Protein AF-0000000079006593 (afdb_homodimer)

Organism: Lymnaea stagnalis (NCBI:txid6523)

Structure (mmCIF, N/CA/C/O backbone):
data_AF-0000000079006593-model_v1
#
loop_
_entity.id
_entity.type
_entity.pdbx_description
1 polymer "5'-nucleotidase"
#
loop_
_atom_site.group_PDB
_atom_site.id
_atom_site.type_symbol
_atom_site.label_atom_id
_atom_site.label_alt_id
_atom_site.label_comp_id
_atom_site.label_asym_id
_atom_site.label_entity_id
_atom_site.label_seq_id
_atom_site.pdbx_PDB_ins_code
_atom_site.Cartn_x
_atom_site.Cartn_y
_atom_site.Cartn_z
_atom_site.occupancy
_atom_site.B_iso_or_equiv
_atom_site.auth_seq_id
_atom_site.auth_comp_id
_atom_site.auth_asym_id
_atom_site.auth_atom_id
_atom_site.pdbx_PDB_model_num
ATOM 1 N N . MET A 1 1 ? 4.867 73.562 22.578 1 25.05 1 MET A N 1
ATOM 2 C CA . MET A 1 1 ? 5.344 72.312 23.078 1 25.05 1 MET A CA 1
ATOM 3 C C . MET A 1 1 ? 5.262 71.188 22 1 25.05 1 MET A C 1
ATOM 5 O O . MET A 1 1 ? 4.184 70.938 21.469 1 25.05 1 MET A O 1
ATOM 9 N N . THR A 1 2 ? 6.188 71.125 21.125 1 31.42 2 THR A N 1
ATOM 10 C CA . THR A 1 2 ? 6.254 70.25 19.969 1 31.42 2 THR A CA 1
ATOM 11 C C . THR A 1 2 ? 5.836 68.812 20.344 1 31.42 2 THR A C 1
ATOM 13 O O . THR A 1 2 ? 6.301 68.312 21.344 1 31.42 2 THR A O 1
ATOM 16 N N . SER A 1 3 ? 4.605 68.438 20.328 1 37.62 3 SER A N 1
ATOM 17 C CA . SER A 1 3 ? 4.078 67.062 20.609 1 37.62 3 SER A CA 1
ATOM 18 C C . SER A 1 3 ? 5.078 66 20.203 1 37.62 3 SER A C 1
ATOM 20 O O . SER A 1 3 ? 5.484 65.938 19.047 1 37.62 3 SER A O 1
ATOM 22 N N . ALA A 1 4 ? 6.141 65.812 20.906 1 45.12 4 ALA A N 1
ATOM 23 C CA . ALA A 1 4 ? 7.195 64.812 20.672 1 45.12 4 ALA A CA 1
ATOM 24 C C . ALA A 1 4 ? 6.617 63.5 20.125 1 45.12 4 ALA A C 1
ATOM 26 O O . ALA A 1 4 ? 5.527 63.062 20.516 1 45.12 4 ALA A O 1
ATOM 27 N N . GLU A 1 5 ? 6.922 63.188 18.938 1 61.41 5 GLU A N 1
ATOM 28 C CA . GLU A 1 5 ? 6.504 62 18.172 1 61.41 5 GLU A CA 1
ATOM 29 C C . GLU A 1 5 ? 6.656 60.719 18.984 1 61.41 5 GLU A C 1
ATOM 31 O O . GLU A 1 5 ? 7.715 60.469 19.547 1 61.41 5 GLU A O 1
ATOM 36 N N . PHE A 1 6 ? 5.531 60.25 19.594 1 67.62 6 PHE A N 1
ATOM 37 C CA . PHE A 1 6 ? 5.5 59 20.328 1 67.62 6 PHE A CA 1
ATOM 38 C C . PHE A 1 6 ? 5.887 57.844 19.422 1 67.62 6 PHE A C 1
ATOM 40 O O . PHE A 1 6 ? 5.336 57.688 18.328 1 67.62 6 PHE A O 1
ATOM 47 N N . ARG A 1 7 ? 7.121 57.281 19.688 1 76.94 7 ARG A N 1
ATOM 48 C CA . ARG A 1 7 ? 7.57 56.094 18.953 1 76.94 7 ARG A CA 1
ATOM 49 C C . ARG A 1 7 ? 7.379 54.844 19.781 1 76.94 7 ARG A C 1
ATOM 51 O O . ARG A 1 7 ? 7.734 54.812 20.953 1 76.94 7 ARG A O 1
ATOM 58 N N . LEU A 1 8 ? 6.59 53.906 19.266 1 78.88 8 LEU A N 1
ATOM 59 C CA . LEU A 1 8 ? 6.363 52.625 19.906 1 78.88 8 LEU A CA 1
ATOM 60 C C . LEU A 1 8 ? 6.949 51.469 19.062 1 78.88 8 LEU A C 1
ATOM 62 O O . LEU A 1 8 ? 6.773 51.469 17.844 1 78.88 8 LEU A O 1
ATOM 66 N N . THR A 1 9 ? 7.816 50.719 19.656 1 78.06 9 THR A N 1
ATOM 67 C CA . THR A 1 9 ? 8.32 49.531 19.031 1 78.06 9 THR A CA 1
ATOM 68 C C . THR A 1 9 ? 7.477 48.312 19.422 1 78.06 9 THR A C 1
ATOM 70 O O . THR A 1 9 ? 7.312 48.031 20.609 1 78.06 9 THR A O 1
ATOM 73 N N . ILE A 1 10 ? 6.852 47.688 18.438 1 79.81 10 ILE A N 1
ATOM 74 C CA . ILE A 1 10 ? 6.039 46.5 18.688 1 79.81 10 ILE A CA 1
ATOM 75 C C . ILE A 1 10 ? 6.75 45.25 18.141 1 79.81 10 ILE A C 1
ATOM 77 O O . ILE A 1 10 ? 6.977 45.125 16.922 1 79.81 10 ILE A O 1
ATOM 81 N N . LEU A 1 11 ? 7.145 44.406 19 1 81.75 11 LEU A N 1
ATOM 82 C CA . LEU A 1 11 ? 7.57 43.062 18.656 1 81.75 11 LEU A CA 1
ATOM 83 C C . LEU A 1 11 ? 6.398 42.094 18.734 1 81.75 11 LEU A C 1
ATOM 85 O O . LEU A 1 11 ? 5.523 42.25 19.594 1 81.75 11 LEU A O 1
ATOM 89 N N . HIS A 1 12 ? 6.309 41.219 17.812 1 84.06 12 HIS A N 1
ATOM 90 C CA . HIS A 1 12 ? 5.156 40.312 17.859 1 84.06 12 HIS A CA 1
ATOM 91 C C . HIS A 1 12 ? 5.52 38.938 17.359 1 84.06 12 HIS A C 1
ATOM 93 O O . HIS A 1 12 ? 6.391 38.781 16.5 1 84.06 12 HIS A O 1
ATOM 99 N N . THR A 1 13 ? 4.906 37.875 17.922 1 83.56 13 THR A N 1
ATOM 100 C CA . THR A 1 13 ? 4.973 36.5 17.484 1 83.56 13 THR A CA 1
ATOM 101 C C . THR A 1 13 ? 3.572 35.906 17.281 1 83.56 13 THR A C 1
ATOM 103 O O . THR A 1 13 ? 2.584 36.531 17.703 1 83.56 13 THR A O 1
ATOM 106 N N . ASN A 1 14 ? 3.451 35 16.516 1 81.88 14 ASN A N 1
ATOM 107 C CA . ASN A 1 14 ? 2.246 34.188 16.344 1 81.88 14 ASN A CA 1
ATOM 108 C C . ASN A 1 14 ? 2.578 32.75 15.945 1 81.88 14 ASN A C 1
ATOM 110 O O . ASN A 1 14 ? 3.623 32.5 15.336 1 81.88 14 ASN A O 1
ATOM 114 N N . ASP A 1 15 ? 1.76 31.859 16.375 1 79.5 15 ASP A N 1
ATOM 115 C CA . ASP A 1 15 ? 1.831 30.469 15.938 1 79.5 15 ASP A CA 1
ATOM 116 C C . ASP A 1 15 ? 3.227 29.891 16.156 1 79.5 15 ASP A C 1
ATOM 118 O O . ASP A 1 15 ? 3.818 29.312 15.25 1 79.5 15 ASP A O 1
ATOM 122 N N . VAL A 1 16 ? 3.688 30.125 17.375 1 80.25 16 VAL A N 1
ATOM 123 C CA . VAL A 1 16 ? 5 29.609 17.734 1 80.25 16 VAL A CA 1
ATOM 124 C C . VAL A 1 16 ? 4.938 28.094 17.859 1 80.25 16 VAL A C 1
ATOM 126 O O . VAL A 1 16 ? 5.91 27.391 17.562 1 80.25 16 VAL A O 1
ATOM 129 N N . HIS A 1 17 ? 3.84 27.547 18.344 1 80.5 17 HIS A N 1
ATOM 130 C CA . HIS A 1 17 ? 3.564 26.109 18.391 1 80.5 17 HIS A CA 1
ATOM 131 C C . HIS A 1 17 ? 4.637 25.375 19.172 1 80.5 17 HIS A C 1
ATOM 133 O O . HIS A 1 17 ? 5.172 24.359 18.719 1 80.5 17 HIS A O 1
ATOM 139 N N . SER A 1 18 ? 4.988 25.906 20.281 1 81.12 18 SER A N 1
ATOM 140 C CA . SER A 1 18 ? 5.867 25.312 21.281 1 81.12 18 SER A CA 1
ATOM 141 C C . SER A 1 18 ? 7.25 25.031 20.703 1 81.12 18 SER A C 1
ATOM 143 O O . SER A 1 18 ? 7.895 24.047 21.078 1 81.12 18 SER A O 1
ATOM 145 N N . ARG A 1 19 ? 7.586 25.766 19.734 1 80.44 19 ARG A N 1
ATOM 146 C CA . ARG A 1 19 ? 8.938 25.625 19.203 1 80.44 19 ARG A CA 1
ATOM 147 C C . ARG A 1 19 ? 9.953 26.297 20.125 1 80.44 19 ARG A C 1
ATOM 149 O O . ARG A 1 19 ? 10.469 27.375 19.797 1 80.44 19 ARG A O 1
ATOM 156 N N . ILE A 1 20 ? 10.297 25.594 21.109 1 81.94 20 ILE A N 1
ATOM 157 C CA . ILE A 1 20 ? 11.219 26.078 22.125 1 81.94 20 ILE A CA 1
ATOM 158 C C . ILE A 1 20 ? 12.656 25.969 21.609 1 81.94 20 ILE A C 1
ATOM 160 O O . ILE A 1 20 ? 13.469 26.859 21.828 1 81.94 20 ILE A O 1
ATOM 164 N N . GLU A 1 21 ? 12.883 24.875 20.906 1 78.06 21 GLU A N 1
ATOM 165 C CA . GLU A 1 21 ? 14.203 24.656 20.328 1 78.06 21 GLU A CA 1
ATOM 166 C C . GLU A 1 21 ? 14.312 25.312 18.953 1 78.06 21 GLU A C 1
ATOM 168 O O . GLU A 1 21 ? 13.305 25.578 18.297 1 78.06 21 GLU A O 1
ATOM 173 N N . GLN A 1 22 ? 15.516 25.594 18.578 1 76.19 22 GLN A N 1
ATOM 174 C CA . GLN A 1 22 ? 15.758 26.141 17.25 1 76.19 22 GLN A CA 1
ATOM 175 C C . GLN A 1 22 ? 15.422 25.141 16.156 1 76.19 22 GLN A C 1
ATOM 177 O O . GLN A 1 22 ? 15.453 23.922 16.391 1 76.19 22 GLN A O 1
ATOM 182 N N . THR A 1 23 ? 15.07 25.688 15.016 1 70.5 23 THR A N 1
ATOM 183 C CA . THR A 1 23 ? 14.711 24.859 13.867 1 70.5 23 THR A CA 1
ATOM 184 C C . THR A 1 23 ? 15.5 25.281 12.633 1 70.5 23 THR A C 1
ATOM 186 O O . THR A 1 23 ? 16.141 26.344 12.617 1 70.5 23 THR A O 1
ATOM 189 N N . ASP A 1 24 ? 15.492 24.391 11.672 1 65.12 24 ASP A N 1
ATOM 190 C CA . ASP A 1 24 ? 16.109 24.766 10.398 1 65.12 24 ASP A CA 1
ATOM 191 C C . ASP A 1 24 ? 15.125 25.516 9.508 1 65.12 24 ASP A C 1
ATOM 193 O O . ASP A 1 24 ? 14.055 25.938 9.969 1 65.12 24 ASP A O 1
ATOM 197 N N . LYS A 1 25 ? 15.562 25.844 8.32 1 61.5 25 LYS A N 1
ATOM 198 C CA . LYS A 1 25 ? 14.766 26.656 7.395 1 61.5 25 LYS A CA 1
ATOM 199 C C . LYS A 1 25 ? 13.438 25.969 7.078 1 61.5 25 LYS A C 1
ATOM 201 O O . LYS A 1 25 ? 12.484 26.609 6.66 1 61.5 25 LYS A O 1
ATOM 206 N N . HIS A 1 26 ? 13.414 24.719 7.344 1 56.91 26 HIS A N 1
ATOM 207 C CA . HIS A 1 26 ? 12.195 23.953 7.043 1 56.91 26 HIS A CA 1
ATOM 208 C C . HIS A 1 26 ? 11.391 23.688 8.305 1 56.91 26 HIS A C 1
ATOM 210 O O . HIS A 1 26 ? 10.438 22.906 8.289 1 56.91 26 HIS A O 1
ATOM 216 N N . SER A 1 27 ? 11.75 24.344 9.328 1 59.19 27 SER A N 1
ATOM 217 C CA . SER A 1 27 ? 11.039 24.312 10.602 1 59.19 27 SER A CA 1
ATOM 218 C C . SER A 1 27 ? 11.117 22.938 11.242 1 59.19 27 SER A C 1
ATOM 220 O O . SER A 1 27 ? 10.195 22.516 11.945 1 59.19 27 SER A O 1
ATOM 222 N N . VAL A 1 28 ? 12.172 22.203 10.828 1 59.94 28 VAL A N 1
ATOM 223 C CA . VAL A 1 28 ? 12.469 20.938 11.484 1 59.94 28 VAL A CA 1
ATOM 224 C C . VAL A 1 28 ? 13.625 21.141 12.469 1 59.94 28 VAL A C 1
ATOM 226 O O . VAL A 1 28 ? 14.336 22.141 12.406 1 59.94 28 VAL A O 1
ATOM 229 N N . PRO A 1 29 ? 13.641 20.203 13.375 1 62.62 29 PRO A N 1
ATOM 230 C CA . PRO A 1 29 ? 14.703 20.359 14.367 1 62.62 29 PRO A CA 1
ATOM 231 C C . PRO A 1 29 ? 16.078 20.547 13.734 1 62.62 29 PRO A C 1
ATOM 233 O O . PRO A 1 29 ? 16.391 19.891 12.727 1 62.62 29 PRO A O 1
ATOM 236 N N . CYS A 1 30 ? 16.734 21.469 14.219 1 69.75 30 CYS A N 1
ATOM 237 C CA . CYS A 1 30 ? 18.016 21.859 13.656 1 69.75 30 CYS A CA 1
ATOM 238 C C . CYS A 1 30 ? 19.125 20.922 14.117 1 69.75 30 CYS A C 1
ATOM 240 O O . CYS A 1 30 ? 19.25 20.656 15.312 1 69.75 30 CYS A O 1
ATOM 242 N N . SER A 1 31 ? 19.844 20.391 13.195 1 68.38 31 SER A N 1
ATOM 243 C CA . SER A 1 31 ? 20.984 19.562 13.539 1 68.38 31 SER A CA 1
ATOM 244 C C . SER A 1 31 ? 22.156 20.391 14.07 1 68.38 31 SER A C 1
ATOM 246 O O . SER A 1 31 ? 22.156 21.625 13.922 1 68.38 31 SER A O 1
ATOM 248 N N . GLU A 1 32 ? 23.016 19.688 14.727 1 70.25 32 GLU A N 1
ATOM 249 C CA . GLU A 1 32 ? 24.203 20.359 15.258 1 70.25 32 GLU A CA 1
ATOM 250 C C . GLU A 1 32 ? 25.016 21 14.133 1 70.25 32 GLU A C 1
ATOM 252 O O . GLU A 1 32 ? 25.547 22.109 14.297 1 70.25 32 GLU A O 1
ATOM 257 N N . ASP A 1 33 ? 25.047 20.266 13.078 1 71.38 33 ASP A N 1
ATOM 258 C CA . ASP A 1 33 ? 25.812 20.766 11.938 1 71.38 33 ASP A CA 1
ATOM 259 C C . ASP A 1 33 ? 25.188 22.047 11.383 1 71.38 33 ASP A C 1
ATOM 261 O O . ASP A 1 33 ? 25.891 23 11.055 1 71.38 33 ASP A O 1
ATOM 265 N N . LEU A 1 34 ? 23.984 22.047 11.305 1 72.62 34 LEU A N 1
ATOM 266 C CA . LEU A 1 34 ? 23.281 23.234 10.812 1 72.62 34 LEU A CA 1
ATOM 267 C C . LEU A 1 34 ? 23.438 24.406 11.789 1 72.62 34 LEU A C 1
ATOM 269 O O . LEU A 1 34 ? 23.562 25.547 11.375 1 72.62 34 LEU A O 1
ATOM 273 N N . SER A 1 35 ? 23.391 24.078 13.016 1 71.75 35 SER A N 1
ATOM 274 C CA . SER A 1 35 ? 23.562 25.094 14.047 1 71.75 35 SER A CA 1
ATOM 275 C C . SER A 1 35 ? 24.953 25.734 13.961 1 71.75 35 SER A C 1
ATOM 277 O O . SER A 1 35 ? 25.062 26.969 14.031 1 71.75 35 SER A O 1
ATOM 279 N N . ALA A 1 36 ? 25.922 24.891 13.766 1 70.62 36 ALA A N 1
ATOM 280 C CA . ALA A 1 36 ? 27.297 25.375 13.656 1 70.62 36 ALA A CA 1
ATOM 281 C C . ALA A 1 36 ? 27.469 26.25 12.414 1 70.62 36 ALA A C 1
ATOM 283 O O . ALA A 1 36 ? 28.266 27.188 12.422 1 70.62 36 ALA A O 1
ATOM 284 N N . ALA A 1 37 ? 26.719 26 11.469 1 70.5 37 ALA A N 1
ATOM 285 C CA . ALA A 1 37 ? 26.812 26.719 10.211 1 70.5 37 ALA A CA 1
ATOM 286 C C . ALA A 1 37 ? 25.953 27.984 10.234 1 70.5 37 ALA A C 1
ATOM 288 O O . ALA A 1 37 ? 25.906 28.734 9.258 1 70.5 37 ALA A O 1
ATOM 289 N N . GLY A 1 38 ? 25.219 28.188 11.32 1 68.38 38 GLY A N 1
ATOM 290 C CA . GLY A 1 38 ? 24.375 29.375 11.445 1 68.38 38 GLY A CA 1
ATOM 291 C C . GLY A 1 38 ? 23.062 29.25 10.68 1 68.38 38 GLY A C 1
ATOM 292 O O . GLY A 1 38 ? 22.484 30.266 10.266 1 68.38 38 GLY A O 1
ATOM 293 N N . ASN A 1 39 ? 22.641 28.031 10.461 1 66.88 39 ASN A N 1
ATOM 294 C CA . ASN A 1 39 ? 21.453 27.812 9.633 1 66.88 39 ASN A CA 1
ATOM 295 C C . ASN A 1 39 ? 20.266 27.375 10.469 1 66.88 39 ASN A C 1
ATOM 297 O O . ASN A 1 39 ? 19.359 26.703 9.961 1 66.88 39 ASN A O 1
ATOM 301 N N . CYS A 1 40 ? 20.359 27.672 11.75 1 70.88 40 CYS A N 1
ATOM 302 C CA . CYS A 1 40 ? 19.219 27.406 12.625 1 70.88 40 CYS A CA 1
ATOM 303 C C . CYS A 1 40 ? 18.516 28.703 13 1 70.88 40 CYS A C 1
ATOM 305 O O . CYS A 1 40 ? 19.141 29.766 13.07 1 70.88 40 CYS A O 1
ATOM 307 N N . PHE A 1 41 ? 17.266 28.578 13.195 1 67.19 41 PHE A N 1
ATOM 308 C CA . PHE A 1 41 ? 16.422 29.75 13.414 1 67.19 41 PHE A CA 1
ATOM 309 C C . PHE A 1 41 ? 15.453 29.516 14.562 1 67.19 41 PHE A C 1
ATOM 311 O O . PHE A 1 41 ? 15.18 28.375 14.93 1 67.19 41 PHE A O 1
ATOM 318 N N . GLY A 1 42 ? 15.047 30.688 15.109 1 73.62 42 GLY A N 1
ATOM 319 C CA . GLY A 1 42 ? 14.016 30.625 16.125 1 73.62 42 GLY A CA 1
ATOM 320 C C . GLY A 1 42 ? 14.508 30.047 17.438 1 73.62 42 GLY A C 1
ATOM 321 O O . GLY A 1 42 ? 15.68 30.219 17.797 1 73.62 42 GLY A O 1
ATOM 322 N N . GLY A 1 43 ? 13.555 29.562 18.141 1 79.44 43 GLY A N 1
ATOM 323 C CA . GLY A 1 43 ? 13.859 29.047 19.469 1 79.44 43 GLY A CA 1
ATOM 324 C C . GLY A 1 43 ? 13.734 30.078 20.562 1 79.44 43 GLY A C 1
ATOM 325 O O . GLY A 1 43 ? 13.992 31.266 20.344 1 79.44 43 GLY A O 1
ATOM 326 N N . ALA A 1 44 ? 13.492 29.547 21.703 1 82.12 44 ALA A N 1
ATOM 327 C CA . ALA A 1 44 ? 13.234 30.422 22.844 1 82.12 44 ALA A CA 1
ATOM 328 C C . ALA A 1 44 ? 14.484 31.203 23.234 1 82.12 44 ALA A C 1
ATOM 330 O O . ALA A 1 44 ? 14.406 32.375 23.609 1 82.12 44 ALA A O 1
ATOM 331 N N . ALA A 1 45 ? 15.648 30.562 23.094 1 79.25 45 ALA A N 1
ATOM 332 C CA . ALA A 1 45 ? 16.891 31.219 23.5 1 79.25 45 ALA A CA 1
ATOM 333 C C . ALA A 1 45 ? 17.203 32.406 22.609 1 79.25 45 ALA A C 1
ATOM 335 O O . ALA A 1 45 ? 17.562 33.469 23.094 1 79.25 45 ALA A O 1
ATOM 336 N N . ARG A 1 46 ? 17.078 32.188 21.359 1 76.44 46 ARG A N 1
ATOM 337 C CA . ARG A 1 46 ? 17.344 33.281 20.422 1 76.44 46 ARG A CA 1
ATOM 338 C C . ARG A 1 46 ? 16.297 34.375 20.547 1 76.44 46 ARG A C 1
ATOM 340 O O . ARG A 1 46 ? 16.609 35.562 20.406 1 76.44 46 ARG A O 1
ATOM 347 N N . MET A 1 47 ? 15.102 33.969 20.734 1 82.25 47 MET A N 1
ATOM 348 C CA . MET A 1 47 ? 14.023 34.938 20.922 1 82.25 47 MET A CA 1
ATOM 349 C C . MET A 1 47 ? 14.289 35.812 22.141 1 82.25 47 MET A C 1
ATOM 351 O O . MET A 1 47 ? 14.141 37.031 22.078 1 82.25 47 MET A O 1
ATOM 355 N N . ARG A 1 48 ? 14.656 35.188 23.234 1 85.5 48 ARG A N 1
ATOM 356 C CA . ARG A 1 48 ? 14.953 35.938 24.453 1 85.5 48 ARG A CA 1
ATOM 357 C C . ARG A 1 48 ? 16.109 36.906 24.234 1 85.5 48 ARG A C 1
ATOM 359 O O . ARG A 1 48 ? 16.062 38.031 24.703 1 85.5 48 ARG A O 1
ATOM 366 N N . THR A 1 49 ? 17.094 36.438 23.609 1 78.44 49 THR A N 1
ATOM 367 C CA . THR A 1 49 ? 18.25 37.281 23.328 1 78.44 49 THR A CA 1
ATOM 368 C C . THR A 1 49 ? 17.828 38.5 22.516 1 78.44 49 THR A C 1
ATOM 370 O O . THR A 1 49 ? 18.219 39.656 22.828 1 78.44 49 THR A O 1
ATOM 373 N N . MET A 1 50 ? 17.031 38.25 21.5 1 79.69 50 MET A N 1
ATOM 374 C CA . MET A 1 50 ? 16.594 39.344 20.641 1 79.69 50 MET A CA 1
ATOM 375 C C . MET A 1 50 ? 15.719 40.344 21.406 1 79.69 50 MET A C 1
ATOM 377 O O . MET A 1 50 ? 15.867 41.562 21.281 1 79.69 50 MET A O 1
ATOM 381 N N . VAL A 1 51 ? 14.812 39.844 22.156 1 84.31 51 VAL A N 1
ATOM 382 C CA . VAL A 1 51 ? 13.922 40.688 22.953 1 84.31 51 VAL A CA 1
ATOM 383 C C . VAL A 1 51 ? 14.734 41.562 23.922 1 84.31 51 VAL A C 1
ATOM 385 O O . VAL A 1 51 ? 14.508 42.75 24.031 1 84.31 51 VAL A O 1
ATOM 388 N N . LYS A 1 52 ? 15.711 40.938 24.562 1 84.44 52 LYS A N 1
ATOM 389 C CA . LYS A 1 52 ? 16.578 41.656 25.469 1 84.44 52 LYS A CA 1
ATOM 390 C C . LYS A 1 52 ? 17.344 42.781 24.734 1 84.44 52 LYS A C 1
ATOM 392 O O . LYS A 1 52 ? 17.453 43.906 25.234 1 84.44 52 LYS A O 1
ATOM 397 N N . THR A 1 53 ? 17.859 42.406 23.656 1 80.44 53 THR A N 1
ATOM 398 C CA . THR A 1 53 ? 18.641 43.375 22.875 1 80.44 53 THR A CA 1
ATOM 399 C C . THR A 1 53 ? 17.797 44.531 22.438 1 80.44 53 THR A C 1
ATOM 401 O O . THR A 1 53 ? 18.219 45.688 22.547 1 80.44 53 THR A O 1
ATOM 404 N N . LEU A 1 54 ? 16.625 44.281 21.938 1 80.19 54 LEU A N 1
ATOM 405 C CA . LEU A 1 54 ? 15.758 45.344 21.422 1 80.19 54 LEU A CA 1
ATOM 406 C C . LEU A 1 54 ? 15.211 46.188 22.547 1 80.19 54 LEU A C 1
ATOM 408 O O . LEU A 1 54 ? 15.055 47.406 22.406 1 80.19 54 LEU A O 1
ATOM 412 N N . ARG A 1 55 ? 14.891 45.594 23.609 1 86.62 55 ARG A N 1
ATOM 413 C CA . ARG A 1 55 ? 14.438 46.344 24.781 1 86.62 55 ARG A CA 1
ATOM 414 C C . ARG A 1 55 ? 15.555 47.25 25.312 1 86.62 55 ARG A C 1
ATOM 416 O O . ARG A 1 55 ? 15.297 48.344 25.797 1 86.62 55 ARG A O 1
ATOM 423 N N . ALA A 1 56 ? 16.766 46.75 25.219 1 84.94 56 ALA A N 1
ATOM 424 C CA . ALA A 1 56 ? 17.906 47.562 25.625 1 84.94 56 ALA A CA 1
ATOM 425 C C . ALA A 1 56 ? 18.078 48.75 24.672 1 84.94 56 ALA A C 1
ATOM 427 O O . ALA A 1 56 ? 18.438 49.844 25.094 1 84.94 56 ALA A O 1
ATOM 428 N N . ARG A 1 57 ? 17.844 48.5 23.453 1 81.25 57 ARG A N 1
ATOM 429 C CA . ARG A 1 57 ? 18.031 49.5 22.422 1 81.25 57 ARG A CA 1
ATOM 430 C C . ARG A 1 57 ? 16.938 50.562 22.453 1 81.25 57 ARG A C 1
ATOM 432 O O . ARG A 1 57 ? 17.203 51.75 22.312 1 81.25 57 ARG A O 1
ATOM 439 N N . TYR A 1 58 ? 15.688 50.062 22.609 1 79.81 58 TYR A N 1
ATOM 440 C CA . TYR A 1 58 ? 14.555 50.969 22.453 1 79.81 58 TYR A CA 1
ATOM 441 C C . TYR A 1 58 ? 13.938 51.312 23.812 1 79.81 58 TYR A C 1
ATOM 443 O O . TYR A 1 58 ? 13.047 52.156 23.891 1 79.81 58 TYR A O 1
ATOM 451 N N . GLY A 1 59 ? 14.422 50.656 24.797 1 78.25 59 GLY A N 1
ATOM 452 C CA . GLY A 1 59 ? 14.008 50.969 26.156 1 78.25 59 GLY A CA 1
ATOM 453 C C . GLY A 1 59 ? 12.57 50.594 26.438 1 78.25 59 GLY A C 1
ATOM 454 O O . GLY A 1 59 ? 12.07 49.594 25.938 1 78.25 59 GLY A O 1
ATOM 455 N N . ASP A 1 60 ? 11.938 51.406 27.234 1 77.81 60 ASP A N 1
ATOM 456 C CA . ASP A 1 60 ? 10.609 51.125 27.781 1 77.81 60 ASP A CA 1
ATOM 457 C C . ASP A 1 60 ? 9.531 51.312 26.719 1 77.81 60 ASP A C 1
ATOM 459 O O . ASP A 1 60 ? 8.344 51.094 26.984 1 77.81 60 ASP A O 1
ATOM 463 N N . GLN A 1 61 ? 9.93 51.656 25.547 1 82.94 61 GLN A N 1
ATOM 464 C CA . GLN A 1 61 ? 8.945 51.875 24.484 1 82.94 61 GLN A CA 1
ATOM 465 C C . GLN A 1 61 ? 8.766 50.625 23.625 1 82.94 61 GLN A C 1
ATOM 467 O O . GLN A 1 61 ? 8.445 50.688 22.438 1 82.94 61 GLN A O 1
ATOM 472 N N . THR A 1 62 ? 9.094 49.469 24.172 1 86.56 62 THR A N 1
ATOM 473 C CA . THR A 1 62 ? 9 48.219 23.438 1 86.56 62 THR A CA 1
ATOM 474 C C . THR A 1 62 ? 7.922 47.312 24.031 1 86.56 62 THR A C 1
ATOM 476 O O . THR A 1 62 ? 7.887 47.094 25.25 1 86.56 62 THR A O 1
ATOM 479 N N . LEU A 1 63 ? 6.93 46.875 23.219 1 87.88 63 LEU A N 1
ATOM 480 C CA . LEU A 1 63 ? 5.941 45.875 23.594 1 87.88 63 LEU A CA 1
ATOM 481 C C . LEU A 1 63 ? 6.176 44.562 22.844 1 87.88 63 LEU A C 1
ATOM 483 O O . LEU A 1 63 ? 6.453 44.594 21.641 1 87.88 63 LEU A O 1
ATOM 487 N N . LEU A 1 64 ? 6.172 43.469 23.531 1 91.44 64 LEU A N 1
ATOM 488 C CA . LEU A 1 64 ? 6.188 42.125 22.922 1 91.44 64 LEU A CA 1
ATOM 489 C C . LEU A 1 64 ? 4.816 41.469 23.016 1 91.44 64 LEU A C 1
ATOM 491 O O . LEU A 1 64 ? 4.367 41.156 24.125 1 91.44 64 LEU A O 1
ATOM 495 N N . LEU A 1 65 ? 4.168 41.312 21.859 1 90.38 65 LEU A N 1
ATOM 496 C CA . LEU A 1 65 ? 2.811 40.781 21.812 1 90.38 65 LEU A CA 1
ATOM 497 C C . LEU A 1 65 ? 2.779 39.438 21.094 1 90.38 65 LEU A C 1
ATOM 499 O O . LEU A 1 65 ? 3.562 39.188 20.172 1 90.38 65 LEU A O 1
ATOM 503 N N . ASP A 1 66 ? 1.918 38.531 21.531 1 92.56 66 ASP A N 1
ATOM 504 C CA . ASP A 1 66 ? 1.698 37.25 20.875 1 92.56 66 ASP A CA 1
ATOM 505 C C . ASP A 1 66 ? 0.26 37.156 20.375 1 92.56 66 ASP A C 1
ATOM 507 O O . ASP A 1 66 ? -0.687 37.375 21.125 1 92.56 66 ASP A O 1
ATOM 511 N N . ALA A 1 67 ? 0.179 36.781 19.109 1 88.06 67 ALA A N 1
ATOM 512 C CA . ALA A 1 67 ? -1.146 36.719 18.5 1 88.06 67 ALA A CA 1
ATOM 513 C C . ALA A 1 67 ? -1.776 35.344 18.672 1 88.06 67 ALA A C 1
ATOM 515 O O . ALA A 1 67 ? -2.811 35.062 18.062 1 88.06 67 ALA A O 1
ATOM 516 N N . GLY A 1 68 ? -1.185 34.531 19.484 1 87.38 68 GLY A N 1
ATOM 517 C CA . GLY A 1 68 ? -1.756 33.219 19.781 1 87.38 68 GLY A CA 1
ATOM 518 C C . GLY A 1 68 ? -1.089 32.094 19.016 1 87.38 68 GLY A C 1
ATOM 519 O O . GLY A 1 68 ? -0.254 32.344 18.141 1 87.38 68 GLY A O 1
ATOM 520 N N . GLY A 1 69 ? -1.478 30.812 19.391 1 84.44 69 GLY A N 1
ATOM 521 C CA . GLY A 1 69 ? -0.942 29.625 18.734 1 84.44 69 GLY A CA 1
ATOM 522 C C . GLY A 1 69 ? 0.354 29.141 19.359 1 84.44 69 GLY A C 1
ATOM 523 O O . GLY A 1 69 ? 1.311 28.828 18.656 1 84.44 69 GLY A O 1
ATOM 524 N N . GLN A 1 70 ? 0.366 29.156 20.609 1 89.19 70 GLN A N 1
ATOM 525 C CA . GLN A 1 70 ? 1.576 28.797 21.344 1 89.19 70 GLN A CA 1
ATOM 526 C C . GLN A 1 70 ? 1.619 27.297 21.625 1 89.19 70 GLN A C 1
ATOM 528 O O . GLN A 1 70 ? 2.693 26.734 21.844 1 89.19 70 GLN A O 1
ATOM 533 N N . PHE A 1 71 ? 0.433 26.656 21.641 1 86.12 71 PHE A N 1
ATOM 534 C CA . PHE A 1 71 ? 0.361 25.25 22.031 1 86.12 71 PHE A CA 1
ATOM 535 C C . PHE A 1 71 ? 0.588 24.344 20.828 1 86.12 71 PHE A C 1
ATOM 537 O O . PHE A 1 71 ? 0.703 24.828 19.688 1 86.12 71 PHE A O 1
ATOM 544 N N . GLN A 1 72 ? 0.771 23.031 21.156 1 78.69 72 GLN A N 1
ATOM 545 C CA . GLN A 1 72 ? 0.934 21.953 20.188 1 78.69 72 GLN A CA 1
ATOM 546 C C . GLN A 1 72 ? 2.221 22.141 19.375 1 78.69 72 GLN A C 1
ATOM 548 O O . GLN A 1 72 ? 3.049 22.984 19.703 1 78.69 72 GLN A O 1
ATOM 553 N N . GLY A 1 73 ? 2.492 21.172 18.469 1 77.25 73 GLY A N 1
ATOM 554 C CA . GLY A 1 73 ? 3.543 21.312 17.469 1 77.25 73 GLY A CA 1
ATOM 555 C C . GLY A 1 73 ? 4.762 20.453 17.766 1 77.25 73 GLY A C 1
ATOM 556 O O . GLY A 1 73 ? 5.363 19.891 16.859 1 77.25 73 GLY A O 1
ATOM 557 N N . THR A 1 74 ? 5.191 20.422 19.031 1 78.44 74 THR A N 1
ATOM 558 C CA . THR A 1 74 ? 6.41 19.703 19.375 1 78.44 74 THR A CA 1
ATOM 559 C C . THR A 1 74 ? 6.203 18.844 20.609 1 78.44 74 THR A C 1
ATOM 561 O O . THR A 1 74 ? 5.191 18.969 21.312 1 78.44 74 THR A O 1
ATOM 564 N N . LEU A 1 75 ? 7.199 18.016 20.891 1 78.81 75 LEU A N 1
ATOM 565 C CA . LEU A 1 75 ? 7.168 17.141 22.062 1 78.81 75 LEU A CA 1
ATOM 566 C C . LEU A 1 75 ? 7.191 17.969 23.359 1 78.81 75 LEU A C 1
ATOM 568 O O . LEU A 1 75 ? 6.781 17.484 24.406 1 78.81 75 LEU A O 1
ATOM 572 N N . TRP A 1 76 ? 7.66 19.203 23.219 1 82.88 76 TRP A N 1
ATOM 573 C CA . TRP A 1 76 ? 7.684 20.062 24.406 1 82.88 76 TRP A CA 1
ATOM 574 C C . TRP A 1 76 ? 6.277 20.25 24.969 1 82.88 76 TRP A C 1
ATOM 576 O O . TRP A 1 76 ? 6.059 20.062 26.172 1 82.88 76 TRP A O 1
ATOM 586 N N . PHE A 1 77 ? 5.383 20.5 24.125 1 85.12 77 PHE A N 1
ATOM 587 C CA . PHE A 1 77 ? 4.008 20.672 24.578 1 85.12 77 PHE A CA 1
ATOM 588 C C . PHE A 1 77 ? 3.377 19.328 24.906 1 85.12 77 PHE A C 1
ATOM 590 O O . PHE A 1 77 ? 2.672 19.188 25.906 1 85.12 77 PHE A O 1
ATOM 597 N N . TYR A 1 78 ? 3.656 18.375 24.078 1 80.62 78 TYR A N 1
ATOM 598 C CA . TYR A 1 78 ? 2.947 17.109 24.219 1 80.62 78 TYR A CA 1
ATOM 599 C C . TYR A 1 78 ? 3.443 16.359 25.453 1 80.62 78 TYR A C 1
ATOM 601 O O . TYR A 1 78 ? 2.711 15.539 26.016 1 80.62 78 TYR A O 1
ATOM 609 N N . THR A 1 79 ? 4.625 16.594 25.859 1 77.81 79 THR A N 1
ATOM 610 C CA . THR A 1 79 ? 5.176 15.938 27.047 1 77.81 79 THR A CA 1
ATOM 611 C C . THR A 1 79 ? 4.895 16.766 28.297 1 77.81 79 THR A C 1
ATOM 613 O O . THR A 1 79 ? 4.527 16.219 29.328 1 77.81 79 THR A O 1
ATOM 616 N N . PHE A 1 80 ? 4.992 18.156 28.234 1 83.75 80 PHE A N 1
ATOM 617 C CA . PHE A 1 80 ? 5.004 18.953 29.453 1 83.75 80 PHE A CA 1
ATOM 618 C C . PHE A 1 80 ? 3.783 19.859 29.516 1 83.75 80 PHE A C 1
ATOM 620 O O . PHE A 1 80 ? 3.518 20.469 30.562 1 83.75 80 PHE A O 1
ATOM 627 N N . GLY A 1 81 ? 3.107 20 28.422 1 84.88 81 GLY A N 1
ATOM 628 C CA . GLY A 1 81 ? 1.873 20.766 28.406 1 84.88 81 GLY A CA 1
ATOM 629 C C . GLY A 1 81 ? 2.104 22.266 28.406 1 84.88 81 GLY A C 1
ATOM 630 O O . GLY A 1 81 ? 3.172 22.734 28.016 1 84.88 81 GLY A O 1
ATOM 631 N N . GLY A 1 82 ? 1.044 22.922 28.859 1 89.94 82 GLY A N 1
ATOM 632 C CA . GLY A 1 82 ? 1.053 24.391 28.812 1 89.94 82 GLY A CA 1
ATOM 633 C C . GLY A 1 82 ? 1.977 25 29.859 1 89.94 82 GLY A C 1
ATOM 634 O O . GLY A 1 82 ? 2.365 26.156 29.734 1 89.94 82 GLY A O 1
ATOM 635 N N . LEU A 1 83 ? 2.377 24.25 30.797 1 88.06 83 LEU A N 1
ATOM 636 C CA . LEU A 1 83 ? 3.217 24.797 31.859 1 88.06 83 LEU A CA 1
ATOM 637 C C . LEU A 1 83 ? 4.602 25.156 31.328 1 88.06 83 LEU A C 1
ATOM 639 O O . LEU A 1 83 ? 5.164 26.188 31.703 1 88.06 83 LEU A O 1
ATOM 643 N N . VAL A 1 84 ? 5.129 24.328 30.516 1 87.69 84 VAL A N 1
ATOM 644 C CA . VAL A 1 84 ? 6.445 24.609 29.969 1 87.69 84 VAL A CA 1
ATOM 645 C C . VAL A 1 84 ? 6.363 25.828 29.047 1 87.69 84 VAL A C 1
ATOM 647 O O . VAL A 1 84 ? 7.27 26.672 29.031 1 87.69 84 VAL A O 1
ATOM 650 N N . THR A 1 85 ? 5.297 25.906 28.328 1 92 85 THR A N 1
ATOM 651 C CA . THR A 1 85 ? 5.074 27.062 27.469 1 92 85 THR A CA 1
ATOM 652 C C . THR A 1 85 ? 5.008 28.344 28.312 1 92 85 THR A C 1
ATOM 654 O O . THR A 1 85 ? 5.645 29.344 27.969 1 92 85 THR A O 1
ATOM 657 N N . ALA A 1 86 ? 4.27 28.25 29.359 1 94.75 86 ALA A N 1
ATOM 658 C CA . ALA A 1 86 ? 4.141 29.391 30.266 1 94.75 86 ALA A CA 1
ATOM 659 C C . ALA A 1 86 ? 5.504 29.828 30.812 1 94.75 86 ALA A C 1
ATOM 661 O O . ALA A 1 86 ? 5.828 31.016 30.828 1 94.75 86 ALA A O 1
ATOM 662 N N . GLU A 1 87 ? 6.258 28.891 31.234 1 92.38 87 GLU A N 1
ATOM 663 C CA . GLU A 1 87 ? 7.57 29.172 31.812 1 92.38 87 GLU A CA 1
ATOM 664 C C . GLU A 1 87 ? 8.461 29.922 30.828 1 92.38 87 GLU A C 1
ATOM 666 O O . GLU A 1 87 ? 9.094 30.922 31.188 1 92.38 87 GLU A O 1
ATOM 671 N N . PHE A 1 88 ? 8.5 29.484 29.656 1 92.12 88 PHE A N 1
ATOM 672 C CA . PHE A 1 88 ? 9.375 30.094 28.672 1 92.12 88 PHE A CA 1
ATOM 673 C C . PHE A 1 88 ? 8.836 31.469 28.25 1 92.12 88 PHE A C 1
ATOM 675 O O . PHE A 1 88 ? 9.602 32.406 28.047 1 92.12 88 PHE A O 1
ATOM 682 N N . MET A 1 89 ? 7.516 31.547 28.047 1 95 89 MET A N 1
ATOM 683 C CA . MET A 1 89 ? 6.941 32.844 27.672 1 95 89 MET A CA 1
ATOM 684 C C . MET A 1 89 ? 7.176 33.875 28.75 1 95 89 MET A C 1
ATOM 686 O O . MET A 1 89 ? 7.496 35.031 28.438 1 95 89 MET A O 1
ATOM 690 N N . ASN A 1 90 ? 7.016 33.5 30.047 1 95.38 90 ASN A N 1
ATOM 691 C CA . ASN A 1 90 ? 7.336 34.375 31.156 1 95.38 90 ASN A CA 1
ATOM 692 C C . ASN A 1 90 ? 8.789 34.844 31.094 1 95.38 90 ASN A C 1
ATOM 694 O O . ASN A 1 90 ? 9.078 36.031 31.297 1 95.38 90 ASN A O 1
ATOM 698 N N . HIS A 1 91 ? 9.609 33.875 30.812 1 91.94 91 HIS A N 1
ATOM 699 C CA . HIS A 1 91 ? 11.039 34.156 30.781 1 91.94 91 HIS A CA 1
ATOM 700 C C . HIS A 1 91 ? 11.398 35.094 29.641 1 91.94 91 HIS A C 1
ATOM 702 O O . HIS A 1 91 ? 12.234 36 29.797 1 91.94 91 HIS A O 1
ATOM 708 N N . ILE A 1 92 ? 10.789 34.938 28.5 1 91.25 92 ILE A N 1
ATOM 709 C CA . ILE A 1 92 ? 11.039 35.781 27.344 1 91.25 92 ILE A CA 1
ATOM 710 C C . ILE A 1 92 ? 10.516 37.188 27.594 1 91.25 92 ILE A C 1
ATOM 712 O O . ILE A 1 92 ? 11.102 38.188 27.141 1 91.25 92 ILE A O 1
ATOM 716 N N . GLY A 1 93 ? 9.375 37.25 28.312 1 94.31 93 GLY A N 1
ATOM 717 C CA . GLY A 1 93 ? 8.891 38.531 28.766 1 94.31 93 GLY A CA 1
ATOM 718 C C . GLY A 1 93 ? 7.801 39.125 27.891 1 94.31 93 GLY A C 1
ATOM 719 O O . GLY A 1 93 ? 7.875 40.281 27.469 1 94.31 93 GLY A O 1
ATOM 720 N N . TYR A 1 94 ? 6.797 38.312 27.531 1 94.75 94 TYR A N 1
ATOM 721 C CA . TYR A 1 94 ? 5.656 38.781 26.75 1 94.75 94 TYR A CA 1
ATOM 722 C C . TYR A 1 94 ? 4.82 39.781 27.562 1 94.75 94 TYR A C 1
ATOM 724 O O . TYR A 1 94 ? 4.723 39.656 28.781 1 94.75 94 TYR A O 1
ATOM 732 N N . ASP A 1 95 ? 4.23 40.75 26.828 1 94.69 95 ASP A N 1
ATOM 733 C CA . ASP A 1 95 ? 3.428 41.781 27.484 1 94.69 95 ASP A CA 1
ATOM 734 C C . ASP A 1 95 ? 1.941 41.438 27.422 1 94.69 95 ASP A C 1
ATOM 736 O O . ASP A 1 95 ? 1.158 41.906 28.25 1 94.69 95 ASP A O 1
ATOM 740 N N . ALA A 1 96 ? 1.507 40.688 26.422 1 96.25 96 ALA A N 1
ATOM 741 C CA . ALA A 1 96 ? 0.132 40.25 26.25 1 96.25 96 ALA A CA 1
ATOM 742 C C . ALA A 1 96 ? 0.041 39.156 25.188 1 96.25 96 ALA A C 1
ATOM 744 O O . ALA A 1 96 ? 0.93 39.031 24.344 1 96.25 96 ALA A O 1
ATOM 745 N N . MET A 1 97 ? -1.013 38.344 25.266 1 95.81 97 MET A N 1
ATOM 746 C CA . MET A 1 97 ? -1.218 37.25 24.297 1 95.81 97 MET A CA 1
ATOM 747 C C . MET A 1 97 ? -2.697 37.094 23.969 1 95.81 97 MET A C 1
ATOM 749 O O . MET A 1 97 ? -3.549 37.156 24.859 1 95.81 97 MET A O 1
ATOM 753 N N . ALA A 1 98 ? -2.92 37.062 22.672 1 93.62 98 ALA A N 1
ATOM 754 C CA . ALA A 1 98 ? -4.246 36.656 22.25 1 93.62 98 ALA A CA 1
ATOM 755 C C . ALA A 1 98 ? -4.387 35.125 22.344 1 93.62 98 ALA A C 1
ATOM 757 O O . ALA A 1 98 ? -3.385 34.406 22.438 1 93.62 98 ALA A O 1
ATOM 758 N N . ILE A 1 99 ? -5.637 34.625 22.344 1 90.06 99 ILE A N 1
ATOM 759 C CA . ILE A 1 99 ? -5.914 33.188 22.438 1 90.06 99 ILE A CA 1
ATOM 760 C C . ILE A 1 99 ? -6.352 32.688 21.078 1 90.06 99 ILE A C 1
ATOM 762 O O . ILE A 1 99 ? -7.211 33.281 20.422 1 90.06 99 ILE A O 1
ATOM 766 N N . GLY A 1 100 ? -5.684 31.703 20.609 1 81.19 100 GLY A N 1
ATOM 767 C CA . GLY A 1 100 ? -6.105 30.984 19.422 1 81.19 100 GLY A CA 1
ATOM 768 C C . GLY A 1 100 ? -6.746 29.641 19.719 1 81.19 100 GLY A C 1
ATOM 769 O O . GLY A 1 100 ? -6.895 29.266 20.875 1 81.19 100 GLY A O 1
ATOM 770 N N . HIS A 1 101 ? -7.211 28.953 18.672 1 74.69 101 HIS A N 1
ATOM 771 C CA . HIS A 1 101 ? -7.898 27.672 18.859 1 74.69 101 HIS A CA 1
ATOM 772 C C . HIS A 1 101 ? -6.945 26.609 19.391 1 74.69 101 HIS A C 1
ATOM 774 O O . HIS A 1 101 ? -7.367 25.703 20.109 1 74.69 101 HIS A O 1
ATOM 780 N N . HIS A 1 102 ? -5.676 26.656 19.203 1 77.25 102 HIS A N 1
ATOM 781 C CA . HIS A 1 102 ? -4.695 25.656 19.625 1 77.25 102 HIS A CA 1
ATOM 782 C C . HIS A 1 102 ? -4.59 25.609 21.141 1 77.25 102 HIS A C 1
ATOM 784 O O . HIS A 1 102 ? -4.254 24.562 21.719 1 77.25 102 HIS A O 1
ATOM 790 N N . GLU A 1 103 ? -4.844 26.766 21.734 1 87.62 103 GLU A N 1
ATOM 791 C CA . GLU A 1 103 ? -4.719 26.844 23.188 1 87.62 103 GLU A CA 1
ATOM 792 C C . GLU A 1 103 ? -5.812 26.031 23.875 1 87.62 103 GLU A C 1
ATOM 794 O O . GLU A 1 103 ? -5.73 25.781 25.078 1 87.62 103 GLU A O 1
ATOM 799 N N . PHE A 1 104 ? -6.75 25.453 23.125 1 80.56 104 PHE A N 1
ATOM 800 C CA . PHE A 1 104 ? -7.836 24.656 23.703 1 80.56 104 PHE A CA 1
ATOM 801 C C . PHE A 1 104 ? -7.582 23.172 23.5 1 80.56 104 PHE A C 1
ATOM 803 O O . PHE A 1 104 ? -8.445 22.344 23.797 1 80.56 104 PHE A O 1
ATOM 810 N N . PHE A 1 105 ? -6.465 22.844 23.141 1 76.94 105 PHE A N 1
ATOM 811 C CA . PHE A 1 105 ? -6.137 21.469 22.828 1 76.94 105 PHE A CA 1
ATOM 812 C C . PHE A 1 105 ? -6.371 20.562 24.031 1 76.94 105 PHE A C 1
ATOM 814 O O . PHE A 1 105 ? -6.871 19.438 23.891 1 76.94 105 PHE A O 1
ATOM 821 N N . LYS A 1 106 ? -5.965 20.906 25.109 1 79.81 106 LYS A N 1
ATOM 822 C CA . LYS A 1 106 ? -6.168 20.125 26.328 1 79.81 106 LYS A CA 1
ATOM 823 C C . LYS A 1 106 ? -7.414 20.594 27.078 1 79.81 106 LYS A C 1
ATOM 825 O O . LYS A 1 106 ? -7.461 20.531 28.312 1 79.81 106 LYS A O 1
ATOM 830 N N . GLY A 1 107 ? -8.305 21.203 26.344 1 81.75 107 GLY A N 1
ATOM 831 C CA . GLY A 1 107 ? -9.578 21.625 26.922 1 81.75 107 GLY A CA 1
ATOM 832 C C . GLY A 1 107 ? -9.453 22.859 27.781 1 81.75 107 GLY A C 1
ATOM 833 O O . GLY A 1 107 ? -8.422 23.531 27.781 1 81.75 107 GLY A O 1
ATOM 834 N N . ILE A 1 108 ? -10.562 23.125 28.438 1 87.38 108 ILE A N 1
ATOM 835 C CA . ILE A 1 108 ? -10.68 24.312 29.281 1 87.38 108 ILE A CA 1
ATOM 836 C C . ILE A 1 108 ? -9.68 24.219 30.438 1 87.38 108 ILE A C 1
ATOM 838 O O . ILE A 1 108 ? -9.008 25.203 30.766 1 87.38 108 ILE A O 1
ATOM 842 N N . ALA A 1 109 ? -9.547 23 30.938 1 88.19 109 ALA A N 1
ATOM 843 C CA . ALA A 1 109 ? -8.648 22.797 32.062 1 88.19 109 ALA A CA 1
ATOM 844 C C . ALA A 1 109 ? -7.203 23.094 31.672 1 88.19 109 ALA A C 1
ATOM 846 O O . ALA A 1 109 ? -6.449 23.688 32.438 1 88.19 109 ALA A O 1
ATOM 847 N N . GLY A 1 110 ? -6.84 22.672 30.516 1 89.75 110 GLY A N 1
ATOM 848 C CA . GLY A 1 110 ? -5.492 22.922 30.031 1 89.75 110 GLY A CA 1
ATOM 849 C C . GLY A 1 110 ? -5.199 24.406 29.859 1 89.75 110 GLY A C 1
ATOM 850 O O . GLY A 1 110 ? -4.133 24.891 30.25 1 89.75 110 GLY A O 1
ATOM 851 N N . LEU A 1 111 ? -6.125 25.094 29.281 1 91.62 111 LEU A N 1
ATOM 852 C CA . LEU A 1 111 ? -5.961 26.516 29.078 1 91.62 111 LEU A CA 1
ATOM 853 C C . LEU A 1 111 ? -5.938 27.266 30.406 1 91.62 111 LEU A C 1
ATOM 855 O O . LEU A 1 111 ? -5.152 28.203 30.578 1 91.62 111 LEU A O 1
ATOM 859 N N . GLU A 1 112 ? -6.816 26.828 31.312 1 92.44 112 GLU A N 1
ATOM 860 C CA . GLU A 1 112 ? -6.836 27.453 32.625 1 92.44 112 GLU A CA 1
ATOM 861 C C . GLU A 1 112 ? -5.488 27.312 33.344 1 92.44 112 GLU A C 1
ATOM 863 O O . GLU A 1 112 ? -4.988 28.266 33.938 1 92.44 112 GLU A O 1
ATOM 868 N N . HIS A 1 113 ? -4.977 26.141 33.281 1 92.06 113 HIS A N 1
ATOM 869 C CA . HIS A 1 113 ? -3.684 25.875 33.906 1 92.06 113 HIS A CA 1
ATOM 870 C C . HIS A 1 113 ? -2.602 26.781 33.312 1 92.06 113 HIS A C 1
ATOM 872 O O . HIS A 1 113 ? -1.786 27.328 34.062 1 92.06 113 HIS A O 1
ATOM 878 N N . PHE A 1 114 ? -2.561 26.969 32.125 1 95.12 114 PHE A N 1
ATOM 879 C CA . PHE A 1 114 ? -1.644 27.875 31.438 1 95.12 114 PHE A CA 1
ATOM 880 C C . PHE A 1 114 ? -1.88 29.312 31.891 1 95.12 114 PHE A C 1
ATOM 882 O O . PHE A 1 114 ? -0.942 30 32.281 1 95.12 114 PHE A O 1
ATOM 889 N N . ALA A 1 115 ? -3.123 29.703 31.828 1 95.19 115 ALA A N 1
ATOM 890 C CA . ALA A 1 115 ? -3.518 31.078 32.125 1 95.19 115 ALA A CA 1
ATOM 891 C C . ALA A 1 115 ? -3.113 31.469 33.531 1 95.19 115 ALA A C 1
ATOM 893 O O . ALA A 1 115 ? -2.74 32.625 33.781 1 95.19 115 ALA A O 1
ATOM 894 N N . ARG A 1 116 ? -3.195 30.625 34.406 1 94.69 116 ARG A N 1
ATOM 895 C CA . ARG A 1 116 ? -2.889 30.906 35.812 1 94.69 116 ARG A CA 1
ATOM 896 C C . ARG A 1 116 ? -1.383 30.922 36.031 1 94.69 116 ARG A C 1
ATOM 898 O O . ARG A 1 116 ? -0.917 31.406 37.062 1 94.69 116 ARG A O 1
ATOM 905 N N . ASN A 1 117 ? -0.628 30.5 35.094 1 94.94 117 ASN A N 1
ATOM 906 C CA . ASN A 1 117 ? 0.812 30.406 35.281 1 94.94 117 ASN A CA 1
ATOM 907 C C . ASN A 1 117 ? 1.582 31.375 34.406 1 94.94 117 ASN A C 1
ATOM 909 O O . ASN A 1 117 ? 2.814 31.406 34.438 1 94.94 117 ASN A O 1
ATOM 913 N N . VAL A 1 118 ? 0.878 32.125 33.594 1 96.56 118 VAL A N 1
ATOM 914 C CA . VAL A 1 118 ? 1.554 33.156 32.844 1 96.56 118 VAL A CA 1
ATOM 915 C C . VAL A 1 118 ? 1.489 34.469 33.625 1 96.56 118 VAL A C 1
ATOM 917 O O . VAL A 1 118 ? 0.584 34.688 34.438 1 96.56 118 VAL A O 1
ATOM 920 N N . THR A 1 119 ? 2.465 35.344 33.375 1 96 119 THR A N 1
ATOM 921 C CA . THR A 1 119 ? 2.568 36.594 34.125 1 96 119 THR A CA 1
ATOM 922 C C . THR A 1 119 ? 2.027 37.75 33.281 1 96 119 THR A C 1
ATOM 924 O O . THR A 1 119 ? 2.156 38.938 33.688 1 96 119 THR A O 1
ATOM 927 N N . PHE A 1 120 ? 1.548 37.562 32.156 1 96.56 120 PHE A N 1
ATOM 928 C CA . PHE A 1 120 ? 0.976 38.562 31.266 1 96.56 120 PHE A CA 1
ATOM 929 C C . PHE A 1 120 ? -0.495 38.25 30.984 1 96.56 120 PHE A C 1
ATOM 931 O O . PHE A 1 120 ? -0.95 37.125 31.172 1 96.56 120 PHE A O 1
ATOM 938 N N . PRO A 1 121 ? -1.267 39.219 30.562 1 96.94 121 PRO A N 1
ATOM 939 C CA . PRO A 1 121 ? -2.699 39 30.344 1 96.94 121 PRO A CA 1
ATOM 940 C C . PRO A 1 121 ? -2.99 38.219 29.062 1 96.94 121 PRO A C 1
ATOM 942 O O . PRO A 1 121 ? -2.328 38.406 28.047 1 96.94 121 PRO A O 1
ATOM 945 N N . LEU A 1 122 ? -3.959 37.344 29.172 1 96.88 122 LEU A N 1
ATOM 946 C CA . LEU A 1 122 ? -4.574 36.688 28.016 1 96.88 122 LEU A CA 1
ATOM 947 C C . LEU A 1 122 ? -5.816 37.469 27.562 1 96.88 122 LEU A C 1
ATOM 949 O O . LEU A 1 122 ? -6.648 37.844 28.391 1 96.88 122 LEU A O 1
ATOM 953 N N . LEU A 1 123 ? -5.871 37.656 26.25 1 95.69 123 LEU A N 1
ATOM 954 C CA . LEU A 1 123 ? -6.883 38.625 25.781 1 95.69 123 LEU A CA 1
ATOM 955 C C . LEU A 1 123 ? -7.812 37.969 24.766 1 95.69 123 LEU A C 1
ATOM 957 O O . LEU A 1 123 ? -7.359 37.25 23.875 1 95.69 123 LEU A O 1
ATOM 961 N N . SER A 1 124 ? -9.109 38.094 24.906 1 93.81 124 SER A N 1
ATOM 962 C CA . SER A 1 124 ? -10.133 37.812 23.906 1 93.81 124 SER A CA 1
ATOM 963 C C . SER A 1 124 ? -11.43 38.562 24.203 1 93.81 124 SER A C 1
ATOM 965 O O . SER A 1 124 ? -12.039 38.375 25.25 1 93.81 124 SER A O 1
ATOM 967 N N . SER A 1 125 ? -11.758 39.406 23.234 1 92.88 125 SER A N 1
ATOM 968 C CA . SER A 1 125 ? -12.953 40.188 23.453 1 92.88 125 SER A CA 1
ATOM 969 C C . SER A 1 125 ? -14.188 39.531 22.859 1 92.88 125 SER A C 1
ATOM 971 O O . SER A 1 125 ? -15.32 39.938 23.156 1 92.88 125 SER A O 1
ATOM 973 N N . ASN A 1 126 ? -13.977 38.562 22.062 1 89 126 ASN A N 1
ATOM 974 C CA . ASN A 1 126 ? -15.125 37.969 21.375 1 89 126 ASN A CA 1
ATOM 975 C C . ASN A 1 126 ? -15.391 36.531 21.844 1 89 126 ASN A C 1
ATOM 977 O O . ASN A 1 126 ? -16.156 35.812 21.219 1 89 126 ASN A O 1
ATOM 981 N N . MET A 1 127 ? -14.758 36.094 22.859 1 85.88 127 MET A N 1
ATOM 982 C CA . MET A 1 127 ? -15.062 34.781 23.438 1 85.88 127 MET A CA 1
ATOM 983 C C . MET A 1 127 ? -16.234 34.875 24.406 1 85.88 127 MET A C 1
ATOM 985 O O . MET A 1 127 ? -16.312 35.812 25.203 1 85.88 127 MET A O 1
ATOM 989 N N . ASN A 1 128 ? -17.188 33.969 24.219 1 82.5 128 ASN A N 1
ATOM 990 C CA . ASN A 1 128 ? -18.281 33.875 25.188 1 82.5 128 ASN A CA 1
ATOM 991 C C . ASN A 1 128 ? -17.906 32.969 26.375 1 82.5 128 ASN A C 1
ATOM 993 O O . ASN A 1 128 ? -17.906 31.75 26.266 1 82.5 128 ASN A O 1
ATOM 997 N N . LEU A 1 129 ? -17.625 33.625 27.469 1 85.88 129 LEU A N 1
ATOM 998 C CA . LEU A 1 129 ? -17.141 32.875 28.641 1 85.88 129 LEU A CA 1
ATOM 999 C C . LEU A 1 129 ? -18.25 32.75 29.688 1 85.88 129 LEU A C 1
ATOM 1001 O O . LEU A 1 129 ? -17.969 32.469 30.844 1 85.88 129 LEU A O 1
ATOM 1005 N N . THR A 1 130 ? -19.469 32.906 29.25 1 83.81 130 THR A N 1
ATOM 1006 C CA . THR A 1 130 ? -20.594 32.875 30.172 1 83.81 130 THR A CA 1
ATOM 1007 C C . THR A 1 130 ? -20.688 31.547 30.875 1 83.81 130 THR A C 1
ATOM 1009 O O . THR A 1 130 ? -20.938 31.484 32.094 1 83.81 130 THR A O 1
ATOM 1012 N N . ASN A 1 131 ? -20.438 30.484 30.234 1 85.38 131 ASN A N 1
ATOM 1013 C CA . ASN A 1 131 ? -20.578 29.141 30.797 1 85.38 131 ASN A CA 1
ATOM 1014 C C . ASN A 1 131 ? -19.219 28.531 31.141 1 85.38 131 ASN A C 1
ATOM 1016 O O . ASN A 1 131 ? -19.109 27.297 31.266 1 85.38 131 ASN A O 1
ATOM 1020 N N . THR A 1 132 ? -18.219 29.297 31.203 1 87.75 132 THR A N 1
ATOM 1021 C CA . THR A 1 132 ? -16.875 28.828 31.531 1 87.75 132 THR A CA 1
ATOM 1022 C C . THR A 1 132 ? -16.234 29.734 32.594 1 87.75 132 THR A C 1
ATOM 1024 O O . THR A 1 132 ? -15.25 30.422 32.312 1 87.75 132 THR A O 1
ATOM 1027 N N . PRO A 1 133 ? -16.781 29.609 33.75 1 87.94 133 PRO A N 1
ATOM 1028 C CA . PRO A 1 133 ? -16.312 30.516 34.812 1 87.94 133 PRO A CA 1
ATOM 1029 C C . PRO A 1 133 ? -14.828 30.359 35.094 1 87.94 133 PRO A C 1
ATOM 1031 O O . PRO A 1 133 ? -14.172 31.328 35.5 1 87.94 133 PRO A O 1
ATOM 1034 N N . GLU A 1 134 ? -14.281 29.203 34.844 1 89.38 134 GLU A N 1
ATOM 1035 C CA . GLU A 1 134 ? -12.867 28.938 35.094 1 89.38 134 GLU A CA 1
ATOM 1036 C C . GLU A 1 134 ? -11.984 29.891 34.281 1 89.38 134 GLU A C 1
ATOM 1038 O O . GLU A 1 134 ? -10.867 30.203 34.719 1 89.38 134 GLU A O 1
ATOM 1043 N N . LEU A 1 135 ? -12.508 30.391 33.188 1 91.62 135 LEU A N 1
ATOM 1044 C CA . LEU A 1 135 ? -11.688 31.219 32.281 1 91.62 135 LEU A CA 1
ATOM 1045 C C . LEU A 1 135 ? -12.047 32.688 32.438 1 91.62 135 LEU A C 1
ATOM 1047 O O . LEU A 1 135 ? -11.312 33.562 31.953 1 91.62 135 LEU A O 1
ATOM 1051 N N . ARG A 1 136 ? -13.141 33 33.094 1 89.19 136 ARG A N 1
ATOM 1052 C CA . ARG A 1 136 ? -13.648 34.344 33.156 1 89.19 136 ARG A CA 1
ATOM 1053 C C . ARG A 1 136 ? -12.672 35.25 33.906 1 89.19 136 ARG A C 1
ATOM 1055 O O . ARG A 1 136 ? -12.523 36.438 33.531 1 89.19 136 ARG A O 1
ATOM 1062 N N . ASP A 1 137 ? -11.984 34.656 34.812 1 89.44 137 ASP A N 1
ATOM 1063 C CA . ASP A 1 137 ? -11.109 35.469 35.625 1 89.44 137 ASP A CA 1
ATOM 1064 C C . ASP A 1 137 ? -9.703 35.562 35.031 1 89.44 137 ASP A C 1
ATOM 1066 O O . ASP A 1 137 ? -8.898 36.375 35.438 1 89.44 137 ASP A O 1
ATOM 1070 N N . VAL A 1 138 ? -9.484 34.75 34.094 1 92.62 138 VAL A N 1
ATOM 1071 C CA . VAL A 1 138 ? -8.102 34.656 33.656 1 92.62 138 VAL A CA 1
ATOM 1072 C C . VAL A 1 138 ? -7.988 35.219 32.219 1 92.62 138 VAL A C 1
ATOM 1074 O O . VAL A 1 138 ? -6.891 35.5 31.75 1 92.62 138 VAL A O 1
ATOM 1077 N N . ILE A 1 139 ? -9.055 35.406 31.516 1 94.5 139 ILE A N 1
ATOM 1078 C CA . ILE A 1 139 ? -9.055 35.969 30.172 1 94.5 139 ILE A CA 1
ATOM 1079 C C . ILE A 1 139 ? -9.742 37.344 30.203 1 94.5 139 ILE A C 1
ATOM 1081 O O . ILE A 1 139 ? -10.883 37.438 30.656 1 94.5 139 ILE A O 1
ATOM 1085 N N . LYS A 1 140 ? -9.039 38.344 29.766 1 95.56 140 LYS A N 1
ATOM 1086 C CA . LYS A 1 140 ? -9.57 39.688 29.703 1 95.56 140 LYS A CA 1
ATOM 1087 C C . LYS A 1 140 ? -9.898 40.094 28.266 1 95.56 140 LYS A C 1
ATOM 1089 O O . LYS A 1 140 ? -9.359 39.531 27.328 1 95.56 140 LYS A O 1
ATOM 1094 N N . LYS A 1 141 ? -10.797 40.969 28.125 1 94.94 141 LYS A N 1
ATOM 1095 C CA . LYS A 1 141 ? -11.109 41.5 26.797 1 94.94 141 LYS A CA 1
ATOM 1096 C C . LYS A 1 141 ? -9.984 42.375 26.266 1 94.94 141 LYS A C 1
ATOM 1098 O O . LYS A 1 141 ? -9.664 42.312 25.078 1 94.94 141 LYS A O 1
ATOM 1103 N N . SER A 1 142 ? -9.5 43.156 27.156 1 96.56 142 SER A N 1
ATOM 1104 C CA . SER A 1 142 ? -8.438 44.094 26.812 1 96.56 142 SER A CA 1
ATOM 1105 C C . SER A 1 142 ? -7.574 44.438 28.016 1 96.56 142 SER A C 1
ATOM 1107 O O . SER A 1 142 ? -7.883 44 29.141 1 96.56 142 SER A O 1
ATOM 1109 N N . THR A 1 143 ? -6.418 45.031 27.766 1 97.06 143 THR A N 1
ATOM 1110 C CA . THR A 1 143 ? -5.551 45.594 28.797 1 97.06 143 THR A CA 1
ATOM 1111 C C . THR A 1 143 ? -4.938 46.906 28.344 1 97.06 143 THR A C 1
ATOM 1113 O O . THR A 1 143 ? -4.973 47.219 27.156 1 97.06 143 THR A O 1
ATOM 1116 N N . ILE A 1 144 ? -4.594 47.75 29.281 1 96.12 144 ILE A N 1
ATOM 1117 C CA . ILE A 1 144 ? -3.934 49 28.969 1 96.12 144 ILE A CA 1
ATOM 1118 C C . ILE A 1 144 ? -2.494 48.969 29.484 1 96.12 144 ILE A C 1
ATOM 1120 O O . ILE A 1 144 ? -2.246 48.625 30.641 1 96.12 144 ILE A O 1
ATOM 1124 N N . ARG A 1 145 ? -1.562 49.219 28.609 1 93.5 145 ARG A N 1
ATOM 1125 C CA . ARG A 1 145 ? -0.154 49.375 28.969 1 93.5 145 ARG A CA 1
ATOM 1126 C C . ARG A 1 145 ? 0.28 50.844 28.891 1 93.5 145 ARG A C 1
ATOM 1128 O O . ARG A 1 145 ? -0.093 51.562 27.953 1 93.5 145 ARG A O 1
ATOM 1135 N N . ILE A 1 146 ? 0.94 51.25 29.906 1 90.94 146 ILE A N 1
ATOM 1136 C CA . ILE A 1 146 ? 1.478 52.625 29.891 1 90.94 146 ILE A CA 1
ATOM 1137 C C . ILE A 1 146 ? 2.912 52.594 29.375 1 90.94 146 ILE A C 1
ATOM 1139 O O . ILE A 1 146 ? 3.785 51.969 29.969 1 90.94 146 ILE A O 1
ATOM 1143 N N . VAL A 1 147 ? 3.137 53.219 28.281 1 84.44 147 VAL A N 1
ATOM 1144 C CA . VAL A 1 147 ? 4.453 53.312 27.656 1 84.44 147 VAL A CA 1
ATOM 1145 C C . VAL A 1 147 ? 4.84 54.781 27.484 1 84.44 147 VAL A C 1
ATOM 1147 O O . VAL A 1 147 ? 4.203 55.5 26.734 1 84.44 147 VAL A O 1
ATOM 1150 N N . ASN A 1 148 ? 5.859 55.156 28.266 1 81.06 148 ASN A N 1
ATOM 1151 C CA . ASN A 1 148 ? 6.305 56.562 28.234 1 81.06 148 ASN A CA 1
ATOM 1152 C C . ASN A 1 148 ? 5.148 57.5 28.5 1 81.06 148 ASN A C 1
ATOM 1154 O O . ASN A 1 148 ? 4.945 58.469 27.75 1 81.06 148 ASN A O 1
ATOM 1158 N N . GLY A 1 149 ? 4.336 57.094 29.406 1 83.56 149 GLY A N 1
ATOM 1159 C CA . GLY A 1 149 ? 3.258 57.969 29.859 1 83.56 149 GLY A CA 1
ATOM 1160 C C . GLY A 1 149 ? 2.014 57.875 29 1 83.56 149 GLY A C 1
ATOM 1161 O O . GLY A 1 149 ? 0.984 58.469 29.312 1 83.56 149 GLY A O 1
ATOM 1162 N N . GLN A 1 150 ? 2.133 57.188 27.859 1 85.5 150 GLN A N 1
ATOM 1163 C CA . GLN A 1 150 ? 0.984 57.031 26.969 1 85.5 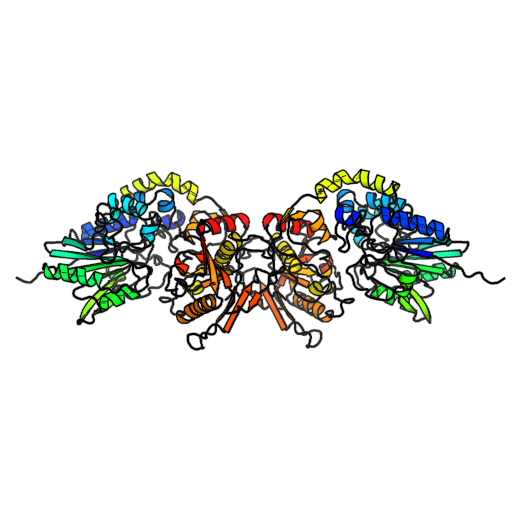150 GLN A CA 1
ATOM 1164 C C . GLN A 1 150 ? 0.24 55.75 27.281 1 85.5 150 GLN A C 1
ATOM 1166 O O . GLN A 1 150 ? 0.86 54.719 27.578 1 85.5 150 GLN A O 1
ATOM 1171 N N . ARG A 1 151 ? -1.07 55.844 27.172 1 90.88 151 ARG A N 1
ATOM 1172 C CA . ARG A 1 151 ? -1.91 54.656 27.359 1 90.88 151 ARG A CA 1
ATOM 1173 C C . ARG A 1 151 ? -2.135 53.938 26.047 1 90.88 151 ARG A C 1
ATOM 1175 O O . ARG A 1 151 ? -2.723 54.469 25.109 1 90.88 151 ARG A O 1
ATOM 1182 N N . ILE A 1 152 ? -1.58 52.75 25.984 1 91 152 ILE A N 1
ATOM 1183 C CA . ILE A 1 152 ? -1.771 51.875 24.812 1 91 152 ILE A CA 1
ATOM 1184 C C . ILE A 1 152 ? -2.719 50.75 25.172 1 91 152 ILE A C 1
ATOM 1186 O O . ILE A 1 152 ? -2.428 49.938 26.047 1 91 152 ILE A O 1
ATOM 1190 N N . ALA A 1 153 ? -3.877 50.719 24.484 1 94.62 153 ALA A N 1
ATOM 1191 C CA . ALA A 1 153 ? -4.824 49.625 24.734 1 94.62 153 ALA A CA 1
ATOM 1192 C C . ALA A 1 153 ? -4.559 48.438 23.812 1 94.62 153 ALA A C 1
ATOM 1194 O O . ALA A 1 153 ? -4.273 48.625 22.625 1 94.62 153 ALA A O 1
ATOM 1195 N N . LEU A 1 154 ? -4.512 47.312 24.391 1 95.94 154 LEU A N 1
ATOM 1196 C CA . LEU A 1 154 ? -4.422 46.031 23.656 1 95.94 154 LEU A CA 1
ATOM 1197 C C . LEU A 1 154 ? -5.738 45.281 23.734 1 95.94 154 LEU A C 1
ATOM 1199 O O . LEU A 1 154 ? -6.191 44.906 24.828 1 95.94 154 LEU A O 1
ATOM 1203 N N . VAL A 1 155 ? -6.41 45.062 22.578 1 95 155 VAL A N 1
ATOM 1204 C CA . VAL A 1 155 ? -7.691 44.375 22.531 1 95 155 VAL A CA 1
ATOM 1205 C C . VAL A 1 155 ? -7.508 43 21.859 1 95 155 VAL A C 1
ATOM 1207 O O . VAL A 1 155 ? -7.012 42.906 20.734 1 95 155 VAL A O 1
ATOM 1210 N N . GLY A 1 156 ? -7.949 41.938 22.562 1 94.81 156 GLY A N 1
ATOM 1211 C CA . GLY A 1 156 ? -7.758 40.594 22.016 1 94.81 156 GLY A CA 1
ATOM 1212 C C . GLY A 1 156 ? -8.969 40.094 21.25 1 94.81 156 GLY A C 1
ATOM 1213 O O . GLY A 1 156 ? -10.102 40.469 21.547 1 94.81 156 GLY A O 1
ATOM 1214 N N . TYR A 1 157 ? -8.703 39.25 20.203 1 90.5 157 TYR A N 1
ATOM 1215 C CA . TYR A 1 157 ? -9.797 38.562 19.547 1 90.5 157 TYR A CA 1
ATOM 1216 C C . TYR A 1 157 ? -9.359 37.156 19.078 1 90.5 157 TYR A C 1
ATOM 1218 O O . TYR A 1 157 ? -8.164 36.938 18.859 1 90.5 157 TYR A O 1
ATOM 1226 N N . THR A 1 158 ? -10.273 36.219 19.094 1 85.94 158 THR A N 1
ATOM 1227 C CA . THR A 1 158 ? -10.016 34.812 18.812 1 85.94 158 THR A CA 1
ATOM 1228 C C . THR A 1 158 ? -10.852 34.344 17.625 1 85.94 158 THR A C 1
ATOM 1230 O O . THR A 1 158 ? -11.914 34.906 17.344 1 85.94 158 THR A O 1
ATOM 1233 N N . THR A 1 159 ? -10.078 33.312 16.891 1 68.62 159 THR A N 1
ATOM 1234 C CA . THR A 1 159 ? -10.805 32.688 15.781 1 68.62 159 THR A CA 1
ATOM 1235 C C . THR A 1 159 ? -12.031 31.938 16.281 1 68.62 159 THR A C 1
ATOM 1237 O O . THR A 1 159 ? -12.008 31.359 17.375 1 68.62 159 THR A O 1
ATOM 1240 N N . THR A 1 160 ? -13.258 32.281 15.812 1 55.22 160 THR A N 1
ATOM 1241 C CA . THR A 1 160 ? -14.445 31.516 16.203 1 55.22 160 THR A CA 1
ATOM 1242 C C . THR A 1 160 ? -14.68 30.344 15.234 1 55.22 160 THR A C 1
ATOM 1244 O O . THR A 1 160 ? -14.125 30.328 14.141 1 55.22 160 THR A O 1
ATOM 1247 N N . ALA A 1 161 ? -15.016 29.062 15.875 1 47.75 161 ALA A N 1
ATOM 1248 C CA . ALA A 1 161 ? -15.414 27.938 15.039 1 47.75 161 ALA A CA 1
ATOM 1249 C C . ALA A 1 161 ? -16.078 28.406 13.75 1 47.75 161 ALA A C 1
ATOM 1251 O O . ALA A 1 161 ? -15.992 27.75 12.719 1 47.75 161 ALA A O 1
ATOM 1252 N N . ILE A 1 162 ? -16.891 29.469 13.789 1 38.12 162 ILE A N 1
ATOM 1253 C CA . ILE A 1 162 ? -17.609 29.984 12.625 1 38.12 162 ILE A CA 1
ATOM 1254 C C . ILE A 1 162 ? -16.797 31.094 11.977 1 38.12 162 ILE A C 1
ATOM 1256 O O . ILE A 1 162 ? -16.141 31.875 12.672 1 38.12 162 ILE A O 1
ATOM 1260 N N . SER A 1 163 ? -16.312 30.859 10.836 1 42.47 163 SER A N 1
ATOM 1261 C CA . SER A 1 163 ? -15.453 31.625 9.938 1 42.47 163 SER A CA 1
ATOM 1262 C C . SER A 1 163 ? -15.586 33.125 10.18 1 42.47 163 SER A C 1
ATOM 1264 O O . SER A 1 163 ? -14.766 33.906 9.711 1 42.47 163 SER A O 1
ATOM 1266 N N . TYR A 1 164 ? -16.719 33.625 10.508 1 44.59 164 TYR A N 1
ATOM 1267 C CA . TYR A 1 164 ? -16.906 35.094 10.453 1 44.59 164 TYR A CA 1
ATOM 1268 C C . TYR A 1 164 ? -16.828 35.688 11.852 1 44.59 164 TYR A C 1
ATOM 1270 O O . TYR A 1 164 ? -17.531 35.25 12.766 1 44.59 164 TYR A O 1
ATOM 1278 N N . ILE A 1 165 ? -15.727 36.344 12.234 1 51.88 165 ILE A N 1
ATOM 1279 C CA . ILE A 1 165 ? -15.695 37.156 13.43 1 51.88 165 ILE A CA 1
ATOM 1280 C C . ILE A 1 165 ? -16.422 38.469 13.172 1 51.88 165 ILE A C 1
ATOM 1282 O O . ILE A 1 165 ? -16.062 39.219 12.258 1 51.88 165 ILE A O 1
ATOM 1286 N N . SER A 1 166 ? -17.75 38.594 13.586 1 57.19 166 SER A N 1
ATOM 1287 C CA . SER A 1 166 ? -18.547 39.812 13.336 1 57.19 166 SER A CA 1
ATOM 1288 C C . SER A 1 166 ? -17.781 41.062 13.711 1 57.19 166 SER A C 1
ATOM 1290 O O . SER A 1 166 ? -18.062 42.156 13.172 1 57.19 166 SER A O 1
ATOM 1292 N N . GLY A 1 167 ? -16.578 41.062 14.188 1 73.06 167 GLY A N 1
ATOM 1293 C CA . GLY A 1 167 ? -15.852 42.219 14.633 1 73.06 167 GLY A CA 1
ATOM 1294 C C . GLY A 1 167 ? -16.609 43.062 15.648 1 73.06 167 GLY A C 1
ATOM 1295 O O . GLY A 1 167 ? -16.062 44 16.219 1 73.06 167 GLY A O 1
ATOM 1296 N N . VAL A 1 168 ? -17.953 42.719 15.883 1 76.19 168 VAL A N 1
ATOM 1297 C CA . VAL A 1 168 ? -18.844 43.531 16.734 1 76.19 168 VAL A CA 1
ATOM 1298 C C . VAL A 1 168 ? -18.312 43.562 18.156 1 76.19 168 VAL A C 1
ATOM 1300 O O . VAL A 1 168 ? -18.219 44.625 18.781 1 76.19 168 VAL A O 1
ATOM 1303 N N . ALA A 1 169 ? -17.953 42.438 18.625 1 86.75 169 ALA A N 1
ATOM 1304 C CA . ALA A 1 169 ? -17.438 42.375 20 1 86.75 169 ALA A CA 1
ATOM 1305 C C . ALA A 1 169 ? -16.125 43.125 20.141 1 86.75 169 ALA A C 1
ATOM 1307 O O . ALA A 1 169 ? -15.891 43.812 21.141 1 86.75 169 ALA A O 1
ATOM 1308 N N . VAL A 1 170 ? -15.305 43.062 19.141 1 90.5 170 VAL A N 1
ATOM 1309 C CA . VAL A 1 170 ? -14.023 43.75 19.156 1 90.5 170 VAL A CA 1
ATOM 1310 C C . VAL A 1 170 ? -14.266 45.25 19.156 1 90.5 170 VAL A C 1
ATOM 1312 O O . VAL A 1 170 ? -13.664 46 19.938 1 90.5 170 VAL A O 1
ATOM 1315 N N . GLN A 1 171 ? -15.203 45.656 18.281 1 92.06 171 GLN A N 1
ATOM 1316 C CA . GLN A 1 171 ? -15.516 47.094 18.188 1 92.06 171 GLN A CA 1
ATOM 1317 C C . GLN A 1 171 ? -16.109 47.594 19.5 1 92.06 171 GLN A C 1
ATOM 1319 O O . GLN A 1 171 ? -15.812 48.719 19.906 1 92.06 171 GLN A O 1
ATOM 1324 N N . ALA A 1 172 ? -16.984 46.781 20.078 1 93.69 172 ALA A N 1
ATOM 1325 C CA . ALA A 1 172 ? -17.594 47.219 21.344 1 93.69 172 ALA A CA 1
ATOM 1326 C C . ALA A 1 172 ? -16.531 47.469 22.391 1 93.69 172 ALA A C 1
ATOM 1328 O O . ALA A 1 172 ? -16.641 48.438 23.172 1 93.69 172 ALA A O 1
ATOM 1329 N N . GLU A 1 173 ? -15.57 46.688 22.469 1 94.56 173 GLU A N 1
ATOM 1330 C CA . GLU A 1 173 ? -14.492 46.875 23.438 1 94.56 173 GLU A CA 1
ATOM 1331 C C . GLU A 1 173 ? -13.641 48.062 23.078 1 94.56 173 GLU A C 1
ATOM 1333 O O . GLU A 1 173 ? -13.219 48.812 23.969 1 94.56 173 GLU A O 1
ATOM 1338 N N . VAL A 1 174 ? -13.359 48.25 21.797 1 92.94 174 VAL A N 1
ATOM 1339 C CA . VAL A 1 174 ? -12.617 49.438 21.344 1 92.94 174 VAL A CA 1
ATOM 1340 C C . VAL A 1 174 ? -13.375 50.688 21.703 1 92.94 174 VAL A C 1
ATOM 1342 O O . VAL A 1 174 ? -12.781 51.656 22.188 1 92.94 174 VAL A O 1
ATOM 1345 N N . ASP A 1 175 ? -14.695 50.656 21.5 1 95.44 175 ASP A N 1
ATOM 1346 C CA . ASP A 1 175 ? -15.531 51.812 21.828 1 95.44 175 ASP A CA 1
ATOM 1347 C C . ASP A 1 175 ? -15.461 52.125 23.328 1 95.44 175 ASP A C 1
ATOM 1349 O O . ASP A 1 175 ? -15.359 53.281 23.719 1 95.44 175 ASP A O 1
ATOM 1353 N N . ARG A 1 176 ? -15.57 51.125 24.094 1 96 176 ARG A N 1
ATOM 1354 C CA . ARG A 1 176 ? -15.477 51.312 25.531 1 96 176 ARG A CA 1
ATOM 1355 C C . ARG A 1 176 ? -14.164 52 25.922 1 96 176 ARG A C 1
ATOM 1357 O O . ARG A 1 176 ? -14.148 52.906 26.734 1 96 176 ARG A O 1
ATOM 1364 N N . LEU A 1 177 ? -13.078 51.562 25.406 1 95.5 177 LEU A N 1
ATOM 1365 C CA . LEU A 1 177 ? -11.75 52.094 25.688 1 95.5 177 LEU A CA 1
ATOM 1366 C C . LEU A 1 177 ? -11.617 53.531 25.203 1 95.5 177 LEU A C 1
ATOM 1368 O O . LEU A 1 177 ? -11.016 54.375 25.875 1 95.5 177 LEU A O 1
ATOM 1372 N N . THR A 1 178 ? -12.164 53.781 24.016 1 91.88 178 THR A N 1
ATOM 1373 C CA . THR A 1 178 ? -12.125 55.156 23.469 1 91.88 178 THR A CA 1
ATOM 1374 C C . THR A 1 178 ? -12.914 56.125 24.344 1 91.88 178 THR A C 1
ATOM 1376 O O . THR A 1 178 ? -12.523 57.281 24.516 1 91.88 178 THR A O 1
ATOM 1379 N N . GLN A 1 179 ? -14.008 55.656 24.828 1 95.19 179 GLN A N 1
ATOM 1380 C CA . GLN A 1 179 ? -14.82 56.469 25.734 1 95.19 179 GLN A CA 1
ATOM 1381 C C . GLN A 1 179 ? -14.062 56.781 27.016 1 95.19 179 GLN A C 1
ATOM 1383 O O . GLN A 1 179 ? -14.32 57.781 27.656 1 95.19 179 GLN A O 1
ATOM 1388 N N . GLN A 1 180 ? -13.141 56 27.328 1 94.5 180 GLN A N 1
ATOM 1389 C CA . GLN A 1 180 ? -12.32 56.188 28.516 1 94.5 180 GLN A CA 1
ATOM 1390 C C . GLN A 1 180 ? -11.109 57.062 28.203 1 94.5 180 GLN A C 1
ATOM 1392 O O . GLN A 1 180 ? -10.234 57.25 29.047 1 94.5 180 GLN A O 1
ATOM 1397 N N . GLY A 1 181 ? -11 57.469 26.984 1 92.06 181 GLY A N 1
ATOM 1398 C CA . GLY A 1 181 ? -9.977 58.438 26.641 1 92.06 181 GLY A CA 1
ATOM 1399 C C . GLY A 1 181 ? -8.75 57.812 26.016 1 92.06 181 GLY A C 1
ATOM 1400 O O . GLY A 1 181 ? -7.742 58.5 25.797 1 92.06 181 GLY A O 1
ATOM 1401 N N . VAL A 1 182 ? -8.734 56.562 25.734 1 91.69 182 VAL A N 1
ATOM 1402 C CA . VAL A 1 182 ? -7.602 55.906 25.094 1 91.69 182 VAL A CA 1
ATOM 1403 C C . VAL A 1 182 ? -7.637 56.156 23.594 1 91.69 182 VAL A C 1
ATOM 1405 O O . VAL A 1 182 ? -8.672 55.969 22.938 1 91.69 182 VAL A O 1
ATOM 1408 N N . ASN A 1 183 ? -6.539 56.656 23 1 87.62 183 ASN A N 1
ATOM 1409 C CA . ASN A 1 183 ? -6.527 57 21.594 1 87.62 183 ASN A CA 1
ATOM 1410 C C . ASN A 1 183 ? -5.477 56.219 20.828 1 87.62 183 ASN A C 1
ATOM 1412 O O . ASN A 1 183 ? -5.195 56.5 19.656 1 87.62 183 ASN A O 1
ATOM 1416 N N . LYS A 1 184 ? -4.746 55.344 21.406 1 88.31 184 LYS A N 1
ATOM 1417 C CA . LYS A 1 184 ? -3.818 54.375 20.797 1 88.31 184 LYS A CA 1
ATOM 1418 C C . LYS A 1 184 ? -4.238 52.938 21.094 1 88.31 184 LYS A C 1
ATOM 1420 O O . LYS A 1 184 ? -4.102 52.469 22.219 1 88.31 184 LYS A O 1
ATOM 1425 N N . ILE A 1 185 ? -4.758 52.25 20.078 1 88.56 185 ILE A N 1
ATOM 1426 C CA . ILE A 1 185 ? -5.336 50.938 20.297 1 88.56 185 ILE A CA 1
ATOM 1427 C C . ILE A 1 185 ? -4.723 49.938 19.312 1 88.56 185 ILE A C 1
ATOM 1429 O O . ILE A 1 185 ? -4.648 50.219 18.109 1 88.56 185 ILE A O 1
ATOM 1433 N N . ILE A 1 186 ? -4.172 48.844 19.844 1 88.5 186 ILE A N 1
ATOM 1434 C CA . ILE A 1 186 ? -3.637 47.719 19.094 1 88.5 186 ILE A CA 1
ATOM 1435 C C . ILE A 1 186 ? -4.551 46.5 19.281 1 88.5 186 ILE A C 1
ATOM 1437 O O . ILE A 1 186 ? -4.852 46.125 20.406 1 88.5 186 ILE A O 1
ATOM 1441 N N . ALA A 1 187 ? -5.074 46 18.172 1 90.12 187 ALA A N 1
ATOM 1442 C CA . ALA A 1 187 ? -5.801 44.75 18.234 1 90.12 187 ALA A CA 1
ATOM 1443 C C . ALA A 1 187 ? -4.863 43.562 18.016 1 90.12 187 ALA A C 1
ATOM 1445 O O . ALA A 1 187 ? -4.016 43.562 17.125 1 90.12 187 ALA A O 1
ATOM 1446 N N . VAL A 1 188 ? -4.898 42.594 18.922 1 91.25 188 VAL A N 1
ATOM 1447 C CA . VAL A 1 188 ? -4.086 41.406 18.859 1 91.25 188 VAL A CA 1
ATOM 1448 C C . VAL A 1 188 ? -4.992 40.156 18.766 1 91.25 188 VAL A C 1
ATOM 1450 O O . VAL A 1 188 ? -5.836 39.938 19.625 1 91.25 188 VAL A O 1
ATOM 1453 N N . GLY A 1 189 ? -4.812 39.375 17.672 1 88.06 189 GLY A N 1
ATOM 1454 C CA . GLY A 1 189 ? -5.762 38.281 17.578 1 88.06 189 GLY A CA 1
ATOM 1455 C C . GLY A 1 189 ? -5.254 37.125 16.719 1 88.06 189 GLY A C 1
ATOM 1456 O O . GLY A 1 189 ? -4.141 37.188 16.188 1 88.06 189 GLY A O 1
ATOM 1457 N N . HIS A 1 190 ? -5.961 36.094 16.719 1 84.94 190 HIS A N 1
ATOM 1458 C CA . HIS A 1 190 ? -5.648 34.844 16.031 1 84.94 190 HIS A CA 1
ATOM 1459 C C . HIS A 1 190 ? -6.766 34.438 15.086 1 84.94 190 HIS A C 1
ATOM 1461 O O . HIS A 1 190 ? -7.527 33.5 15.375 1 84.94 190 HIS A O 1
ATOM 1467 N N . ALA A 1 191 ? -6.871 35.156 13.898 1 72.06 191 ALA A N 1
ATOM 1468 C CA . ALA A 1 191 ? -8.031 34.906 13.039 1 72.06 191 ALA A CA 1
ATOM 1469 C C . ALA A 1 191 ? -7.617 34.75 11.578 1 72.06 191 ALA A C 1
ATOM 1471 O O . ALA A 1 191 ? -8.453 34.5 10.711 1 72.06 191 ALA A O 1
ATOM 1472 N N . GLY A 1 192 ? -6.363 34.906 11.289 1 70.44 192 GLY A N 1
ATOM 1473 C CA . GLY A 1 192 ? -5.914 34.781 9.914 1 70.44 192 GLY A CA 1
ATOM 1474 C C . GLY A 1 192 ? -5.762 36.156 9.234 1 70.44 192 GLY A C 1
ATOM 1475 O O . GLY A 1 192 ? -6.48 37.094 9.555 1 70.44 192 GLY A O 1
ATOM 1476 N N . PHE A 1 193 ? -4.914 36.188 8.203 1 65.5 193 PHE A N 1
ATOM 1477 C CA . PHE A 1 193 ? -4.52 37.469 7.594 1 65.5 193 PHE A CA 1
ATOM 1478 C C . PHE A 1 193 ? -5.707 38.125 6.906 1 65.5 193 PHE A C 1
ATOM 1480 O O . PHE A 1 193 ? -5.918 39.312 7.047 1 65.5 193 PHE A O 1
ATOM 1487 N N . LEU A 1 194 ? -6.445 37.344 6.168 1 62.81 194 LEU A N 1
ATOM 1488 C CA . LEU A 1 194 ? -7.582 37.906 5.461 1 62.81 194 LEU A CA 1
ATOM 1489 C C . LEU A 1 194 ? -8.602 38.469 6.441 1 62.81 194 LEU A C 1
ATOM 1491 O O . LEU A 1 194 ? -9.18 39.531 6.191 1 62.81 194 LEU A O 1
ATOM 1495 N N . MET A 1 195 ? -8.781 37.844 7.453 1 72.25 195 MET A N 1
ATOM 1496 C CA . MET A 1 195 ? -9.695 38.344 8.484 1 72.25 195 MET A CA 1
ATOM 1497 C C . MET A 1 195 ? -9.125 39.594 9.156 1 72.25 195 MET A C 1
ATOM 1499 O O . MET A 1 195 ? -9.859 40.531 9.453 1 72.25 195 MET A O 1
ATOM 1503 N N . ASP A 1 196 ? -7.855 39.562 9.383 1 75.12 196 ASP A N 1
ATOM 1504 C CA . ASP A 1 196 ? -7.199 40.719 9.984 1 75.12 196 ASP A CA 1
ATOM 1505 C C . ASP A 1 196 ? -7.371 41.969 9.125 1 75.12 196 ASP A C 1
ATOM 1507 O O . ASP A 1 196 ? -7.641 43.062 9.641 1 75.12 196 ASP A O 1
ATOM 1511 N N . VAL A 1 197 ? -7.211 41.719 7.836 1 71.56 197 VAL A N 1
ATOM 1512 C CA . VAL A 1 197 ? -7.371 42.812 6.898 1 71.56 197 VAL A CA 1
ATOM 1513 C C . VAL A 1 197 ? -8.82 43.281 6.91 1 71.56 197 VAL A C 1
ATOM 1515 O O . VAL A 1 197 ? -9.078 44.5 6.891 1 71.56 197 VAL A O 1
ATOM 1518 N N . ASN A 1 198 ? -9.719 42.406 6.891 1 74.69 198 ASN A N 1
ATOM 1519 C CA . ASN A 1 198 ? -11.133 42.75 6.953 1 74.69 198 ASN A CA 1
ATOM 1520 C C . ASN A 1 198 ? -11.461 43.531 8.219 1 74.69 198 ASN A C 1
ATOM 1522 O O . ASN A 1 198 ? -12.219 44.5 8.172 1 74.69 198 ASN A O 1
ATOM 1526 N N . LEU A 1 199 ? -10.984 43.125 9.312 1 80.69 199 LEU A N 1
ATOM 1527 C CA . LEU A 1 199 ? -11.195 43.812 10.578 1 80.69 199 LEU A CA 1
ATOM 1528 C C . LEU A 1 199 ? -10.586 45.219 10.531 1 80.69 199 LEU A C 1
ATOM 1530 O O . LEU A 1 199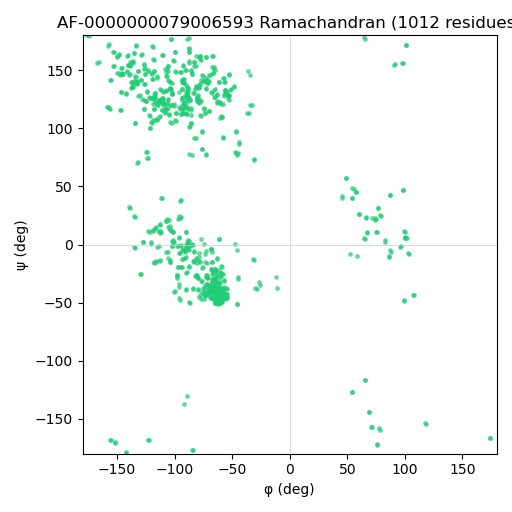 ? -11.18 46.156 11.047 1 80.69 199 LEU A O 1
ATOM 1534 N N . ALA A 1 200 ? -9.398 45.25 9.93 1 77.38 200 ALA A N 1
ATOM 1535 C CA . ALA A 1 200 ? -8.742 46.531 9.805 1 77.38 200 ALA A CA 1
ATOM 1536 C C . ALA A 1 200 ? -9.617 47.531 9.055 1 77.38 200 ALA A C 1
ATOM 1538 O O . ALA A 1 200 ? -9.617 48.719 9.359 1 77.38 200 ALA A O 1
ATOM 1539 N N . ARG A 1 201 ? -10.281 47 8.117 1 79.19 201 ARG A N 1
ATOM 1540 C CA . ARG A 1 201 ? -11.156 47.844 7.309 1 79.19 201 ARG A CA 1
ATOM 1541 C C . ARG A 1 201 ? -12.391 48.281 8.102 1 79.19 201 ARG A C 1
ATOM 1543 O O . ARG A 1 201 ? -12.867 49.406 7.953 1 79.19 201 ARG A O 1
ATOM 1550 N N . ARG A 1 202 ? -12.867 47.469 8.945 1 83.31 202 ARG A N 1
ATOM 1551 C CA . ARG A 1 202 ? -14.18 47.656 9.547 1 83.31 202 ARG A CA 1
ATOM 1552 C C . ARG A 1 202 ? -14.07 48.344 10.914 1 83.31 202 ARG A C 1
ATOM 1554 O O . ARG A 1 202 ? -14.977 49.062 11.336 1 83.31 202 ARG A O 1
ATOM 1561 N N . LEU A 1 203 ? -13.062 48.031 11.633 1 84.81 203 LEU A N 1
ATOM 1562 C CA . LEU A 1 203 ? -12.922 48.562 12.984 1 84.81 203 LEU A CA 1
ATOM 1563 C C . LEU A 1 203 ? -12.602 50.062 12.961 1 84.81 203 LEU A C 1
ATOM 1565 O O . LEU A 1 203 ? -11.875 50.531 12.086 1 84.81 203 LEU A O 1
ATOM 1569 N N . ARG A 1 204 ? -13.211 50.688 13.891 1 88 204 ARG A N 1
ATOM 1570 C CA . ARG A 1 204 ? -12.922 52.094 14.094 1 88 204 ARG A CA 1
ATOM 1571 C C . ARG A 1 204 ? -12 52.312 15.289 1 88 204 ARG A C 1
ATOM 1573 O O . ARG A 1 204 ? -12.125 51.625 16.297 1 88 204 ARG A O 1
ATOM 1580 N N . ASN A 1 205 ? -11.031 53.25 15.086 1 86.38 205 ASN A N 1
ATOM 1581 C CA . ASN A 1 205 ? -10.164 53.719 16.172 1 86.38 205 ASN A CA 1
ATOM 1582 C C . ASN A 1 205 ? -9.125 52.656 16.547 1 86.38 205 ASN A C 1
ATOM 1584 O O . ASN A 1 205 ? -8.727 52.562 17.703 1 86.38 205 ASN A O 1
ATOM 1588 N N . VAL A 1 206 ? -8.836 51.781 15.648 1 86.81 206 VAL A N 1
ATOM 1589 C CA . VAL A 1 206 ? -7.746 50.812 15.82 1 86.81 206 VAL A CA 1
ATOM 1590 C C . VAL A 1 206 ? -6.547 51.25 14.977 1 86.81 206 VAL A C 1
ATOM 1592 O O . VAL A 1 206 ? -6.695 51.562 13.797 1 86.81 206 VAL A O 1
ATOM 1595 N N . ASP A 1 207 ? -5.395 51.219 15.523 1 78.38 207 ASP A N 1
ATOM 1596 C CA . ASP A 1 207 ? -4.211 51.719 14.836 1 78.38 207 ASP A CA 1
ATOM 1597 C C . ASP A 1 207 ? -3.396 50.594 14.219 1 78.38 207 ASP A C 1
ATOM 1599 O O . ASP A 1 207 ? -2.805 50.75 13.156 1 78.38 207 ASP A O 1
ATOM 1603 N N . VAL A 1 208 ? -3.279 49.5 14.938 1 79.81 208 VAL A N 1
ATOM 1604 C CA . VAL A 1 208 ? -2.447 48.375 14.531 1 79.81 208 VAL A CA 1
ATOM 1605 C C . VAL A 1 208 ? -3.182 47.062 14.812 1 79.81 208 VAL A C 1
ATOM 1607 O O . VAL A 1 208 ? -3.889 46.938 15.82 1 79.81 208 VAL A O 1
ATOM 1610 N N . ILE A 1 209 ? -3.094 46.125 13.93 1 81.06 209 ILE A N 1
ATOM 1611 C CA . ILE A 1 209 ? -3.592 44.781 14.141 1 81.06 209 ILE A CA 1
ATOM 1612 C C . ILE A 1 209 ? -2.434 43.781 14.07 1 81.06 209 ILE A C 1
ATOM 1614 O O . ILE A 1 209 ? -1.724 43.719 13.062 1 81.06 209 ILE A O 1
ATOM 1618 N N . VAL A 1 210 ? -2.18 43.125 15.141 1 80.88 210 VAL A N 1
ATOM 1619 C CA . VAL A 1 210 ? -1.217 42.031 15.211 1 80.88 210 VAL A CA 1
ATOM 1620 C C . VAL A 1 210 ? -1.948 40.719 15.117 1 80.88 210 VAL A C 1
ATOM 1622 O O . VAL A 1 210 ? -2.688 40.312 16.031 1 80.88 210 VAL A O 1
ATOM 1625 N N . GLY A 1 211 ? -1.71 39.969 13.984 1 76.06 211 GLY A N 1
ATOM 1626 C CA . GLY A 1 211 ? -2.498 38.781 13.742 1 76.06 211 GLY A CA 1
ATOM 1627 C C . GLY A 1 211 ? -1.662 37.531 13.672 1 76.06 211 GLY A C 1
ATOM 1628 O O . GLY A 1 211 ? -0.438 37.562 13.812 1 76.06 211 GLY A O 1
ATOM 1629 N N . GLY A 1 212 ? -2.371 36.344 13.648 1 68.88 212 GLY A N 1
ATOM 1630 C CA . GLY A 1 212 ? -1.798 35 13.508 1 68.88 212 GLY A CA 1
ATOM 1631 C C . GLY A 1 212 ? -2.748 34 12.859 1 68.88 212 GLY A C 1
ATOM 1632 O O . GLY A 1 212 ? -3.67 34.406 12.141 1 68.88 212 GLY A O 1
ATOM 1633 N N . HIS A 1 213 ? -2.465 32.781 12.836 1 57.09 213 HIS A N 1
ATOM 1634 C CA . HIS A 1 213 ? -3.326 31.688 12.383 1 57.09 213 HIS A CA 1
ATOM 1635 C C . HIS A 1 213 ? -2.973 31.266 10.961 1 57.09 213 HIS A C 1
ATOM 1637 O O . HIS A 1 213 ? -2.883 30.078 10.664 1 57.09 213 HIS A O 1
ATOM 1643 N N . SER A 1 214 ? -2.832 32.156 10.023 1 47.78 214 SER A N 1
ATOM 1644 C CA . SER A 1 214 ? -2.602 31.797 8.633 1 47.78 214 SER A CA 1
ATOM 1645 C C . SER A 1 214 ? -1.112 31.641 8.336 1 47.78 214 SER A C 1
ATOM 1647 O O . SER A 1 214 ? -0.729 31.219 7.242 1 47.78 214 SER A O 1
ATOM 1649 N N . ASN A 1 215 ? -0.228 31.812 9.328 1 47.22 215 ASN A N 1
ATOM 1650 C CA . ASN A 1 215 ? 1.218 31.719 9.156 1 47.22 215 ASN A CA 1
ATOM 1651 C C . ASN A 1 215 ? 1.692 32.469 7.926 1 47.22 215 ASN A C 1
ATOM 1653 O O . ASN A 1 215 ? 2.48 31.969 7.133 1 47.22 215 ASN A O 1
ATOM 1657 N N . THR A 1 216 ? 1.159 33.625 7.711 1 37.94 216 THR A N 1
ATOM 1658 C CA . THR A 1 216 ? 1.493 34.438 6.547 1 37.94 216 THR A CA 1
ATOM 1659 C C . THR A 1 216 ? 2.832 35.125 6.742 1 37.94 216 THR A C 1
ATOM 1661 O O . THR A 1 216 ? 3.047 35.812 7.758 1 37.94 216 THR A O 1
ATOM 1664 N N . PHE A 1 217 ? 3.684 34.875 5.801 1 49.91 217 PHE A N 1
ATOM 1665 C CA . PHE A 1 217 ? 4.984 35.531 5.836 1 49.91 217 PHE A CA 1
ATOM 1666 C C . PHE A 1 217 ? 4.93 36.875 5.141 1 49.91 217 PHE A C 1
ATOM 1668 O O . PHE A 1 217 ? 4.828 36.969 3.916 1 49.91 217 PHE A O 1
ATOM 1675 N N . LEU A 1 218 ? 4.859 37.906 5.844 1 48.97 218 LEU A N 1
ATOM 1676 C CA . LEU A 1 218 ? 4.922 39.281 5.312 1 48.97 218 LEU A CA 1
ATOM 1677 C C . LEU A 1 218 ? 6.352 39.812 5.344 1 48.97 218 LEU A C 1
ATOM 1679 O O . LEU A 1 218 ? 7.094 39.531 6.297 1 48.97 218 LEU A O 1
ATOM 1683 N N . TYR A 1 219 ? 6.824 40.25 4.086 1 49.59 219 TYR A N 1
ATOM 1684 C CA . TYR A 1 219 ? 8.219 40.688 4.012 1 49.59 219 TYR A CA 1
ATOM 1685 C C . TYR A 1 219 ? 8.336 42.062 3.336 1 49.59 219 TYR A C 1
ATOM 1687 O O . TYR A 1 219 ? 7.559 42.375 2.439 1 49.59 219 TYR A O 1
ATOM 1695 N N . ASN A 1 220 ? 8.977 43 3.891 1 45.75 220 ASN A N 1
ATOM 1696 C CA . ASN A 1 220 ? 9.367 44.25 3.234 1 45.75 220 ASN A CA 1
ATOM 1697 C C . ASN A 1 220 ? 10.883 44.344 3.105 1 45.75 220 ASN A C 1
ATOM 1699 O O . ASN A 1 220 ? 11.602 44.375 4.109 1 45.75 220 ASN A O 1
ATOM 1703 N N . GLU A 1 221 ? 11.391 44.219 1.835 1 46.62 221 GLU A N 1
ATOM 1704 C CA . GLU A 1 221 ? 12.828 44.344 1.582 1 46.62 221 GLU A CA 1
ATOM 1705 C C . GLU A 1 221 ? 13.414 45.562 2.309 1 46.62 221 GLU A C 1
ATOM 1707 O O . GLU A 1 221 ? 14.508 45.469 2.869 1 46.62 221 GLU A O 1
ATOM 1712 N N . THR A 1 222 ? 12.773 46.688 2.113 1 40.28 222 THR A N 1
ATOM 1713 C CA . THR A 1 222 ? 13.32 47.906 2.695 1 40.28 222 THR A CA 1
ATOM 1714 C C . THR A 1 222 ? 13.383 47.812 4.215 1 40.28 222 THR A C 1
ATOM 1716 O O . THR A 1 222 ? 14.328 48.281 4.84 1 40.28 222 THR A O 1
ATOM 1719 N N . PHE A 1 223 ? 12.352 47.25 4.707 1 39.88 223 PHE A N 1
ATOM 1720 C CA . PHE A 1 223 ? 12.336 47.094 6.156 1 39.88 223 PHE A CA 1
ATOM 1721 C C . PHE A 1 223 ? 13.438 46.156 6.617 1 39.88 223 PHE A C 1
ATOM 1723 O O . PHE A 1 223 ? 14.07 46.375 7.648 1 39.88 223 PHE A O 1
ATOM 1730 N N . LEU A 1 224 ? 13.609 45.094 5.859 1 40.72 224 LEU A N 1
ATOM 1731 C CA . LEU A 1 224 ? 14.672 44.156 6.203 1 40.72 224 LEU A CA 1
ATOM 1732 C C . LEU A 1 224 ? 16.047 44.812 6.055 1 40.72 224 LEU A C 1
ATOM 1734 O O . LEU A 1 224 ? 16.969 44.5 6.801 1 40.72 224 LEU A O 1
ATOM 1738 N N . THR A 1 225 ? 16.219 45.562 4.969 1 37.84 225 THR A N 1
ATOM 1739 C CA . THR A 1 225 ? 17.516 46.188 4.812 1 37.84 225 THR A CA 1
ATOM 1740 C C . THR A 1 225 ? 17.828 47.094 6.012 1 37.84 225 THR A C 1
ATOM 1742 O O . THR A 1 225 ? 19 47.25 6.375 1 37.84 225 THR A O 1
ATOM 1745 N N . ARG A 1 226 ? 16.875 47.812 6.488 1 35.12 226 ARG A N 1
ATOM 1746 C CA . ARG A 1 226 ? 17.188 48.75 7.566 1 35.12 226 ARG A CA 1
ATOM 1747 C C . ARG A 1 226 ? 17.297 48.031 8.906 1 35.12 226 ARG A C 1
ATOM 1749 O O . ARG A 1 226 ? 18.016 48.469 9.797 1 35.12 226 ARG A O 1
ATOM 1756 N N . THR A 1 227 ? 16.359 47.188 9.109 1 35.38 227 THR A N 1
ATOM 1757 C CA . THR A 1 227 ? 16.344 46.594 10.438 1 35.38 227 THR A CA 1
ATOM 1758 C C . THR A 1 227 ? 17.062 45.25 10.43 1 35.38 227 THR A C 1
ATOM 1760 O O . THR A 1 227 ? 17.609 44.812 11.453 1 35.38 227 THR A O 1
ATOM 1763 N N . VAL A 1 228 ? 16.734 44.438 9.406 1 34.88 228 VAL A N 1
ATOM 1764 C CA . VAL A 1 228 ? 17.266 43.062 9.414 1 34.88 228 VAL A CA 1
ATOM 1765 C C . VAL A 1 228 ? 18.641 43.062 8.742 1 34.88 228 VAL A C 1
ATOM 1767 O O . VAL A 1 228 ? 18.766 43.344 7.547 1 34.88 228 VAL A O 1
ATOM 1770 N N . ARG A 1 229 ? 19.656 43.469 9.352 1 32.28 229 ARG A N 1
ATOM 1771 C CA . ARG A 1 229 ? 20.906 43.062 8.742 1 32.28 229 ARG A CA 1
ATOM 1772 C C . ARG A 1 229 ? 20.875 41.562 8.391 1 32.28 229 ARG A C 1
ATOM 1774 O O . ARG A 1 229 ? 20.906 40.719 9.273 1 32.28 229 ARG A O 1
ATOM 1781 N N . LEU A 1 230 ? 20.219 41.25 7.289 1 33.66 230 LEU A N 1
ATOM 1782 C CA . LEU A 1 230 ? 20.453 39.906 6.777 1 33.66 230 LEU A CA 1
ATOM 1783 C C . LEU A 1 230 ? 21.938 39.562 6.723 1 33.66 230 LEU A C 1
ATOM 1785 O O . LEU A 1 230 ? 22.703 40.25 6.051 1 33.66 230 LEU A O 1
ATOM 1789 N N . THR A 1 231 ? 22.562 39.219 7.707 1 32 231 THR A N 1
ATOM 1790 C CA . THR A 1 231 ? 23.859 38.688 7.348 1 32 231 THR A CA 1
ATOM 1791 C C . THR A 1 231 ? 23.781 37.906 6.047 1 32 231 THR A C 1
ATOM 1793 O O . THR A 1 231 ? 22.703 37.406 5.668 1 32 231 THR A O 1
ATOM 1796 N N . THR A 1 232 ? 24.875 37.875 5.227 1 35 232 THR A N 1
ATOM 1797 C CA . THR A 1 232 ? 25.141 37.219 3.951 1 35 232 THR A CA 1
ATOM 1798 C C . THR A 1 232 ? 24.375 35.906 3.855 1 35 232 THR A C 1
ATOM 1800 O O . THR A 1 232 ? 24.516 35.156 2.879 1 35 232 THR A O 1
ATOM 1803 N N . GLY A 1 233 ? 23.75 35.312 4.996 1 39.03 233 GLY A N 1
ATOM 1804 C CA . GLY A 1 233 ? 23.344 33.938 4.801 1 39.03 233 GLY A CA 1
ATOM 1805 C C . GLY A 1 233 ? 21.953 33.781 4.242 1 39.03 233 GLY A C 1
ATOM 1806 O O . GLY A 1 233 ? 21.297 34.781 3.934 1 39.03 233 GLY A O 1
ATOM 1807 N N . SER A 1 234 ? 21.453 32.438 3.936 1 46.5 234 SER A N 1
ATOM 1808 C CA . SER A 1 234 ? 20.219 31.969 3.336 1 46.5 234 SER A CA 1
ATOM 1809 C C . SER A 1 234 ? 19 32.438 4.133 1 46.5 234 SER A C 1
ATOM 1811 O O . SER A 1 234 ? 19.078 32.594 5.352 1 46.5 234 SER A O 1
ATOM 1813 N N . LEU A 1 235 ? 18.141 33.156 3.529 1 49.84 235 LEU A N 1
ATOM 1814 C CA . LEU A 1 235 ? 16.844 33.5 4.094 1 49.84 235 LEU A CA 1
ATOM 1815 C C . LEU A 1 235 ? 16.312 32.375 4.984 1 49.84 235 LEU A C 1
ATOM 1817 O O . LEU A 1 235 ? 16.453 31.188 4.656 1 49.84 235 LEU A O 1
ATOM 1821 N N . PRO A 1 236 ? 16.094 32.75 6.262 1 46.62 236 PRO A N 1
ATOM 1822 C CA . PRO A 1 236 ? 15.602 31.734 7.191 1 46.62 236 PRO A CA 1
ATOM 1823 C C . PRO A 1 236 ? 14.469 30.891 6.605 1 46.62 236 PRO A C 1
ATOM 1825 O O . PRO A 1 236 ? 14.141 29.828 7.137 1 46.62 236 PRO A O 1
ATOM 1828 N N . SER A 1 237 ? 13.758 31.484 5.711 1 52.44 237 SER A N 1
ATOM 1829 C CA . SER A 1 237 ? 12.609 30.703 5.25 1 52.44 237 SER A CA 1
ATOM 1830 C C . SER A 1 237 ? 12.711 30.406 3.758 1 52.44 237 SER A C 1
ATOM 1832 O O . SER A 1 237 ? 13.227 31.219 2.988 1 52.44 237 SER A O 1
ATOM 1834 N N . SER A 1 238 ? 12.633 29.203 3.461 1 47.31 238 SER A N 1
ATOM 1835 C CA . SER A 1 238 ? 12.445 28.812 2.068 1 47.31 238 SER A CA 1
ATOM 1836 C C . SER A 1 238 ? 11.133 29.359 1.514 1 47.31 238 SER A C 1
ATOM 1838 O O . SER A 1 238 ? 10.867 29.25 0.313 1 47.31 238 SER A O 1
ATOM 1840 N N . GLU A 1 239 ? 10.5 30.188 2.441 1 49.97 239 GLU A N 1
ATOM 1841 C CA . GLU A 1 239 ? 9.18 30.625 1.998 1 49.97 239 GLU A CA 1
ATOM 1842 C C . GLU A 1 239 ? 9.25 31.969 1.295 1 49.97 239 GLU A C 1
ATOM 1844 O O . GLU A 1 239 ? 10.117 32.781 1.607 1 49.97 239 GLU A O 1
ATOM 1849 N N . GLU A 1 240 ? 8.477 32.125 0.261 1 52.22 240 GLU A N 1
ATOM 1850 C CA . GLU A 1 240 ? 8.336 33.406 -0.442 1 52.22 240 GLU A CA 1
ATOM 1851 C C . GLU A 1 240 ? 7.402 34.344 0.304 1 52.22 240 GLU A C 1
ATOM 1853 O O . GLU A 1 240 ? 6.398 33.906 0.875 1 52.22 240 GLU A O 1
ATOM 1858 N N . ALA A 1 241 ? 7.82 35.594 0.41 1 56.5 241 ALA A N 1
ATOM 1859 C CA . ALA A 1 241 ? 6.973 36.594 1.054 1 56.5 241 ALA A CA 1
ATOM 1860 C C . ALA A 1 241 ? 5.602 36.656 0.385 1 56.5 241 ALA A C 1
ATOM 1862 O O . ALA A 1 241 ? 5.5 36.625 -0.844 1 56.5 241 ALA A O 1
ATOM 1863 N N . GLU A 1 242 ? 4.566 36.625 1.164 1 53.22 242 GLU A N 1
ATOM 1864 C CA . GLU A 1 242 ? 3.199 36.625 0.65 1 53.22 242 GLU A CA 1
ATOM 1865 C C . GLU A 1 242 ? 2.619 38.031 0.635 1 53.22 242 GLU A C 1
ATOM 1867 O O . GLU A 1 242 ? 1.538 38.25 0.086 1 53.22 242 GLU A O 1
ATOM 1872 N N . GLY A 1 243 ? 3.287 39.031 1.197 1 56.78 243 GLY A N 1
ATOM 1873 C CA . GLY A 1 243 ? 2.855 40.406 1.233 1 56.78 243 GLY A CA 1
ATOM 1874 C C . GLY A 1 243 ? 3.893 41.344 1.833 1 56.78 243 GLY A C 1
ATOM 1875 O O . GLY A 1 243 ? 5.012 40.938 2.135 1 56.78 243 GLY A O 1
ATOM 1876 N N . VAL A 1 244 ? 3.523 42.656 1.868 1 60.81 244 VAL A N 1
ATOM 1877 C CA . VAL A 1 244 ? 4.457 43.656 2.34 1 60.81 244 VAL A CA 1
ATOM 1878 C C . VAL A 1 244 ? 4.312 43.844 3.852 1 60.81 244 VAL A C 1
ATOM 1880 O O . VAL A 1 244 ? 3.201 43.844 4.383 1 60.81 244 VAL A O 1
ATOM 1883 N N . TYR A 1 245 ? 5.352 43.688 4.547 1 58.12 245 TYR A N 1
ATOM 1884 C CA . TYR A 1 245 ? 5.414 43.969 5.98 1 58.12 245 TYR A CA 1
ATOM 1885 C C . TYR A 1 245 ? 5.781 45.406 6.238 1 58.12 245 TYR A C 1
ATOM 1887 O O . TYR A 1 245 ? 6.828 45.875 5.785 1 58.12 245 TYR A O 1
ATOM 1895 N N . PRO A 1 246 ? 4.805 46.281 6.949 1 60.88 246 PRO A N 1
ATOM 1896 C CA . PRO A 1 246 ? 3.416 45.969 7.289 1 60.88 246 PRO A CA 1
ATOM 1897 C C . PRO A 1 246 ? 2.457 46.188 6.121 1 60.88 246 PRO A C 1
ATOM 1899 O O . PRO A 1 246 ? 2.746 46.969 5.219 1 60.88 246 PRO A O 1
ATOM 1902 N N . THR A 1 247 ? 1.466 45.562 6.086 1 64.12 247 THR A N 1
ATOM 1903 C CA . THR A 1 247 ? 0.401 45.844 5.129 1 64.12 247 THR A CA 1
ATOM 1904 C C . THR A 1 247 ? -0.44 47.031 5.598 1 64.12 247 THR A C 1
ATOM 1906 O O . THR A 1 247 ? -0.935 47.031 6.727 1 64.12 247 THR A O 1
ATOM 1909 N N . VAL A 1 248 ? -0.486 48.031 4.711 1 63 248 VAL A N 1
ATOM 1910 C CA . VAL A 1 248 ? -1.234 49.25 5.039 1 63 248 VAL A CA 1
ATOM 1911 C C . VAL A 1 248 ? -2.66 49.156 4.504 1 63 248 VAL A C 1
ATOM 1913 O O . VAL A 1 248 ? -2.863 48.906 3.307 1 63 248 VAL A O 1
ATOM 1916 N N . VAL A 1 249 ? -3.631 49.219 5.406 1 66.62 249 VAL A N 1
ATOM 1917 C CA . VAL A 1 249 ? -5.043 49.125 5.043 1 66.62 249 VAL A CA 1
ATOM 1918 C C . VAL A 1 249 ? -5.742 50.438 5.422 1 66.62 249 VAL A C 1
ATOM 1920 O O . VAL A 1 249 ? -5.551 50.969 6.527 1 66.62 249 VAL A O 1
ATOM 1923 N N . THR A 1 250 ? -6.445 51.062 4.5 1 72.19 250 THR A N 1
ATOM 1924 C CA . THR A 1 250 ? -7.301 52.219 4.816 1 72.19 250 THR A CA 1
ATOM 1925 C C . THR A 1 250 ? -8.68 51.75 5.27 1 72.19 250 THR A C 1
ATOM 1927 O O . THR A 1 250 ? -9.383 51.062 4.52 1 72.19 250 THR A O 1
ATOM 1930 N N . SER A 1 251 ? -9 52.031 6.465 1 59.75 251 SER A N 1
ATOM 1931 C CA . SER A 1 251 ? -10.289 51.625 7.023 1 59.75 251 SER A CA 1
ATOM 1932 C C . SER A 1 251 ? -11.445 52.344 6.344 1 59.75 251 SER A C 1
ATOM 1934 O O . SER A 1 251 ? -11.234 53.344 5.648 1 59.75 251 SER A O 1
ATOM 1936 N N . ASP A 1 252 ? -12.648 51.812 6.488 1 77.69 252 ASP A N 1
ATOM 1937 C CA . ASP A 1 252 ? -13.852 52.438 5.934 1 77.69 252 ASP A CA 1
ATOM 1938 C C . ASP A 1 252 ? -14.062 53.812 6.504 1 77.69 252 ASP A C 1
ATOM 1940 O O . ASP A 1 252 ? -14.703 54.656 5.875 1 77.69 252 ASP A O 1
ATOM 1944 N N . SER A 1 253 ? -13.531 54.094 7.688 1 72.81 253 SER A N 1
ATOM 1945 C CA . SER A 1 253 ? -13.648 55.375 8.32 1 72.81 253 SER A CA 1
ATOM 1946 C C . SER A 1 253 ? -12.531 56.312 7.875 1 72.81 253 SER A C 1
ATOM 1948 O O . SER A 1 253 ? -12.461 57.469 8.312 1 72.81 253 SER A O 1
ATOM 1950 N N . GLY A 1 254 ? -11.641 55.781 7.016 1 68.62 254 GLY A N 1
ATOM 1951 C CA . GLY A 1 254 ? -10.602 56.625 6.434 1 68.62 254 GLY A CA 1
ATOM 1952 C C . GLY A 1 254 ? -9.289 56.562 7.191 1 68.62 254 GLY A C 1
ATOM 1953 O O . GLY A 1 254 ? -8.305 57.188 6.801 1 68.62 254 GLY A O 1
ATOM 1954 N N . ASN A 1 255 ? -9.273 55.844 8.219 1 66.62 255 ASN A N 1
ATOM 1955 C CA . ASN A 1 255 ? -8.055 55.719 9.016 1 66.62 255 ASN A CA 1
ATOM 1956 C C . ASN A 1 255 ? -7.133 54.625 8.469 1 66.62 255 ASN A C 1
ATOM 1958 O O . ASN A 1 255 ? -7.598 53.656 7.859 1 66.62 255 ASN A O 1
ATOM 1962 N N . VAL A 1 256 ? -5.785 54.844 8.688 1 64.38 256 VAL A N 1
ATOM 1963 C CA . VAL A 1 256 ? -4.797 53.844 8.258 1 64.38 256 VAL A CA 1
ATOM 1964 C C . VAL A 1 256 ? -4.574 52.812 9.375 1 64.38 256 VAL A C 1
ATOM 1966 O O . VAL A 1 256 ? -4.387 53.188 10.539 1 64.38 256 VAL A O 1
ATOM 1969 N N . VAL A 1 257 ? -4.719 51.594 9.031 1 56.69 257 VAL A N 1
ATOM 1970 C CA . VAL A 1 257 ? -4.473 50.5 9.953 1 56.69 257 VAL A CA 1
ATOM 1971 C C . VAL A 1 257 ? -3.336 49.625 9.43 1 56.69 257 VAL A C 1
ATOM 1973 O O . VAL A 1 257 ? -3.348 49.219 8.266 1 56.69 257 VAL A O 1
ATOM 1976 N N . LEU A 1 258 ? -2.326 49.438 10.32 1 61.78 258 LEU A N 1
ATOM 1977 C CA . LEU A 1 258 ? -1.233 48.531 9.961 1 61.78 258 LEU A CA 1
ATOM 1978 C C . LEU A 1 258 ? -1.542 47.094 10.375 1 61.78 258 LEU A C 1
ATOM 1980 O O . LEU A 1 258 ? -1.942 46.844 11.516 1 61.78 258 LEU A O 1
ATOM 1984 N N . VAL A 1 259 ? -1.443 46.188 9.438 1 54.53 259 VAL A N 1
ATOM 1985 C CA . VAL A 1 259 ? -1.659 44.75 9.711 1 54.53 259 VAL A CA 1
ATOM 1986 C C . VAL A 1 259 ? -0.336 44 9.602 1 54.53 259 VAL A C 1
ATOM 1988 O O . VAL A 1 259 ? 0.347 44.094 8.578 1 54.53 259 VAL A O 1
ATOM 1991 N N . VAL A 1 260 ? 0.078 43.281 10.711 1 61.53 260 VAL A N 1
ATOM 1992 C CA . VAL A 1 260 ? 1.345 42.562 10.703 1 61.53 260 VAL A CA 1
ATOM 1993 C C . VAL A 1 260 ? 1.12 41.125 11.156 1 61.53 260 VAL A C 1
ATOM 1995 O O . VAL A 1 260 ? 0.222 40.844 11.953 1 61.53 260 VAL A O 1
ATOM 1998 N N . GLN A 1 261 ? 1.859 40.188 10.5 1 54.72 261 GLN A N 1
ATOM 1999 C CA . GLN A 1 261 ? 1.99 38.781 10.93 1 54.72 261 GLN A CA 1
ATOM 2000 C C . GLN A 1 261 ? 3.436 38.312 10.82 1 54.72 261 GLN A C 1
ATOM 2002 O O . GLN A 1 261 ? 4.16 38.719 9.906 1 54.72 261 GLN A O 1
ATOM 2007 N N . GLY A 1 262 ? 3.939 37.562 11.828 1 51.28 262 GLY A N 1
ATOM 2008 C CA . GLY A 1 262 ? 5.301 37.062 11.852 1 51.28 262 GLY A CA 1
ATOM 2009 C C . GLY A 1 262 ? 5.426 35.656 11.305 1 51.28 262 GLY A C 1
ATOM 2010 O O . GLY A 1 262 ? 6.219 34.844 11.805 1 51.28 262 GLY A O 1
ATOM 2011 N N . TYR A 1 263 ? 4.68 35.375 10.289 1 52.59 263 TYR A N 1
ATOM 2012 C CA . TYR A 1 263 ? 4.699 34 9.773 1 52.59 263 TYR A CA 1
ATOM 2013 C C . TYR A 1 263 ? 4.402 33 10.875 1 52.59 263 TYR A C 1
ATOM 2015 O O . TYR A 1 263 ? 3.363 33.062 11.531 1 52.59 263 TYR A O 1
ATOM 2023 N N . ALA A 1 264 ? 5.238 32.031 11.047 1 48.28 264 ALA A N 1
ATOM 2024 C CA . ALA A 1 264 ? 4.996 31 12.039 1 48.28 264 ALA A CA 1
ATOM 2025 C C . ALA A 1 264 ? 6.309 30.469 12.609 1 48.28 264 ALA A C 1
ATOM 2027 O O . ALA A 1 264 ? 7.391 30.828 12.125 1 48.28 264 ALA A O 1
ATOM 2028 N N . TYR A 1 265 ? 6.207 29.781 13.742 1 44.91 265 TYR A N 1
ATOM 2029 C CA . TYR A 1 265 ? 7.227 28.938 14.344 1 44.91 265 TYR A CA 1
ATOM 2030 C C . TYR A 1 265 ? 8.328 29.766 14.977 1 44.91 265 TYR A C 1
ATOM 2032 O O . TYR A 1 265 ? 9.445 29.281 15.18 1 44.91 265 TYR A O 1
ATOM 2040 N N . GLY A 1 266 ? 7.984 31.016 15.273 1 44.66 266 GLY A N 1
ATOM 2041 C CA . GLY A 1 266 ? 8.922 31.875 15.977 1 44.66 266 GLY A CA 1
ATOM 2042 C C . GLY A 1 266 ? 10.148 32.219 15.156 1 44.66 266 GLY A C 1
ATOM 2043 O O . GLY A 1 266 ? 11.172 32.625 15.711 1 44.66 266 GLY A O 1
ATOM 2044 N N . LYS A 1 267 ? 10.062 31.875 13.859 1 45.56 267 LYS A N 1
ATOM 2045 C CA . LYS A 1 267 ? 11.203 32.094 12.977 1 45.56 267 LYS A CA 1
ATOM 2046 C C . LYS A 1 267 ? 11.469 33.594 12.805 1 45.56 267 LYS A C 1
ATOM 2048 O O . LYS A 1 267 ? 12.617 34 12.602 1 45.56 267 LYS A O 1
ATOM 2053 N N . TYR A 1 268 ? 10.453 34.344 12.75 1 42.66 268 TYR A N 1
ATOM 2054 C CA . TYR A 1 268 ? 10.586 35.781 12.477 1 42.66 268 TYR A CA 1
ATOM 2055 C C . TYR A 1 268 ? 10.039 36.594 13.633 1 42.66 268 TYR A C 1
ATOM 2057 O O . TYR A 1 268 ? 8.938 36.344 14.125 1 42.66 268 TYR A O 1
ATOM 2065 N N . LEU A 1 269 ? 11.008 37.094 14.344 1 44.97 269 LEU A N 1
ATOM 2066 C CA . LEU A 1 269 ? 10.539 38.188 15.188 1 44.97 269 LEU A CA 1
ATOM 2067 C C . LEU A 1 269 ? 10.484 39.5 14.398 1 44.97 269 LEU A C 1
ATOM 2069 O O . LEU A 1 269 ? 11.414 39.844 13.672 1 44.97 269 LEU A O 1
ATOM 2073 N N . GLY A 1 270 ? 9.461 39.906 13.781 1 41.12 270 GLY A N 1
ATOM 2074 C CA . GLY A 1 270 ? 9.539 41.125 13 1 41.12 270 GLY A CA 1
ATOM 2075 C C . GLY A 1 270 ? 10.82 41.906 13.25 1 41.12 270 GLY A C 1
ATOM 2076 O O . GLY A 1 270 ? 11.258 42.688 12.398 1 41.12 270 GLY A O 1
ATOM 2077 N N . GLU A 1 271 ? 11.57 42.188 14.164 1 38.75 271 GLU A N 1
ATOM 2078 C CA . GLU A 1 271 ? 12.812 42.938 13.984 1 38.75 271 GLU A CA 1
ATOM 2079 C C . GLU A 1 271 ? 13.984 42 13.688 1 38.75 271 GLU A C 1
ATOM 2081 O O . GLU A 1 271 ? 13.844 40.781 13.727 1 38.75 271 GLU A O 1
ATOM 2086 N N . LEU A 1 272 ? 15.406 42.062 14.469 1 33.75 272 LEU A N 1
ATOM 2087 C CA . LEU A 1 272 ? 16.844 41.906 14.328 1 33.75 272 LEU A CA 1
ATOM 2088 C C . LEU A 1 272 ? 17.281 40.469 14.57 1 33.75 272 LEU A C 1
ATOM 2090 O O . LEU A 1 272 ? 16.797 39.812 15.508 1 33.75 272 LEU A O 1
ATOM 2094 N N . HIS A 1 273 ? 17.812 39.625 13.516 1 35.69 273 HIS A N 1
ATOM 2095 C CA . HIS A 1 273 ? 18.391 38.312 13.641 1 35.69 273 HIS A CA 1
ATOM 2096 C C . HIS A 1 273 ? 19.594 38.312 14.586 1 35.69 273 HIS A C 1
ATOM 2098 O O . HIS A 1 273 ? 20.562 39.031 14.375 1 35.69 273 HIS A O 1
ATOM 2104 N N . VAL A 1 274 ? 19.531 38.062 15.844 1 35.78 274 VAL A N 1
ATOM 2105 C CA . VAL A 1 274 ? 20.641 38.031 16.781 1 35.78 274 VAL A CA 1
ATOM 2106 C C . VAL A 1 274 ? 21.141 36.625 16.953 1 35.78 274 VAL A C 1
ATOM 2108 O O . VAL A 1 274 ? 20.328 35.688 17.047 1 35.78 274 VAL A O 1
ATOM 2111 N N . THR A 1 275 ? 22.484 36.25 16.562 1 42.12 275 THR A N 1
ATOM 2112 C CA . THR A 1 275 ? 23.203 34.969 16.625 1 42.12 275 THR A CA 1
ATOM 2113 C C . THR A 1 275 ? 23.469 34.594 18.062 1 42.12 275 THR A C 1
ATOM 2115 O O . THR A 1 275 ? 24.156 33.594 18.328 1 42.12 275 THR A O 1
ATOM 2118 N N . PHE A 1 276 ? 23.172 35.344 19.125 1 45.28 276 PHE A N 1
ATOM 2119 C CA . PHE A 1 276 ? 23.578 34.906 20.453 1 45.28 276 PHE A CA 1
ATOM 2120 C C . PHE A 1 276 ? 22.406 34.312 21.203 1 45.28 276 PHE A C 1
ATOM 2122 O O . PHE A 1 276 ? 21.312 34.875 21.203 1 45.28 276 PHE A O 1
ATOM 2129 N N . ASP A 1 277 ? 22.594 33.094 21.797 1 57.47 277 ASP A N 1
ATOM 2130 C CA . ASP A 1 277 ? 21.562 32.438 22.594 1 57.47 277 ASP A CA 1
ATOM 2131 C C . ASP A 1 277 ? 21.656 32.875 24.062 1 57.47 277 ASP A C 1
ATOM 2133 O O . ASP A 1 277 ? 22.75 33 24.609 1 57.47 277 ASP A O 1
ATOM 2137 N N . ASP A 1 278 ? 20.609 33.25 24.641 1 63.94 278 ASP A N 1
ATOM 2138 C CA . ASP A 1 278 ? 20.469 33.594 26.062 1 63.94 278 ASP A CA 1
ATOM 2139 C C . ASP A 1 278 ? 20.828 32.406 26.938 1 63.94 278 ASP A C 1
ATOM 2141 O O . ASP A 1 278 ? 20.141 31.359 26.891 1 63.94 278 ASP A O 1
ATOM 2145 N N . PRO A 1 279 ? 21.906 32.5 27.625 1 69.81 279 PRO A N 1
ATOM 2146 C CA . PRO A 1 279 ? 22.375 31.344 28.406 1 69.81 279 PRO A CA 1
ATOM 2147 C C . PRO A 1 279 ? 21.328 30.875 29.422 1 69.81 279 PRO A C 1
ATOM 2149 O O . PRO A 1 279 ? 21.25 29.672 29.703 1 69.81 279 PRO A O 1
ATOM 2152 N N . GLU A 1 280 ? 20.625 31.75 30.031 1 74.94 280 GLU A N 1
ATOM 2153 C CA . GLU A 1 280 ? 19.594 31.344 30.984 1 74.94 280 GLU A CA 1
ATOM 2154 C C . GLU A 1 280 ? 18.531 30.469 30.312 1 74.94 280 GLU A C 1
ATOM 2156 O O . GLU A 1 280 ? 18.094 29.469 30.875 1 74.94 280 GLU A O 1
ATOM 2161 N N . THR A 1 281 ? 18.141 30.953 29.203 1 76.81 281 THR A N 1
ATOM 2162 C CA . THR A 1 281 ? 17.156 30.172 28.469 1 76.81 281 THR A CA 1
ATOM 2163 C C . THR A 1 281 ? 17.703 28.797 28.125 1 76.81 281 THR A C 1
ATOM 2165 O O . THR A 1 281 ? 16.984 27.797 28.219 1 76.81 281 THR A O 1
ATOM 2168 N N . LEU A 1 282 ? 18.922 28.75 27.719 1 72.56 282 LEU A N 1
ATOM 2169 C CA . LEU A 1 282 ? 19.547 27.469 27.375 1 72.56 282 LEU A CA 1
ATOM 2170 C C . LEU A 1 282 ? 19.562 26.547 28.578 1 72.56 282 LEU A C 1
ATOM 2172 O O . LEU A 1 282 ? 19.406 25.328 28.438 1 72.56 282 LEU A O 1
ATOM 2176 N N . SER A 1 283 ? 19.828 27.141 29.703 1 76.19 283 SER A N 1
ATOM 2177 C CA . SER A 1 283 ? 19.797 26.344 30.922 1 76.19 283 SER A CA 1
ATOM 2178 C C . SER A 1 283 ? 18.406 25.781 31.203 1 76.19 283 SER A C 1
ATOM 2180 O O . SER A 1 283 ? 18.266 24.656 31.688 1 76.19 283 SER A O 1
ATOM 2182 N N . MET A 1 284 ? 17.422 26.578 31.016 1 77.88 284 MET A N 1
ATOM 2183 C CA . MET A 1 284 ? 16.047 26.109 31.172 1 77.88 284 MET A CA 1
ATOM 2184 C C . MET A 1 284 ? 15.766 24.953 30.219 1 77.88 284 MET A C 1
ATOM 2186 O O . MET A 1 284 ? 15.164 23.953 30.609 1 77.88 284 MET A O 1
ATOM 2190 N N . ILE A 1 285 ? 16.203 25.125 28.984 1 75.06 285 ILE A N 1
ATOM 2191 C CA . ILE A 1 285 ? 16.016 24.094 27.969 1 75.06 285 ILE A CA 1
ATOM 2192 C C . ILE A 1 285 ? 16.719 22.812 28.406 1 75.06 285 ILE A C 1
ATOM 2194 O O . ILE A 1 285 ? 16.156 21.719 28.297 1 75.06 285 ILE A O 1
ATOM 2198 N N . ALA A 1 286 ? 17.844 22.906 28.906 1 74.44 286 ALA A N 1
ATOM 2199 C CA . ALA A 1 286 ? 18.672 21.766 29.297 1 74.44 286 ALA A CA 1
ATOM 2200 C C . ALA A 1 286 ? 17.984 20.938 30.391 1 74.44 286 ALA A C 1
ATOM 2202 O O . ALA A 1 286 ? 18.172 19.719 30.469 1 74.44 286 ALA A O 1
ATOM 2203 N N . ARG A 1 287 ? 17.25 21.594 31.219 1 76.44 287 ARG A N 1
ATOM 2204 C CA . ARG A 1 287 ? 16.531 20.922 32.281 1 76.44 287 ARG A CA 1
ATOM 2205 C C . ARG A 1 287 ? 15.5 19.953 31.734 1 76.44 287 ARG A C 1
ATOM 2207 O O . ARG A 1 287 ? 15.281 18.891 32.312 1 76.44 287 ARG A O 1
ATOM 2214 N N . TYR A 1 288 ? 14.922 20.297 30.672 1 74.62 288 TYR A N 1
ATOM 2215 C CA . TYR A 1 288 ? 13.836 19.5 30.109 1 74.62 288 TYR A CA 1
ATOM 2216 C C . TYR A 1 288 ? 14.352 18.578 29.016 1 74.62 288 TYR A C 1
ATOM 2218 O O . TYR A 1 288 ? 13.695 17.594 28.672 1 74.62 288 TYR A O 1
ATOM 2226 N N . GLN A 1 289 ? 15.461 18.828 28.469 1 75.88 289 GLN A N 1
ATOM 2227 C CA . GLN A 1 289 ? 15.969 18.281 27.219 1 75.88 289 GLN A CA 1
ATOM 2228 C C . GLN A 1 289 ? 16.141 16.766 27.312 1 75.88 289 GLN A C 1
ATOM 2230 O O . GLN A 1 289 ? 15.812 16.031 26.375 1 75.88 289 GLN A O 1
ATOM 2235 N N . PRO A 1 290 ? 16.594 16.219 28.438 1 73.62 290 PRO A N 1
ATOM 2236 C CA . PRO A 1 290 ? 16.828 14.773 28.469 1 73.62 290 PRO A CA 1
ATOM 2237 C C . PRO A 1 290 ? 15.562 13.961 28.234 1 73.62 290 PRO A C 1
ATOM 2239 O O . PRO A 1 290 ? 15.586 12.961 27.516 1 73.62 290 PRO A O 1
ATOM 2242 N N . ASP A 1 291 ? 14.5 14.32 28.766 1 72.06 291 ASP A N 1
ATOM 2243 C CA . ASP A 1 291 ? 13.234 13.602 28.625 1 72.06 291 ASP A CA 1
ATOM 2244 C C . ASP A 1 291 ? 12.711 13.695 27.188 1 72.06 291 ASP A C 1
ATOM 2246 O O . ASP A 1 291 ? 12.141 12.734 26.672 1 72.06 291 ASP A O 1
ATOM 2250 N N . ILE A 1 292 ? 12.984 14.758 26.562 1 78.19 292 ILE A N 1
ATOM 2251 C CA . ILE A 1 292 ? 12.477 15.023 25.219 1 78.19 292 ILE A CA 1
ATOM 2252 C C . ILE A 1 292 ? 13.375 14.352 24.188 1 78.19 292 ILE A C 1
ATOM 2254 O O . ILE A 1 292 ? 12.891 13.797 23.203 1 78.19 292 ILE A O 1
ATOM 2258 N N . GLU A 1 293 ? 14.625 14.406 24.5 1 77.69 293 GLU A N 1
ATOM 2259 C CA . GLU A 1 293 ? 15.594 13.922 23.531 1 77.69 293 GLU A CA 1
ATOM 2260 C C . GLU A 1 293 ? 15.391 12.43 23.25 1 77.69 293 GLU A C 1
ATOM 2262 O O . GLU A 1 293 ? 15.492 11.992 22.094 1 77.69 293 GLU A O 1
ATOM 2267 N N . LYS A 1 294 ? 15.164 11.641 24.219 1 77.94 294 LYS A N 1
ATOM 2268 C CA . LYS A 1 294 ? 14.938 10.211 24.047 1 77.94 294 LYS A CA 1
ATOM 2269 C C . LYS A 1 294 ? 13.719 9.945 23.172 1 77.94 294 LYS A C 1
ATOM 2271 O O . LYS A 1 294 ? 13.742 9.062 22.312 1 77.94 294 LYS A O 1
ATOM 2276 N N . GLN A 1 295 ? 12.773 10.672 23.375 1 79.75 295 GLN A N 1
ATOM 2277 C CA . GLN A 1 295 ? 11.539 10.492 22.609 1 79.75 295 GLN A CA 1
ATOM 2278 C C . GLN A 1 295 ? 11.695 11.031 21.203 1 79.75 295 GLN A C 1
ATOM 2280 O O . GLN A 1 295 ? 11.219 10.414 20.234 1 79.75 295 GLN A O 1
ATOM 2285 N N . LYS A 1 296 ? 12.391 12.109 21.078 1 82 296 LYS A N 1
ATOM 2286 C CA . LYS A 1 296 ? 12.547 12.836 19.828 1 82 296 LYS A CA 1
ATOM 2287 C C . LYS A 1 296 ? 13.328 12.008 18.812 1 82 296 LYS A C 1
ATOM 2289 O O . LYS A 1 296 ? 12.992 11.984 17.625 1 82 296 LYS A O 1
ATOM 2294 N N . THR A 1 297 ? 14.312 11.297 19.234 1 83.31 297 THR A N 1
ATOM 2295 C CA . THR A 1 297 ? 15.266 10.68 18.328 1 83.31 297 THR A CA 1
ATOM 2296 C C . THR A 1 297 ? 14.898 9.227 18.062 1 83.31 297 THR A C 1
ATOM 2298 O O . THR A 1 297 ? 15.57 8.539 17.281 1 83.31 297 THR A O 1
ATOM 2301 N N . LYS A 1 298 ? 13.867 8.859 18.688 1 88.75 298 LYS A N 1
ATOM 2302 C CA . LYS A 1 298 ? 13.43 7.488 18.438 1 88.75 298 LYS A CA 1
ATOM 2303 C C . LYS A 1 298 ? 13.078 7.285 16.969 1 88.75 298 LYS A C 1
ATOM 2305 O O . LYS A 1 298 ? 12.266 8.023 16.406 1 88.75 298 LYS A O 1
ATOM 2310 N N . VAL A 1 299 ? 13.734 6.324 16.281 1 93.5 299 VAL A N 1
ATOM 2311 C CA . VAL A 1 299 ? 13.453 5.996 14.883 1 93.5 299 VAL A CA 1
ATOM 2312 C C . VAL A 1 299 ? 12.219 5.105 14.805 1 93.5 299 VAL A C 1
ATOM 2314 O O . VAL A 1 299 ? 12.172 4.035 15.414 1 93.5 299 VAL A O 1
ATOM 2317 N N . VAL A 1 300 ? 11.258 5.535 14.07 1 94.38 300 VAL A N 1
ATOM 2318 C CA . VAL A 1 300 ? 10.008 4.789 13.984 1 94.38 300 VAL A CA 1
ATOM 2319 C C . VAL A 1 300 ? 9.93 4.043 12.656 1 94.38 300 VAL A C 1
ATOM 2321 O O . VAL A 1 300 ? 9.07 3.18 12.469 1 94.38 300 VAL A O 1
ATOM 2324 N N . GLY A 1 301 ? 10.734 4.348 11.695 1 96.12 301 GLY A N 1
ATOM 2325 C CA . GLY A 1 301 ? 10.789 3.695 10.398 1 96.12 301 GLY A CA 1
ATOM 2326 C C . GLY A 1 301 ? 11.75 4.371 9.43 1 96.12 301 GLY A C 1
ATOM 2327 O O . GLY A 1 301 ? 12.609 5.148 9.852 1 96.12 301 GLY A O 1
ATOM 2328 N N . GLN A 1 302 ? 11.617 3.988 8.156 1 95.06 302 GLN A N 1
ATOM 2329 C CA . GLN A 1 302 ? 12.484 4.535 7.117 1 95.06 302 GLN A CA 1
ATOM 2330 C C . GLN A 1 302 ? 11.703 4.789 5.828 1 95.06 302 GLN A C 1
ATOM 2332 O O . GLN A 1 302 ? 10.664 4.164 5.594 1 95.06 302 GLN A O 1
ATOM 2337 N N . THR A 1 303 ? 12.133 5.762 5.145 1 94.69 303 THR A N 1
ATOM 2338 C CA . THR A 1 303 ? 11.617 5.988 3.801 1 94.69 303 THR A CA 1
ATOM 2339 C C . THR A 1 303 ? 12.734 5.883 2.766 1 94.69 303 THR A C 1
ATOM 2341 O O . THR A 1 303 ? 13.867 6.293 3.023 1 94.69 303 THR A O 1
ATOM 2344 N N . TYR A 1 304 ? 12.414 5.312 1.608 1 93.5 304 TYR A N 1
ATOM 2345 C CA . TYR A 1 304 ? 13.367 5.191 0.505 1 93.5 304 TYR A CA 1
ATOM 2346 C C . TYR A 1 304 ? 13.102 6.246 -0.56 1 93.5 304 TYR A C 1
ATOM 2348 O O . TYR A 1 304 ? 13.742 6.25 -1.614 1 93.5 304 TYR A O 1
ATOM 2356 N N . VAL A 1 305 ? 12.141 7.098 -0.279 1 93.56 305 VAL A N 1
ATOM 2357 C CA . VAL A 1 305 ? 11.797 8.188 -1.189 1 93.56 305 VAL A CA 1
ATOM 2358 C C . VAL A 1 305 ? 11.625 9.484 -0.403 1 93.56 305 VAL A C 1
ATOM 2360 O O . VAL A 1 305 ? 11.508 9.461 0.824 1 93.56 305 VAL A O 1
ATOM 2363 N N . ASP A 1 306 ? 11.625 10.578 -1.167 1 93.12 306 ASP A N 1
ATOM 2364 C CA . ASP A 1 306 ? 11.234 11.836 -0.54 1 93.12 306 ASP A CA 1
ATOM 2365 C C . ASP A 1 306 ? 9.719 11.953 -0.442 1 93.12 306 ASP A C 1
ATOM 2367 O O . ASP A 1 306 ? 9.008 11.758 -1.433 1 93.12 306 ASP A O 1
ATOM 2371 N N . LEU A 1 307 ? 9.281 12.141 0.721 1 95.38 307 LEU A N 1
ATOM 2372 C CA . LEU A 1 307 ? 7.879 12.469 0.951 1 95.38 307 LEU A CA 1
ATOM 2373 C C . LEU A 1 307 ? 7.695 13.969 1.145 1 95.38 307 LEU A C 1
ATOM 2375 O O . LEU A 1 307 ? 7.957 14.5 2.227 1 95.38 307 LEU A O 1
ATOM 2379 N N . LEU A 1 308 ? 7.156 14.625 0.156 1 93 308 LEU A N 1
ATOM 2380 C CA . LEU A 1 308 ? 7.25 16.078 0.074 1 93 308 LEU A CA 1
ATOM 2381 C C . LEU A 1 308 ? 5.938 16.734 0.494 1 93 308 LEU A C 1
ATOM 2383 O O . LEU A 1 308 ? 4.863 16.297 0.078 1 93 308 LEU A O 1
ATOM 2387 N N . ALA A 1 309 ? 6.098 17.703 1.321 1 89.62 309 ALA A N 1
ATOM 2388 C CA . ALA A 1 309 ? 4.973 18.531 1.769 1 89.62 309 ALA A CA 1
ATOM 2389 C C . ALA A 1 309 ? 5.07 19.938 1.217 1 89.62 309 ALA A C 1
ATOM 2391 O O . ALA A 1 309 ? 4.781 20.906 1.923 1 89.62 309 ALA A O 1
ATOM 2392 N N . ASP A 1 310 ? 5.449 20.062 0.033 1 85.25 310 ASP A N 1
ATOM 2393 C CA . ASP A 1 310 ? 5.527 21.406 -0.561 1 85.25 310 ASP A CA 1
ATOM 2394 C C . ASP A 1 310 ? 4.195 22.141 -0.43 1 85.25 310 ASP A C 1
ATOM 2396 O O . ASP A 1 310 ? 3.15 21.609 -0.826 1 85.25 310 ASP A O 1
ATOM 2400 N N . ARG A 1 311 ? 4.258 23.297 0.068 1 81.56 311 ARG A N 1
ATOM 2401 C CA . ARG A 1 311 ? 3.055 24.047 0.423 1 81.56 311 ARG A CA 1
ATOM 2402 C C . ARG A 1 311 ? 2.176 24.281 -0.801 1 81.56 311 ARG A C 1
ATOM 2404 O O . ARG A 1 311 ? 0.967 24.031 -0.759 1 81.56 311 ARG A O 1
ATOM 2411 N N . VAL A 1 312 ? 2.748 24.766 -1.836 1 86.19 312 VAL A N 1
ATOM 2412 C CA . VAL A 1 312 ? 1.959 25.078 -3.021 1 86.19 312 VAL A CA 1
ATOM 2413 C C . VAL A 1 312 ? 1.52 23.781 -3.705 1 86.19 312 VAL A C 1
ATOM 2415 O O . VAL A 1 312 ? 0.347 23.625 -4.051 1 86.19 312 VAL A O 1
ATOM 2418 N N . GLU A 1 313 ? 2.369 22.812 -3.836 1 91.5 313 GLU A N 1
ATOM 2419 C CA . GLU A 1 313 ? 2.055 21.578 -4.539 1 91.5 313 GLU A CA 1
ATOM 2420 C C . GLU A 1 313 ? 0.95 20.797 -3.824 1 91.5 313 GLU A C 1
ATOM 2422 O O . GLU A 1 313 ? -0.048 20.422 -4.441 1 91.5 313 GLU A O 1
ATOM 2427 N N . CYS A 1 314 ? 1.079 20.594 -2.59 1 94.31 314 CYS A N 1
ATOM 2428 C CA . CYS A 1 314 ? 0.099 19.812 -1.845 1 94.31 314 CYS A CA 1
ATOM 2429 C C . CYS A 1 314 ? -1.238 20.547 -1.771 1 94.31 314 CYS A C 1
ATOM 2431 O O . CYS A 1 314 ? -2.281 19.906 -1.572 1 94.31 314 CYS A O 1
ATOM 2433 N N . ARG A 1 315 ? -1.192 21.859 -1.947 1 93.5 315 ARG A N 1
ATOM 2434 C CA . ARG A 1 315 ? -2.418 22.641 -1.818 1 93.5 315 ARG A CA 1
ATOM 2435 C C . ARG A 1 315 ? -3.076 22.859 -3.176 1 93.5 315 ARG A C 1
ATOM 2437 O O . ARG A 1 315 ? -4.129 23.5 -3.268 1 93.5 315 ARG A O 1
ATOM 2444 N N . THR A 1 316 ? -2.469 22.344 -4.242 1 94.38 316 THR A N 1
ATOM 2445 C CA . THR A 1 316 ? -3.055 22.562 -5.559 1 94.38 316 THR A CA 1
ATOM 2446 C C . THR A 1 316 ? -3.186 21.25 -6.32 1 94.38 316 THR A C 1
ATOM 2448 O O . THR A 1 316 ? -3.969 21.141 -7.266 1 94.38 316 THR A O 1
ATOM 2451 N N . THR A 1 317 ? -2.389 20.312 -6 1 95.88 317 THR A N 1
ATOM 2452 C CA . THR A 1 317 ? -2.383 19.016 -6.684 1 95.88 317 THR A CA 1
ATOM 2453 C C . THR A 1 317 ? -2.129 17.891 -5.695 1 95.88 317 THR A C 1
ATOM 2455 O O . THR A 1 317 ? -2.084 18.109 -4.48 1 95.88 317 THR A O 1
ATOM 2458 N N . GLU A 1 318 ? -2.082 16.641 -6.281 1 97.38 318 GLU A N 1
ATOM 2459 C CA . GLU A 1 318 ? -1.707 15.477 -5.477 1 97.38 318 GLU A CA 1
ATOM 2460 C C . GLU A 1 318 ? -0.257 15.57 -5.012 1 97.38 318 GLU A C 1
ATOM 2462 O O . GLU A 1 318 ? 0.622 15.969 -5.781 1 97.38 318 GLU A O 1
ATOM 2467 N N . CYS A 1 319 ? -0.016 15.328 -3.787 1 97.25 319 CYS A N 1
ATOM 2468 C CA . CYS A 1 319 ? 1.35 15.172 -3.299 1 97.25 319 CYS A CA 1
ATOM 2469 C C . CYS A 1 319 ? 1.519 13.852 -2.562 1 97.25 319 CYS A C 1
ATOM 2471 O O . CYS A 1 319 ? 0.555 13.312 -2.014 1 97.25 319 CYS A O 1
ATOM 2473 N N . ASN A 1 320 ? 2.715 13.281 -2.547 1 97.69 320 ASN A N 1
ATOM 2474 C CA . ASN A 1 320 ? 2.889 11.906 -2.09 1 97.69 320 ASN A CA 1
ATOM 2475 C C . ASN A 1 320 ? 2.838 11.812 -0.567 1 97.69 320 ASN A C 1
ATOM 2477 O O . ASN A 1 320 ? 2.408 10.797 -0.018 1 97.69 320 ASN A O 1
ATOM 2481 N N . LEU A 1 321 ? 3.279 12.867 0.124 1 97.69 321 LEU A N 1
ATOM 2482 C CA . LEU A 1 321 ? 3.066 12.859 1.567 1 97.69 321 LEU A CA 1
ATOM 2483 C C . LEU A 1 321 ? 1.578 12.82 1.896 1 97.69 321 LEU A C 1
ATOM 2485 O O . LEU A 1 321 ? 1.163 12.148 2.84 1 97.69 321 LEU A O 1
ATOM 2489 N N . GLY A 1 322 ? 0.848 13.617 1.194 1 98.25 322 GLY A N 1
ATOM 2490 C CA . GLY A 1 322 ? -0.596 13.547 1.352 1 98.25 322 GLY A CA 1
ATOM 2491 C C . GLY A 1 322 ? -1.152 12.148 1.146 1 98.25 322 GLY A C 1
ATOM 2492 O O . GLY A 1 322 ? -2.029 11.711 1.892 1 98.25 322 GLY A O 1
ATOM 2493 N N . ASN A 1 323 ? -0.65 11.445 0.106 1 98.44 323 ASN A N 1
ATOM 2494 C CA . ASN A 1 323 ? -1.048 10.062 -0.125 1 98.44 323 ASN A CA 1
ATOM 2495 C C . ASN A 1 323 ? -0.739 9.18 1.082 1 98.44 323 ASN A C 1
ATOM 2497 O O . ASN A 1 323 ? -1.575 8.375 1.501 1 98.44 323 ASN A O 1
ATOM 2501 N N . LEU A 1 324 ? 0.415 9.297 1.59 1 98.44 324 LEU A N 1
ATOM 2502 C CA . LEU A 1 324 ? 0.835 8.484 2.73 1 98.44 324 LEU A CA 1
ATOM 2503 C C . LEU A 1 324 ? -0.08 8.719 3.928 1 98.44 324 LEU A C 1
ATOM 2505 O O . LEU A 1 324 ? -0.536 7.762 4.559 1 98.44 324 LEU A O 1
ATOM 2509 N N . VAL A 1 325 ? -0.311 9.977 4.234 1 98.06 325 VAL A N 1
ATOM 2510 C CA . VAL A 1 325 ? -1.108 10.328 5.406 1 98.06 325 VAL A CA 1
ATOM 2511 C C . VAL A 1 325 ? -2.547 9.852 5.215 1 98.06 325 VAL A C 1
ATOM 2513 O O . VAL A 1 325 ? -3.141 9.266 6.121 1 98.06 325 VAL A O 1
ATOM 2516 N N . ALA A 1 326 ? -3.098 10.141 4.066 1 98.25 326 ALA A N 1
ATOM 2517 C CA . ALA A 1 326 ? -4.461 9.703 3.787 1 98.25 326 ALA A CA 1
ATOM 2518 C C . ALA A 1 326 ? -4.574 8.18 3.885 1 98.25 326 ALA A C 1
ATOM 2520 O O . ALA A 1 326 ? -5.562 7.66 4.406 1 98.25 326 ALA A O 1
ATOM 2521 N N . ASP A 1 327 ? -3.586 7.492 3.369 1 97.62 327 ASP A N 1
ATOM 2522 C CA . ASP A 1 327 ? -3.574 6.039 3.467 1 97.62 327 ASP A CA 1
ATOM 2523 C C . ASP A 1 327 ? -3.531 5.586 4.926 1 97.62 327 ASP A C 1
ATOM 2525 O O . ASP A 1 327 ? -4.215 4.637 5.305 1 97.62 327 ASP A O 1
ATOM 2529 N N . ALA A 1 328 ? -2.646 6.168 5.68 1 97.31 328 ALA A N 1
ATOM 2530 C CA . ALA A 1 328 ? -2.529 5.836 7.098 1 97.31 328 ALA A CA 1
ATOM 2531 C C . ALA A 1 328 ? -3.867 5.996 7.812 1 97.31 328 ALA A C 1
ATOM 2533 O O . ALA A 1 328 ? -4.266 5.137 8.602 1 97.31 328 ALA A O 1
ATOM 2534 N N . MET A 1 329 ? -4.523 7.102 7.512 1 95.94 329 MET A N 1
ATOM 2535 C CA . MET A 1 329 ? -5.824 7.367 8.117 1 95.94 329 MET A CA 1
ATOM 2536 C C . MET A 1 329 ? -6.832 6.289 7.734 1 95.94 329 MET A C 1
ATOM 2538 O O . MET A 1 329 ? -7.539 5.758 8.594 1 95.94 329 MET A O 1
ATOM 2542 N N . LEU A 1 330 ? -6.875 6.02 6.484 1 95.5 330 LEU A N 1
ATOM 2543 C CA . LEU A 1 330 ? -7.816 5.016 6.004 1 95.5 330 LEU A CA 1
ATOM 2544 C C . LEU A 1 330 ? -7.531 3.656 6.629 1 95.5 330 LEU A C 1
ATOM 2546 O O . LEU A 1 330 ? -8.445 2.99 7.121 1 95.5 330 LEU A O 1
ATOM 2550 N N . ARG A 1 331 ? -6.316 3.238 6.637 1 94.06 331 ARG A N 1
ATOM 2551 C CA . ARG A 1 331 ? -5.934 1.915 7.117 1 94.06 331 ARG A CA 1
ATOM 2552 C C . ARG A 1 331 ? -6.219 1.771 8.609 1 94.06 331 ARG A C 1
ATOM 2554 O O . ARG A 1 331 ? -6.57 0.686 9.078 1 94.06 331 ARG A O 1
ATOM 2561 N N . SER A 1 332 ? -6.074 2.82 9.328 1 91.75 332 SER A N 1
ATOM 2562 C CA . SER A 1 332 ? -6.305 2.781 10.766 1 91.75 332 SER A CA 1
ATOM 2563 C C . SER A 1 332 ? -7.758 2.449 11.086 1 91.75 332 SER A C 1
ATOM 2565 O O . SER A 1 332 ? -8.094 2.113 12.227 1 91.75 332 SER A O 1
ATOM 2567 N N . ASN A 1 333 ? -8.547 2.51 10.109 1 87.56 333 ASN A N 1
ATOM 2568 C CA . ASN A 1 333 ? -9.977 2.32 10.359 1 87.56 333 ASN A CA 1
ATOM 2569 C C . ASN A 1 333 ? -10.508 1.073 9.656 1 87.56 333 ASN A C 1
ATOM 2571 O O . ASN A 1 333 ? -11.719 0.922 9.484 1 87.56 333 ASN A O 1
ATOM 2575 N N . LEU A 1 334 ? -9.656 0.263 9.242 1 88 334 LEU A N 1
ATOM 2576 C CA . LEU A 1 334 ? -10.062 -1.011 8.664 1 88 334 LEU A CA 1
ATOM 2577 C C . LEU A 1 334 ? -10.773 -1.874 9.695 1 88 334 LEU A C 1
ATOM 2579 O O . LEU A 1 334 ? -10.328 -1.975 10.844 1 88 334 LEU A O 1
ATOM 2583 N N . HIS A 1 335 ? -11.828 -2.309 9.359 1 81.25 335 HIS A N 1
ATOM 2584 C CA . HIS A 1 335 ? -12.641 -3.168 10.219 1 81.25 335 HIS A CA 1
ATOM 2585 C C . HIS A 1 335 ? -13.594 -4.02 9.391 1 81.25 335 HIS A C 1
ATOM 2587 O O . HIS A 1 335 ? -14.469 -3.49 8.703 1 81.25 335 HIS A O 1
ATOM 2593 N N . HIS A 1 336 ? -13.352 -5.227 9.516 1 75.88 336 HIS A N 1
ATOM 2594 C CA . HIS A 1 336 ? -14.258 -6.105 8.781 1 75.88 336 HIS A CA 1
ATOM 2595 C C . HIS A 1 336 ? -15.5 -6.426 9.602 1 75.88 336 HIS A C 1
ATOM 2597 O O . HIS A 1 336 ? -15.398 -6.883 10.742 1 75.88 336 HIS A O 1
ATOM 2603 N N . LYS A 1 337 ? -16.625 -6.16 9.062 1 75.06 337 LYS A N 1
ATOM 2604 C CA . LYS A 1 337 ? -17.906 -6.5 9.664 1 75.06 337 LYS A CA 1
ATOM 2605 C C . LYS A 1 337 ? -18.938 -6.832 8.602 1 75.06 337 LYS A C 1
ATOM 2607 O O . LYS A 1 337 ? -19.297 -5.984 7.773 1 75.06 337 LYS A O 1
ATOM 2612 N N . GLY A 1 338 ? -19.375 -8.031 8.602 1 74.94 338 GLY A N 1
ATOM 2613 C CA . GLY A 1 338 ? -20.344 -8.445 7.598 1 74.94 338 GLY A CA 1
ATOM 2614 C C . GLY A 1 338 ? -19.781 -8.422 6.188 1 74.94 338 GLY A C 1
ATOM 2615 O O . GLY A 1 338 ? -18.766 -9.062 5.91 1 74.94 338 GLY A O 1
ATOM 2616 N N . ASN A 1 339 ? -20.438 -7.52 5.398 1 75.94 339 ASN A N 1
ATOM 2617 C CA . ASN A 1 339 ? -20.047 -7.445 3.994 1 75.94 339 ASN A CA 1
ATOM 2618 C C . ASN A 1 339 ? -19.141 -6.254 3.729 1 75.94 339 ASN A C 1
ATOM 2620 O O . ASN A 1 339 ? -18.875 -5.914 2.574 1 75.94 339 ASN A O 1
ATOM 2624 N N . THR A 1 340 ? -18.703 -5.652 4.758 1 85.25 340 THR A N 1
ATOM 2625 C CA . THR A 1 340 ? -17.828 -4.488 4.602 1 85.25 340 THR A CA 1
ATOM 2626 C C . THR A 1 340 ? -16.422 -4.801 5.086 1 85.25 340 THR A C 1
ATOM 2628 O O . THR A 1 340 ? -16.234 -5.469 6.109 1 85.25 340 THR A O 1
ATOM 2631 N N . TRP A 1 341 ? -15.523 -4.426 4.281 1 83.81 341 TRP A N 1
ATOM 2632 C CA . TRP A 1 341 ? -14.141 -4.738 4.621 1 83.81 341 TRP A CA 1
ATOM 2633 C C . TRP A 1 341 ? -13.508 -3.607 5.426 1 83.81 341 TRP A C 1
ATOM 2635 O O . TRP A 1 341 ? -12.375 -3.73 5.895 1 83.81 341 TRP A O 1
ATOM 2645 N N . SER A 1 342 ? -14.242 -2.514 5.562 1 85.25 342 SER A N 1
ATOM 2646 C CA . SER A 1 342 ? -13.766 -1.354 6.309 1 85.25 342 SER A CA 1
ATOM 2647 C C . SER A 1 342 ? -14.93 -0.552 6.887 1 85.25 342 SER A C 1
ATOM 2649 O O . SER A 1 342 ? -16.062 -0.667 6.418 1 85.25 342 SER A O 1
ATOM 2651 N N . ARG A 1 343 ? -14.727 0.187 7.988 1 78.94 343 ARG A N 1
ATOM 2652 C CA . ARG A 1 343 ? -15.719 1.128 8.5 1 78.94 343 ARG A CA 1
ATOM 2653 C C . ARG A 1 343 ? -15.977 2.248 7.496 1 78.94 343 ARG A C 1
ATOM 2655 O O . ARG A 1 343 ? -17.094 2.764 7.41 1 78.94 343 ARG A O 1
ATOM 2662 N N . GLY A 1 344 ? -14.992 2.586 6.801 1 84.5 344 GLY A N 1
ATOM 2663 C CA . GLY A 1 344 ? -14.969 3.564 5.723 1 84.5 344 GLY A CA 1
ATOM 2664 C C . GLY A 1 344 ? -13.836 3.342 4.738 1 84.5 344 GLY A C 1
ATOM 2665 O O . GLY A 1 344 ? -12.742 2.932 5.125 1 84.5 344 GLY A O 1
ATOM 2666 N N . SER A 1 345 ? -14.211 3.59 3.5 1 86.69 345 SER A N 1
ATOM 2667 C CA . SER A 1 345 ? -13.188 3.312 2.496 1 86.69 345 SER A CA 1
ATOM 2668 C C . SER A 1 345 ? -12.703 4.598 1.832 1 86.69 345 SER A C 1
ATOM 2670 O O . SER A 1 345 ? -12.164 4.566 0.725 1 86.69 345 SER A O 1
ATOM 2672 N N . MET A 1 346 ? -13.008 5.699 2.508 1 96.25 346 MET A N 1
ATOM 2673 C CA . MET A 1 346 ? -12.555 7.008 2.037 1 96.25 346 MET A CA 1
ATOM 2674 C C . MET A 1 346 ? -11.938 7.812 3.174 1 96.25 346 MET A C 1
ATOM 2676 O O . MET A 1 346 ? -12.453 7.82 4.293 1 96.25 346 MET A O 1
ATOM 2680 N N . SER A 1 347 ? -10.867 8.461 2.865 1 97.81 347 SER A N 1
ATOM 2681 C CA . SER A 1 347 ? -10.297 9.414 3.812 1 97.81 347 SER A CA 1
ATOM 2682 C C . SER A 1 347 ? -9.82 10.68 3.105 1 97.81 347 SER A C 1
ATOM 2684 O O . SER A 1 347 ? -9.438 10.641 1.934 1 97.81 347 SER A O 1
ATOM 2686 N N . VAL A 1 348 ? -9.938 11.758 3.781 1 98.31 348 VAL A N 1
ATOM 2687 C CA . VAL A 1 348 ? -9.438 13.031 3.27 1 98.31 348 VAL A CA 1
ATOM 2688 C C . VAL A 1 348 ? -8.664 13.758 4.367 1 98.31 348 VAL A C 1
ATOM 2690 O O . VAL A 1 348 ? -9.008 13.656 5.547 1 98.31 348 VAL A O 1
ATOM 2693 N N . VAL A 1 349 ? -7.652 14.438 3.963 1 97.69 349 VAL A N 1
ATOM 2694 C CA . VAL A 1 349 ? -6.867 15.273 4.859 1 97.69 349 VAL A CA 1
ATOM 2695 C C . VAL A 1 349 ? -6.539 16.594 4.172 1 97.69 349 VAL A C 1
ATOM 2697 O O . VAL A 1 349 ? -6.258 16.625 2.971 1 97.69 349 VAL A O 1
ATOM 2700 N N . ASN A 1 350 ? -6.699 17.703 4.895 1 96.25 350 ASN A N 1
ATOM 2701 C CA . ASN A 1 350 ? -6.41 19 4.309 1 96.25 350 ASN A CA 1
ATOM 2702 C C . ASN A 1 350 ? -4.91 19.234 4.188 1 96.25 350 ASN A C 1
ATOM 2704 O O . ASN A 1 350 ? -4.152 18.938 5.113 1 96.25 350 ASN A O 1
ATOM 2708 N N . ALA A 1 351 ? -4.531 19.828 3.125 1 95.44 351 ALA A N 1
ATOM 2709 C CA . ALA A 1 351 ? -3.117 20.031 2.812 1 95.44 351 ALA A CA 1
ATOM 2710 C C . ALA A 1 351 ? -2.449 20.922 3.854 1 95.44 351 ALA A C 1
ATOM 2712 O O . ALA A 1 351 ? -1.257 20.781 4.129 1 95.44 351 ALA A O 1
ATOM 2713 N N . GLY A 1 352 ? -3.182 21.766 4.492 1 89.31 352 GLY A N 1
ATOM 2714 C CA . GLY A 1 352 ? -2.643 22.688 5.492 1 89.31 352 GLY A CA 1
ATOM 2715 C C . GLY A 1 352 ? -2.156 21.969 6.742 1 89.31 352 GLY A C 1
ATOM 2716 O O . GLY A 1 352 ? -1.401 22.547 7.531 1 89.31 352 GLY A O 1
ATOM 2717 N N . SER A 1 353 ? -2.572 20.719 6.859 1 89.62 353 SER A N 1
ATOM 2718 C CA . SER A 1 353 ? -2.152 19.953 8.031 1 89.62 353 SER A CA 1
ATOM 2719 C C . SER A 1 353 ? -0.772 19.344 7.824 1 89.62 353 SER A C 1
ATOM 2721 O O . SER A 1 353 ? -0.146 18.875 8.773 1 89.62 353 SER A O 1
ATOM 2723 N N . LEU A 1 354 ? -0.297 19.328 6.641 1 91.88 354 LEU A N 1
ATOM 2724 C CA . LEU A 1 354 ? 1.021 18.797 6.309 1 91.88 354 LEU A CA 1
ATOM 2725 C C . LEU A 1 354 ? 2.072 19.906 6.336 1 91.88 354 LEU A C 1
ATOM 2727 O O . LEU A 1 354 ? 2.098 20.766 5.457 1 91.88 354 LEU A O 1
ATOM 2731 N N . ARG A 1 355 ? 2.994 19.797 7.305 1 81.94 355 ARG A N 1
ATOM 2732 C CA . ARG A 1 355 ? 3.768 21 7.57 1 81.94 355 ARG A CA 1
ATOM 2733 C C . ARG A 1 355 ? 5.25 20.766 7.293 1 81.94 355 ARG A C 1
ATOM 2735 O O . ARG A 1 355 ? 6.02 21.719 7.172 1 81.94 355 ARG A O 1
ATOM 2742 N N . ALA A 1 356 ? 5.637 19.547 7.184 1 83.12 356 ALA A N 1
ATOM 2743 C CA . ALA A 1 356 ? 7.043 19.25 6.93 1 83.12 356 ALA A CA 1
ATOM 2744 C C . ALA A 1 356 ? 7.191 18.016 6.043 1 83.12 356 ALA A C 1
ATOM 2746 O O . ALA A 1 356 ? 6.391 17.078 6.133 1 83.12 356 ALA A O 1
ATOM 2747 N N . SER A 1 357 ? 8.219 18.031 5.219 1 90.88 357 SER A N 1
ATOM 2748 C CA . SER A 1 357 ? 8.547 16.875 4.383 1 90.88 357 SER A CA 1
ATOM 2749 C C . SER A 1 357 ? 9.367 15.852 5.156 1 90.88 357 SER A C 1
ATOM 2751 O O . SER A 1 357 ? 9.93 16.156 6.207 1 90.88 357 SER A O 1
ATOM 2753 N N . LEU A 1 358 ? 9.336 14.641 4.715 1 91.62 358 LEU A N 1
ATOM 2754 C CA . LEU A 1 358 ? 10.211 13.57 5.168 1 91.62 358 LEU A CA 1
ATOM 2755 C C . LEU A 1 358 ? 11.195 13.172 4.074 1 91.62 358 LEU A C 1
ATOM 2757 O O . LEU A 1 358 ? 10.797 12.672 3.02 1 91.62 358 LEU A O 1
ATOM 2761 N N . LYS A 1 359 ? 12.438 13.406 4.359 1 87.62 359 LYS A N 1
ATOM 2762 C CA . LYS A 1 359 ? 13.461 13.094 3.369 1 87.62 359 LYS A CA 1
ATOM 2763 C C . LYS A 1 359 ? 13.93 11.648 3.5 1 87.62 359 LYS A C 1
ATOM 2765 O O . LYS A 1 359 ? 13.719 11.016 4.535 1 87.62 359 LYS A O 1
ATOM 2770 N N . LEU A 1 360 ? 14.602 11.266 2.453 1 90 360 LEU A N 1
ATOM 2771 C CA . LEU A 1 360 ? 15.156 9.914 2.391 1 90 360 LEU A CA 1
ATOM 2772 C C . LEU A 1 360 ? 15.906 9.578 3.672 1 90 360 LEU A C 1
ATOM 2774 O O . LEU A 1 360 ? 16.656 10.406 4.191 1 90 360 LEU A O 1
ATOM 2778 N N . GLY A 1 361 ? 15.648 8.266 4.191 1 90.81 361 GLY A N 1
ATOM 2779 C CA . GLY A 1 361 ? 16.375 7.812 5.363 1 90.81 361 GLY A CA 1
ATOM 2780 C C . GLY A 1 361 ? 15.477 7.512 6.547 1 90.81 361 GLY A C 1
ATOM 2781 O O . GLY A 1 361 ? 14.312 7.164 6.375 1 90.81 361 GLY A O 1
ATOM 2782 N N . ASP A 1 362 ? 16.062 7.617 7.734 1 92.44 362 ASP A N 1
ATOM 2783 C CA . ASP A 1 362 ? 15.359 7.297 8.969 1 92.44 362 ASP A CA 1
ATOM 2784 C C . ASP A 1 362 ? 14.289 8.344 9.281 1 92.44 362 ASP A C 1
ATOM 2786 O O . ASP A 1 362 ? 14.516 9.547 9.086 1 92.44 362 ASP A O 1
ATOM 2790 N N . ILE A 1 363 ? 13.172 7.887 9.727 1 93.81 363 ILE A N 1
ATOM 2791 C CA . ILE A 1 363 ? 12.094 8.75 10.188 1 93.81 363 ILE A CA 1
ATOM 2792 C C . ILE A 1 363 ? 12 8.695 11.711 1 93.81 363 ILE A C 1
ATOM 2794 O O . ILE A 1 363 ? 11.781 7.629 12.281 1 93.81 363 ILE A O 1
ATOM 2798 N N . THR A 1 364 ? 12.133 9.773 12.344 1 89.38 364 THR A N 1
ATOM 2799 C CA . THR A 1 364 ? 12.086 9.82 13.805 1 89.38 364 THR A CA 1
ATOM 2800 C C . THR A 1 364 ? 10.711 10.281 14.281 1 89.38 364 THR A C 1
ATOM 2802 O O . THR A 1 364 ? 9.898 10.766 13.484 1 89.38 364 THR A O 1
ATOM 2805 N N . THR A 1 365 ? 10.469 10.078 15.57 1 87.88 365 THR A N 1
ATOM 2806 C CA . THR A 1 365 ? 9.242 10.578 16.188 1 87.88 365 THR A CA 1
ATOM 2807 C C . THR A 1 365 ? 9.094 12.078 15.961 1 87.88 365 THR A C 1
ATOM 2809 O O . THR A 1 365 ? 8.016 12.562 15.625 1 87.88 365 THR A O 1
ATOM 2812 N N . GLU A 1 366 ? 10.148 12.797 16.109 1 83.88 366 GLU A N 1
ATOM 2813 C CA . GLU A 1 366 ? 10.133 14.242 15.914 1 83.88 366 GLU A CA 1
ATOM 2814 C C . GLU A 1 366 ? 9.75 14.609 14.484 1 83.88 366 GLU A C 1
ATOM 2816 O O . GLU A 1 366 ? 9.023 15.578 14.258 1 83.88 366 GLU A O 1
ATOM 2821 N N . ALA A 1 367 ? 10.266 13.898 13.562 1 86.62 367 ALA A N 1
ATOM 2822 C CA . ALA A 1 367 ? 9.953 14.164 12.156 1 86.62 367 ALA A CA 1
ATOM 2823 C C . ALA A 1 367 ? 8.469 13.969 11.875 1 86.62 367 ALA A C 1
ATOM 2825 O O . ALA A 1 367 ? 7.859 14.75 11.141 1 86.62 367 ALA A O 1
ATOM 2826 N N . VAL A 1 368 ? 7.895 12.945 12.477 1 91.5 368 VAL A N 1
ATOM 2827 C CA . VAL A 1 368 ? 6.477 12.68 12.281 1 91.5 368 VAL A CA 1
ATOM 2828 C C . VAL A 1 368 ? 5.645 13.805 12.883 1 91.5 368 VAL A C 1
ATOM 2830 O O . VAL A 1 368 ? 4.68 14.273 12.273 1 91.5 368 VAL A O 1
ATOM 2833 N N . LEU A 1 369 ? 6.023 14.234 14.031 1 84.94 369 LEU A N 1
ATOM 2834 C CA . LEU A 1 369 ? 5.293 15.312 14.688 1 84.94 369 LEU A CA 1
ATOM 2835 C C . LEU A 1 369 ? 5.426 16.609 13.906 1 84.94 369 LEU A C 1
ATOM 2837 O O . LEU A 1 369 ? 4.504 17.438 13.898 1 84.94 369 LEU A O 1
ATOM 2841 N N . ALA A 1 370 ? 6.531 16.766 13.25 1 82.19 370 ALA A N 1
ATOM 2842 C CA . ALA A 1 370 ? 6.719 17.953 12.422 1 82.19 370 ALA A CA 1
ATOM 2843 C C . ALA A 1 370 ? 5.793 17.922 11.211 1 82.19 370 ALA A C 1
ATOM 2845 O O . ALA A 1 370 ? 5.348 18.984 10.742 1 82.19 370 ALA A O 1
ATOM 2846 N N . VAL A 1 371 ? 5.562 16.766 10.711 1 90.88 371 VAL A N 1
ATOM 2847 C CA . VAL A 1 371 ? 4.648 16.609 9.586 1 90.88 371 VAL A CA 1
ATOM 2848 C C . VAL A 1 371 ? 3.24 17.031 10 1 90.88 371 VAL A C 1
ATOM 2850 O O . VAL A 1 371 ? 2.578 17.797 9.289 1 90.88 371 VAL A O 1
ATOM 2853 N N . GLN A 1 372 ? 2.812 16.5 11.094 1 90.19 372 GLN A N 1
ATOM 2854 C CA . GLN A 1 372 ? 1.484 16.797 11.617 1 90.19 372 GLN A CA 1
ATOM 2855 C C . GLN A 1 372 ? 1.562 17.312 13.047 1 90.19 372 GLN A C 1
ATOM 2857 O O . GLN A 1 372 ? 1.155 16.641 13.992 1 90.19 372 GLN A O 1
ATOM 2862 N N . PRO A 1 373 ? 1.87 18.516 13.148 1 80 373 PRO A N 1
ATOM 2863 C CA . PRO A 1 373 ? 2.158 19.078 14.477 1 80 373 PRO A CA 1
ATOM 2864 C C . PRO A 1 373 ? 0.895 19.359 15.281 1 80 373 PRO A C 1
ATOM 2866 O O . PRO A 1 373 ? 0.962 19.547 16.5 1 80 373 PRO A O 1
ATOM 2869 N N . PHE A 1 374 ? -0.24 19.375 14.656 1 73.56 374 PHE A N 1
ATOM 2870 C CA . PHE A 1 374 ? -1.461 19.812 15.32 1 73.56 374 PHE A CA 1
ATOM 2871 C C . PHE A 1 374 ? -2.133 18.656 16.047 1 73.56 374 PHE A C 1
ATOM 2873 O O . PHE A 1 374 ? -2.957 18.859 16.938 1 73.56 374 PHE A O 1
ATOM 2880 N N . ARG A 1 375 ? -1.787 17.391 15.672 1 74.12 375 ARG A N 1
ATOM 2881 C CA . ARG A 1 375 ? -2.312 16.188 16.297 1 74.12 375 ARG A CA 1
ATOM 2882 C C . ARG A 1 375 ? -3.834 16.25 16.406 1 74.12 375 ARG A C 1
ATOM 2884 O O . ARG A 1 375 ? -4.398 16.062 17.484 1 74.12 375 ARG A O 1
ATOM 2891 N N . ASN A 1 376 ? -4.48 16.422 15.297 1 81 376 ASN A N 1
ATOM 2892 C CA . ASN A 1 376 ? -5.938 16.406 15.219 1 81 376 ASN A CA 1
ATOM 2893 C C . ASN A 1 376 ? -6.496 15.008 15.469 1 81 376 ASN A C 1
ATOM 2895 O O . ASN A 1 376 ? -5.859 14.008 15.117 1 81 376 ASN A O 1
ATOM 2899 N N . HIS A 1 377 ? -7.641 15.055 16.094 1 82.56 377 HIS A N 1
ATOM 2900 C CA . HIS A 1 377 ? -8.328 13.781 16.25 1 82.56 377 HIS A CA 1
ATOM 2901 C C . HIS A 1 377 ? -8.898 13.281 14.922 1 82.56 377 HIS A C 1
ATOM 2903 O O . HIS A 1 377 ? -9.383 14.078 14.117 1 82.56 377 HIS A O 1
ATOM 2909 N N . LEU A 1 378 ? -8.797 12.031 14.75 1 90.38 378 LEU A N 1
ATOM 2910 C CA . LEU A 1 378 ? -9.406 11.398 13.594 1 90.38 378 LEU A CA 1
ATOM 2911 C C . LEU A 1 378 ? -10.852 11 13.883 1 90.38 378 LEU A C 1
ATOM 2913 O O . LEU A 1 378 ? -11.156 10.492 14.961 1 90.38 378 LEU A O 1
ATOM 2917 N N . GLU A 1 379 ? -11.68 11.328 12.922 1 89 379 GLU A N 1
ATOM 2918 C CA . GLU A 1 379 ? -13.109 11.062 13.039 1 89 379 GLU A CA 1
ATOM 2919 C C . GLU A 1 379 ? -13.617 10.258 11.844 1 89 379 GLU A C 1
ATOM 2921 O O . GLU A 1 379 ? -13.07 10.352 10.75 1 89 379 GLU A O 1
ATOM 2926 N N . VAL A 1 380 ? -14.609 9.406 12.133 1 91.31 380 VAL A N 1
ATOM 2927 C CA . VAL A 1 380 ? -15.367 8.75 11.07 1 91.31 380 VAL A CA 1
ATOM 2928 C C . VAL A 1 380 ? -16.797 9.289 11.047 1 91.31 380 VAL A C 1
ATOM 2930 O O . VAL A 1 380 ? -17.516 9.195 12.031 1 91.31 380 VAL A O 1
ATOM 2933 N N . ILE A 1 381 ? -17.156 9.836 9.898 1 92.88 381 ILE A N 1
ATOM 2934 C CA . ILE A 1 381 ? -18.469 10.445 9.82 1 92.88 381 ILE A CA 1
ATOM 2935 C C . ILE A 1 381 ? -19.266 9.812 8.688 1 92.88 381 ILE A C 1
ATOM 2937 O O . ILE A 1 381 ? -18.688 9.336 7.707 1 92.88 381 ILE A O 1
ATOM 2941 N N . ALA A 1 382 ? -20.594 9.789 8.883 1 93.5 382 ALA A N 1
ATOM 2942 C CA . ALA A 1 382 ? -21.516 9.375 7.82 1 93.5 382 ALA A CA 1
ATOM 2943 C C . ALA A 1 382 ? -22.203 10.578 7.188 1 93.5 382 ALA A C 1
ATOM 2945 O O . ALA A 1 382 ? -22.875 11.352 7.875 1 93.5 382 ALA A O 1
ATOM 2946 N N . VAL A 1 383 ? -22 10.727 5.918 1 95.81 383 VAL A N 1
ATOM 2947 C CA . VAL A 1 383 ? -22.562 11.867 5.203 1 95.81 383 VAL A CA 1
ATOM 2948 C C . VAL A 1 383 ? -23.062 11.422 3.826 1 95.81 383 VAL A C 1
ATOM 2950 O O . VAL A 1 383 ? -22.688 10.344 3.348 1 95.81 383 VAL A O 1
ATOM 2953 N N . SER A 1 384 ? -23.859 12.211 3.256 1 96.44 384 SER A N 1
ATOM 2954 C CA . SER A 1 384 ? -24.375 11.898 1.928 1 96.44 384 SER A CA 1
ATOM 2955 C C . SER A 1 384 ? -23.344 12.188 0.85 1 96.44 384 SER A C 1
ATOM 2957 O O . SER A 1 384 ? -22.406 12.969 1.068 1 96.44 384 SER A O 1
ATOM 2959 N N . GLY A 1 385 ? -23.578 11.531 -0.289 1 97.62 385 GLY A N 1
ATOM 2960 C CA . GLY A 1 385 ? -22.75 11.836 -1.438 1 97.62 385 GLY A CA 1
ATOM 2961 C C . GLY A 1 385 ? -22.781 13.297 -1.838 1 97.62 385 GLY A C 1
ATOM 2962 O O . GLY A 1 385 ? -21.781 13.844 -2.305 1 97.62 385 GLY A O 1
ATOM 2963 N N . GLN A 1 386 ? -23.875 13.891 -1.597 1 97.06 386 GLN A N 1
ATOM 2964 C CA . GLN A 1 386 ? -24.016 15.305 -1.911 1 97.06 386 GLN A CA 1
ATOM 2965 C C . GLN A 1 386 ? -23.062 16.156 -1.087 1 97.06 386 GLN A C 1
ATOM 2967 O O . GLN A 1 386 ? -22.469 17.109 -1.6 1 97.06 386 GLN A O 1
ATOM 2972 N N . VAL A 1 387 ? -22.953 15.859 0.137 1 96.56 387 VAL A N 1
ATOM 2973 C CA . VAL A 1 387 ? -22.062 16.594 1.026 1 96.56 387 VAL A CA 1
ATOM 2974 C C . VAL A 1 387 ? -20.609 16.391 0.579 1 96.56 387 VAL A C 1
ATOM 2976 O O . VAL A 1 387 ? -19.828 17.344 0.555 1 96.56 387 VAL A O 1
ATOM 2979 N N . ILE A 1 388 ? -20.266 15.18 0.182 1 97.88 388 ILE A N 1
ATOM 2980 C CA . ILE A 1 388 ? -18.906 14.867 -0.269 1 97.88 388 ILE A CA 1
ATOM 2981 C C . ILE A 1 388 ? -18.609 15.625 -1.561 1 97.88 388 ILE A C 1
ATOM 2983 O O . ILE A 1 388 ? -17.547 16.234 -1.694 1 97.88 388 ILE A O 1
ATOM 2987 N N . LEU A 1 389 ? -19.547 15.578 -2.459 1 98 389 LEU A N 1
ATOM 2988 C CA . LEU A 1 389 ? -19.359 16.328 -3.699 1 98 389 LEU A CA 1
ATOM 2989 C C . LEU A 1 389 ? -19.188 17.812 -3.416 1 98 389 LEU A C 1
ATOM 2991 O O . LEU A 1 389 ? -18.328 18.469 -4.008 1 98 389 LEU A O 1
ATOM 2995 N N . GLY A 1 390 ? -20 18.344 -2.551 1 97.44 390 GLY A N 1
ATOM 2996 C CA . GLY A 1 390 ? -19.906 19.734 -2.17 1 97.44 390 GLY A CA 1
ATOM 2997 C C . GLY A 1 390 ? -18.547 20.109 -1.594 1 97.44 390 GLY A C 1
ATOM 2998 O O . GLY A 1 390 ? -18.031 21.188 -1.851 1 97.44 390 GLY A O 1
ATOM 2999 N N . MET A 1 391 ? -18 19.234 -0.824 1 97.56 391 MET A N 1
ATOM 3000 C CA . MET A 1 391 ? -16.688 19.438 -0.228 1 97.56 391 MET A CA 1
ATOM 3001 C C . MET A 1 391 ? -15.625 19.594 -1.306 1 97.56 391 MET A C 1
ATOM 3003 O O . MET A 1 391 ? -14.789 20.516 -1.226 1 97.56 391 MET A O 1
ATOM 3007 N N . PHE A 1 392 ? -15.648 18.766 -2.311 1 98.44 392 PHE A N 1
ATOM 3008 C CA . PHE A 1 392 ? -14.648 18.844 -3.375 1 98.44 392 PHE A CA 1
ATOM 3009 C C . PHE A 1 392 ? -14.906 20.047 -4.27 1 98.44 392 PHE A C 1
ATOM 3011 O O . PHE A 1 392 ? -13.961 20.672 -4.773 1 98.44 392 PHE A O 1
ATOM 3018 N N . GLU A 1 393 ? -16.156 20.375 -4.484 1 98.25 393 GLU A N 1
ATOM 3019 C CA . GLU A 1 393 ? -16.469 21.578 -5.242 1 98.25 393 GLU A CA 1
ATOM 3020 C C . GLU A 1 393 ? -15.969 22.828 -4.512 1 98.25 393 GLU A C 1
ATOM 3022 O O . GLU A 1 393 ? -15.516 23.781 -5.141 1 98.25 393 GLU A O 1
ATOM 3027 N N . TYR A 1 394 ? -16.109 22.781 -3.24 1 96.88 394 TYR A N 1
ATOM 3028 C CA . TYR A 1 394 ? -15.586 23.891 -2.439 1 96.88 394 TYR A CA 1
ATOM 3029 C C . TYR A 1 394 ? -14.078 24.031 -2.607 1 96.88 394 TYR A C 1
ATOM 3031 O O . TYR A 1 394 ? -13.562 25.141 -2.748 1 96.88 394 TYR A O 1
ATOM 3039 N N . CYS A 1 395 ? -13.391 22.938 -2.564 1 96.75 395 CYS A N 1
ATOM 3040 C CA . CYS A 1 395 ? -11.961 22.938 -2.83 1 96.75 395 CYS A CA 1
ATOM 3041 C C . CYS A 1 395 ? -11.664 23.578 -4.184 1 96.75 395 CYS A C 1
ATOM 3043 O O . CYS A 1 395 ? -10.742 24.391 -4.305 1 96.75 395 CYS A O 1
ATOM 3045 N N . ALA A 1 396 ? -12.406 23.188 -5.141 1 97.19 396 ALA A N 1
ATOM 3046 C CA . ALA A 1 396 ? -12.219 23.719 -6.488 1 97.19 396 ALA A CA 1
ATOM 3047 C C . ALA A 1 396 ? -12.477 25.219 -6.531 1 97.19 396 ALA A C 1
ATOM 3049 O O . ALA A 1 396 ? -11.797 25.953 -7.246 1 97.19 396 ALA A O 1
ATOM 3050 N N . GLU A 1 397 ? -13.43 25.641 -5.805 1 96.25 397 GLU A N 1
ATOM 3051 C CA . GLU A 1 397 ? -13.781 27.047 -5.742 1 96.25 397 GLU A CA 1
ATOM 3052 C C . GLU A 1 397 ? -12.633 27.891 -5.18 1 96.25 397 GLU A C 1
ATOM 3054 O O . GLU A 1 397 ? -12.367 28.984 -5.652 1 96.25 397 GLU A O 1
ATOM 3059 N N . ARG A 1 398 ? -12.008 27.297 -4.211 1 92.56 398 ARG A N 1
ATOM 3060 C CA . ARG A 1 398 ? -10.984 28.047 -3.482 1 92.56 398 ARG A CA 1
ATOM 3061 C C . ARG A 1 398 ? -9.609 27.844 -4.117 1 92.56 398 ARG A C 1
ATOM 3063 O O . ARG A 1 398 ? -8.641 28.5 -3.73 1 92.56 398 ARG A O 1
ATOM 3070 N N . TRP A 1 399 ? -9.547 27.016 -5.141 1 93.94 399 TRP A N 1
ATOM 3071 C CA . TRP A 1 399 ? -8.289 26.641 -5.77 1 93.94 399 TRP A CA 1
ATOM 3072 C C . TRP A 1 399 ? -7.66 27.828 -6.488 1 93.94 399 TRP A C 1
ATOM 3074 O O . TRP A 1 399 ? -8.352 28.578 -7.188 1 93.94 399 TRP A O 1
ATOM 3084 N N . THR A 1 400 ? -6.363 28.078 -6.234 1 89.81 400 THR A N 1
ATOM 3085 C CA . THR A 1 400 ? -5.621 29.125 -6.934 1 89.81 400 THR A CA 1
ATOM 3086 C C . THR A 1 400 ? -4.164 28.703 -7.129 1 89.81 400 THR A C 1
ATOM 3088 O O . THR A 1 400 ? -3.627 27.922 -6.352 1 89.81 400 THR A O 1
ATOM 3091 N N . GLN A 1 401 ? -3.578 29.203 -8.133 1 81.81 401 GLN A N 1
ATOM 3092 C CA . GLN A 1 401 ? -2.174 28.906 -8.398 1 81.81 401 GLN A CA 1
ATOM 3093 C C . GLN A 1 401 ? -1.266 29.969 -7.781 1 81.81 401 GLN A C 1
ATOM 3095 O O . GLN A 1 401 ? -0.039 29.859 -7.848 1 81.81 401 GLN A O 1
ATOM 3100 N N . VAL A 1 402 ? -1.9 30.969 -7.223 1 76 402 VAL A N 1
ATOM 3101 C CA . VAL A 1 402 ? -1.107 31.969 -6.527 1 76 402 VAL A CA 1
ATOM 3102 C C . VAL A 1 402 ? -0.528 31.375 -5.242 1 76 402 VAL A C 1
ATOM 3104 O O . VAL A 1 402 ? -1.27 31.031 -4.324 1 76 402 VAL A O 1
ATOM 3107 N N . PRO A 1 403 ? 0.701 31.281 -5.195 1 75.25 403 PRO A N 1
ATOM 3108 C CA . PRO A 1 403 ? 1.334 30.562 -4.09 1 75.25 403 PRO A CA 1
ATOM 3109 C C . PRO A 1 403 ? 0.932 31.109 -2.723 1 75.25 403 PRO A C 1
ATOM 3111 O O . PRO A 1 403 ? 0.64 30.328 -1.806 1 75.25 403 PRO A O 1
ATOM 3114 N N . SER A 1 404 ? 0.868 32.375 -2.559 1 64.38 404 SER A N 1
ATOM 3115 C CA . SER A 1 404 ? 0.567 32.969 -1.272 1 64.38 404 SER A CA 1
ATOM 3116 C C . SER A 1 404 ? -0.87 32.688 -0.846 1 64.38 404 SER A C 1
ATOM 3118 O O . SER A 1 404 ? -1.188 32.75 0.345 1 64.38 404 SER A O 1
ATOM 3120 N N . ASP A 1 405 ? -1.655 32.375 -1.827 1 72.12 405 ASP A N 1
ATOM 3121 C CA . ASP A 1 405 ? -3.078 32.219 -1.544 1 72.12 405 ASP A CA 1
ATOM 3122 C C . ASP A 1 405 ? -3.516 30.766 -1.7 1 72.12 405 ASP A C 1
ATOM 3124 O O . ASP A 1 405 ? -4.715 30.469 -1.722 1 72.12 405 ASP A O 1
ATOM 3128 N N . ALA A 1 406 ? -2.518 29.938 -1.833 1 84.31 406 ALA A N 1
ATOM 3129 C CA . ALA A 1 406 ? -2.865 28.531 -2 1 84.31 406 ALA A CA 1
ATOM 3130 C C . ALA A 1 406 ? -3.746 28.047 -0.853 1 84.31 406 ALA A C 1
ATOM 3132 O O . ALA A 1 406 ? -3.475 28.344 0.314 1 84.31 406 ALA A O 1
ATOM 3133 N N . PHE A 1 407 ? -4.785 27.391 -1.179 1 88.25 407 PHE A N 1
ATOM 3134 C CA . PHE A 1 407 ? -5.84 27.031 -0.237 1 88.25 407 PHE A CA 1
ATOM 3135 C C . PHE A 1 407 ? -5.383 25.906 0.685 1 88.25 407 PHE A C 1
ATOM 3137 O O . PHE A 1 407 ? -5.223 24.766 0.249 1 88.25 407 PHE A O 1
ATOM 3144 N N . ALA A 1 408 ? -5.238 26.156 1.932 1 87.94 408 ALA A N 1
ATOM 3145 C CA . ALA A 1 408 ? -4.785 25.188 2.928 1 87.94 408 ALA A CA 1
ATOM 3146 C C . ALA A 1 408 ? -5.789 24.047 3.08 1 87.94 408 ALA A C 1
ATOM 3148 O O . ALA A 1 408 ? -5.426 22.953 3.498 1 87.94 408 ALA A O 1
ATOM 3149 N N . GLY A 1 409 ? -6.98 24.328 2.723 1 94 409 GLY A N 1
ATOM 3150 C CA . GLY A 1 409 ? -8.031 23.344 2.881 1 94 409 GLY A CA 1
ATOM 3151 C C . GLY A 1 409 ? -8.102 22.359 1.729 1 94 409 GLY A C 1
ATOM 3152 O O . GLY A 1 409 ? -8.93 21.438 1.736 1 94 409 GLY A O 1
ATOM 3153 N N . PHE A 1 410 ? -7.227 22.484 0.696 1 96.94 410 PHE A N 1
ATOM 3154 C CA . PHE A 1 410 ? -7.219 21.531 -0.399 1 96.94 410 PHE A CA 1
ATOM 3155 C C . PHE A 1 410 ? -7.016 20.109 0.126 1 96.94 410 PHE A C 1
ATOM 3157 O O . PHE A 1 410 ? -6.207 19.891 1.028 1 96.94 410 PHE A O 1
ATOM 3164 N N . LEU A 1 411 ? -7.746 19.203 -0.485 1 98.44 411 LEU A N 1
ATOM 3165 C CA . LEU A 1 411 ? -7.824 17.875 0.144 1 98.44 411 LEU A CA 1
ATOM 3166 C C . LEU A 1 411 ? -6.926 16.875 -0.575 1 98.44 411 LEU A C 1
ATOM 3168 O O . LEU A 1 411 ? -6.941 16.797 -1.805 1 98.44 411 LEU A O 1
ATOM 3172 N N . GLN A 1 412 ? -6.109 16.188 0.176 1 98.5 412 GLN A N 1
ATOM 3173 C CA . GLN A 1 412 ? -5.457 14.945 -0.227 1 98.5 412 GLN A CA 1
ATOM 3174 C C . GLN A 1 412 ? -6.305 13.734 0.145 1 98.5 412 GLN A C 1
ATOM 3176 O O . GLN A 1 412 ? -7.023 13.758 1.148 1 98.5 412 GLN A O 1
ATOM 3181 N N . VAL A 1 413 ? -6.199 12.602 -0.665 1 98.69 413 VAL A N 1
ATOM 3182 C CA . VAL A 1 413 ? -7.285 11.633 -0.554 1 98.69 413 VAL A CA 1
ATOM 3183 C C . VAL A 1 413 ? -6.719 10.219 -0.556 1 98.69 413 VAL A C 1
ATOM 3185 O O . VAL A 1 413 ? -5.621 9.984 -1.068 1 98.69 413 VAL A O 1
ATOM 3188 N N . ALA A 1 414 ? -7.379 9.305 0.003 1 98.25 414 ALA A N 1
ATOM 3189 C CA . ALA A 1 414 ? -7.262 7.859 -0.158 1 98.25 414 ALA A CA 1
ATOM 3190 C C . ALA A 1 414 ? -8.633 7.215 -0.36 1 98.25 414 ALA A C 1
ATOM 3192 O O . ALA A 1 414 ? -9.617 7.629 0.258 1 98.25 414 ALA A O 1
ATOM 3193 N N . GLY A 1 415 ? -8.711 6.215 -1.249 1 97.25 415 GLY A N 1
ATOM 3194 C CA . GLY A 1 415 ? -9.984 5.59 -1.581 1 97.25 415 GLY A CA 1
ATOM 3195 C C . GLY A 1 415 ? -10.859 6.453 -2.469 1 97.25 415 GLY A C 1
ATOM 3196 O O . GLY A 1 415 ? -12.07 6.242 -2.545 1 97.25 415 GLY A O 1
ATOM 3197 N N . ILE A 1 416 ? -10.328 7.484 -2.984 1 98.19 416 ILE A N 1
ATOM 3198 C CA . ILE A 1 416 ? -11.023 8.453 -3.822 1 98.19 416 ILE A CA 1
ATOM 3199 C C . ILE A 1 416 ? -10.164 8.805 -5.031 1 98.19 416 ILE A C 1
ATOM 3201 O O . ILE A 1 416 ? -8.938 8.859 -4.934 1 98.19 416 ILE A O 1
ATOM 3205 N N . GLN A 1 417 ? -10.727 8.953 -6.109 1 98.06 417 GLN A N 1
ATOM 3206 C CA . GLN A 1 417 ? -10.117 9.586 -7.273 1 98.06 417 GLN A CA 1
ATOM 3207 C C . GLN A 1 417 ? -10.969 10.742 -7.785 1 98.06 417 GLN A C 1
ATOM 3209 O O . GLN A 1 417 ? -12.133 10.555 -8.133 1 98.06 417 GLN A O 1
ATOM 3214 N N . VAL A 1 418 ? -10.375 11.867 -7.848 1 98.5 418 VAL A N 1
ATOM 3215 C CA . VAL A 1 418 ? -11.141 13.047 -8.25 1 98.5 418 VAL A CA 1
ATOM 3216 C C . VAL A 1 418 ? -10.445 13.734 -9.422 1 98.5 418 VAL A C 1
ATOM 3218 O O . VAL A 1 418 ? -9.219 13.82 -9.461 1 98.5 418 VAL A O 1
ATOM 3221 N N . THR A 1 419 ? -11.164 14.148 -10.336 1 98.06 419 THR A N 1
ATOM 3222 C CA . THR A 1 419 ? -10.703 14.938 -11.477 1 98.06 419 THR A CA 1
ATOM 3223 C C . THR A 1 419 ? -11.406 16.297 -11.516 1 98.06 419 THR A C 1
ATOM 3225 O O . THR A 1 419 ? -12.633 16.359 -11.508 1 98.06 419 THR A O 1
ATOM 3228 N N . TYR A 1 420 ? -10.594 17.312 -11.57 1 98 420 TYR A N 1
ATOM 3229 C CA . TYR A 1 420 ? -11.109 18.672 -11.641 1 98 420 TYR A CA 1
ATOM 3230 C C . TYR A 1 420 ? -10.898 19.266 -13.031 1 98 420 TYR A C 1
ATOM 3232 O O . TYR A 1 420 ? -9.906 18.969 -13.695 1 98 420 TYR A O 1
ATOM 3240 N N . ASP A 1 421 ? -11.789 20.062 -13.477 1 97.62 421 ASP A N 1
ATOM 3241 C CA . ASP A 1 421 ? -11.617 20.984 -14.594 1 97.62 421 ASP A CA 1
ATOM 3242 C C . ASP A 1 421 ? -11.875 22.422 -14.148 1 97.62 421 ASP A C 1
ATOM 3244 O O . ASP A 1 421 ? -13.023 22.875 -14.117 1 97.62 421 ASP A O 1
ATOM 3248 N N . MET A 1 422 ? -10.758 23.109 -13.914 1 94.81 422 MET A N 1
ATOM 3249 C CA . MET A 1 422 ? -10.82 24.422 -13.289 1 94.81 422 MET A CA 1
ATOM 3250 C C . MET A 1 422 ? -11.359 25.469 -14.266 1 94.81 422 MET A C 1
ATOM 3252 O O . MET A 1 422 ? -11.625 26.609 -13.883 1 94.81 422 MET A O 1
ATOM 3256 N N . ARG A 1 423 ? -11.594 25.109 -15.539 1 94.19 423 ARG A N 1
ATOM 3257 C CA . ARG A 1 423 ? -12.148 26 -16.562 1 94.19 423 ARG A CA 1
ATOM 3258 C C . ARG A 1 423 ? -13.664 26.062 -16.469 1 94.19 423 ARG A C 1
ATOM 3260 O O . ARG A 1 423 ? -14.289 26.969 -17.031 1 94.19 423 ARG A O 1
ATOM 3267 N N . ARG A 1 424 ? -14.164 25.188 -15.789 1 96.81 424 ARG A N 1
ATOM 3268 C CA . ARG A 1 424 ? -15.617 25.141 -15.641 1 96.81 424 ARG A CA 1
ATOM 3269 C C . ARG A 1 424 ? -16.078 26.125 -14.57 1 96.81 424 ARG A C 1
ATOM 3271 O O . ARG A 1 424 ? -15.281 26.594 -13.766 1 96.81 424 ARG A O 1
ATOM 3278 N N . PRO A 1 425 ? -17.406 26.453 -14.602 1 96.88 425 PRO A N 1
ATOM 3279 C CA . PRO A 1 425 ? -17.922 27.391 -13.594 1 96.88 425 PRO A CA 1
ATOM 3280 C C . PRO A 1 425 ? -17.859 26.812 -12.18 1 96.88 425 PRO A C 1
ATOM 3282 O O . PRO A 1 425 ? -17.938 25.594 -12 1 96.88 425 PRO A O 1
ATOM 3285 N N . ILE A 1 426 ? -17.719 27.75 -11.219 1 95.69 426 ILE A N 1
ATOM 3286 C CA . ILE A 1 426 ? -17.734 27.375 -9.812 1 95.69 426 ILE A CA 1
ATOM 3287 C C . ILE A 1 426 ? -18.984 26.547 -9.516 1 95.69 426 ILE A C 1
ATOM 3289 O O . ILE A 1 426 ? -20.078 26.875 -9.961 1 95.69 426 ILE A O 1
ATOM 3293 N N . GLY A 1 427 ? -18.781 25.453 -8.945 1 95.62 427 GLY A N 1
ATOM 3294 C CA . GLY A 1 427 ? -19.875 24.547 -8.617 1 95.62 427 GLY A CA 1
ATOM 3295 C C . GLY A 1 427 ? -19.984 23.375 -9.562 1 95.62 427 GLY A C 1
ATOM 3296 O O . GLY A 1 427 ? -20.75 22.438 -9.312 1 95.62 427 GLY A O 1
ATOM 3297 N N . SER A 1 428 ? -19.219 23.375 -10.617 1 97.25 428 SER A N 1
ATOM 3298 C CA . SER A 1 428 ? -19.25 22.297 -11.602 1 97.25 428 SER A CA 1
ATOM 3299 C C . SER A 1 428 ? -17.844 21.922 -12.062 1 97.25 428 SER A C 1
ATOM 3301 O O . SER A 1 428 ? -17.641 21.578 -13.227 1 97.25 428 SER A O 1
ATOM 3303 N N . ARG A 1 429 ? -16.953 22.062 -11.203 1 98.12 429 ARG A N 1
ATOM 3304 C CA . ARG A 1 429 ? -15.562 21.875 -11.594 1 98.12 429 ARG A CA 1
ATOM 3305 C C . ARG A 1 429 ? -15.109 20.438 -11.328 1 98.12 429 ARG A C 1
ATOM 3307 O O . ARG A 1 429 ? -14.07 20 -11.836 1 98.12 429 ARG A O 1
ATOM 3314 N N . VAL A 1 430 ? -15.805 19.719 -10.492 1 98.38 430 VAL A N 1
ATOM 3315 C CA . VAL A 1 430 ? -15.539 18.281 -10.32 1 98.38 430 VAL A CA 1
ATOM 3316 C C . VAL A 1 430 ? -16.156 17.5 -11.477 1 98.38 430 VAL A C 1
ATOM 3318 O O . VAL A 1 430 ? -17.359 17.312 -11.539 1 98.38 430 VAL A O 1
ATOM 3321 N N . VAL A 1 431 ? -15.305 16.953 -12.305 1 97.94 431 VAL A N 1
ATOM 3322 C CA . VAL A 1 431 ? -15.836 16.328 -13.516 1 97.94 431 VAL A CA 1
ATOM 3323 C C . VAL A 1 431 ? -15.969 14.828 -13.305 1 97.94 431 VAL A C 1
ATOM 3325 O O . VAL A 1 431 ? -16.734 14.164 -14 1 97.94 431 VAL A O 1
ATOM 3328 N N . GLU A 1 432 ? -15.18 14.281 -12.445 1 97.81 432 GLU A N 1
ATOM 3329 C CA . GLU A 1 432 ? -15.273 12.875 -12.062 1 97.81 432 GLU A CA 1
ATOM 3330 C C . GLU A 1 432 ? -14.883 12.672 -10.602 1 97.81 432 GLU A C 1
ATOM 3332 O O . GLU A 1 432 ? -13.914 13.258 -10.125 1 97.81 432 GLU A O 1
ATOM 3337 N N . LEU A 1 433 ? -15.711 11.969 -9.938 1 98.25 433 LEU A N 1
ATOM 3338 C CA . LEU A 1 433 ? -15.461 11.617 -8.547 1 98.25 433 LEU A CA 1
ATOM 3339 C C . LEU A 1 433 ? -15.758 10.141 -8.297 1 98.25 433 LEU A C 1
ATOM 3341 O O . LEU A 1 433 ? -16.922 9.734 -8.242 1 98.25 433 LEU A O 1
ATOM 3345 N N . LEU A 1 434 ? -14.695 9.359 -8.188 1 98.12 434 LEU A N 1
ATOM 3346 C CA . LEU A 1 434 ? -14.789 7.93 -7.93 1 98.12 434 LEU A CA 1
ATOM 3347 C C . LEU A 1 434 ? -14.414 7.605 -6.488 1 98.12 434 LEU A C 1
ATOM 3349 O O . LEU A 1 434 ? -13.5 8.219 -5.93 1 98.12 434 LEU A O 1
ATOM 3353 N N . VAL A 1 435 ? -15.148 6.688 -5.965 1 97.5 435 VAL A N 1
ATOM 3354 C CA . VAL A 1 435 ? -14.898 6.297 -4.578 1 97.5 435 VAL A CA 1
ATOM 3355 C C . VAL A 1 435 ? -14.836 4.777 -4.473 1 97.5 435 VAL A C 1
ATOM 3357 O O . VAL A 1 435 ? -15.492 4.066 -5.234 1 97.5 435 VAL A O 1
ATOM 3360 N N . THR A 1 436 ? -14.039 4.285 -3.531 1 95.94 436 THR A N 1
ATOM 3361 C CA . THR A 1 436 ? -13.867 2.85 -3.346 1 95.94 436 THR A CA 1
ATOM 3362 C C . THR A 1 436 ? -15.117 2.229 -2.727 1 95.94 436 THR A C 1
ATOM 3364 O O . THR A 1 436 ? -15.656 2.752 -1.751 1 95.94 436 THR A O 1
ATOM 3367 N N . CYS A 1 437 ? -15.547 1.167 -3.246 1 93.25 437 CYS A N 1
ATOM 3368 C CA . CYS A 1 437 ? -16.703 0.451 -2.73 1 93.25 437 CYS A CA 1
ATOM 3369 C C . CYS A 1 437 ? -16.359 -0.289 -1.443 1 93.25 437 CYS A C 1
ATOM 3371 O O . CYS A 1 437 ? -15.547 -1.211 -1.451 1 93.25 437 CYS A O 1
ATOM 3373 N N . THR A 1 438 ? -17 0.092 -0.433 1 89.38 438 THR A N 1
ATOM 3374 C CA . THR A 1 438 ? -16.734 -0.507 0.872 1 89.38 438 THR A CA 1
ATOM 3375 C C . THR A 1 438 ? -17.484 -1.833 1.015 1 89.38 438 THR A C 1
ATOM 3377 O O . THR A 1 438 ? -17.016 -2.732 1.722 1 89.38 438 THR A O 1
ATOM 3380 N N . GLU A 1 439 ? -18.562 -1.981 0.351 1 88.88 439 GLU A N 1
ATOM 3381 C CA . GLU A 1 439 ? -19.438 -3.143 0.508 1 88.88 439 GLU A CA 1
ATOM 3382 C C . GLU A 1 439 ? -19.141 -4.199 -0.554 1 88.88 439 GLU A C 1
ATOM 3384 O O . GLU A 1 439 ? -19.875 -5.191 -0.664 1 88.88 439 GLU A O 1
ATOM 3389 N N . CYS A 1 440 ? -18.156 -3.979 -1.283 1 90.5 440 CYS A N 1
ATOM 3390 C CA . CYS A 1 440 ? -17.797 -4.914 -2.342 1 90.5 440 CYS A CA 1
ATOM 3391 C C . CYS A 1 440 ? -16.766 -5.922 -1.847 1 90.5 440 CYS A C 1
ATOM 3393 O O . CYS A 1 440 ? -15.828 -5.562 -1.134 1 90.5 440 CYS A O 1
ATOM 3395 N N . SER A 1 441 ? -16.891 -7.121 -2.205 1 89.81 441 SER A N 1
ATOM 3396 C CA . SER A 1 441 ? -15.938 -8.156 -1.797 1 89.81 441 SER A CA 1
ATOM 3397 C C . SER A 1 441 ? -14.555 -7.895 -2.385 1 89.81 441 SER A C 1
ATOM 3399 O O . SER A 1 441 ? -13.539 -8.281 -1.795 1 89.81 441 SER A O 1
ATOM 3401 N N . VAL A 1 442 ? -14.555 -7.336 -3.547 1 92.62 442 VAL A N 1
ATOM 3402 C CA . VAL A 1 442 ? -13.328 -6.852 -4.164 1 92.62 442 VAL A CA 1
ATOM 3403 C C . VAL A 1 442 ? -13.383 -5.332 -4.312 1 92.62 442 VAL A C 1
ATOM 3405 O O . VAL A 1 442 ? -14.133 -4.812 -5.141 1 92.62 442 VAL A O 1
ATOM 3408 N N . PRO A 1 443 ? -12.633 -4.676 -3.508 1 93.44 443 PRO A N 1
ATOM 3409 C CA . PRO A 1 443 ? -12.664 -3.213 -3.594 1 93.44 443 PRO A CA 1
ATOM 3410 C C . PRO A 1 443 ? -12.336 -2.697 -4.996 1 93.44 443 PRO A C 1
ATOM 3412 O O . PRO A 1 443 ? -11.453 -3.24 -5.664 1 93.44 443 PRO A O 1
ATOM 3415 N N . HIS A 1 444 ? -13.086 -1.81 -5.48 1 95 444 HIS A N 1
ATOM 3416 C CA . HIS A 1 444 ? -12.875 -1.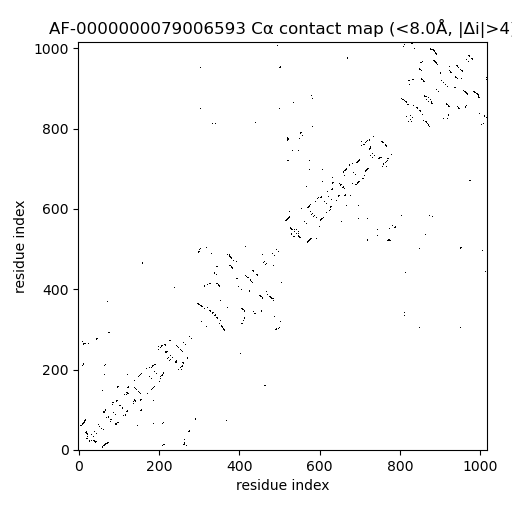104 -6.742 1 95 444 HIS A CA 1
ATOM 3417 C C . HIS A 1 444 ? -13.461 0.302 -6.691 1 95 444 HIS A C 1
ATOM 3419 O O . HIS A 1 444 ? -14.266 0.614 -5.805 1 95 444 HIS A O 1
ATOM 3425 N N . LEU A 1 445 ? -13.031 1.127 -7.57 1 95.5 445 LEU A N 1
ATOM 3426 C CA . LEU A 1 445 ? -13.547 2.486 -7.656 1 95.5 445 LEU A CA 1
ATOM 3427 C C . LEU A 1 445 ? -14.875 2.514 -8.414 1 95.5 445 LEU A C 1
ATOM 3429 O O . LEU A 1 445 ? -15.031 1.814 -9.414 1 95.5 445 LEU A O 1
ATOM 3433 N N . GLU A 1 446 ? -15.781 3.227 -7.938 1 96.44 446 GLU A N 1
ATOM 3434 C CA . GLU A 1 446 ? -17.062 3.471 -8.602 1 96.44 446 GLU A CA 1
ATOM 3435 C C . GLU A 1 446 ? -17.484 4.93 -8.469 1 96.44 446 GLU A C 1
ATOM 3437 O O . GLU A 1 446 ? -17.031 5.637 -7.57 1 96.44 446 GLU A O 1
ATOM 3442 N N . PRO A 1 447 ? -18.328 5.391 -9.375 1 97.44 447 PRO A N 1
ATOM 3443 C CA . PRO A 1 447 ? -18.781 6.777 -9.273 1 97.44 447 PRO A CA 1
ATOM 3444 C C . PRO A 1 447 ? -19.547 7.062 -7.98 1 97.44 447 PRO A C 1
ATOM 3446 O O . PRO A 1 447 ? -20.328 6.223 -7.523 1 97.44 447 PRO A O 1
ATOM 3449 N N . LEU A 1 448 ? -19.297 8.18 -7.445 1 97.75 448 LEU A N 1
ATOM 3450 C CA . LEU A 1 448 ? -19.984 8.602 -6.234 1 97.75 448 LEU A CA 1
ATOM 3451 C C . LEU A 1 448 ? -21.484 8.805 -6.504 1 97.75 448 LEU A C 1
ATOM 3453 O O . LEU A 1 448 ? -21.844 9.469 -7.473 1 97.75 448 LEU A O 1
ATOM 3457 N N . ALA A 1 449 ? -22.312 8.172 -5.707 1 97.12 449 ALA A N 1
ATOM 3458 C CA . ALA A 1 449 ? -23.766 8.391 -5.766 1 97.12 449 ALA A CA 1
ATOM 3459 C C . ALA A 1 449 ? -24.188 9.516 -4.832 1 97.12 449 ALA A C 1
ATOM 3461 O O . ALA A 1 449 ? -23.969 9.438 -3.621 1 97.12 449 ALA A O 1
ATOM 3462 N N . ILE A 1 450 ? -24.922 10.453 -5.305 1 96.19 450 ILE A N 1
ATOM 3463 C CA . ILE A 1 450 ? -25.203 11.695 -4.586 1 96.19 450 ILE A CA 1
ATOM 3464 C C . ILE A 1 450 ? -26.141 11.414 -3.414 1 96.19 450 ILE A C 1
ATOM 3466 O O . ILE A 1 450 ? -26.078 12.094 -2.387 1 96.19 450 ILE A O 1
ATOM 3470 N N . ASN A 1 451 ? -26.984 10.398 -3.504 1 95.56 451 ASN A N 1
ATOM 3471 C CA . ASN A 1 451 ? -28.016 10.164 -2.488 1 95.56 451 ASN A CA 1
ATOM 3472 C C . ASN A 1 451 ? -27.625 9.039 -1.542 1 95.56 451 ASN A C 1
ATOM 3474 O O . ASN A 1 451 ? -28.328 8.75 -0.579 1 95.56 451 ASN A O 1
ATOM 3478 N N . ARG A 1 452 ? -26.531 8.461 -1.753 1 95.44 452 ARG A N 1
ATOM 3479 C CA . ARG A 1 452 ? -26.047 7.402 -0.875 1 95.44 452 ARG A CA 1
ATOM 3480 C C . ARG A 1 452 ? -25.297 7.977 0.321 1 95.44 452 ARG A C 1
ATOM 3482 O O . ARG A 1 452 ? -24.719 9.062 0.232 1 95.44 452 ARG A O 1
ATOM 3489 N N . ILE A 1 453 ? -25.422 7.281 1.415 1 94.81 453 ILE A N 1
ATOM 3490 C CA . ILE A 1 453 ? -24.672 7.656 2.609 1 94.81 453 ILE A CA 1
ATOM 3491 C C . ILE A 1 453 ? -23.312 6.961 2.609 1 94.81 453 ILE A C 1
ATOM 3493 O O . ILE A 1 453 ? -23.234 5.75 2.395 1 94.81 453 ILE A O 1
ATOM 3497 N N . TYR A 1 454 ? -22.297 7.75 2.777 1 95.81 454 TYR A N 1
ATOM 3498 C CA . TYR A 1 454 ? -20.938 7.23 2.807 1 95.81 454 TYR A CA 1
ATOM 3499 C C . TYR A 1 454 ? -20.266 7.492 4.156 1 95.81 454 TYR A C 1
ATOM 3501 O O . TYR A 1 454 ? -20.609 8.461 4.836 1 95.81 454 TYR A O 1
ATOM 3509 N N . LYS A 1 455 ? -19.391 6.625 4.52 1 94 455 LYS A N 1
ATOM 3510 C CA . LYS A 1 455 ? -18.516 6.863 5.668 1 94 455 LYS A CA 1
ATOM 3511 C C . LYS A 1 455 ? -17.203 7.488 5.238 1 94 455 LYS A C 1
ATOM 3513 O O . LYS A 1 455 ? -16.531 6.977 4.34 1 94 455 LYS A O 1
ATOM 3518 N N . LEU A 1 456 ? -16.875 8.57 5.852 1 96.12 456 LEU A N 1
ATOM 3519 C CA . LEU A 1 456 ? -15.68 9.344 5.539 1 96.12 456 LEU A CA 1
ATOM 3520 C C . LEU A 1 456 ? -14.781 9.484 6.77 1 96.12 456 LEU A C 1
ATOM 3522 O O . LEU A 1 456 ? -15.25 9.875 7.84 1 96.12 456 LEU A O 1
ATOM 3526 N N . VAL A 1 457 ? -13.523 9.117 6.609 1 95.75 457 VAL A N 1
ATOM 3527 C CA . VAL A 1 457 ? -12.523 9.312 7.656 1 95.75 457 VAL A CA 1
ATOM 3528 C C . VAL A 1 457 ? -11.82 10.648 7.461 1 95.75 457 VAL A C 1
ATOM 3530 O O . VAL A 1 457 ? -11.258 10.914 6.395 1 95.75 457 VAL A O 1
ATOM 3533 N N . THR A 1 458 ? -11.891 11.453 8.414 1 95.88 458 THR A N 1
ATOM 3534 C CA . THR A 1 458 ? -11.242 12.758 8.359 1 95.88 458 THR A CA 1
ATOM 3535 C C . THR A 1 458 ? -10.945 13.281 9.758 1 95.88 458 THR A C 1
ATOM 3537 O O . THR A 1 458 ? -10.867 12.508 10.711 1 95.88 458 THR A O 1
ATOM 3540 N N . ASN A 1 459 ? -10.586 14.547 9.891 1 92.06 459 ASN A N 1
ATOM 3541 C CA . ASN A 1 459 ? -10.195 15.062 11.195 1 92.06 459 ASN A CA 1
ATOM 3542 C C . ASN A 1 459 ? -11.227 16.047 11.742 1 92.06 459 ASN A C 1
ATOM 3544 O O . ASN A 1 459 ? -12.102 16.516 11.008 1 92.06 459 ASN A O 1
ATOM 3548 N N . THR A 1 460 ? -11.117 16.266 13.047 1 83.5 460 THR A N 1
ATOM 3549 C CA . THR A 1 460 ? -12.078 17.094 13.766 1 83.5 460 THR A CA 1
ATOM 3550 C C . THR A 1 460 ? -12.062 18.516 13.219 1 83.5 460 THR A C 1
ATOM 3552 O O . THR A 1 460 ? -13.102 19.188 13.188 1 83.5 460 THR A O 1
ATOM 3555 N N . TYR A 1 461 ? -10.992 19.016 12.75 1 83.69 461 TYR A N 1
ATOM 3556 C CA . TYR A 1 461 ? -10.859 20.359 12.234 1 83.69 461 TYR A CA 1
ATOM 3557 C C . TYR A 1 461 ? -11.766 20.578 11.031 1 83.69 461 TYR A C 1
ATOM 3559 O O . TYR A 1 461 ? -12.523 21.562 10.977 1 83.69 461 TYR A O 1
ATOM 3567 N N . ILE A 1 462 ? -11.773 19.625 10.102 1 89.12 462 ILE A N 1
ATOM 3568 C CA . ILE A 1 462 ? -12.555 19.719 8.875 1 89.12 462 ILE A CA 1
ATOM 3569 C C . ILE A 1 462 ? -14.039 19.609 9.195 1 89.12 462 ILE A C 1
ATOM 3571 O O . ILE A 1 462 ? -14.844 20.422 8.719 1 89.12 462 ILE A O 1
ATOM 3575 N N . ILE A 1 463 ? -14.422 18.688 10.023 1 87.62 463 ILE A N 1
ATOM 3576 C CA . ILE A 1 463 ? -15.844 18.406 10.203 1 87.62 463 ILE A CA 1
ATOM 3577 C C . ILE A 1 463 ? -16.484 19.5 11.062 1 87.62 463 ILE A C 1
ATOM 3579 O O . ILE A 1 463 ? -17.703 19.625 11.109 1 87.62 463 ILE A O 1
ATOM 3583 N N . SER A 1 464 ? -15.625 20.203 11.789 1 77.62 464 SER A N 1
ATOM 3584 C CA . SER A 1 464 ? -16.125 21.297 12.602 1 77.62 464 SER A CA 1
ATOM 3585 C C . SER A 1 464 ? -16.188 22.594 11.797 1 77.62 464 SER A C 1
ATOM 3587 O O . SER A 1 464 ? -16.469 23.656 12.352 1 77.62 464 SER A O 1
ATOM 3589 N N . GLY A 1 465 ? -15.852 22.484 10.57 1 80.75 465 GLY A N 1
ATOM 3590 C CA . GLY A 1 465 ? -15.953 23.641 9.695 1 80.75 465 GLY A CA 1
ATOM 3591 C C . GLY A 1 465 ? -14.625 24.312 9.445 1 80.75 465 GLY A C 1
ATOM 3592 O O . GLY A 1 465 ? -14.578 25.406 8.859 1 80.75 465 GLY A O 1
ATOM 3593 N N . GLY A 1 466 ? -13.602 23.734 9.914 1 79.5 466 GLY A N 1
ATOM 3594 C CA . GLY A 1 466 ? -12.281 24.281 9.68 1 79.5 466 GLY A CA 1
ATOM 3595 C C . GLY A 1 466 ? -11.992 24.547 8.211 1 79.5 466 GLY A C 1
ATOM 3596 O O . GLY A 1 466 ? -12.445 23.781 7.344 1 79.5 466 GLY A O 1
ATOM 3597 N N . ASP A 1 467 ? -11.227 25.594 7.852 1 81.69 467 ASP A N 1
ATOM 3598 C CA . ASP A 1 467 ? -10.875 26.016 6.5 1 81.69 467 ASP A CA 1
ATOM 3599 C C . ASP A 1 467 ? -12.117 26.469 5.73 1 81.69 467 ASP A C 1
ATOM 3601 O O . ASP A 1 467 ? -12.086 26.578 4.5 1 81.69 467 ASP A O 1
ATOM 3605 N N . GLY A 1 468 ? -13.219 26.5 6.398 1 81.94 468 GLY A N 1
ATOM 3606 C CA . GLY A 1 468 ? -14.43 26.984 5.75 1 81.94 468 GLY A CA 1
ATOM 3607 C C . GLY A 1 468 ? -15.336 25.859 5.281 1 81.94 468 GLY A C 1
ATOM 3608 O O . GLY A 1 468 ? -16.297 26.094 4.551 1 81.94 468 GLY A O 1
ATOM 3609 N N . PHE A 1 469 ? -15.078 24.672 5.672 1 90.06 469 PHE A N 1
ATOM 3610 C CA . PHE A 1 469 ? -15.93 23.547 5.301 1 90.06 469 PHE A CA 1
ATOM 3611 C C . PHE A 1 469 ? -17.25 23.594 6.059 1 90.06 469 PHE A C 1
ATOM 3613 O O . PHE A 1 469 ? -17.531 22.75 6.902 1 90.06 469 PHE A O 1
ATOM 3620 N N . SER A 1 470 ? -18.125 24.406 5.645 1 87.44 470 SER A N 1
ATOM 3621 C CA . SER A 1 470 ? -19.359 24.703 6.359 1 87.44 470 SER A CA 1
ATOM 3622 C C . SER A 1 470 ? -20.422 23.672 6.062 1 87.44 470 SER A C 1
ATOM 3624 O O . SER A 1 470 ? -21.484 23.656 6.695 1 87.44 470 SER A O 1
ATOM 3626 N N . MET A 1 471 ? -20.203 22.75 5.176 1 90.12 471 MET A N 1
ATOM 3627 C CA . MET A 1 471 ? -21.234 21.812 4.742 1 90.12 471 MET A CA 1
ATOM 3628 C C . MET A 1 471 ? -21.375 20.656 5.742 1 90.12 471 MET A C 1
ATOM 3630 O O . MET A 1 471 ? -22.344 19.906 5.691 1 90.12 471 MET A O 1
ATOM 3634 N N . PHE A 1 472 ? -20.469 20.516 6.652 1 88.38 472 PHE A N 1
ATOM 3635 C CA . PHE A 1 472 ? -20.484 19.344 7.527 1 88.38 472 PHE A CA 1
ATOM 3636 C C . PHE A 1 472 ? -21.359 19.594 8.75 1 88.38 472 PHE A C 1
ATOM 3638 O O . PHE A 1 472 ? -22.219 18.781 9.078 1 88.38 472 PHE A O 1
ATOM 3645 N N . PRO A 1 473 ? -21.172 20.703 9.414 1 76.44 473 PRO A N 1
ATOM 3646 C CA . PRO A 1 473 ? -22.047 20.906 10.578 1 76.44 473 PRO A CA 1
ATOM 3647 C C . PRO A 1 473 ? -23.531 20.781 10.234 1 76.44 473 PRO A C 1
ATOM 3649 O O . PRO A 1 473 ? -24 21.422 9.297 1 76.44 473 PRO A O 1
ATOM 3652 N N . GLY A 1 474 ? -24.219 19.906 10.977 1 81.69 474 GLY A N 1
ATOM 3653 C CA . GLY A 1 474 ? -25.641 19.719 10.797 1 81.69 474 GLY A CA 1
ATOM 3654 C C . GLY A 1 474 ? -25.984 18.703 9.727 1 81.69 474 GLY A C 1
ATOM 3655 O O . GLY A 1 474 ? -27.156 18.359 9.539 1 81.69 474 GLY A O 1
ATOM 3656 N N . ARG A 1 475 ? -25.047 18.203 9.047 1 88.69 475 ARG A N 1
ATOM 3657 C CA . ARG A 1 475 ? -25.344 17.297 7.949 1 88.69 475 ARG A CA 1
ATOM 3658 C C . ARG A 1 475 ? -24.641 15.953 8.148 1 88.69 475 ARG A C 1
ATOM 3660 O O . ARG A 1 475 ? -24.531 15.164 7.207 1 88.69 475 ARG A O 1
ATOM 3667 N N . ILE A 1 476 ? -24.125 15.789 9.328 1 89.12 476 ILE A N 1
ATOM 3668 C CA . ILE A 1 476 ? -23.516 14.516 9.68 1 89.12 476 ILE A CA 1
ATOM 3669 C C . ILE A 1 476 ? -24.547 13.586 10.305 1 89.12 476 ILE A C 1
ATOM 3671 O O . ILE A 1 476 ? -25.156 13.914 11.328 1 89.12 476 ILE A O 1
ATOM 3675 N N . PHE A 1 477 ? -24.812 12.461 9.688 1 87.19 477 PHE A N 1
ATOM 3676 C CA . PHE A 1 477 ? -25.812 11.508 10.156 1 87.19 477 PHE A CA 1
ATOM 3677 C C . PHE A 1 477 ? -25.312 10.742 11.375 1 87.19 477 PHE A C 1
ATOM 3679 O O . PHE A 1 477 ? -26.062 10.461 12.305 1 87.19 477 PHE A O 1
ATOM 3686 N N . HIS A 1 478 ? -24.125 10.281 11.25 1 83.56 478 HIS A N 1
ATOM 3687 C CA . HIS A 1 478 ? -23.469 9.547 12.32 1 83.56 478 HIS A CA 1
ATOM 3688 C C . HIS A 1 478 ? -22.016 9.992 12.484 1 83.56 478 HIS A C 1
ATOM 3690 O O . HIS A 1 478 ? -21.328 10.242 11.492 1 83.56 478 HIS A O 1
ATOM 3696 N N . TRP A 1 479 ? -21.625 10.188 13.695 1 83.5 479 TRP A N 1
ATOM 3697 C CA . TRP A 1 479 ? -20.281 10.641 14.047 1 83.5 479 TRP A CA 1
ATOM 3698 C C . TRP A 1 479 ? -19.641 9.711 15.07 1 83.5 479 TRP A C 1
ATOM 3700 O O . TRP A 1 479 ? -20.172 9.516 16.156 1 83.5 479 TRP A O 1
ATOM 3710 N N . THR A 1 480 ? -18.547 9.07 14.641 1 81.19 480 THR A N 1
ATOM 3711 C CA . THR A 1 480 ? -17.781 8.203 15.539 1 81.19 480 THR A CA 1
ATOM 3712 C C . THR A 1 480 ? -16.391 8.773 15.797 1 81.19 480 THR A C 1
ATOM 3714 O O . THR A 1 480 ? -15.602 8.938 14.867 1 81.19 480 THR A O 1
ATOM 3717 N N . ALA A 1 481 ? -16.156 9.031 17.062 1 79.88 481 ALA A N 1
ATOM 3718 C CA . ALA A 1 481 ? -14.805 9.422 17.453 1 79.88 481 ALA A CA 1
ATOM 3719 C C . ALA A 1 481 ? -13.898 8.203 17.594 1 79.88 481 ALA A C 1
ATOM 3721 O O . ALA A 1 481 ? -14.234 7.246 18.281 1 79.88 481 ALA A O 1
ATOM 3722 N N . THR A 1 482 ? -12.773 8.227 16.875 1 80.38 482 THR A N 1
ATOM 3723 C CA . THR A 1 482 ? -11.883 7.074 16.938 1 80.38 482 THR A CA 1
ATOM 3724 C C . THR A 1 482 ? -11 7.137 18.188 1 80.38 482 THR A C 1
ATOM 3726 O O . THR A 1 482 ? -10.461 6.117 18.625 1 80.38 482 THR A O 1
ATOM 3729 N N . GLY A 1 483 ? -10.773 8.344 18.672 1 74.19 483 GLY A N 1
ATOM 3730 C CA . GLY A 1 483 ? -9.938 8.539 19.844 1 74.19 483 GLY A CA 1
ATOM 3731 C C . GLY A 1 483 ? -8.453 8.57 19.516 1 74.19 483 GLY A C 1
ATOM 3732 O O . GLY A 1 483 ? -7.617 8.664 20.422 1 74.19 483 GLY A O 1
ATOM 3733 N N . THR A 1 484 ? -8.18 8.469 18.297 1 83.62 484 THR A N 1
ATOM 3734 C CA . THR A 1 484 ? -6.777 8.445 17.891 1 83.62 484 THR A CA 1
ATOM 3735 C C . THR A 1 484 ? -6.375 9.766 17.234 1 83.62 484 THR A C 1
ATOM 3737 O O . THR A 1 484 ? -7.223 10.477 16.688 1 83.62 484 THR A O 1
ATOM 3740 N N . MET A 1 485 ? -5.125 10.062 17.375 1 85.62 485 MET A N 1
ATOM 3741 C CA . MET A 1 485 ? -4.594 11.289 16.781 1 85.62 485 MET A CA 1
ATOM 3742 C C . MET A 1 485 ? -3.891 10.992 15.461 1 85.62 485 MET A C 1
ATOM 3744 O O . MET A 1 485 ? -3.305 9.922 15.289 1 85.62 485 MET A O 1
ATOM 3748 N N . ASP A 1 486 ? -3.961 11.961 14.586 1 91.19 486 ASP A N 1
ATOM 3749 C CA . ASP A 1 486 ? -3.449 11.758 13.234 1 91.19 486 ASP A CA 1
ATOM 3750 C C . ASP A 1 486 ? -1.953 11.453 13.25 1 91.19 486 ASP A C 1
ATOM 3752 O O . ASP A 1 486 ? -1.492 10.547 12.562 1 91.19 486 ASP A O 1
ATOM 3756 N N . ALA A 1 487 ? -1.185 12.164 14.094 1 89.56 487 ALA A N 1
ATOM 3757 C CA . ALA A 1 487 ? 0.256 11.93 14.141 1 89.56 487 ALA A CA 1
ATOM 3758 C C . ALA A 1 487 ? 0.566 10.523 14.648 1 89.56 487 ALA A C 1
ATOM 3760 O O . ALA A 1 487 ? 1.514 9.883 14.188 1 89.56 487 ALA A O 1
ATOM 3761 N N . ASP A 1 488 ? -0.198 10.086 15.625 1 90.19 488 ASP A N 1
ATOM 3762 C CA . ASP A 1 488 ? -0.002 8.742 16.156 1 90.19 488 ASP A CA 1
ATOM 3763 C C . ASP A 1 488 ? -0.287 7.684 15.086 1 90.19 488 ASP A C 1
ATOM 3765 O O . ASP A 1 488 ? 0.428 6.684 14.992 1 90.19 488 ASP A O 1
ATOM 3769 N N . ILE A 1 489 ? -1.297 7.938 14.375 1 94.62 489 ILE A N 1
ATOM 3770 C CA . ILE A 1 489 ? -1.684 7.02 13.305 1 94.62 489 ILE A CA 1
ATOM 3771 C C . ILE A 1 489 ? -0.588 6.973 12.242 1 94.62 489 ILE A C 1
ATOM 3773 O O . ILE A 1 489 ? -0.247 5.898 11.742 1 94.62 489 ILE A O 1
ATOM 3777 N N . LEU A 1 490 ? -0.109 8.086 11.859 1 96 490 LEU A N 1
ATOM 3778 C CA . LEU A 1 490 ? 0.968 8.133 10.875 1 96 490 LEU A CA 1
ATOM 3779 C C . LEU A 1 490 ? 2.195 7.379 11.375 1 96 490 LEU A C 1
ATOM 3781 O O . LEU A 1 490 ? 2.828 6.641 10.617 1 96 490 LEU A O 1
ATOM 3785 N N . MET A 1 491 ? 2.525 7.582 12.664 1 94.06 491 MET A N 1
ATOM 3786 C CA . MET A 1 491 ? 3.668 6.898 13.258 1 94.06 491 MET A CA 1
ATOM 3787 C C . MET A 1 491 ? 3.5 5.383 13.18 1 94.06 491 MET A C 1
ATOM 3789 O O . MET A 1 491 ? 4.426 4.672 12.789 1 94.06 491 MET A O 1
ATOM 3793 N N . GLU A 1 492 ? 2.42 4.941 13.562 1 94.62 492 GLU A N 1
ATOM 3794 C CA . GLU A 1 492 ? 2.137 3.512 13.516 1 94.62 492 GLU A CA 1
ATOM 3795 C C . GLU A 1 492 ? 2.221 2.979 12.086 1 94.62 492 GLU A C 1
ATOM 3797 O O . GLU A 1 492 ? 2.742 1.887 11.859 1 94.62 492 GLU A O 1
ATOM 3802 N N . HIS A 1 493 ? 1.652 3.732 11.188 1 96.94 493 HIS A N 1
ATOM 3803 C CA . HIS A 1 493 ? 1.678 3.332 9.781 1 96.94 493 HIS A CA 1
ATOM 3804 C C . HIS A 1 493 ? 3.109 3.213 9.273 1 96.94 493 HIS A C 1
ATOM 3806 O O . HIS A 1 493 ? 3.457 2.23 8.609 1 96.94 493 HIS A O 1
ATOM 3812 N N . ILE A 1 494 ? 3.883 4.18 9.547 1 96.81 494 ILE A N 1
ATOM 3813 C CA . ILE A 1 494 ? 5.277 4.18 9.117 1 96.81 494 ILE A CA 1
ATOM 3814 C C . ILE A 1 494 ? 6.008 2.988 9.734 1 96.81 494 ILE A C 1
ATOM 3816 O O . ILE A 1 494 ? 6.777 2.307 9.055 1 96.81 494 ILE A O 1
ATOM 3820 N N . GLN A 1 495 ? 5.789 2.744 10.992 1 95 495 GLN A N 1
ATOM 3821 C CA . GLN A 1 495 ? 6.434 1.626 11.68 1 95 495 GLN A CA 1
ATOM 3822 C C . GLN A 1 495 ? 6.074 0.297 11.023 1 95 495 GLN A C 1
ATOM 3824 O O . GLN A 1 495 ? 6.938 -0.559 10.828 1 95 495 GLN A O 1
ATOM 3829 N N . ARG A 1 496 ? 4.922 0.17 10.672 1 92.69 496 ARG A N 1
ATOM 3830 C CA . ARG A 1 496 ? 4.406 -1.096 10.164 1 92.69 496 ARG A CA 1
ATOM 3831 C C . ARG A 1 496 ? 4.793 -1.298 8.703 1 92.69 496 ARG A C 1
ATOM 3833 O O . ARG A 1 496 ? 5.008 -2.428 8.258 1 92.69 496 ARG A O 1
ATOM 3840 N N . PHE A 1 497 ? 4.969 -0.228 7.945 1 93.69 497 PHE A N 1
ATOM 3841 C CA . PHE A 1 497 ? 5.062 -0.385 6.5 1 93.69 497 PHE A CA 1
ATOM 3842 C C . PHE A 1 497 ? 6.414 0.096 5.988 1 93.69 497 PHE A C 1
ATOM 3844 O O . PHE A 1 497 ? 6.605 0.275 4.785 1 93.69 497 PHE A O 1
ATOM 3851 N N . SER A 1 498 ? 7.309 0.326 6.844 1 93.94 498 SER A N 1
ATOM 3852 C CA . SER A 1 498 ? 8.68 0.663 6.477 1 93.94 498 SER A CA 1
ATOM 3853 C C . SER A 1 498 ? 9.305 -0.427 5.609 1 93.94 498 SER A C 1
ATOM 3855 O O . SER A 1 498 ? 9.078 -1.617 5.84 1 93.94 498 SER A O 1
ATOM 3857 N N . PRO A 1 499 ? 10.102 -0.12 4.645 1 94.75 499 PRO A N 1
ATOM 3858 C CA . PRO A 1 499 ? 10.359 1.25 4.199 1 94.75 499 PRO A CA 1
ATOM 3859 C C . PRO A 1 499 ? 9.211 1.83 3.375 1 94.75 499 PRO A C 1
ATOM 3861 O O . PRO A 1 499 ? 8.555 1.102 2.629 1 94.75 499 PRO A O 1
ATOM 3864 N N . ILE A 1 500 ? 9.031 3.08 3.561 1 96.12 500 ILE A N 1
ATOM 3865 C CA . ILE A 1 500 ? 7.984 3.783 2.832 1 96.12 500 ILE A CA 1
ATOM 3866 C C . ILE A 1 500 ? 8.477 4.141 1.432 1 96.12 500 ILE A C 1
ATOM 3868 O O . ILE A 1 500 ? 9.617 4.582 1.262 1 96.12 500 ILE A O 1
ATOM 3872 N N . THR A 1 501 ? 7.648 3.902 0.432 1 94.25 501 THR A N 1
ATOM 3873 C CA . THR A 1 501 ? 7.984 4.223 -0.951 1 94.25 501 THR A CA 1
ATOM 3874 C C . THR A 1 501 ? 6.805 4.891 -1.652 1 94.25 501 THR A C 1
ATOM 3876 O O . THR A 1 501 ? 6.656 4.781 -2.871 1 94.25 501 THR A O 1
ATOM 3879 N N . THR A 1 502 ? 5.941 5.5 -0.923 1 95.38 502 THR A N 1
ATOM 3880 C CA . THR A 1 502 ? 4.719 6.105 -1.444 1 95.38 502 THR A CA 1
ATOM 3881 C C . THR A 1 502 ? 5.047 7.137 -2.52 1 95.38 502 THR A C 1
ATOM 3883 O O . THR A 1 502 ? 5.938 7.973 -2.336 1 95.38 502 THR A O 1
ATOM 3886 N N . GLY A 1 503 ? 4.43 7.055 -3.645 1 95.56 503 GLY A N 1
ATOM 3887 C CA . GLY A 1 503 ? 4.559 8.008 -4.738 1 95.56 503 GLY A CA 1
ATOM 3888 C C . GLY A 1 503 ? 3.232 8.617 -5.152 1 95.56 503 GLY A C 1
ATOM 3889 O O . GLY A 1 503 ? 2.275 8.625 -4.375 1 95.56 503 GLY A O 1
ATOM 3890 N N . LEU A 1 504 ? 3.299 9.297 -6.316 1 96 504 LEU A N 1
ATOM 3891 C CA . LEU A 1 504 ? 2.076 9.82 -6.918 1 96 504 LEU A CA 1
ATOM 3892 C C . LEU A 1 504 ? 1.303 8.711 -7.625 1 96 504 LEU A C 1
ATOM 3894 O O . LEU A 1 504 ? 1.899 7.84 -8.266 1 96 504 LEU A O 1
ATOM 3898 N N . GLU A 1 505 ? 0.001 8.703 -7.465 1 94.38 505 GLU A N 1
ATOM 3899 C CA . GLU A 1 505 ? -0.803 7.602 -7.988 1 94.38 505 GLU A CA 1
ATOM 3900 C C . GLU A 1 505 ? -1.946 8.117 -8.859 1 94.38 505 GLU A C 1
ATOM 3902 O O . GLU A 1 505 ? -2.82 7.348 -9.258 1 94.38 505 GLU A O 1
ATOM 3907 N N . GLY A 1 506 ? -2.018 9.398 -9.047 1 94.31 506 GLY A N 1
ATOM 3908 C CA . GLY A 1 506 ? -3.057 9.969 -9.883 1 94.31 506 GLY A CA 1
ATOM 3909 C C . GLY A 1 506 ? -4.414 10.016 -9.211 1 94.31 506 GLY A C 1
ATOM 3910 O O . GLY A 1 506 ? -5.445 9.828 -9.859 1 94.31 506 GLY A O 1
ATOM 3911 N N . ARG A 1 507 ? -4.438 10.172 -7.926 1 96.94 507 ARG A N 1
ATOM 3912 C CA . ARG A 1 507 ? -5.684 10.211 -7.164 1 96.94 507 ARG A CA 1
ATOM 3913 C C . ARG A 1 507 ? -6.434 11.516 -7.414 1 96.94 507 ARG A C 1
ATOM 3915 O O . ARG A 1 507 ? -7.656 11.578 -7.258 1 96.94 507 ARG A O 1
ATOM 3922 N N . ILE A 1 508 ? -5.613 12.594 -7.75 1 97.56 508 ILE A N 1
ATOM 3923 C CA . ILE A 1 508 ? -6.184 13.922 -7.973 1 97.56 508 ILE A CA 1
ATOM 3924 C C . ILE A 1 508 ? -5.75 14.445 -9.344 1 97.56 508 ILE A C 1
ATOM 3926 O O . ILE A 1 508 ? -4.555 14.469 -9.656 1 97.56 508 ILE A O 1
ATOM 3930 N N . MET B 1 1 ? -11.242 -66.75 -37.625 1 24.91 1 MET B N 1
ATOM 3931 C CA . MET B 1 1 ? -10.906 -66.312 -36.281 1 24.91 1 MET B CA 1
ATOM 3932 C C . MET B 1 1 ? -11.25 -64.875 -36.031 1 24.91 1 MET B C 1
ATOM 3934 O O . MET B 1 1 ? -10.766 -63.969 -36.75 1 24.91 1 MET B O 1
ATOM 3938 N N . THR B 1 2 ? -12.477 -64.562 -35.75 1 31.53 2 THR B N 1
ATOM 3939 C CA . THR B 1 2 ? -13.016 -63.219 -35.594 1 31.53 2 THR B CA 1
ATOM 3940 C C . THR B 1 2 ? -12.062 -62.344 -34.75 1 31.53 2 THR B C 1
ATOM 3942 O O . THR B 1 2 ? -11.594 -62.781 -33.719 1 31.53 2 THR B O 1
ATOM 3945 N N . SER B 1 3 ? -11.078 -61.656 -35.281 1 37.84 3 SER B N 1
ATOM 3946 C CA . SER B 1 3 ? -10.141 -60.75 -34.594 1 37.84 3 SER B CA 1
ATOM 3947 C C . SER B 1 3 ? -10.797 -60.094 -33.406 1 37.84 3 SER B C 1
ATOM 3949 O O . SER B 1 3 ? -11.805 -59.375 -33.562 1 37.84 3 SER B O 1
ATOM 3951 N N . ALA B 1 4 ? -11.055 -60.719 -32.312 1 45.38 4 ALA B N 1
ATOM 3952 C CA . ALA B 1 4 ? -11.664 -60.25 -31.094 1 45.38 4 ALA B CA 1
ATOM 3953 C C . ALA B 1 4 ? -11.219 -58.812 -30.781 1 45.38 4 ALA B C 1
ATOM 3955 O O . ALA B 1 4 ? -10.07 -58.469 -31.031 1 45.38 4 ALA B O 1
ATOM 3956 N N . GLU B 1 5 ? -12.078 -57.906 -30.828 1 61.06 5 GLU B N 1
ATOM 3957 C CA . GLU B 1 5 ? -11.938 -56.469 -30.578 1 61.06 5 GLU B CA 1
ATOM 3958 C C . GLU B 1 5 ? -11.141 -56.219 -29.297 1 61.06 5 GLU B C 1
ATOM 3960 O O . GLU B 1 5 ? -11.453 -56.781 -28.25 1 61.06 5 GLU B O 1
ATOM 3965 N N . PHE B 1 6 ? -9.805 -55.969 -29.453 1 67.81 6 PHE B N 1
ATOM 3966 C CA . PHE B 1 6 ? -8.945 -55.594 -28.328 1 67.81 6 PHE B CA 1
ATOM 3967 C C . PHE B 1 6 ? -9.438 -54.312 -27.656 1 67.81 6 PHE B C 1
ATOM 3969 O O . PHE B 1 6 ? -9.672 -53.312 -28.328 1 67.81 6 PHE B O 1
ATOM 3976 N N . ARG B 1 7 ? -9.977 -54.5 -26.406 1 76.12 7 ARG B N 1
ATOM 3977 C CA . ARG B 1 7 ? -10.406 -53.344 -25.609 1 76.12 7 ARG B CA 1
ATOM 3978 C C . ARG B 1 7 ? -9.359 -53 -24.562 1 76.12 7 ARG B C 1
ATOM 3980 O O . ARG B 1 7 ? -8.859 -53.875 -23.859 1 76.12 7 ARG B O 1
ATOM 3987 N N . LEU B 1 8 ? -8.828 -51.781 -24.656 1 78.56 8 LEU B N 1
ATOM 3988 C CA . LEU B 1 8 ? -7.867 -51.281 -23.688 1 78.56 8 LEU B CA 1
ATOM 3989 C C . LEU B 1 8 ? -8.469 -50.125 -22.891 1 78.56 8 LEU B C 1
ATOM 3991 O O . LEU B 1 8 ? -9.102 -49.219 -23.453 1 78.56 8 LEU B O 1
ATOM 3995 N N . THR B 1 9 ? -8.484 -50.281 -21.594 1 77.75 9 THR B N 1
ATOM 3996 C CA . THR B 1 9 ? -8.875 -49.188 -20.719 1 77.75 9 THR B CA 1
ATOM 3997 C C . THR B 1 9 ? -7.652 -48.375 -20.281 1 77.75 9 THR B C 1
ATOM 3999 O O . THR B 1 9 ? -6.699 -48.938 -19.719 1 77.75 9 THR B O 1
ATOM 4002 N N . ILE B 1 10 ? -7.629 -47.094 -20.641 1 79.25 10 ILE B N 1
ATOM 4003 C CA . ILE B 1 10 ? -6.531 -46.219 -20.25 1 79.25 10 ILE B CA 1
ATOM 4004 C C . ILE B 1 10 ? -7.004 -45.219 -19.188 1 79.25 10 ILE B C 1
ATOM 4006 O O . ILE B 1 10 ? -7.891 -44.406 -19.453 1 79.25 10 ILE B O 1
ATOM 4010 N N . LEU B 1 11 ? -6.488 -45.344 -18.047 1 81.44 11 LEU B N 1
ATOM 4011 C CA . LEU B 1 11 ? -6.602 -44.344 -17 1 81.44 11 LEU B CA 1
ATOM 4012 C C . LEU B 1 11 ? -5.418 -43.375 -17.062 1 81.44 11 LEU B C 1
ATOM 4014 O O . LEU B 1 11 ? -4.293 -43.781 -17.359 1 81.44 11 LEU B O 1
ATOM 4018 N N . HIS B 1 12 ? -5.66 -42.125 -16.875 1 83.75 12 HIS B N 1
ATOM 4019 C CA . HIS B 1 12 ? -4.531 -41.219 -16.984 1 83.75 12 HIS B CA 1
ATOM 4020 C C . HIS B 1 12 ? -4.676 -40.031 -16.031 1 83.75 12 HIS B C 1
ATOM 4022 O O . HIS B 1 12 ? -5.793 -39.625 -15.711 1 83.75 12 HIS B O 1
ATOM 4028 N N . THR B 1 13 ? -3.576 -39.531 -15.492 1 83.19 13 THR B N 1
ATOM 4029 C CA . THR B 1 13 ? -3.475 -38.312 -14.688 1 83.19 13 THR B CA 1
ATOM 4030 C C . THR B 1 13 ? -2.416 -37.375 -15.258 1 83.19 13 THR B C 1
ATOM 4032 O O . THR B 1 13 ? -1.632 -37.781 -16.125 1 83.19 13 THR B O 1
ATOM 4035 N N . ASN B 1 14 ? -2.523 -36.188 -15.016 1 81.62 14 ASN B N 1
ATOM 4036 C CA . ASN B 1 14 ? -1.521 -35.188 -15.305 1 81.62 14 ASN B CA 1
ATOM 4037 C C . ASN B 1 14 ? -1.582 -34.031 -14.297 1 81.62 14 ASN B C 1
ATOM 4039 O O . ASN B 1 14 ? -2.635 -33.781 -13.711 1 81.62 14 ASN B O 1
ATOM 4043 N N . ASP B 1 15 ? -0.446 -33.469 -14.031 1 79.25 15 ASP B N 1
ATOM 4044 C CA . ASP B 1 15 ? -0.352 -32.25 -13.234 1 79.25 15 ASP B CA 1
ATOM 4045 C C . ASP B 1 15 ? -1.035 -32.438 -11.875 1 79.25 15 ASP B C 1
ATOM 4047 O O . ASP B 1 15 ? -1.854 -31.609 -11.477 1 79.25 15 ASP B O 1
ATOM 4051 N N . VAL B 1 16 ? -0.682 -33.562 -11.266 1 80 16 VAL B N 1
ATOM 4052 C CA . VAL B 1 16 ? -1.234 -33.844 -9.945 1 80 16 VAL B CA 1
ATOM 4053 C C . VAL B 1 16 ? -0.646 -32.875 -8.914 1 80 16 VAL B C 1
ATOM 4055 O O . VAL B 1 16 ? -1.324 -32.5 -7.961 1 80 16 VAL B O 1
ATOM 4058 N N . HIS B 1 17 ? 0.609 -32.5 -9.062 1 80.19 17 HIS B N 1
ATOM 4059 C CA . HIS B 1 17 ? 1.275 -31.484 -8.25 1 80.19 17 HIS B CA 1
ATOM 4060 C C . HIS B 1 17 ? 1.226 -31.844 -6.77 1 80.19 17 HIS B C 1
ATOM 4062 O O . HIS B 1 17 ? 0.863 -31 -5.938 1 80.19 17 HIS B O 1
ATOM 4068 N N . SER B 1 18 ? 1.501 -33.031 -6.473 1 80.62 18 SER B N 1
ATOM 4069 C CA . SER B 1 18 ? 1.679 -33.594 -5.129 1 80.62 18 SER B CA 1
ATOM 4070 C C . SER B 1 18 ? 0.409 -33.438 -4.297 1 80.62 18 SER B C 1
ATOM 4072 O O . SER B 1 18 ? 0.477 -33.219 -3.084 1 80.62 18 SER B O 1
ATOM 4074 N N . ARG B 1 19 ? -0.663 -33.375 -4.957 1 79.94 19 ARG B N 1
ATOM 4075 C CA . ARG B 1 19 ? -1.924 -33.344 -4.223 1 79.94 19 ARG B CA 1
ATOM 4076 C C . ARG B 1 19 ? -2.285 -34.719 -3.686 1 79.94 19 ARG B C 1
ATOM 4078 O O . ARG B 1 19 ? -3.174 -35.375 -4.219 1 79.94 19 ARG B O 1
ATOM 4085 N N . ILE B 1 20 ? -1.702 -35 -2.598 1 81.56 20 ILE B N 1
ATOM 4086 C CA . ILE B 1 20 ? -1.873 -36.281 -1.945 1 81.56 20 ILE B CA 1
ATOM 4087 C C . ILE B 1 20 ? -3.189 -36.312 -1.171 1 81.56 20 ILE B C 1
ATOM 4089 O O . ILE B 1 20 ? -3.908 -37.312 -1.183 1 81.56 20 ILE B O 1
ATOM 4093 N N . GLU B 1 21 ? -3.469 -35.156 -0.58 1 77.81 21 GLU B N 1
ATOM 4094 C CA . GLU B 1 21 ? -4.715 -35.031 0.166 1 77.81 21 GLU B CA 1
ATOM 4095 C C . GLU B 1 21 ? -5.859 -34.594 -0.741 1 77.81 21 GLU B C 1
ATOM 4097 O O . GLU B 1 21 ? -5.625 -34.031 -1.812 1 77.81 21 GLU B O 1
ATOM 4102 N N . GLN B 1 22 ? -7.035 -34.875 -0.298 1 75.81 22 GLN B N 1
ATOM 4103 C CA . GLN B 1 22 ? -8.219 -34.438 -1.033 1 75.81 22 GLN B CA 1
ATOM 4104 C C . GLN B 1 22 ? -8.352 -32.906 -0.994 1 75.81 22 GLN B C 1
ATOM 4106 O O . GLN B 1 22 ? -7.867 -32.25 -0.065 1 75.81 22 GLN B O 1
ATOM 4111 N N . THR B 1 23 ? -8.992 -32.406 -2.043 1 70.44 23 THR B N 1
ATOM 4112 C CA . THR B 1 23 ? -9.195 -30.969 -2.162 1 70.44 23 THR B CA 1
ATOM 4113 C C . THR B 1 23 ? -10.664 -30.656 -2.441 1 70.44 23 THR B C 1
ATOM 4115 O O . THR B 1 23 ? -11.445 -31.547 -2.766 1 70.44 23 THR B O 1
ATOM 4118 N N . ASP B 1 24 ? -10.984 -29.406 -2.217 1 65.19 24 ASP B N 1
ATOM 4119 C CA . ASP B 1 24 ? -12.328 -28.984 -2.586 1 65.19 24 ASP B CA 1
ATOM 4120 C C . ASP B 1 24 ? -12.406 -28.609 -4.066 1 65.19 24 ASP B C 1
ATOM 4122 O O . ASP B 1 24 ? -11.477 -28.875 -4.824 1 65.19 24 ASP B O 1
ATOM 4126 N N . LYS B 1 25 ? -13.57 -28.156 -4.473 1 61.31 25 LYS B N 1
ATOM 4127 C CA . LYS B 1 25 ? -13.812 -27.844 -5.879 1 61.31 25 LYS B CA 1
ATOM 4128 C C . LYS B 1 25 ? -12.844 -26.781 -6.379 1 61.31 25 LYS B C 1
ATOM 4130 O O . LYS B 1 25 ? -12.609 -26.656 -7.582 1 61.31 25 LYS B O 1
ATOM 4135 N N . HIS B 1 26 ? -12.289 -26.094 -5.457 1 56.94 26 HIS B N 1
ATOM 4136 C CA . HIS B 1 26 ? -11.375 -25.031 -5.832 1 56.94 26 HIS B CA 1
ATOM 4137 C C . HIS B 1 26 ? -9.922 -25.453 -5.664 1 56.94 26 HIS B C 1
ATOM 4139 O O . HIS B 1 26 ? -9.016 -24.625 -5.746 1 56.94 26 HIS B O 1
ATOM 4145 N N . SER B 1 27 ? -9.742 -26.703 -5.457 1 59.12 27 SER B N 1
ATOM 4146 C CA . SER B 1 27 ? -8.43 -27.328 -5.371 1 59.12 27 SER B CA 1
ATOM 4147 C C . SER B 1 27 ? -7.66 -26.844 -4.148 1 59.12 27 SER B C 1
ATOM 4149 O O . SER B 1 27 ? -6.43 -26.766 -4.164 1 59.12 27 SER B O 1
ATOM 4151 N N . VAL B 1 28 ? -8.461 -26.375 -3.184 1 59.78 28 VAL B N 1
ATOM 4152 C CA . VAL B 1 28 ? -7.879 -26.047 -1.887 1 59.78 28 VAL B CA 1
ATOM 4153 C C . VAL B 1 28 ? -8.156 -27.188 -0.896 1 59.78 28 VAL B C 1
ATOM 4155 O O . VAL B 1 28 ? -9.016 -28.031 -1.14 1 59.78 28 VAL B O 1
ATOM 4158 N N . PRO B 1 29 ? -7.301 -27.172 0.102 1 62.31 29 PRO B N 1
ATOM 4159 C CA . PRO B 1 29 ? -7.492 -28.266 1.057 1 62.31 29 PRO B CA 1
ATOM 4160 C C . PRO B 1 29 ? -8.938 -28.375 1.545 1 62.31 29 PRO B C 1
ATOM 4162 O O . PRO B 1 29 ? -9.594 -27.344 1.775 1 62.31 29 PRO B O 1
ATOM 4165 N N . CYS B 1 30 ? -9.367 -29.516 1.527 1 69.75 30 CYS B N 1
ATOM 4166 C CA . CYS B 1 30 ? -10.766 -29.781 1.851 1 69.75 30 CYS B CA 1
ATOM 4167 C C . CYS B 1 30 ? -10.984 -29.797 3.359 1 69.75 30 CYS B C 1
ATOM 4169 O O . CYS B 1 30 ? -10.242 -30.438 4.098 1 69.75 30 CYS B O 1
ATOM 4171 N N . SER B 1 31 ? -11.922 -29.016 3.781 1 68.56 31 SER B N 1
ATOM 4172 C CA . SER B 1 31 ? -12.273 -29.031 5.195 1 68.56 31 SER B CA 1
ATOM 4173 C C . SER B 1 31 ? -13.031 -30.297 5.578 1 68.56 31 SER B C 1
ATOM 4175 O O . SER B 1 31 ? -13.492 -31.031 4.703 1 68.56 31 SER B O 1
ATOM 4177 N N . GLU B 1 32 ? -13.016 -30.516 6.859 1 70.25 32 GLU B N 1
ATOM 4178 C CA . GLU B 1 32 ? -13.734 -31.688 7.355 1 70.25 32 GLU B CA 1
ATOM 4179 C C . GLU B 1 32 ? -15.219 -31.609 7.004 1 70.25 32 GLU B C 1
ATOM 4181 O O . GLU B 1 32 ? -15.828 -32.625 6.652 1 70.25 32 GLU B O 1
ATOM 4186 N N . ASP B 1 33 ? -15.68 -30.406 7.098 1 71.19 33 ASP B N 1
ATOM 4187 C CA . ASP B 1 33 ? -17.094 -30.203 6.785 1 71.19 33 ASP B CA 1
ATOM 4188 C C . ASP B 1 33 ? -17.375 -30.516 5.316 1 71.19 33 ASP B C 1
ATOM 4190 O O . ASP B 1 33 ? -18.391 -31.156 4.996 1 71.19 33 ASP B O 1
ATOM 4194 N N . LEU B 1 34 ? -16.562 -30.109 4.535 1 72.69 34 LEU B N 1
ATOM 4195 C CA . LEU B 1 34 ? -16.734 -30.375 3.111 1 72.69 34 LEU B CA 1
ATOM 4196 C C . LEU B 1 34 ? -16.594 -31.875 2.816 1 72.69 34 LEU B C 1
ATOM 4198 O O . LEU B 1 34 ? -17.297 -32.406 1.961 1 72.69 34 LEU B O 1
ATOM 4202 N N . SER B 1 35 ? -15.695 -32.469 3.492 1 71.56 35 SER B N 1
ATOM 4203 C CA . SER B 1 35 ? -15.484 -33.906 3.324 1 71.56 35 SER B CA 1
ATOM 4204 C C . SER B 1 35 ? -16.719 -34.688 3.727 1 71.56 35 SER B C 1
ATOM 4206 O O . SER B 1 35 ? -17.141 -35.594 3.008 1 71.56 35 SER B O 1
ATOM 4208 N N . ALA B 1 36 ? -17.281 -34.281 4.836 1 70.69 36 ALA B N 1
ATOM 4209 C CA . ALA B 1 36 ? -18.484 -34.938 5.332 1 70.69 36 ALA B CA 1
ATOM 4210 C C . ALA B 1 36 ? -19.656 -34.75 4.367 1 70.69 36 ALA B C 1
ATOM 4212 O O . ALA B 1 36 ? -20.516 -35.625 4.238 1 70.69 36 ALA B O 1
ATOM 4213 N N . ALA B 1 37 ? -19.641 -33.719 3.695 1 70.62 37 ALA B N 1
ATOM 4214 C CA . ALA B 1 37 ? -20.719 -33.375 2.77 1 70.62 37 ALA B CA 1
ATOM 4215 C C . ALA B 1 37 ? -20.469 -34 1.394 1 70.62 37 ALA B C 1
ATOM 4217 O O . ALA B 1 37 ? -21.281 -33.844 0.478 1 70.62 37 ALA B O 1
ATOM 4218 N N . GLY B 1 38 ? -19.312 -34.656 1.218 1 68.06 38 GLY B N 1
ATOM 4219 C CA . GLY B 1 38 ? -18.984 -35.281 -0.051 1 68.06 38 GLY B CA 1
ATOM 4220 C C . GLY B 1 38 ? -18.5 -34.281 -1.094 1 68.06 38 GLY B C 1
ATOM 4221 O O . GLY B 1 38 ? -18.641 -34.531 -2.295 1 68.06 38 GLY B O 1
ATOM 4222 N N . ASN B 1 39 ? -17.969 -33.188 -0.63 1 66.69 39 ASN B N 1
ATOM 4223 C CA . ASN B 1 39 ? -17.578 -32.125 -1.546 1 66.69 39 ASN B CA 1
ATOM 4224 C C . ASN B 1 39 ? -16.062 -32.031 -1.679 1 66.69 39 ASN B C 1
ATOM 4226 O O . ASN B 1 39 ? -15.523 -30.984 -1.994 1 66.69 39 ASN B O 1
ATOM 4230 N N . CYS B 1 40 ? -15.414 -33.125 -1.324 1 70.44 40 CYS B N 1
ATOM 4231 C CA . CYS B 1 40 ? -13.969 -33.188 -1.519 1 70.44 40 CYS B CA 1
ATOM 4232 C C . CYS B 1 40 ? -13.625 -34.125 -2.68 1 70.44 40 CYS B C 1
ATOM 4234 O O . CYS B 1 40 ? -14.352 -35.094 -2.953 1 70.44 40 CYS B O 1
ATOM 4236 N N . PHE B 1 41 ? -12.562 -33.781 -3.312 1 67 41 PHE B N 1
ATOM 4237 C CA . PHE B 1 41 ? -12.188 -34.5 -4.539 1 67 41 PHE B CA 1
ATOM 4238 C C . PHE B 1 41 ? -10.695 -34.812 -4.543 1 67 41 PHE B C 1
ATOM 4240 O O . PHE B 1 41 ? -9.922 -34.219 -3.807 1 67 41 PHE B O 1
ATOM 4247 N N . GLY B 1 42 ? -10.43 -35.844 -5.367 1 73 42 GLY B N 1
ATOM 4248 C CA . GLY B 1 42 ? -9.031 -36.188 -5.582 1 73 42 GLY B CA 1
ATOM 4249 C C . GLY B 1 42 ? -8.383 -36.812 -4.379 1 73 42 GLY B C 1
ATOM 4250 O O . GLY B 1 42 ? -9.047 -37.531 -3.611 1 73 42 GLY B O 1
ATOM 4251 N N . GLY B 1 43 ? -7.102 -36.688 -4.383 1 78.69 43 GLY B N 1
ATOM 4252 C CA . GLY B 1 43 ? -6.324 -37.312 -3.326 1 78.69 43 GLY B CA 1
ATOM 4253 C C . GLY B 1 43 ? -5.867 -38.719 -3.674 1 78.69 43 GLY B C 1
ATOM 4254 O O . GLY B 1 43 ? -6.559 -39.438 -4.395 1 78.69 43 GLY B O 1
ATOM 4255 N N . ALA B 1 44 ? -4.82 -39.031 -3.016 1 81.62 44 ALA B N 1
ATOM 4256 C CA . ALA B 1 44 ? -4.191 -40.312 -3.322 1 81.62 44 ALA B CA 1
ATOM 4257 C C . ALA B 1 44 ? -5.086 -41.5 -2.898 1 81.62 44 ALA B C 1
ATOM 4259 O O . ALA B 1 44 ? -5.148 -42.5 -3.584 1 81.62 44 ALA B O 1
ATOM 4260 N N . ALA B 1 45 ? -5.812 -41.312 -1.809 1 78.12 45 ALA B N 1
ATOM 4261 C CA . ALA B 1 45 ? -6.648 -42.406 -1.3 1 78.12 45 ALA B CA 1
ATOM 4262 C C . ALA B 1 45 ? -7.801 -42.688 -2.254 1 78.12 45 ALA B C 1
ATOM 4264 O O . ALA B 1 45 ? -8.07 -43.844 -2.568 1 78.12 45 ALA B O 1
ATOM 4265 N N . ARG B 1 46 ? -8.414 -41.656 -2.67 1 75.69 46 ARG B N 1
ATOM 4266 C CA . ARG B 1 46 ? -9.523 -41.844 -3.607 1 75.69 46 ARG B CA 1
ATOM 4267 C C . ARG B 1 46 ? -9.023 -42.344 -4.953 1 75.69 46 ARG B C 1
ATOM 4269 O O . ARG B 1 46 ? -9.688 -43.188 -5.586 1 75.69 46 ARG B O 1
ATOM 4276 N N . MET B 1 47 ? -7.926 -41.844 -5.355 1 81.62 47 MET B N 1
ATOM 4277 C CA . MET B 1 47 ? -7.332 -42.312 -6.609 1 81.62 47 MET B CA 1
ATOM 4278 C C . MET B 1 47 ? -7.023 -43.812 -6.555 1 81.62 47 MET B C 1
ATOM 4280 O O . MET B 1 47 ? -7.344 -44.531 -7.488 1 81.62 47 MET B O 1
ATOM 4284 N N . ARG B 1 48 ? -6.406 -44.219 -5.469 1 84.94 48 ARG B N 1
ATOM 4285 C CA . ARG B 1 48 ? -6.078 -45.656 -5.309 1 84.94 48 ARG B CA 1
ATOM 4286 C C . ARG B 1 48 ? -7.336 -46.5 -5.32 1 84.94 48 ARG B C 1
ATOM 4288 O O . ARG B 1 48 ? -7.359 -47.562 -5.938 1 84.94 48 ARG B O 1
ATOM 4295 N N . THR B 1 49 ? -8.305 -46.062 -4.637 1 77.38 49 THR B N 1
ATOM 4296 C CA . THR B 1 49 ? -9.57 -46.781 -4.598 1 77.38 49 THR B CA 1
ATOM 4297 C C . THR B 1 49 ? -10.148 -46.938 -6.004 1 77.38 49 THR B C 1
ATOM 4299 O O . THR B 1 49 ? -10.57 -48.031 -6.391 1 77.38 49 THR B O 1
ATOM 4302 N N . MET B 1 50 ? -10.133 -45.875 -6.719 1 78.94 50 MET B N 1
ATOM 4303 C CA . MET B 1 50 ? -10.688 -45.875 -8.07 1 78.94 50 MET B CA 1
ATOM 4304 C C . MET B 1 50 ? -9.875 -46.812 -8.977 1 78.94 50 MET B C 1
ATOM 4306 O O . MET B 1 50 ? -10.438 -47.594 -9.734 1 78.94 50 MET B O 1
ATOM 4310 N N . VAL B 1 51 ? -8.617 -46.719 -8.93 1 83.81 51 VAL B N 1
ATOM 4311 C CA . VAL B 1 51 ? -7.742 -47.531 -9.75 1 83.81 51 VAL B CA 1
ATOM 4312 C C . VAL B 1 51 ? -7.977 -49.031 -9.43 1 83.81 51 VAL B C 1
ATOM 4314 O O . VAL B 1 51 ? -8.109 -49.844 -10.336 1 83.81 51 VAL B O 1
ATOM 4317 N N . LYS B 1 52 ? -8.078 -49.312 -8.141 1 84.06 52 LYS B N 1
ATOM 4318 C CA . LYS B 1 52 ? -8.352 -50.688 -7.73 1 84.06 52 LYS B CA 1
ATOM 4319 C C . LYS B 1 52 ? -9.688 -51.188 -8.273 1 84.06 52 LYS B C 1
ATOM 4321 O O . LYS B 1 52 ? -9.797 -52.312 -8.773 1 84.06 52 LYS B O 1
ATOM 4326 N N . THR B 1 53 ? -10.625 -50.375 -8.133 1 79.62 53 THR B N 1
ATOM 4327 C CA . THR B 1 53 ? -11.977 -50.719 -8.578 1 79.62 53 THR B CA 1
ATOM 4328 C C . THR B 1 53 ? -12 -50.969 -10.078 1 79.62 53 THR B C 1
ATOM 4330 O O . THR B 1 53 ? -12.57 -51.969 -10.539 1 79.62 53 THR B O 1
ATOM 4333 N N . LEU B 1 54 ? -11.406 -50.094 -10.836 1 79.69 54 LEU B N 1
ATOM 4334 C CA . LEU B 1 54 ? -11.422 -50.219 -12.289 1 79.69 54 LEU B CA 1
ATOM 4335 C C . LEU B 1 54 ? -10.578 -51.375 -12.758 1 79.69 54 LEU B C 1
ATOM 4337 O O . LEU B 1 54 ? -10.93 -52.062 -13.727 1 79.69 54 LEU B O 1
ATOM 4341 N N . ARG B 1 55 ? -9.492 -51.594 -12.133 1 86.44 55 ARG B N 1
ATOM 4342 C CA . ARG B 1 55 ? -8.664 -52.75 -12.469 1 86.44 55 ARG B CA 1
ATOM 4343 C C . ARG B 1 55 ? -9.398 -54.062 -12.148 1 86.44 55 ARG B C 1
ATOM 4345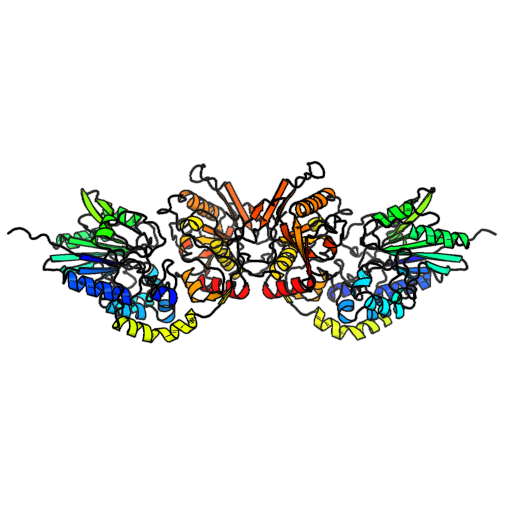 O O . ARG B 1 55 ? -9.242 -55.031 -12.859 1 86.44 55 ARG B O 1
ATOM 4352 N N . ALA B 1 56 ? -10.18 -54 -11.086 1 84.62 56 ALA B N 1
ATOM 4353 C CA . ALA B 1 56 ? -10.992 -55.188 -10.773 1 84.62 56 ALA B CA 1
ATOM 4354 C C . ALA B 1 56 ? -12.07 -55.406 -11.828 1 84.62 56 ALA B C 1
ATOM 4356 O O . ALA B 1 56 ? -12.391 -56.531 -12.172 1 84.62 56 ALA B O 1
ATOM 4357 N N . ARG B 1 57 ? -12.578 -54.344 -12.289 1 80.62 57 ARG B N 1
ATOM 4358 C CA . ARG B 1 57 ? -13.68 -54.375 -13.25 1 80.62 57 ARG B CA 1
ATOM 4359 C C . ARG B 1 57 ? -13.188 -54.781 -14.625 1 80.62 57 ARG B C 1
ATOM 4361 O O . ARG B 1 57 ? -13.828 -55.594 -15.312 1 80.62 57 ARG B O 1
ATOM 4368 N N . TYR B 1 58 ? -12.055 -54.219 -15.039 1 79.44 58 TYR B N 1
ATOM 4369 C CA . TYR B 1 58 ? -11.617 -54.375 -16.422 1 79.44 58 TYR B CA 1
ATOM 4370 C C . TYR B 1 58 ? -10.438 -55.312 -16.5 1 79.44 58 TYR B C 1
ATOM 4372 O O . TYR B 1 58 ? -10.008 -55.688 -17.609 1 79.44 58 TYR B O 1
ATOM 4380 N N . GLY B 1 59 ? -9.953 -55.688 -15.375 1 78.12 59 GLY B N 1
ATOM 4381 C CA . GLY B 1 59 ? -8.891 -56.688 -15.312 1 78.12 59 GLY B CA 1
ATOM 4382 C C . GLY B 1 59 ? -7.57 -56.188 -15.859 1 78.12 59 GLY B C 1
ATOM 4383 O O . GLY B 1 59 ? -7.227 -55 -15.695 1 78.12 59 GLY B O 1
ATOM 4384 N N . ASP B 1 60 ? -6.863 -57.062 -16.484 1 77.75 60 ASP B N 1
ATOM 4385 C CA . ASP B 1 60 ? -5.488 -56.812 -16.906 1 77.75 60 ASP B CA 1
ATOM 4386 C C . ASP B 1 60 ? -5.438 -55.938 -18.141 1 77.75 60 ASP B C 1
ATOM 4388 O O . ASP B 1 60 ? -4.359 -55.594 -18.641 1 77.75 60 ASP B O 1
ATOM 4392 N N . GLN B 1 61 ? -6.578 -55.469 -18.578 1 82.94 61 GLN B N 1
ATOM 4393 C CA . GLN B 1 61 ? -6.605 -54.625 -19.75 1 82.94 61 GLN B CA 1
ATOM 4394 C C . GLN B 1 61 ? -6.625 -53.156 -19.359 1 82.94 61 GLN B C 1
ATOM 4396 O O . GLN B 1 61 ? -7.137 -52.312 -20.109 1 82.94 61 GLN B O 1
ATOM 4401 N N . THR B 1 62 ? -6.184 -52.844 -18.172 1 86.38 62 THR B N 1
ATOM 4402 C CA . THR B 1 62 ? -6.199 -51.469 -17.672 1 86.38 62 THR B CA 1
ATOM 4403 C C . THR B 1 62 ? -4.781 -50.938 -17.516 1 86.38 62 THR B C 1
ATOM 4405 O O . THR B 1 62 ? -3.93 -51.594 -16.922 1 86.38 62 THR B O 1
ATOM 4408 N N . LEU B 1 63 ? -4.441 -49.781 -18.156 1 87.75 63 LEU B N 1
ATOM 4409 C CA . LEU B 1 63 ? -3.188 -49.062 -17.969 1 87.75 63 LEU B CA 1
ATOM 4410 C C . LEU B 1 63 ? -3.43 -47.75 -17.234 1 87.75 63 LEU B C 1
ATOM 4412 O O . LEU B 1 63 ? -4.383 -47.031 -17.547 1 87.75 63 LEU B O 1
ATOM 4416 N N . LEU B 1 64 ? -2.674 -47.469 -16.234 1 91.31 64 LEU B N 1
ATOM 4417 C CA . LEU B 1 64 ? -2.662 -46.156 -15.57 1 91.31 64 LEU B CA 1
ATOM 4418 C C . LEU B 1 64 ? -1.413 -45.375 -15.953 1 91.31 64 LEU B C 1
ATOM 4420 O O . LEU B 1 64 ? -0.299 -45.75 -15.578 1 91.31 64 LEU B O 1
ATOM 4424 N N . LEU B 1 65 ? -1.624 -44.281 -16.703 1 90.06 65 LEU B N 1
ATOM 4425 C CA . LEU B 1 65 ? -0.524 -43.469 -17.234 1 90.06 65 LEU B CA 1
ATOM 4426 C C . LEU B 1 65 ? -0.537 -42.062 -16.625 1 90.06 65 LEU B C 1
ATOM 4428 O O . LEU B 1 65 ? -1.604 -41.531 -16.344 1 90.06 65 LEU B O 1
ATOM 4432 N N . ASP B 1 66 ? 0.626 -41.531 -16.391 1 92.38 66 ASP B N 1
ATOM 4433 C CA . ASP B 1 66 ? 0.758 -40.156 -15.938 1 92.38 66 ASP B CA 1
ATOM 4434 C C . ASP B 1 66 ? 1.514 -39.312 -16.953 1 92.38 66 ASP B C 1
ATOM 4436 O O . ASP B 1 66 ? 2.602 -39.688 -17.391 1 92.38 66 ASP B O 1
ATOM 4440 N N . ALA B 1 67 ? 0.895 -38.188 -17.25 1 87.81 67 ALA B N 1
ATOM 4441 C CA . ALA B 1 67 ? 1.479 -37.344 -18.297 1 87.81 67 ALA B CA 1
ATOM 4442 C C . ALA B 1 67 ? 2.459 -36.344 -17.688 1 87.81 67 ALA B C 1
ATOM 4444 O O . ALA B 1 67 ? 2.91 -35.406 -18.375 1 87.81 67 ALA B O 1
ATOM 4445 N N . GLY B 1 68 ? 2.795 -36.5 -16.438 1 87.25 68 GLY B N 1
ATOM 4446 C CA . GLY B 1 68 ? 3.785 -35.656 -15.812 1 87.25 68 GLY B CA 1
ATOM 4447 C C . GLY B 1 68 ? 3.17 -34.562 -14.938 1 87.25 68 GLY B C 1
ATOM 4448 O O . GLY B 1 68 ? 1.95 -34.406 -14.922 1 87.25 68 GLY B O 1
ATOM 4449 N N . GLY B 1 69 ? 4.07 -33.844 -14.18 1 84.12 69 GLY B N 1
ATOM 4450 C CA . GLY B 1 69 ? 3.639 -32.781 -13.305 1 84.12 69 GLY B CA 1
ATOM 4451 C C . GLY B 1 69 ? 3.246 -33.25 -11.914 1 84.12 69 GLY B C 1
ATOM 4452 O O . GLY B 1 69 ? 2.199 -32.844 -11.391 1 84.12 69 GLY B O 1
ATOM 4453 N N . GLN B 1 70 ? 4.02 -34.094 -11.43 1 88.81 70 GLN B N 1
ATOM 4454 C CA . GLN B 1 70 ? 3.721 -34.719 -10.141 1 88.81 70 GLN B CA 1
ATOM 4455 C C . GLN B 1 70 ? 4.32 -33.906 -8.992 1 88.81 70 GLN B C 1
ATOM 4457 O O . GLN B 1 70 ? 3.863 -33.969 -7.855 1 88.81 70 GLN B O 1
ATOM 4462 N N . PHE B 1 71 ? 5.379 -33.125 -9.305 1 85.88 71 PHE B N 1
ATOM 4463 C CA . PHE B 1 71 ? 6.105 -32.406 -8.258 1 85.88 71 PHE B CA 1
ATOM 4464 C C . PHE B 1 71 ? 5.465 -31.047 -7.98 1 85.88 71 PHE B C 1
ATOM 4466 O O . PHE B 1 71 ? 4.539 -30.641 -8.68 1 85.88 71 PHE B O 1
ATOM 4473 N N . GLN B 1 72 ? 5.945 -30.438 -6.836 1 78.56 72 GLN B N 1
ATOM 4474 C CA . GLN B 1 72 ? 5.543 -29.109 -6.406 1 78.56 72 GLN B CA 1
ATOM 4475 C C . GLN B 1 72 ? 4.062 -29.062 -6.031 1 78.56 72 GLN B C 1
ATOM 4477 O O . GLN B 1 72 ? 3.412 -30.109 -5.953 1 78.56 72 GLN B O 1
ATOM 4482 N N . GLY B 1 73 ? 3.598 -27.891 -5.555 1 77.25 73 GLY B N 1
ATOM 4483 C CA . GLY B 1 73 ? 2.178 -27.625 -5.375 1 77.25 73 GLY B CA 1
ATOM 4484 C C . GLY B 1 73 ? 1.75 -27.609 -3.92 1 77.25 73 GLY B C 1
ATOM 4485 O O . GLY B 1 73 ? 0.927 -26.797 -3.516 1 77.25 73 GLY B O 1
ATOM 4486 N N . THR B 1 74 ? 2.246 -28.594 -3.146 1 78.38 74 THR B N 1
ATOM 4487 C CA . THR B 1 74 ? 1.806 -28.688 -1.759 1 78.38 74 THR B CA 1
ATOM 4488 C C . THR B 1 74 ? 2.996 -28.891 -0.826 1 78.38 74 THR B C 1
ATOM 4490 O O . THR B 1 74 ? 4.113 -29.125 -1.281 1 78.38 74 THR B O 1
ATOM 4493 N N . LEU B 1 75 ? 2.709 -28.812 0.461 1 78.69 75 LEU B N 1
ATOM 4494 C CA . LEU B 1 75 ? 3.73 -29 1.483 1 78.69 75 LEU B CA 1
ATOM 4495 C C . LEU B 1 75 ? 4.266 -30.422 1.449 1 78.69 75 LEU B C 1
ATOM 4497 O O . LEU B 1 75 ? 5.371 -30.688 1.927 1 78.69 75 LEU B O 1
ATOM 4501 N N . TRP B 1 76 ? 3.471 -31.328 0.867 1 82.5 76 TRP B N 1
ATOM 4502 C CA . TRP B 1 76 ? 3.936 -32.719 0.769 1 82.5 76 TRP B CA 1
ATOM 4503 C C . TRP B 1 76 ? 5.242 -32.781 -0.013 1 82.5 76 TRP B C 1
ATOM 4505 O O . TRP B 1 76 ? 6.207 -33.406 0.44 1 82.5 76 TRP B O 1
ATOM 4515 N N . PHE B 1 77 ? 5.281 -32.125 -1.091 1 84.94 77 PHE B N 1
ATOM 4516 C CA . PHE B 1 77 ? 6.504 -32.125 -1.888 1 84.94 77 PHE B CA 1
ATOM 4517 C C . PHE B 1 77 ? 7.574 -31.25 -1.246 1 84.94 77 PHE B C 1
ATOM 4519 O O . PHE B 1 77 ? 8.742 -31.625 -1.198 1 84.94 77 PHE B O 1
ATOM 4526 N N . TYR B 1 78 ? 7.137 -30.125 -0.766 1 80.31 78 TYR B N 1
ATOM 4527 C CA . TYR B 1 78 ? 8.125 -29.156 -0.305 1 80.31 78 TYR B CA 1
ATOM 4528 C C . TYR B 1 78 ? 8.766 -29.625 0.998 1 80.31 78 TYR B C 1
ATOM 4530 O O . TYR B 1 78 ? 9.898 -29.234 1.304 1 80.31 78 TYR B O 1
ATOM 4538 N N . THR B 1 79 ? 8.102 -30.406 1.756 1 77.62 79 THR B N 1
ATOM 4539 C CA . THR B 1 79 ? 8.648 -30.922 3.006 1 77.62 79 THR B CA 1
ATOM 4540 C C . THR B 1 79 ? 9.383 -32.25 2.773 1 77.62 79 THR B C 1
ATOM 4542 O O . THR B 1 79 ? 10.461 -32.469 3.318 1 77.62 79 THR B O 1
ATOM 4545 N N . PHE B 1 80 ? 8.844 -33.156 1.869 1 83.25 80 PHE B N 1
ATOM 4546 C CA . PHE B 1 80 ? 9.359 -34.531 1.826 1 83.25 80 PHE B CA 1
ATOM 4547 C C . PHE B 1 80 ? 10.008 -34.812 0.476 1 83.25 80 PHE B C 1
ATOM 4549 O O . PHE B 1 80 ? 10.656 -35.875 0.302 1 83.25 80 PHE B O 1
ATOM 4556 N N . GLY B 1 81 ? 9.742 -33.969 -0.485 1 84.56 81 GLY B N 1
ATOM 4557 C CA . GLY B 1 81 ? 10.391 -34.125 -1.781 1 84.56 81 GLY B CA 1
ATOM 4558 C C . GLY B 1 81 ? 9.766 -35.219 -2.643 1 84.56 81 GLY B C 1
ATOM 4559 O O . GLY B 1 81 ? 8.609 -35.562 -2.443 1 84.56 81 GLY B O 1
ATOM 4560 N N . GLY B 1 82 ? 10.594 -35.625 -3.562 1 89.81 82 GLY B N 1
ATOM 4561 C CA . GLY B 1 82 ? 10.117 -36.594 -4.547 1 89.81 82 GLY B CA 1
ATOM 4562 C C . GLY B 1 82 ? 9.914 -38 -3.975 1 89.81 82 GLY B C 1
ATOM 4563 O O . GLY B 1 82 ? 9.203 -38.812 -4.562 1 89.81 82 GLY B O 1
ATOM 4564 N N . LEU B 1 83 ? 10.461 -38.219 -2.863 1 87.75 83 LEU B N 1
ATOM 4565 C CA . LEU B 1 83 ? 10.359 -39.562 -2.281 1 87.75 83 LEU B CA 1
ATOM 4566 C C . LEU B 1 83 ? 8.93 -39.875 -1.863 1 87.75 83 LEU B C 1
ATOM 4568 O O . LEU B 1 83 ? 8.438 -41 -2.066 1 87.75 83 LEU B O 1
ATOM 4572 N N . VAL B 1 84 ? 8.297 -38.906 -1.299 1 87.19 84 VAL B N 1
ATOM 4573 C CA . VAL B 1 84 ? 6.914 -39.125 -0.885 1 87.19 84 VAL B CA 1
ATOM 4574 C C . VAL B 1 84 ? 6.031 -39.312 -2.115 1 87.19 84 VAL B C 1
ATOM 4576 O O . VAL B 1 84 ? 5.117 -40.156 -2.111 1 87.19 84 VAL B O 1
ATOM 4579 N N . THR B 1 85 ? 6.32 -38.562 -3.113 1 91.75 85 THR B N 1
ATOM 4580 C CA . THR B 1 85 ? 5.594 -38.719 -4.367 1 91.75 85 THR B CA 1
ATOM 4581 C C . THR B 1 85 ? 5.77 -40.125 -4.938 1 91.75 85 THR B C 1
ATOM 4583 O O . THR B 1 85 ? 4.797 -40.75 -5.328 1 91.75 85 THR B O 1
ATOM 4586 N N . ALA B 1 86 ? 6.996 -40.562 -4.93 1 94.62 86 ALA B N 1
ATOM 4587 C CA . ALA B 1 86 ? 7.297 -41.875 -5.43 1 94.62 86 ALA B CA 1
ATOM 4588 C C . ALA B 1 86 ? 6.535 -42.938 -4.645 1 94.62 86 ALA B C 1
ATOM 4590 O O . ALA B 1 86 ? 5.949 -43.875 -5.23 1 94.62 86 ALA B O 1
ATOM 4591 N N . GLU B 1 87 ? 6.547 -42.844 -3.375 1 92.06 87 GLU B N 1
ATOM 4592 C CA . GLU B 1 87 ? 5.883 -43.812 -2.516 1 92.06 87 GLU B CA 1
ATOM 4593 C C . GLU B 1 87 ? 4.398 -43.906 -2.85 1 92.06 87 GLU B C 1
ATOM 4595 O O . GLU B 1 87 ? 3.863 -45.031 -2.98 1 92.06 87 GLU B O 1
ATOM 4600 N N . PHE B 1 88 ? 3.773 -42.844 -2.99 1 91.81 88 PHE B N 1
ATOM 4601 C CA . PHE B 1 88 ? 2.336 -42.875 -3.242 1 91.81 88 PHE B CA 1
ATOM 4602 C C . PHE B 1 88 ? 2.039 -43.344 -4.66 1 91.81 88 PHE B C 1
ATOM 4604 O O . PHE B 1 88 ? 1.076 -44.062 -4.887 1 91.81 88 PHE B O 1
ATOM 4611 N N . MET B 1 89 ? 2.838 -42.875 -5.617 1 94.88 89 MET B N 1
ATOM 4612 C CA . MET B 1 89 ? 2.611 -43.312 -6.992 1 94.88 89 MET B CA 1
ATOM 4613 C C . MET B 1 89 ? 2.803 -44.812 -7.125 1 94.88 89 MET B C 1
ATOM 4615 O O . MET B 1 89 ? 2.029 -45.469 -7.812 1 94.88 89 MET B O 1
ATOM 4619 N N . ASN B 1 90 ? 3.852 -45.375 -6.465 1 95.19 90 ASN B N 1
ATOM 4620 C CA . ASN B 1 90 ? 4.043 -46.812 -6.426 1 95.19 90 ASN B CA 1
ATOM 4621 C C . ASN B 1 90 ? 2.832 -47.531 -5.832 1 95.19 90 ASN B C 1
ATOM 4623 O O . ASN B 1 90 ? 2.379 -48.531 -6.367 1 95.19 90 ASN B O 1
ATOM 4627 N N . HIS B 1 91 ? 2.357 -46.938 -4.789 1 91.56 91 HIS B N 1
ATOM 4628 C CA . HIS B 1 91 ? 1.226 -47.5 -4.078 1 91.56 91 HIS B CA 1
ATOM 4629 C C . HIS B 1 91 ? -0.033 -47.5 -4.941 1 91.56 91 HIS B C 1
ATOM 4631 O O . HIS B 1 91 ? -0.802 -48.469 -4.941 1 91.56 91 HIS B O 1
ATOM 4637 N N . ILE B 1 92 ? -0.27 -46.438 -5.668 1 90.81 92 ILE B N 1
ATOM 4638 C CA . ILE B 1 92 ? -1.438 -46.312 -6.535 1 90.81 92 ILE B CA 1
ATOM 4639 C C . ILE B 1 92 ? -1.326 -47.281 -7.707 1 90.81 92 ILE B C 1
ATOM 4641 O O . ILE B 1 92 ? -2.334 -47.812 -8.172 1 90.81 92 ILE B O 1
ATOM 4645 N N . GLY B 1 93 ? -0.066 -47.469 -8.172 1 94.19 93 GLY B N 1
ATOM 4646 C CA . GLY B 1 93 ? 0.174 -48.5 -9.164 1 94.19 93 GLY B CA 1
ATOM 4647 C C . GLY B 1 93 ? 0.23 -47.969 -10.586 1 94.19 93 GLY B C 1
ATOM 4648 O O . GLY B 1 93 ? -0.433 -48.5 -11.477 1 94.19 93 GLY B O 1
ATOM 4649 N N . TYR B 1 94 ? 0.966 -46.875 -10.82 1 94.62 94 TYR B N 1
ATOM 4650 C CA . TYR B 1 94 ? 1.146 -46.344 -12.164 1 94.62 94 TYR B CA 1
ATOM 4651 C C . TYR B 1 94 ? 1.951 -47.281 -13.031 1 94.62 94 TYR B C 1
ATOM 4653 O O . TYR B 1 94 ? 2.828 -48 -12.539 1 94.62 94 TYR B O 1
ATOM 4661 N N . ASP B 1 95 ? 1.625 -47.281 -14.336 1 94.62 95 ASP B N 1
ATOM 4662 C CA . ASP B 1 95 ? 2.297 -48.188 -15.273 1 94.62 95 ASP B CA 1
ATOM 4663 C C . ASP B 1 95 ? 3.426 -47.438 -16 1 94.62 95 ASP B C 1
ATOM 4665 O O . ASP B 1 95 ? 4.371 -48.094 -16.484 1 94.62 95 ASP B O 1
ATOM 4669 N N . ALA B 1 96 ? 3.328 -46.156 -16.188 1 96.25 96 ALA B N 1
ATOM 4670 C CA . ALA B 1 96 ? 4.352 -45.312 -16.812 1 96.25 96 ALA B CA 1
ATOM 4671 C C . ALA B 1 96 ? 4.078 -43.844 -16.562 1 96.25 96 ALA B C 1
ATOM 4673 O O . ALA B 1 96 ? 2.945 -43.438 -16.25 1 96.25 96 ALA B O 1
ATOM 4674 N N . MET B 1 97 ? 5.129 -43.031 -16.641 1 95.81 97 MET B N 1
ATOM 4675 C CA . MET B 1 97 ? 5.004 -41.594 -16.422 1 95.81 97 MET B CA 1
ATOM 4676 C C . MET B 1 97 ? 5.902 -40.812 -17.375 1 95.81 97 MET B C 1
ATOM 4678 O O . MET B 1 97 ? 7.062 -41.156 -17.578 1 95.81 97 MET B O 1
ATOM 4682 N N . ALA B 1 98 ? 5.27 -39.844 -18 1 93.62 98 ALA B N 1
ATOM 4683 C CA . ALA B 1 98 ? 6.086 -38.875 -18.719 1 93.62 98 ALA B CA 1
ATOM 4684 C C . ALA B 1 98 ? 6.699 -37.875 -17.75 1 93.62 98 ALA B C 1
ATOM 4686 O O . ALA B 1 98 ? 6.262 -37.75 -16.609 1 93.62 98 ALA B O 1
ATOM 4687 N N . ILE B 1 99 ? 7.75 -37.156 -18.203 1 89.94 99 ILE B N 1
ATOM 4688 C CA . ILE B 1 99 ? 8.438 -36.188 -17.391 1 89.94 99 ILE B CA 1
ATOM 4689 C C . ILE B 1 99 ? 8.062 -34.781 -17.844 1 89.94 99 ILE B C 1
ATOM 4691 O O . ILE B 1 99 ? 8.078 -34.469 -19.047 1 89.94 99 ILE B O 1
ATOM 4695 N N . GLY B 1 100 ? 7.59 -34 -16.953 1 80.94 100 GLY B N 1
ATOM 4696 C CA . GLY B 1 100 ? 7.359 -32.594 -17.203 1 80.94 100 GLY B CA 1
ATOM 4697 C C . GLY B 1 100 ? 8.414 -31.688 -16.594 1 80.94 100 GLY B C 1
ATOM 4698 O O . GLY B 1 100 ? 9.367 -32.188 -15.977 1 80.94 100 GLY B O 1
ATOM 4699 N N . HIS B 1 101 ? 8.305 -30.391 -16.828 1 74.5 101 HIS B N 1
ATOM 4700 C CA . HIS B 1 101 ? 9.305 -29.438 -16.344 1 74.5 101 HIS B CA 1
ATOM 4701 C C . HIS B 1 101 ? 9.281 -29.359 -14.812 1 74.5 101 HIS B C 1
ATOM 4703 O O . HIS B 1 101 ? 10.312 -29.109 -14.188 1 74.5 101 HIS B O 1
ATOM 4709 N N . HIS B 1 102 ? 8.227 -29.641 -14.117 1 77.19 102 HIS B N 1
ATOM 4710 C CA . HIS B 1 102 ? 8.102 -29.547 -12.664 1 77.19 102 HIS B CA 1
ATOM 4711 C C . HIS B 1 102 ? 8.992 -30.578 -11.969 1 77.19 102 HIS B C 1
ATOM 4713 O O . HIS B 1 102 ? 9.43 -30.359 -10.836 1 77.19 102 HIS B O 1
ATOM 4719 N N . GLU B 1 103 ? 9.18 -31.672 -12.664 1 87.38 103 GLU B N 1
ATOM 4720 C CA . GLU B 1 103 ? 9.977 -32.75 -12.07 1 87.38 103 GLU B CA 1
ATOM 4721 C C . GLU B 1 103 ? 11.445 -32.344 -11.945 1 87.38 103 GLU B C 1
ATOM 4723 O O . GLU B 1 103 ? 12.219 -33 -11.25 1 87.38 103 GLU B O 1
ATOM 4728 N N . PHE B 1 104 ? 11.828 -31.156 -12.438 1 80.38 104 PHE B N 1
ATOM 4729 C CA . PHE B 1 104 ? 13.203 -30.688 -12.367 1 80.38 104 PHE B CA 1
ATOM 4730 C C . PHE B 1 104 ? 13.352 -29.625 -11.281 1 80.38 104 PHE B C 1
ATOM 4732 O O . PHE B 1 104 ? 14.414 -29 -11.156 1 80.38 104 PHE B O 1
ATOM 4739 N N . PHE B 1 105 ? 12.406 -29.5 -10.508 1 76.75 105 PHE B N 1
ATOM 4740 C CA . PHE B 1 105 ? 12.398 -28.453 -9.5 1 76.75 105 PHE B CA 1
ATOM 4741 C C . PHE B 1 105 ? 13.594 -28.578 -8.562 1 76.75 105 PHE B C 1
ATOM 4743 O O . PHE B 1 105 ? 14.211 -27.578 -8.195 1 76.75 105 PHE B O 1
ATOM 4750 N N . LYS B 1 106 ? 13.906 -29.656 -8.125 1 79.81 106 LYS B N 1
ATOM 4751 C CA . LYS B 1 106 ? 15.055 -29.875 -7.246 1 79.81 106 LYS B CA 1
ATOM 4752 C C . LYS B 1 106 ? 16.266 -30.328 -8.047 1 79.81 106 LYS B C 1
ATOM 4754 O O . LYS B 1 106 ? 17.094 -31.094 -7.551 1 79.81 106 LYS B O 1
ATOM 4759 N N . GLY B 1 107 ? 16.266 -29.984 -9.305 1 81.69 107 GLY B N 1
ATOM 4760 C CA . GLY B 1 107 ? 17.406 -30.281 -10.164 1 81.69 107 GLY B CA 1
ATOM 4761 C C . GLY B 1 107 ? 17.484 -31.734 -10.578 1 81.69 107 GLY B C 1
ATOM 4762 O O . GLY B 1 107 ? 16.531 -32.5 -10.383 1 81.69 107 GLY B O 1
ATOM 4763 N N . ILE B 1 108 ? 18.594 -32 -11.203 1 87.31 108 ILE B N 1
ATOM 4764 C CA . ILE B 1 108 ? 18.844 -33.344 -11.734 1 87.31 108 ILE B CA 1
ATOM 4765 C C . ILE B 1 108 ? 18.891 -34.344 -10.594 1 87.31 108 ILE B C 1
ATOM 4767 O O . ILE B 1 108 ? 18.312 -35.438 -10.688 1 87.31 108 ILE B O 1
ATOM 4771 N N . ALA B 1 109 ? 19.484 -33.906 -9.484 1 88 109 ALA B N 1
ATOM 4772 C CA . ALA B 1 109 ? 19.609 -34.781 -8.344 1 88 109 ALA B CA 1
ATOM 4773 C C . ALA B 1 109 ? 18.234 -35.156 -7.781 1 88 109 ALA B C 1
ATOM 4775 O O . ALA B 1 109 ? 17.984 -36.312 -7.414 1 88 109 ALA B O 1
ATOM 4776 N N . GLY B 1 110 ? 17.391 -34.219 -7.727 1 89.5 110 GLY B N 1
ATOM 4777 C CA . GLY B 1 110 ? 16.047 -34.469 -7.242 1 89.5 110 GLY B CA 1
ATOM 4778 C C . GLY B 1 110 ? 15.266 -35.438 -8.117 1 89.5 110 GLY B C 1
ATOM 4779 O O . GLY B 1 110 ? 14.602 -36.344 -7.609 1 89.5 110 GLY B O 1
ATOM 4780 N N . LEU B 1 111 ? 15.359 -35.219 -9.375 1 91.44 111 LEU B N 1
ATOM 4781 C CA . LEU B 1 111 ? 14.672 -36.094 -10.312 1 91.44 111 LEU B CA 1
ATOM 4782 C C . LEU B 1 111 ? 15.258 -37.5 -10.273 1 91.44 111 LEU B C 1
ATOM 4784 O O . LEU B 1 111 ? 14.523 -38.5 -10.328 1 91.44 111 LEU B O 1
ATOM 4788 N N . GLU B 1 112 ? 16.609 -37.562 -10.188 1 92.31 112 GLU B N 1
ATOM 4789 C CA . GLU B 1 112 ? 17.25 -38.875 -10.109 1 92.31 112 GLU B CA 1
ATOM 4790 C C . GLU B 1 112 ? 16.766 -39.656 -8.883 1 92.31 112 GLU B C 1
ATOM 4792 O O . GLU B 1 112 ? 16.484 -40.844 -8.977 1 92.31 112 GLU B O 1
ATOM 4797 N N . HIS B 1 113 ? 16.719 -38.938 -7.793 1 91.56 113 HIS B N 1
ATOM 4798 C CA . HIS B 1 113 ? 16.266 -39.594 -6.562 1 91.56 113 HIS B CA 1
ATOM 4799 C C . HIS B 1 113 ? 14.852 -40.125 -6.715 1 91.56 113 HIS B C 1
ATOM 4801 O O . HIS B 1 113 ? 14.562 -41.25 -6.277 1 91.56 113 HIS B O 1
ATOM 4807 N N . PHE B 1 114 ? 13.992 -39.438 -7.27 1 95.12 114 PHE B N 1
ATOM 4808 C CA . PHE B 1 114 ? 12.633 -39.875 -7.566 1 95.12 114 PHE B CA 1
ATOM 4809 C C . PHE B 1 114 ? 12.633 -41.094 -8.508 1 95.12 114 PHE B C 1
ATOM 4811 O O . PHE B 1 114 ? 12 -42.094 -8.234 1 95.12 114 PHE B O 1
ATOM 4818 N N . ALA B 1 115 ? 13.406 -40.969 -9.578 1 95.19 115 ALA B N 1
ATOM 4819 C CA . ALA B 1 115 ? 13.438 -41.969 -10.633 1 95.19 115 ALA B CA 1
ATOM 4820 C C . ALA B 1 115 ? 13.914 -43.312 -10.094 1 95.19 115 ALA B C 1
ATOM 4822 O O . ALA B 1 115 ? 13.438 -44.375 -10.531 1 95.19 115 ALA B O 1
ATOM 4823 N N . ARG B 1 116 ? 14.789 -43.281 -9.227 1 94.56 116 ARG B N 1
ATOM 4824 C CA . ARG B 1 116 ? 15.352 -44.531 -8.688 1 94.56 116 ARG B CA 1
ATOM 4825 C C . ARG B 1 116 ? 14.422 -45.156 -7.652 1 94.56 116 ARG B C 1
ATOM 4827 O O . ARG B 1 116 ? 14.586 -46.312 -7.281 1 94.56 116 ARG B O 1
ATOM 4834 N N . ASN B 1 117 ? 13.391 -44.438 -7.301 1 94.75 117 ASN B N 1
ATOM 4835 C CA . ASN B 1 117 ? 12.531 -44.938 -6.242 1 94.75 117 ASN B CA 1
ATOM 4836 C C . ASN B 1 117 ? 11.125 -45.25 -6.758 1 94.75 117 ASN B C 1
ATOM 4838 O O . ASN B 1 117 ? 10.25 -45.656 -5.992 1 94.75 117 ASN B O 1
ATOM 4842 N N . VAL B 1 118 ? 10.898 -45 -7.996 1 96.44 118 VAL B N 1
ATOM 4843 C CA . VAL B 1 118 ? 9.617 -45.406 -8.57 1 96.44 118 VAL B CA 1
ATOM 4844 C C . VAL B 1 118 ? 9.75 -46.781 -9.188 1 96.44 118 VAL B C 1
ATOM 4846 O O . VAL B 1 118 ? 10.844 -47.188 -9.578 1 96.44 118 VAL B O 1
ATOM 4849 N N . THR B 1 119 ? 8.641 -47.5 -9.25 1 95.94 119 THR B N 1
ATOM 4850 C CA . THR B 1 119 ? 8.641 -48.875 -9.742 1 95.94 119 THR B CA 1
ATOM 4851 C C . THR B 1 119 ? 8.156 -48.938 -11.18 1 95.94 119 THR B C 1
ATOM 4853 O O . THR B 1 119 ? 7.949 -50.031 -11.727 1 95.94 119 THR B O 1
ATOM 4856 N N . PHE B 1 120 ? 7.863 -47.906 -11.797 1 96.5 120 PHE B N 1
ATOM 4857 C CA . PHE B 1 120 ? 7.406 -47.781 -13.172 1 96.5 120 PHE B CA 1
ATOM 4858 C C . PHE B 1 120 ? 8.375 -46.969 -14.008 1 96.5 120 PHE B C 1
ATOM 4860 O O . PHE B 1 120 ? 9.164 -46.188 -13.469 1 96.5 120 PHE B O 1
ATOM 4867 N N . PRO B 1 121 ? 8.359 -47.094 -15.312 1 96.88 121 PRO B N 1
ATOM 4868 C CA . PRO B 1 121 ? 9.32 -46.375 -16.141 1 96.88 121 PRO B CA 1
ATOM 4869 C C . PRO B 1 121 ? 8.969 -44.906 -16.312 1 96.88 121 PRO B C 1
ATOM 4871 O O . PRO B 1 121 ? 7.789 -44.562 -16.422 1 96.88 121 PRO B O 1
ATOM 4874 N N . LEU B 1 122 ? 9.984 -44.094 -16.297 1 96.88 122 LEU B N 1
ATOM 4875 C CA . LEU B 1 122 ? 9.906 -42.688 -16.703 1 96.88 122 LEU B CA 1
ATOM 4876 C C . LEU B 1 122 ? 10.281 -42.531 -18.172 1 96.88 122 LEU B C 1
ATOM 4878 O O . LEU B 1 122 ? 11.281 -43.094 -18.625 1 96.88 122 LEU B O 1
ATOM 4882 N N . LEU B 1 123 ? 9.43 -41.75 -18.875 1 95.69 123 LEU B N 1
ATOM 4883 C CA . LEU B 1 123 ? 9.578 -41.781 -20.328 1 95.69 123 LEU B CA 1
ATOM 4884 C C . LEU B 1 123 ? 9.805 -40.375 -20.859 1 95.69 123 LEU B C 1
ATOM 4886 O O . LEU B 1 123 ? 9.141 -39.438 -20.453 1 95.69 123 LEU B O 1
ATOM 4890 N N . SER B 1 124 ? 10.789 -40.188 -21.719 1 93.88 124 SER B N 1
ATOM 4891 C CA . SER B 1 124 ? 10.992 -39 -22.547 1 93.88 124 SER B CA 1
ATOM 4892 C C . SER B 1 124 ? 11.867 -39.312 -23.75 1 93.88 124 SER B C 1
ATOM 4894 O O . SER B 1 124 ? 13.031 -39.719 -23.594 1 93.88 124 SER B O 1
ATOM 4896 N N . SER B 1 125 ? 11.25 -39.125 -24.922 1 92.88 125 SER B N 1
ATOM 4897 C CA . SER B 1 125 ? 12 -39.469 -26.109 1 92.88 125 SER B CA 1
ATOM 4898 C C . SER B 1 125 ? 12.719 -38.25 -26.672 1 92.88 125 SER B C 1
ATOM 4900 O O . SER B 1 125 ? 13.586 -38.375 -27.547 1 92.88 125 SER B O 1
ATOM 4902 N N . ASN B 1 126 ? 12.359 -37.125 -26.188 1 89 126 ASN B N 1
ATOM 4903 C CA . ASN B 1 126 ? 12.93 -35.938 -26.797 1 89 126 ASN B CA 1
ATOM 4904 C C . ASN B 1 126 ? 13.844 -35.188 -25.812 1 89 126 ASN B C 1
ATOM 4906 O O . ASN B 1 126 ? 14.227 -34.031 -26.062 1 89 126 ASN B O 1
ATOM 4910 N N . MET B 1 127 ? 14.172 -35.75 -24.734 1 86.12 127 MET B N 1
ATOM 4911 C CA . MET B 1 127 ? 15.148 -35.188 -23.812 1 86.12 127 MET B CA 1
ATOM 4912 C C . MET B 1 127 ? 16.578 -35.531 -24.25 1 86.12 127 MET B C 1
ATOM 4914 O O . MET B 1 127 ? 16.844 -36.688 -24.609 1 86.12 127 MET B O 1
ATOM 4918 N N . ASN B 1 128 ? 17.422 -34.531 -24.297 1 82.5 128 ASN B N 1
ATOM 4919 C CA . ASN B 1 128 ? 18.844 -34.781 -24.547 1 82.5 128 ASN B CA 1
ATOM 4920 C C . ASN B 1 128 ? 19.578 -35.094 -23.25 1 82.5 128 ASN B C 1
ATOM 4922 O O . ASN B 1 128 ? 19.891 -34.188 -22.484 1 82.5 128 ASN B O 1
ATOM 4926 N N . LEU B 1 129 ? 19.875 -36.344 -23.062 1 85.94 129 LEU B N 1
ATOM 4927 C CA . LEU B 1 129 ? 20.484 -36.75 -21.797 1 85.94 129 LEU B CA 1
ATOM 4928 C C . LEU B 1 129 ? 21.969 -37.062 -22 1 85.94 129 LEU B C 1
ATOM 4930 O O . LEU B 1 129 ? 22.594 -37.719 -21.172 1 85.94 129 LEU B O 1
ATOM 4934 N N . THR B 1 130 ? 22.531 -36.5 -23.062 1 84.12 130 THR B N 1
ATOM 4935 C CA . THR B 1 130 ? 23.922 -36.781 -23.391 1 84.12 130 THR B CA 1
ATOM 4936 C C . THR B 1 130 ? 24.859 -36.312 -22.266 1 84.12 130 THR B C 1
ATOM 4938 O O . THR B 1 130 ? 25.812 -37.031 -21.922 1 84.12 130 THR B O 1
ATOM 4941 N N . ASN B 1 131 ? 24.594 -35.25 -21.641 1 85.31 131 ASN B N 1
ATOM 4942 C CA . ASN B 1 131 ? 25.469 -34.688 -20.625 1 85.31 131 ASN B CA 1
ATOM 4943 C C . ASN B 1 131 ? 24.891 -34.906 -19.219 1 85.31 131 ASN B C 1
ATOM 4945 O O . ASN B 1 131 ? 25.266 -34.188 -18.281 1 85.31 131 ASN B O 1
ATOM 4949 N N . THR B 1 132 ? 23.969 -35.75 -19.094 1 87.62 132 THR B N 1
ATOM 4950 C CA . THR B 1 132 ? 23.359 -36.062 -17.797 1 87.62 132 THR B CA 1
ATOM 4951 C C . THR B 1 132 ? 23.281 -37.562 -17.578 1 87.62 132 THR B C 1
ATOM 4953 O O . THR B 1 132 ? 22.188 -38.125 -17.516 1 87.62 132 THR B O 1
ATOM 4956 N N . PRO B 1 133 ? 24.422 -38.094 -17.375 1 87.88 133 PRO B N 1
ATOM 4957 C CA . PRO B 1 133 ? 24.469 -39.562 -17.281 1 87.88 133 PRO B CA 1
ATOM 4958 C C . PRO B 1 133 ? 23.625 -40.094 -16.125 1 87.88 133 PRO B C 1
ATOM 4960 O O . PRO B 1 133 ? 23.109 -41.219 -16.203 1 87.88 133 PRO B O 1
ATOM 4963 N N . GLU B 1 134 ? 23.453 -39.312 -15.094 1 89.19 134 GLU B N 1
ATOM 4964 C CA . GLU B 1 134 ? 22.672 -39.719 -13.93 1 89.19 134 GLU B CA 1
ATOM 4965 C C . GLU B 1 134 ? 21.234 -40.094 -14.32 1 89.19 134 GLU B C 1
ATOM 4967 O O . GLU B 1 134 ? 20.594 -40.906 -13.672 1 89.19 134 GLU B O 1
ATOM 4972 N N . LEU B 1 135 ? 20.75 -39.531 -15.445 1 91.5 135 LEU B N 1
ATOM 4973 C CA . LEU B 1 135 ? 19.359 -39.719 -15.828 1 91.5 135 LEU B CA 1
ATOM 4974 C C . LEU B 1 135 ? 19.25 -40.688 -16.984 1 91.5 135 LEU B C 1
ATOM 4976 O O . LEU B 1 135 ? 18.156 -41.188 -17.297 1 91.5 135 LEU B O 1
ATOM 4980 N N . ARG B 1 136 ? 20.344 -41.031 -17.609 1 88.81 136 ARG B N 1
ATOM 4981 C CA . ARG B 1 136 ? 20.344 -41.844 -18.812 1 88.81 136 ARG B CA 1
ATOM 4982 C C . ARG B 1 136 ? 19.812 -43.25 -18.516 1 88.81 136 ARG B C 1
ATOM 4984 O O . ARG B 1 136 ? 19.125 -43.844 -19.344 1 88.81 136 ARG B O 1
ATOM 4991 N N . ASP B 1 137 ? 20.109 -43.656 -17.312 1 89.12 137 ASP B N 1
ATOM 4992 C CA . ASP B 1 137 ? 19.734 -45.031 -17 1 89.12 137 ASP B CA 1
ATOM 4993 C C . ASP B 1 137 ? 18.328 -45.094 -16.406 1 89.12 137 ASP B C 1
ATOM 4995 O O . ASP B 1 137 ? 17.75 -46.188 -16.281 1 89.12 137 ASP B O 1
ATOM 4999 N N . VAL B 1 138 ? 17.844 -43.969 -16.094 1 92.56 138 VAL B N 1
ATOM 5000 C CA . VAL B 1 138 ? 16.594 -44.031 -15.352 1 92.56 138 VAL B CA 1
ATOM 5001 C C . VAL B 1 138 ? 15.461 -43.469 -16.203 1 92.56 138 VAL B C 1
ATOM 5003 O O . VAL B 1 138 ? 14.281 -43.688 -15.898 1 92.56 138 VAL B O 1
ATOM 5006 N N . ILE B 1 139 ? 15.711 -42.812 -17.266 1 94.44 139 ILE B N 1
ATOM 5007 C CA . ILE B 1 139 ? 14.695 -42.312 -18.188 1 94.44 139 ILE B CA 1
ATOM 5008 C C . ILE B 1 139 ? 14.797 -43.031 -19.516 1 94.44 139 ILE B C 1
ATOM 5010 O O . ILE B 1 139 ? 15.859 -43.062 -20.141 1 94.44 139 ILE B O 1
ATOM 5014 N N . LYS B 1 140 ? 13.703 -43.625 -19.922 1 95.56 140 LYS B N 1
ATOM 5015 C CA . LYS B 1 140 ? 13.633 -44.344 -21.188 1 95.56 140 LYS B CA 1
ATOM 5016 C C . LYS B 1 140 ? 12.852 -43.562 -22.219 1 95.56 140 LYS B C 1
ATOM 5018 O O . LYS B 1 140 ? 12.039 -42.688 -21.875 1 95.56 140 LYS B O 1
ATOM 5023 N N . LYS B 1 141 ? 13.133 -43.781 -23.438 1 94.88 141 LYS B N 1
ATOM 5024 C CA . LYS B 1 141 ? 12.375 -43.125 -24.5 1 94.88 141 LYS B CA 1
ATOM 5025 C C . LYS B 1 141 ? 10.961 -43.719 -24.594 1 94.88 141 LYS B C 1
ATOM 5027 O O . LYS B 1 141 ? 10 -42.969 -24.812 1 94.88 141 LYS B O 1
ATOM 5032 N N . SER B 1 142 ? 10.922 -45 -24.469 1 96.62 142 SER B N 1
ATOM 5033 C CA . SER B 1 142 ? 9.656 -45.719 -24.562 1 96.62 142 SER B CA 1
ATOM 5034 C C . SER B 1 142 ? 9.695 -47 -23.766 1 96.62 142 SER B C 1
ATOM 5036 O O . SER B 1 142 ? 10.75 -47.406 -23.25 1 96.62 142 SER B O 1
ATOM 5038 N N . THR B 1 143 ? 8.531 -47.594 -23.531 1 97 143 THR B N 1
ATOM 5039 C CA . THR B 1 143 ? 8.391 -48.938 -22.969 1 97 143 THR B CA 1
ATOM 5040 C C . THR B 1 143 ? 7.258 -49.688 -23.641 1 97 143 THR B C 1
ATOM 5042 O O . THR B 1 143 ? 6.438 -49.094 -24.344 1 97 143 THR B O 1
ATOM 5045 N N . ILE B 1 144 ? 7.355 -51 -23.625 1 96.12 144 ILE B N 1
ATOM 5046 C CA . ILE B 1 144 ? 6.305 -51.844 -24.188 1 96.12 144 ILE B CA 1
ATOM 5047 C C . ILE B 1 144 ? 5.605 -52.594 -23.047 1 96.12 144 ILE B C 1
ATOM 5049 O O . ILE B 1 144 ? 6.258 -53.219 -22.203 1 96.12 144 ILE B O 1
ATOM 5053 N N . ARG B 1 145 ? 4.297 -52.469 -22.984 1 93.44 145 ARG B N 1
ATOM 5054 C CA . ARG B 1 145 ? 3.469 -53.25 -22.062 1 93.44 145 ARG B CA 1
ATOM 5055 C C . ARG B 1 145 ? 2.66 -54.312 -22.781 1 93.44 145 ARG B C 1
ATOM 5057 O O . ARG B 1 145 ? 2.119 -54.031 -23.859 1 93.44 145 ARG B O 1
ATOM 5064 N N . ILE B 1 146 ? 2.699 -55.469 -22.266 1 90.88 146 ILE B N 1
ATOM 5065 C CA . ILE B 1 146 ? 1.885 -56.531 -22.844 1 90.88 146 ILE B CA 1
ATOM 5066 C C . ILE B 1 146 ? 0.538 -56.594 -22.125 1 90.88 146 ILE B C 1
ATOM 5068 O O . ILE B 1 146 ? 0.482 -56.844 -20.922 1 90.88 146 ILE B O 1
ATOM 5072 N N . VAL B 1 147 ? -0.491 -56.344 -22.812 1 84.5 147 VAL B N 1
ATOM 5073 C CA . VAL B 1 147 ? -1.853 -56.375 -22.297 1 84.5 147 VAL B CA 1
ATOM 5074 C C . VAL B 1 147 ? -2.686 -57.375 -23.094 1 84.5 147 VAL B C 1
ATOM 5076 O O . VAL B 1 147 ? -2.936 -57.156 -24.297 1 84.5 147 VAL B O 1
ATOM 5079 N N . ASN B 1 148 ? -3.043 -58.469 -22.422 1 81.06 148 ASN B N 1
ATOM 5080 C CA . ASN B 1 148 ? -3.801 -59.531 -23.078 1 81.06 148 ASN B CA 1
ATOM 5081 C C . ASN B 1 148 ? -3.104 -60 -24.344 1 81.06 148 ASN B C 1
ATOM 5083 O O . ASN B 1 148 ? -3.723 -60.094 -25.406 1 81.06 148 ASN B O 1
ATOM 5087 N N . GLY B 1 149 ? -1.829 -60.094 -24.25 1 83.75 149 GLY B N 1
ATOM 5088 C CA . GLY B 1 149 ? -1.04 -60.656 -25.328 1 83.75 149 GLY B CA 1
ATOM 5089 C C . GLY B 1 149 ? -0.66 -59.625 -26.391 1 83.75 149 GLY B C 1
ATOM 5090 O O . GLY B 1 149 ? 0.091 -59.938 -27.312 1 83.75 149 GLY B O 1
ATOM 5091 N N . GLN B 1 150 ? -1.262 -58.469 -26.297 1 85.56 150 GLN B N 1
ATOM 5092 C CA . GLN B 1 150 ? -0.941 -57.406 -27.25 1 85.56 150 GLN B CA 1
ATOM 5093 C C . GLN B 1 150 ? 0.182 -56.5 -26.734 1 85.56 150 GLN B C 1
ATOM 5095 O O . GLN B 1 150 ? 0.231 -56.188 -25.547 1 85.56 150 GLN B O 1
ATOM 5100 N N . ARG B 1 151 ? 1.018 -56.094 -27.672 1 90.81 151 ARG B N 1
ATOM 5101 C CA . ARG B 1 151 ? 2.104 -55.188 -27.344 1 90.81 151 ARG B CA 1
ATOM 5102 C C . ARG B 1 151 ? 1.669 -53.75 -27.5 1 90.81 151 ARG B C 1
ATOM 5104 O O . ARG B 1 151 ? 1.346 -53.312 -28.609 1 90.81 151 ARG B O 1
ATOM 5111 N N . ILE B 1 152 ? 1.595 -53.062 -26.375 1 90.88 152 ILE B N 1
ATOM 5112 C CA . ILE B 1 152 ? 1.263 -51.656 -26.391 1 90.88 152 ILE B CA 1
ATOM 5113 C C . ILE B 1 152 ? 2.512 -50.812 -26.078 1 90.88 152 ILE B C 1
ATOM 5115 O O . ILE B 1 152 ? 3.107 -50.969 -25 1 90.88 152 ILE B O 1
ATOM 5119 N N . ALA B 1 153 ? 2.924 -50 -27.047 1 94.62 153 ALA B N 1
ATOM 5120 C CA . ALA B 1 153 ? 4.09 -49.125 -26.812 1 94.62 153 ALA B CA 1
ATOM 5121 C C . ALA B 1 153 ? 3.68 -47.781 -26.219 1 94.62 153 ALA B C 1
ATOM 5123 O O . ALA B 1 153 ? 2.68 -47.219 -26.641 1 94.62 153 ALA B O 1
ATOM 5124 N N . LEU B 1 154 ? 4.359 -47.438 -25.203 1 95.81 154 LEU B N 1
ATOM 5125 C CA . LEU B 1 154 ? 4.223 -46.094 -24.578 1 95.81 154 LEU B CA 1
ATOM 5126 C C . LEU B 1 154 ? 5.449 -45.25 -24.859 1 95.81 154 LEU B C 1
ATOM 5128 O O . LEU B 1 154 ? 6.566 -45.594 -24.484 1 95.81 154 LEU B O 1
ATOM 5132 N N . VAL B 1 155 ? 5.27 -44.125 -25.594 1 94.94 155 VAL B N 1
ATOM 5133 C CA . VAL B 1 155 ? 6.363 -43.219 -25.953 1 94.94 155 VAL B CA 1
ATOM 5134 C C . VAL B 1 155 ? 6.227 -41.906 -25.203 1 94.94 155 VAL B C 1
ATOM 5136 O O . VAL B 1 155 ? 5.188 -41.25 -25.266 1 94.94 155 VAL B O 1
ATOM 5139 N N . GLY B 1 156 ? 7.305 -41.531 -24.469 1 94.75 156 GLY B N 1
ATOM 5140 C CA . GLY B 1 156 ? 7.234 -40.344 -23.672 1 94.75 156 GLY B CA 1
ATOM 5141 C C . GLY B 1 156 ? 7.777 -39.094 -24.391 1 94.75 156 GLY B C 1
ATOM 5142 O O . GLY B 1 156 ? 8.664 -39.219 -25.234 1 94.75 156 GLY B O 1
ATOM 5143 N N . TYR B 1 157 ? 7.195 -37.906 -24.078 1 90.44 157 TYR B N 1
ATOM 5144 C CA . TYR B 1 157 ? 7.785 -36.656 -24.547 1 90.44 157 TYR B CA 1
ATOM 5145 C C . TYR B 1 157 ? 7.598 -35.531 -23.531 1 90.44 157 TYR B C 1
ATOM 5147 O O . TYR B 1 157 ? 6.684 -35.594 -22.703 1 90.44 157 TYR B O 1
ATOM 5155 N N . THR B 1 158 ? 8.555 -34.625 -23.453 1 85.94 158 THR B N 1
ATOM 5156 C CA . THR B 1 158 ? 8.617 -33.562 -22.469 1 85.94 158 THR B CA 1
ATOM 5157 C C . THR B 1 158 ? 8.609 -32.188 -23.156 1 85.94 158 THR B C 1
ATOM 5159 O O . THR B 1 158 ? 9.047 -32.062 -24.297 1 85.94 158 THR B O 1
ATOM 5162 N N . THR B 1 159 ? 7.895 -31.25 -22.266 1 68.94 159 THR B N 1
ATOM 5163 C CA . THR B 1 159 ? 7.898 -29.875 -22.75 1 68.94 159 THR B CA 1
ATOM 5164 C C . THR B 1 159 ? 9.32 -29.328 -22.812 1 68.94 159 THR B C 1
ATOM 5166 O O . THR B 1 159 ? 10.164 -29.672 -21.969 1 68.94 159 THR B O 1
ATOM 5169 N N . THR B 1 160 ? 9.797 -28.844 -23.984 1 55.62 160 THR B N 1
ATOM 5170 C CA . THR B 1 160 ? 11.117 -28.234 -24.078 1 55.62 160 THR B CA 1
ATOM 5171 C C . THR B 1 160 ? 11.031 -26.719 -23.828 1 55.62 160 THR B C 1
ATOM 5173 O O . THR B 1 160 ? 9.945 -26.141 -23.875 1 55.62 160 THR B O 1
ATOM 5176 N N . ALA B 1 161 ? 12.094 -26.156 -22.953 1 47.75 161 ALA B N 1
ATOM 5177 C CA . ALA B 1 161 ? 12.195 -24.719 -22.766 1 47.75 161 ALA B CA 1
ATOM 5178 C C . ALA B 1 161 ? 11.703 -23.969 -24 1 47.75 161 ALA B C 1
ATOM 5180 O O . ALA B 1 161 ? 11.18 -22.844 -23.891 1 47.75 161 ALA B O 1
ATOM 5181 N N . ILE B 1 162 ? 11.969 -24.484 -25.203 1 38 162 ILE B N 1
ATOM 5182 C CA . ILE B 1 162 ? 11.562 -23.844 -26.453 1 38 162 ILE B CA 1
ATOM 5183 C C . ILE B 1 162 ? 10.227 -24.422 -26.922 1 38 162 ILE B C 1
ATOM 5185 O O . ILE B 1 162 ? 9.969 -25.609 -26.734 1 38 162 ILE B O 1
ATOM 5189 N N . SER B 1 163 ? 9.234 -23.672 -26.906 1 42.84 163 SER B N 1
ATOM 5190 C CA . SER B 1 163 ? 7.824 -23.859 -27.203 1 42.84 163 SER B CA 1
ATOM 5191 C C . SER B 1 163 ? 7.621 -24.984 -28.203 1 42.84 163 SER B C 1
ATOM 5193 O O . SER B 1 163 ? 6.496 -25.453 -28.406 1 42.84 163 SER B O 1
ATOM 5195 N N . TYR B 1 164 ? 8.508 -25.219 -29.109 1 44.78 164 TYR B N 1
ATOM 5196 C CA . TYR B 1 164 ? 8.164 -26.094 -30.219 1 44.78 164 TYR B CA 1
ATOM 5197 C C . TYR B 1 164 ? 8.82 -27.469 -30.031 1 44.78 164 TYR B C 1
ATOM 5199 O O . TYR B 1 164 ? 10.031 -27.562 -29.812 1 44.78 164 TYR B O 1
ATOM 5207 N N . ILE B 1 165 ? 8.094 -28.5 -29.656 1 52.25 165 ILE B N 1
ATOM 5208 C CA . ILE B 1 165 ? 8.57 -29.875 -29.734 1 52.25 165 ILE B CA 1
ATOM 5209 C C . ILE B 1 165 ? 8.516 -30.359 -31.188 1 52.25 165 ILE B C 1
ATOM 5211 O O . ILE B 1 165 ? 7.441 -30.375 -31.797 1 52.25 165 ILE B O 1
ATOM 5215 N N . SER B 1 166 ? 9.664 -30.297 -31.938 1 57.72 166 SER B N 1
ATOM 5216 C CA . SER B 1 166 ? 9.695 -30.688 -33.344 1 57.72 166 SER B CA 1
ATOM 5217 C C . SER B 1 166 ? 8.992 -32 -33.594 1 57.72 166 SER B C 1
ATOM 5219 O O . SER B 1 166 ? 8.523 -32.281 -34.688 1 57.72 166 SER B O 1
ATOM 5221 N N . GLY B 1 167 ? 8.5 -32.75 -32.625 1 73.06 167 GLY B N 1
ATOM 5222 C CA . GLY B 1 167 ? 7.895 -34.062 -32.781 1 73.06 167 GLY B CA 1
ATOM 5223 C C . GLY B 1 167 ? 8.828 -35.062 -33.406 1 73.06 167 GLY B C 1
ATOM 5224 O O . GLY B 1 167 ? 8.516 -36.25 -33.469 1 73.06 167 GLY B O 1
ATOM 5225 N N . VAL B 1 168 ? 10.031 -34.594 -33.938 1 76 168 VAL B N 1
ATOM 5226 C CA . VAL B 1 168 ? 10.961 -35.406 -34.688 1 76 168 VAL B CA 1
ATOM 5227 C C . VAL B 1 168 ? 11.469 -36.562 -33.812 1 76 168 VAL B C 1
ATOM 5229 O O . VAL B 1 168 ? 11.469 -37.719 -34.219 1 76 168 VAL B O 1
ATOM 5232 N N . ALA B 1 169 ? 11.844 -36.25 -32.688 1 87 169 ALA B N 1
ATOM 5233 C CA . ALA B 1 169 ? 12.367 -37.281 -31.766 1 87 169 ALA B CA 1
ATOM 5234 C C . ALA B 1 169 ? 11.273 -38.281 -31.391 1 87 169 ALA B C 1
ATOM 5236 O O . ALA B 1 169 ? 11.531 -39.469 -31.312 1 87 169 ALA B O 1
ATOM 5237 N N . VAL B 1 170 ? 10.102 -37.812 -31.203 1 90.38 170 VAL B N 1
ATOM 5238 C CA . VAL B 1 170 ? 8.977 -38.656 -30.859 1 90.38 170 VAL B CA 1
ATOM 5239 C C . VAL B 1 170 ? 8.68 -39.625 -32.031 1 90.38 170 VAL B C 1
ATOM 5241 O O . VAL B 1 170 ? 8.531 -40.812 -31.828 1 90.38 170 VAL B O 1
ATOM 5244 N N . GLN B 1 171 ? 8.688 -39 -33.219 1 91.94 171 GLN B N 1
ATOM 5245 C CA . GLN B 1 171 ? 8.422 -39.812 -34.406 1 91.94 171 GLN B CA 1
ATOM 5246 C C . GLN B 1 171 ? 9.5 -40.875 -34.625 1 91.94 171 GLN B C 1
ATOM 5248 O O . GLN B 1 171 ? 9.203 -42 -35.031 1 91.94 171 GLN B O 1
ATOM 5253 N N . ALA B 1 172 ? 10.742 -40.438 -34.406 1 93.62 172 ALA B N 1
ATOM 5254 C CA . ALA B 1 172 ? 11.844 -41.375 -34.562 1 93.62 172 ALA B CA 1
ATOM 5255 C C . ALA B 1 172 ? 11.664 -42.594 -33.656 1 93.62 172 ALA B C 1
ATOM 5257 O O . ALA B 1 172 ? 11.922 -43.75 -34.062 1 93.62 172 ALA B O 1
ATOM 5258 N N . GLU B 1 173 ? 11.266 -42.375 -32.5 1 94.56 173 GLU B N 1
ATOM 5259 C CA . GLU B 1 173 ? 11.039 -43.469 -31.562 1 94.56 173 GLU B CA 1
ATOM 5260 C C . GLU B 1 173 ? 9.844 -44.312 -31.969 1 94.56 173 GLU B C 1
ATOM 5262 O O . GLU B 1 173 ? 9.875 -45.562 -31.859 1 94.56 173 GLU B O 1
ATOM 5267 N N . VAL B 1 174 ? 8.766 -43.688 -32.438 1 92.69 174 VAL B N 1
ATOM 5268 C CA . VAL B 1 174 ? 7.59 -44.375 -32.938 1 92.69 174 VAL B CA 1
ATOM 5269 C C . VAL B 1 174 ? 7.98 -45.281 -34.125 1 92.69 174 VAL B C 1
ATOM 5271 O O . VAL B 1 174 ? 7.57 -46.438 -34.188 1 92.69 174 VAL B O 1
ATOM 5274 N N . ASP B 1 175 ? 8.82 -44.688 -35 1 95.31 175 ASP B N 1
ATOM 5275 C CA . ASP B 1 175 ? 9.281 -45.469 -36.156 1 95.31 175 ASP B CA 1
ATOM 5276 C C . ASP B 1 175 ? 10.07 -46.688 -35.75 1 95.31 175 ASP B C 1
ATOM 5278 O O . ASP B 1 175 ? 9.891 -47.781 -36.281 1 95.31 175 ASP B O 1
ATOM 5282 N N . ARG B 1 176 ? 10.93 -46.5 -34.844 1 95.94 176 ARG B N 1
ATOM 5283 C CA . ARG B 1 176 ? 11.711 -47.625 -34.344 1 95.94 176 ARG B CA 1
ATOM 5284 C C . ARG B 1 176 ? 10.805 -48.719 -33.812 1 95.94 176 ARG B C 1
ATOM 5286 O O . ARG B 1 176 ? 11.008 -49.906 -34.125 1 95.94 176 ARG B O 1
ATOM 5293 N N . LEU B 1 177 ? 9.828 -48.438 -33.062 1 95.5 177 LEU B N 1
ATOM 5294 C CA . LEU B 1 177 ? 8.898 -49.375 -32.469 1 95.5 177 LEU B CA 1
ATOM 5295 C C . LEU B 1 177 ? 8.055 -50.062 -33.531 1 95.5 177 LEU B C 1
ATOM 5297 O O . LEU B 1 177 ? 7.809 -51.281 -33.438 1 95.5 177 LEU B O 1
ATOM 5301 N N . THR B 1 178 ? 7.625 -49.281 -34.531 1 91.75 178 THR B N 1
ATOM 5302 C CA . THR B 1 178 ? 6.836 -49.844 -35.625 1 91.75 178 THR B CA 1
ATOM 5303 C C . THR B 1 178 ? 7.656 -50.844 -36.406 1 91.75 178 THR B C 1
ATOM 5305 O O . THR B 1 178 ? 7.133 -51.844 -36.875 1 91.75 178 THR B O 1
ATOM 5308 N N . GLN B 1 179 ? 8.891 -50.5 -36.625 1 95.19 179 GLN B N 1
ATOM 5309 C CA . GLN B 1 179 ? 9.797 -51.438 -37.312 1 95.19 179 GLN B CA 1
ATOM 5310 C C . GLN B 1 179 ? 9.969 -52.719 -36.531 1 95.19 179 GLN B C 1
ATOM 5312 O O . GLN B 1 179 ? 10.25 -53.781 -37.125 1 95.19 179 GLN B O 1
ATOM 5317 N N . GLN B 1 180 ? 9.734 -52.688 -35.312 1 94.44 180 GLN B N 1
ATOM 5318 C CA . GLN B 1 180 ? 9.836 -53.875 -34.469 1 94.44 180 GLN B CA 1
ATOM 5319 C C . GLN B 1 180 ? 8.508 -54.625 -34.406 1 94.44 180 GLN B C 1
ATOM 5321 O O . GLN B 1 180 ? 8.359 -55.562 -33.656 1 94.44 180 GLN B O 1
ATOM 5326 N N . GLY B 1 181 ? 7.531 -54.094 -35.094 1 91.88 181 GLY B N 1
ATOM 5327 C CA . GLY B 1 181 ? 6.281 -54.844 -35.25 1 91.88 181 GLY B CA 1
ATOM 5328 C C . GLY B 1 181 ? 5.199 -54.375 -34.281 1 91.88 181 GLY B C 1
ATOM 5329 O O . GLY B 1 181 ? 4.137 -54.969 -34.188 1 91.88 181 GLY B O 1
ATOM 5330 N N . VAL B 1 182 ? 5.41 -53.312 -33.531 1 91.56 182 VAL B N 1
ATOM 5331 C CA . VAL B 1 182 ? 4.395 -52.781 -32.656 1 91.56 182 VAL B CA 1
ATOM 5332 C C . VAL B 1 182 ? 3.393 -51.938 -33.438 1 91.56 182 VAL B C 1
ATOM 5334 O O . VAL B 1 182 ? 3.785 -51.062 -34.219 1 91.56 182 VAL B O 1
ATOM 5337 N N . ASN B 1 183 ? 2.09 -52.219 -33.281 1 87.44 183 ASN B N 1
ATOM 5338 C CA . ASN B 1 183 ? 1.086 -51.5 -34.094 1 87.44 183 ASN B CA 1
ATOM 5339 C C . ASN B 1 183 ? 0.097 -50.75 -33.188 1 87.44 183 ASN B C 1
ATOM 5341 O O . ASN B 1 183 ? -0.924 -50.25 -33.656 1 87.44 183 ASN B O 1
ATOM 5345 N N . LYS B 1 184 ? 0.191 -50.781 -31.906 1 88.06 184 LYS B N 1
ATOM 5346 C CA . LYS B 1 184 ? -0.563 -50 -30.922 1 88.06 184 LYS B CA 1
ATOM 5347 C C . LYS B 1 184 ? 0.36 -49.094 -30.109 1 88.06 184 LYS B C 1
ATOM 5349 O O . LYS B 1 184 ? 1.119 -49.594 -29.266 1 88.06 184 LYS B O 1
ATOM 5354 N N . ILE B 1 185 ? 0.314 -47.812 -30.375 1 88.19 185 ILE B N 1
ATOM 5355 C CA . ILE B 1 185 ? 1.267 -46.875 -29.781 1 88.19 185 ILE B CA 1
ATOM 5356 C C . ILE B 1 185 ? 0.517 -45.75 -29.109 1 88.19 185 ILE B C 1
ATOM 5358 O O . ILE B 1 185 ? -0.37 -45.125 -29.703 1 88.19 185 ILE B O 1
ATOM 5362 N N . ILE B 1 186 ? 0.784 -45.531 -27.812 1 88.19 186 ILE B N 1
ATOM 5363 C CA . ILE B 1 186 ? 0.276 -44.438 -27.016 1 88.19 186 ILE B CA 1
ATOM 5364 C C . ILE B 1 186 ? 1.41 -43.438 -26.703 1 88.19 186 ILE B C 1
ATOM 5366 O O . ILE B 1 186 ? 2.457 -43.844 -26.188 1 88.19 186 ILE B O 1
ATOM 5370 N N . ALA B 1 187 ? 1.261 -42.219 -27.125 1 89.88 187 ALA B N 1
ATOM 5371 C CA . ALA B 1 187 ? 2.203 -41.156 -26.719 1 89.88 187 ALA B CA 1
ATOM 5372 C C . ALA B 1 187 ? 1.763 -40.5 -25.406 1 89.88 187 ALA B C 1
ATOM 5374 O O . ALA B 1 187 ? 0.588 -40.188 -25.234 1 89.88 187 ALA B O 1
ATOM 5375 N N . VAL B 1 188 ? 2.641 -40.469 -24.438 1 91.12 188 VAL B N 1
ATOM 5376 C CA . VAL B 1 188 ? 2.389 -39.844 -23.141 1 91.12 188 VAL B CA 1
ATOM 5377 C C . VAL B 1 188 ? 3.352 -38.688 -22.922 1 91.12 188 VAL B C 1
ATOM 5379 O O . VAL B 1 188 ? 4.57 -38.844 -22.953 1 91.12 188 VAL B O 1
ATOM 5382 N N . GLY B 1 189 ? 2.787 -37.469 -22.703 1 87.88 189 GLY B N 1
ATOM 5383 C CA . GLY B 1 189 ? 3.73 -36.375 -22.609 1 87.88 189 GLY B CA 1
ATOM 5384 C C . GLY B 1 189 ? 3.178 -35.156 -21.859 1 87.88 189 GLY B C 1
ATOM 5385 O O . GLY B 1 189 ? 2.029 -35.188 -21.406 1 87.88 189 GLY B O 1
ATOM 5386 N N . HIS B 1 190 ? 3.996 -34.25 -21.594 1 84.69 190 HIS B N 1
ATOM 5387 C CA . HIS B 1 190 ? 3.725 -33.062 -20.828 1 84.69 190 HIS B CA 1
ATOM 5388 C C . HIS B 1 190 ? 4.055 -31.797 -21.625 1 84.69 190 HIS B C 1
ATOM 5390 O O . HIS B 1 190 ? 5.066 -31.141 -21.375 1 84.69 190 HIS B O 1
ATOM 5396 N N . ALA B 1 191 ? 3.168 -31.438 -22.641 1 72.06 191 ALA B N 1
ATOM 5397 C CA . ALA B 1 191 ? 3.535 -30.359 -23.547 1 72.06 191 ALA B CA 1
ATOM 5398 C C . ALA B 1 191 ? 2.361 -29.406 -23.766 1 72.06 191 ALA B C 1
ATOM 5400 O O . ALA B 1 191 ? 2.496 -28.391 -24.453 1 72.06 191 ALA B O 1
ATOM 5401 N N . GLY B 1 192 ? 1.238 -29.688 -23.188 1 70.19 192 GLY B N 1
ATOM 5402 C CA . GLY B 1 192 ? 0.08 -28.828 -23.391 1 70.19 192 GLY B CA 1
ATOM 5403 C C . GLY B 1 192 ? -0.864 -29.328 -24.453 1 70.19 192 GLY B C 1
ATOM 5404 O O . GLY B 1 192 ? -0.434 -29.969 -25.422 1 70.19 192 GLY B O 1
ATOM 5405 N N . PHE B 1 193 ? -2.119 -28.922 -24.375 1 64.56 193 PHE B N 1
ATOM 5406 C CA . PHE B 1 193 ? -3.17 -29.484 -25.219 1 64.56 193 PHE B CA 1
ATOM 5407 C C . PHE B 1 193 ? -2.945 -29.125 -26.672 1 64.56 193 PHE B C 1
ATOM 5409 O O . PHE B 1 193 ? -3.068 -29.969 -27.562 1 64.56 193 PHE B O 1
ATOM 5416 N N . LEU B 1 194 ? -2.652 -27.875 -26.906 1 62.28 194 LEU B N 1
ATOM 5417 C CA . LEU B 1 194 ? -2.453 -27.453 -28.281 1 62.28 194 LEU B CA 1
ATOM 5418 C C . LEU B 1 194 ? -1.278 -28.188 -28.922 1 62.28 194 LEU B C 1
ATOM 5420 O O . LEU B 1 194 ? -1.339 -28.578 -30.094 1 62.28 194 LEU B O 1
ATOM 5424 N N . MET B 1 195 ? -0.317 -28.375 -28.203 1 71.94 195 MET B N 1
ATOM 5425 C CA . MET B 1 195 ? 0.833 -29.125 -28.703 1 71.94 195 MET B CA 1
ATOM 5426 C C . MET B 1 195 ? 0.472 -30.594 -28.922 1 71.94 195 MET B C 1
ATOM 5428 O O . MET B 1 195 ? 0.9 -31.203 -29.891 1 71.94 195 MET B O 1
ATOM 5432 N N . ASP B 1 196 ? -0.288 -31.109 -28.016 1 74.62 196 ASP B N 1
ATOM 5433 C CA . ASP B 1 196 ? -0.723 -32.5 -28.141 1 74.62 196 ASP B CA 1
ATOM 5434 C C . ASP B 1 196 ? -1.522 -32.719 -29.422 1 74.62 196 ASP B C 1
ATOM 5436 O O . ASP B 1 196 ? -1.328 -33.719 -30.125 1 74.62 196 ASP B O 1
ATOM 5440 N N . VAL B 1 197 ? -2.375 -31.719 -29.656 1 71 197 VAL B N 1
ATOM 5441 C CA . VAL B 1 197 ? -3.184 -31.797 -30.875 1 71 197 VAL B CA 1
ATOM 5442 C C . VAL B 1 197 ? -2.285 -31.703 -32.094 1 71 197 VAL B C 1
ATOM 5444 O O . VAL B 1 197 ? -2.473 -32.438 -33.062 1 71 197 VAL B O 1
ATOM 5447 N N . ASN B 1 198 ? -1.375 -30.812 -32.094 1 73.94 198 ASN B N 1
ATOM 5448 C CA . ASN B 1 198 ? -0.428 -30.656 -33.188 1 73.94 198 ASN B CA 1
ATOM 5449 C C . ASN B 1 198 ? 0.365 -31.938 -33.406 1 73.94 198 ASN B C 1
ATOM 5451 O O . ASN B 1 198 ? 0.572 -32.344 -34.562 1 73.94 198 ASN B O 1
ATOM 5455 N N . LEU B 1 199 ? 0.824 -32.531 -32.406 1 80.06 199 LEU B N 1
ATOM 5456 C CA . LEU B 1 199 ? 1.555 -33.781 -32.5 1 80.06 199 LEU B CA 1
ATOM 5457 C C . LEU B 1 199 ? 0.668 -34.906 -33.094 1 80.06 199 LEU B C 1
ATOM 5459 O O . LEU B 1 199 ? 1.123 -35.688 -33.906 1 80.06 199 LEU B O 1
ATOM 5463 N N . ALA B 1 200 ? -0.556 -34.875 -32.562 1 76.69 200 ALA B N 1
ATOM 5464 C CA . ALA B 1 200 ? -1.5 -35.844 -33.094 1 76.69 200 ALA B CA 1
ATOM 5465 C C . ALA B 1 200 ? -1.645 -35.75 -34.594 1 76.69 200 ALA B C 1
ATOM 5467 O O . ALA B 1 200 ? -1.811 -36.781 -35.281 1 76.69 200 ALA B O 1
ATOM 5468 N N . ARG B 1 201 ? -1.604 -34.594 -35.031 1 78.69 201 ARG B N 1
ATOM 5469 C CA . ARG B 1 201 ? -1.737 -34.344 -36.469 1 78.69 201 ARG B CA 1
ATOM 5470 C C . ARG B 1 201 ? -0.49 -34.781 -37.219 1 78.69 201 ARG B C 1
ATOM 5472 O O . ARG B 1 201 ? -0.584 -35.344 -38.312 1 78.69 201 ARG B O 1
ATOM 5479 N N . ARG B 1 202 ? 0.631 -34.656 -36.656 1 82.25 202 ARG B N 1
ATOM 5480 C CA . ARG B 1 202 ? 1.892 -34.812 -37.375 1 82.25 202 ARG B CA 1
ATOM 5481 C C . ARG B 1 202 ? 2.461 -36.219 -37.219 1 82.25 202 ARG B C 1
ATOM 5483 O O . ARG B 1 202 ? 3.154 -36.688 -38.094 1 82.25 202 ARG B O 1
ATOM 5490 N N . LEU B 1 203 ? 2.26 -36.812 -36.094 1 84.19 203 LEU B N 1
ATOM 5491 C CA . LEU B 1 203 ? 2.85 -38.094 -35.844 1 84.19 203 LEU B CA 1
ATOM 5492 C C . LEU B 1 203 ? 2.152 -39.188 -36.656 1 84.19 203 LEU B C 1
ATOM 5494 O O . LEU B 1 203 ? 0.937 -39.156 -36.844 1 84.19 203 LEU B O 1
ATOM 5498 N N . ARG B 1 204 ? 2.98 -40.062 -37.062 1 87.44 204 ARG B N 1
ATOM 5499 C CA . ARG B 1 204 ? 2.467 -41.25 -37.75 1 87.44 204 ARG B CA 1
ATOM 5500 C C . ARG B 1 204 ? 2.494 -42.469 -36.844 1 87.44 204 ARG B C 1
ATOM 5502 O O . ARG B 1 204 ? 3.439 -42.625 -36.062 1 87.44 204 ARG B O 1
ATOM 5509 N N . ASN B 1 205 ? 1.38 -43.281 -36.969 1 85.56 205 ASN B N 1
ATOM 5510 C CA . ASN B 1 205 ? 1.298 -44.562 -36.281 1 85.56 205 ASN B CA 1
ATOM 5511 C C . ASN B 1 205 ? 1.114 -44.406 -34.781 1 85.56 205 ASN B C 1
ATOM 5513 O O . ASN B 1 205 ? 1.584 -45.25 -34 1 85.56 205 ASN B O 1
ATOM 5517 N N . VAL B 1 206 ? 0.613 -43.281 -34.344 1 86.25 206 VAL B N 1
ATOM 5518 C CA . VAL B 1 206 ? 0.236 -43.094 -32.969 1 86.25 206 VAL B CA 1
ATOM 5519 C C . VAL B 1 206 ? -1.282 -43.156 -32.812 1 86.25 206 VAL B C 1
ATOM 5521 O O . VAL B 1 206 ? -2.016 -42.531 -33.594 1 86.25 206 VAL B O 1
ATOM 5524 N N . ASP B 1 207 ? -1.76 -43.844 -31.859 1 77.56 207 ASP B N 1
ATOM 5525 C CA . ASP B 1 207 ? -3.193 -44.094 -31.734 1 77.56 207 ASP B CA 1
ATOM 5526 C C . ASP B 1 207 ? -3.818 -43.156 -30.703 1 77.56 207 ASP B C 1
ATOM 5528 O O . ASP B 1 207 ? -4.961 -42.719 -30.859 1 77.56 207 ASP B O 1
ATOM 5532 N N . VAL B 1 208 ? -3.119 -42.938 -29.609 1 79.25 208 VAL B N 1
ATOM 5533 C CA . VAL B 1 208 ? -3.625 -42.156 -28.484 1 79.25 208 VAL B CA 1
ATOM 5534 C C . VAL B 1 208 ? -2.525 -41.219 -27.969 1 79.25 208 VAL B C 1
ATOM 5536 O O . VAL B 1 208 ? -1.354 -41.625 -27.922 1 79.25 208 VAL B O 1
ATOM 5539 N N . ILE B 1 209 ? -2.848 -40.031 -27.625 1 80.25 209 ILE B N 1
ATOM 5540 C CA . ILE B 1 209 ? -1.946 -39.094 -26.953 1 80.25 209 ILE B CA 1
ATOM 5541 C C . ILE B 1 209 ? -2.523 -38.75 -25.578 1 80.25 209 ILE B C 1
ATOM 5543 O O . ILE B 1 209 ? -3.645 -38.219 -25.5 1 80.25 209 ILE B O 1
ATOM 5547 N N . VAL B 1 210 ? -1.834 -39.094 -24.562 1 79.94 210 VAL B N 1
ATOM 5548 C CA . VAL B 1 210 ? -2.146 -38.688 -23.188 1 79.94 210 VAL B CA 1
ATOM 5549 C C . VAL B 1 210 ? -1.276 -37.5 -22.797 1 79.94 210 VAL B C 1
ATOM 5551 O O . VAL B 1 210 ? -0.058 -37.625 -22.656 1 79.94 210 VAL B O 1
ATOM 5554 N N . GLY B 1 211 ? -1.938 -36.312 -22.594 1 75.69 211 GLY B N 1
ATOM 5555 C CA . GLY B 1 211 ? -1.162 -35.094 -22.391 1 75.69 211 GLY B CA 1
ATOM 5556 C C . GLY B 1 211 ? -1.424 -34.469 -21.047 1 75.69 211 GLY B C 1
ATOM 5557 O O . GLY B 1 211 ? -2.223 -34.969 -20.25 1 75.69 211 GLY B O 1
ATOM 5558 N N . GLY B 1 212 ? -0.569 -33.438 -20.703 1 68.88 212 GLY B N 1
ATOM 5559 C CA . GLY B 1 212 ? -0.668 -32.625 -19.516 1 68.88 212 GLY B CA 1
ATOM 5560 C C . GLY B 1 212 ? -0.087 -31.219 -19.703 1 68.88 212 GLY B C 1
ATOM 5561 O O . GLY B 1 212 ? 0.025 -30.734 -20.828 1 68.88 212 GLY B O 1
ATOM 5562 N N . HIS B 1 213 ? 0.067 -30.453 -18.703 1 56.84 213 HIS B N 1
ATOM 5563 C CA . HIS B 1 213 ? 0.726 -29.156 -18.703 1 56.84 213 HIS B CA 1
ATOM 5564 C C . HIS B 1 213 ? -0.293 -28.016 -18.766 1 56.84 213 HIS B C 1
ATOM 5566 O O . HIS B 1 213 ? -0.179 -27.031 -18.031 1 56.84 213 HIS B O 1
ATOM 5572 N N . SER B 1 214 ? -1.255 -28.047 -19.625 1 47.31 214 SER B N 1
ATOM 5573 C CA . SER B 1 214 ? -2.193 -26.938 -19.781 1 47.31 214 SER B CA 1
ATOM 5574 C C . SER B 1 214 ? -3.395 -27.078 -18.859 1 47.31 214 SER B C 1
ATOM 5576 O O . SER B 1 214 ? -4.234 -26.188 -18.766 1 47.31 214 SER B O 1
ATOM 5578 N N . ASN B 1 215 ? -3.436 -28.125 -18.016 1 46.59 215 ASN B N 1
ATOM 5579 C CA . ASN B 1 215 ? -4.547 -28.375 -17.109 1 46.59 215 ASN B CA 1
ATOM 5580 C C . ASN B 1 215 ? -5.895 -28.219 -17.797 1 46.59 215 ASN B C 1
ATOM 5582 O O . ASN B 1 215 ? -6.801 -27.578 -17.281 1 46.59 215 ASN B O 1
ATOM 5586 N N . THR B 1 216 ? -5.996 -28.672 -18.984 1 37.31 216 THR B N 1
ATOM 5587 C CA . THR B 1 216 ? -7.215 -28.547 -19.781 1 37.31 216 THR B CA 1
ATOM 5588 C C . THR B 1 216 ? -8.266 -29.562 -19.328 1 37.31 216 THR B C 1
ATOM 5590 O O . THR B 1 216 ? -7.98 -30.766 -19.234 1 37.31 216 THR B O 1
ATOM 5593 N N . PHE B 1 217 ? -9.375 -29.016 -18.984 1 48.47 217 PHE B N 1
ATOM 5594 C CA . PHE B 1 217 ? -10.484 -29.875 -18.594 1 48.47 217 PHE B CA 1
ATOM 5595 C C . PHE B 1 217 ? -11.297 -30.312 -19.797 1 48.47 217 PHE B C 1
ATOM 5597 O O . PHE B 1 217 ? -12.016 -29.516 -20.391 1 48.47 217 PHE B O 1
ATOM 5604 N N . LEU B 1 218 ? -11.125 -31.453 -20.25 1 47.41 218 LEU B N 1
ATOM 5605 C CA . LEU B 1 218 ? -11.914 -32.031 -21.328 1 47.41 218 LEU B CA 1
ATOM 5606 C C . LEU B 1 218 ? -13.078 -32.844 -20.766 1 47.41 218 LEU B C 1
ATOM 5608 O O . LEU B 1 218 ? -12.93 -33.531 -19.75 1 47.41 218 LEU B O 1
ATOM 5612 N N . TYR B 1 219 ? -14.352 -32.469 -21.281 1 48.59 219 TYR B N 1
ATOM 5613 C CA . TYR B 1 219 ? -15.523 -33.125 -20.719 1 48.59 219 TYR B CA 1
ATOM 5614 C C . TYR B 1 219 ? -16.453 -33.625 -21.828 1 48.59 219 TYR B C 1
ATOM 5616 O O . TYR B 1 219 ? -16.547 -33 -22.891 1 48.59 219 TYR B O 1
ATOM 5624 N N . ASN B 1 220 ? -16.844 -34.844 -21.844 1 44.69 220 ASN B N 1
ATOM 5625 C CA . ASN B 1 220 ? -17.922 -35.344 -22.688 1 44.69 220 ASN B CA 1
ATOM 5626 C C . ASN B 1 220 ? -19.125 -35.781 -21.859 1 44.69 220 ASN B C 1
ATOM 5628 O O . ASN B 1 220 ? -19 -36.688 -21.016 1 44.69 220 ASN B O 1
ATOM 5632 N N . GLU B 1 221 ? -20.25 -35 -21.969 1 46.06 221 GLU B N 1
ATOM 5633 C CA . GLU B 1 221 ? -21.484 -35.344 -21.25 1 46.06 221 GLU B CA 1
ATOM 5634 C C . GLU B 1 221 ? -21.812 -36.812 -21.391 1 46.06 221 GLU B C 1
ATOM 5636 O O . GLU B 1 221 ? -22.234 -37.469 -20.438 1 46.06 221 GLU B O 1
ATOM 5641 N N . THR B 1 222 ? -21.828 -37.281 -22.625 1 39.97 222 THR B N 1
ATOM 5642 C CA . THR B 1 222 ? -22.219 -38.656 -22.859 1 39.97 222 THR B CA 1
ATOM 5643 C C . THR B 1 222 ? -21.297 -39.625 -22.141 1 39.97 222 THR B C 1
ATOM 5645 O O . THR B 1 222 ? -21.734 -40.656 -21.625 1 39.97 222 THR B O 1
ATOM 5648 N N . PHE B 1 223 ? -20.078 -39.25 -22.219 1 39.5 223 PHE B N 1
ATOM 5649 C CA . PHE B 1 223 ? -19.109 -40.125 -21.547 1 39.5 223 PHE B CA 1
ATOM 5650 C C . PHE B 1 223 ? -19.344 -40.125 -20.047 1 39.5 223 PHE B C 1
ATOM 5652 O O . PHE B 1 223 ? -19.219 -41.156 -19.375 1 39.5 223 PHE B O 1
ATOM 5659 N N . LEU B 1 224 ? -19.609 -38.938 -19.531 1 40.47 224 LEU B N 1
ATOM 5660 C CA . LEU B 1 224 ? -19.891 -38.844 -18.109 1 40.47 224 LEU B CA 1
ATOM 5661 C C . LEU B 1 224 ? -21.172 -39.594 -17.75 1 40.47 224 LEU B C 1
ATOM 5663 O O . LEU B 1 224 ? -21.281 -40.125 -16.641 1 40.47 224 LEU B O 1
ATOM 5667 N N . THR B 1 225 ? -22.188 -39.438 -18.578 1 37.44 225 THR B N 1
ATOM 5668 C CA . THR B 1 225 ? -23.406 -40.156 -18.25 1 37.44 225 THR B CA 1
ATOM 5669 C C . THR B 1 225 ? -23.156 -41.656 -18.172 1 37.44 225 THR B C 1
ATOM 5671 O O . THR B 1 225 ? -23.812 -42.375 -17.406 1 37.44 225 THR B O 1
ATOM 5674 N N . ARG B 1 226 ? -22.391 -42.219 -19.094 1 35.25 226 ARG B N 1
ATOM 5675 C CA . ARG B 1 226 ? -22.219 -43.656 -19.094 1 35.25 226 ARG B CA 1
ATOM 5676 C C . ARG B 1 226 ? -21.234 -44.094 -18.016 1 35.25 226 ARG B C 1
ATOM 5678 O O . ARG B 1 226 ? -21.328 -45.188 -17.484 1 35.25 226 ARG B O 1
ATOM 5685 N N . THR B 1 227 ? -20.188 -43.375 -17.938 1 35.19 227 THR B N 1
ATOM 5686 C CA . THR B 1 227 ? -19.156 -43.844 -17.016 1 35.19 227 THR B CA 1
ATOM 5687 C C . THR B 1 227 ? -19.297 -43.156 -15.664 1 35.19 227 THR B C 1
ATOM 5689 O O . THR B 1 227 ? -18.906 -43.719 -14.633 1 35.19 227 THR B O 1
ATOM 5692 N N . VAL B 1 228 ? -19.453 -41.781 -15.734 1 34.97 228 VAL B N 1
ATOM 5693 C CA . VAL B 1 228 ? -19.438 -41.031 -14.484 1 34.97 228 VAL B CA 1
ATOM 5694 C C . VAL B 1 228 ? -20.844 -41.031 -13.883 1 34.97 228 VAL B C 1
ATOM 5696 O O . VAL B 1 228 ? -21.766 -40.469 -14.461 1 34.97 228 VAL B O 1
ATOM 5699 N N . ARG B 1 229 ? -21.297 -42.031 -13.297 1 32.28 229 ARG B N 1
ATOM 5700 C CA . ARG B 1 229 ? -22.453 -41.719 -12.445 1 32.28 229 ARG B CA 1
ATOM 5701 C C . ARG B 1 229 ? -22.203 -40.469 -11.609 1 32.28 229 ARG B C 1
ATOM 5703 O O . ARG B 1 229 ? -21.391 -40.5 -10.68 1 32.28 229 ARG B O 1
ATOM 5710 N N . LEU B 1 230 ? -22.297 -39.312 -12.219 1 33.72 230 LEU B N 1
ATOM 5711 C CA . LEU B 1 230 ? -22.375 -38.125 -11.375 1 33.72 230 LEU B CA 1
ATOM 5712 C C . LEU B 1 230 ? -23.344 -38.312 -10.227 1 33.72 230 LEU B C 1
ATOM 5714 O O . LEU B 1 230 ? -24.531 -38.594 -10.445 1 33.72 230 LEU B O 1
ATOM 5718 N N . THR B 1 231 ? -23.047 -38.938 -9.219 1 32.16 231 THR B N 1
ATOM 5719 C CA . THR B 1 231 ? -24.016 -38.719 -8.156 1 32.16 231 THR B CA 1
ATOM 5720 C C . THR B 1 231 ? -24.562 -37.312 -8.188 1 32.16 231 THR B C 1
ATOM 5722 O O . THR B 1 231 ? -23.891 -36.406 -8.703 1 32.16 231 THR B O 1
ATOM 5725 N N . THR B 1 232 ? -25.859 -37.062 -7.832 1 35.28 232 THR B N 1
ATOM 5726 C CA . THR B 1 232 ? -26.656 -35.844 -7.727 1 35.28 232 THR B CA 1
ATOM 5727 C C . THR B 1 232 ? -25.781 -34.656 -7.344 1 35.28 232 THR B C 1
ATOM 5729 O O . THR B 1 232 ? -26.281 -33.562 -7.133 1 35.28 232 THR B O 1
ATOM 5732 N N . GLY B 1 233 ? -24.453 -34.844 -6.871 1 38.88 233 GLY B N 1
ATOM 5733 C CA . GLY B 1 233 ? -23.875 -33.656 -6.277 1 38.88 233 GLY B CA 1
ATOM 5734 C C . GLY B 1 233 ? -23.188 -32.75 -7.285 1 38.88 233 GLY B C 1
ATOM 5735 O O . GLY B 1 233 ? -23.234 -33 -8.492 1 38.88 233 GLY B O 1
ATOM 5736 N N . SER B 1 234 ? -22.594 -31.484 -6.828 1 46.56 234 SER B N 1
ATOM 5737 C CA . SER B 1 234 ? -21.953 -30.375 -7.527 1 46.56 234 SER B CA 1
ATOM 5738 C C . SER B 1 234 ? -20.734 -30.859 -8.297 1 46.56 234 SER B C 1
ATOM 5740 O O . SER B 1 234 ? -20.062 -31.812 -7.898 1 46.56 234 SER B O 1
ATOM 5742 N N . LEU B 1 235 ? -20.719 -30.672 -9.547 1 49.78 235 LEU B N 1
ATOM 5743 C CA . LEU B 1 235 ? -19.547 -30.906 -10.391 1 49.78 235 LEU B CA 1
ATOM 5744 C C . LEU B 1 235 ? -18.266 -30.562 -9.641 1 49.78 235 LEU B C 1
ATOM 5746 O O . LEU B 1 235 ? -18.203 -29.578 -8.898 1 49.78 235 LEU B O 1
ATOM 5750 N N . PRO B 1 236 ? -17.422 -31.609 -9.516 1 46.59 236 PRO B N 1
ATOM 5751 C CA . PRO B 1 236 ? -16.172 -31.391 -8.781 1 46.59 236 PRO B CA 1
ATOM 5752 C C . PRO B 1 236 ? -15.484 -30.078 -9.18 1 46.59 236 PRO B C 1
ATOM 5754 O O . PRO B 1 236 ? -14.602 -29.594 -8.469 1 46.59 236 PRO B O 1
ATOM 5757 N N . SER B 1 237 ? -15.688 -29.688 -10.391 1 52.5 237 SER B N 1
ATOM 5758 C CA . SER B 1 237 ? -14.914 -28.516 -10.789 1 52.5 237 SER B CA 1
ATOM 5759 C C . SER B 1 237 ? -15.828 -27.328 -11.117 1 52.5 237 SER B C 1
ATOM 5761 O O . SER B 1 237 ? -16.938 -27.516 -11.641 1 52.5 237 SER B O 1
ATOM 5763 N N . SER B 1 238 ? -15.602 -26.312 -10.477 1 47.66 238 SER B N 1
ATOM 5764 C CA . SER B 1 238 ? -16.219 -25.047 -10.883 1 47.66 238 SER B CA 1
ATOM 5765 C C . SER B 1 238 ? -15.781 -24.656 -12.289 1 47.66 238 SER B C 1
ATOM 5767 O O . SER B 1 238 ? -16.312 -23.688 -12.859 1 47.66 238 SER B O 1
ATOM 5769 N N . GLU B 1 239 ? -14.992 -25.641 -12.875 1 50 239 GLU B N 1
ATOM 5770 C CA . GLU B 1 239 ? -14.445 -25.234 -14.164 1 50 239 GLU B CA 1
ATOM 5771 C C . GLU B 1 239 ? -15.352 -25.703 -15.305 1 50 239 GLU B C 1
ATOM 5773 O O . GLU B 1 239 ? -16.031 -26.719 -15.203 1 50 239 GLU B O 1
ATOM 5778 N N . GLU B 1 240 ? -15.5 -24.875 -16.297 1 52.22 240 GLU B N 1
ATOM 5779 C CA . GLU B 1 240 ? -16.219 -25.219 -17.516 1 52.22 240 GLU B CA 1
ATOM 5780 C C . GLU B 1 240 ? -15.367 -26.078 -18.453 1 52.22 240 GLU B C 1
ATOM 5782 O O . GLU B 1 240 ? -14.164 -25.875 -18.562 1 52.22 240 GLU B O 1
ATOM 5787 N N . ALA B 1 241 ? -15.977 -27.109 -18.969 1 55.84 241 ALA B N 1
ATOM 5788 C CA . ALA B 1 241 ? -15.266 -27.969 -19.922 1 55.84 241 ALA B CA 1
ATOM 5789 C C . ALA B 1 241 ? -14.727 -27.156 -21.094 1 55.84 241 ALA B C 1
ATOM 5791 O O . ALA B 1 241 ? -15.422 -26.281 -21.625 1 55.84 241 ALA B O 1
ATOM 5792 N N . GLU B 1 242 ? -13.477 -27.344 -21.406 1 52.66 242 GLU B N 1
ATOM 5793 C CA . GLU B 1 242 ? -12.828 -26.594 -22.469 1 52.66 242 GLU B CA 1
ATOM 5794 C C . GLU B 1 242 ? -12.852 -27.359 -23.797 1 52.66 242 GLU B C 1
ATOM 5796 O O . GLU B 1 242 ? -12.477 -26.828 -24.844 1 52.66 242 GLU B O 1
ATOM 5801 N N . GLY B 1 243 ? -13.297 -28.609 -23.828 1 56.5 243 GLY B N 1
ATOM 5802 C CA . GLY B 1 243 ? -13.383 -29.438 -25.031 1 56.5 243 GLY B CA 1
ATOM 5803 C C . GLY B 1 243 ? -14.023 -30.797 -24.766 1 56.5 243 GLY B C 1
ATOM 5804 O O . GLY B 1 243 ? -14.508 -31.047 -23.656 1 56.5 243 GLY B O 1
ATOM 5805 N N . VAL B 1 244 ? -14.125 -31.594 -25.844 1 59.69 244 VAL B N 1
ATOM 5806 C CA . VAL B 1 244 ? -14.805 -32.875 -25.766 1 59.69 244 VAL B CA 1
ATOM 5807 C C . VAL B 1 244 ? -13.797 -33.969 -25.359 1 59.69 244 VAL B C 1
ATOM 5809 O O . VAL B 1 244 ? -12.664 -33.969 -25.859 1 59.69 244 VAL B O 1
ATOM 5812 N N . TYR B 1 245 ? -14.055 -34.625 -24.328 1 57.12 245 TYR B N 1
ATOM 5813 C CA . TYR B 1 245 ? -13.281 -35.781 -23.922 1 57.12 245 TYR B CA 1
ATOM 5814 C C . TYR B 1 245 ? -13.828 -37.062 -24.562 1 57.12 245 TYR B C 1
ATOM 5816 O O . TYR B 1 245 ? -15 -37.406 -24.391 1 57.12 245 TYR B O 1
ATOM 5824 N N . PRO B 1 246 ? -12.953 -37.844 -25.516 1 59.78 246 PRO B N 1
ATOM 5825 C CA . PRO B 1 246 ? -11.648 -37.438 -26.031 1 59.78 246 PRO B CA 1
ATOM 5826 C C . PRO B 1 246 ? -11.758 -36.5 -27.234 1 59.78 246 PRO B C 1
ATOM 5828 O O . PRO B 1 246 ? -12.773 -36.5 -27.938 1 59.78 246 PRO B O 1
ATOM 5831 N N . THR B 1 247 ? -10.883 -35.75 -27.453 1 62.78 247 THR B N 1
ATOM 5832 C CA . THR B 1 247 ? -10.805 -34.969 -28.688 1 62.78 247 THR B CA 1
ATOM 5833 C C . THR B 1 247 ? -10.266 -35.844 -29.828 1 62.78 247 THR B C 1
ATOM 5835 O O . THR B 1 247 ? -9.203 -36.438 -29.703 1 62.78 247 THR B O 1
ATOM 5838 N N . VAL B 1 248 ? -11.102 -35.938 -30.891 1 61.97 248 VAL B N 1
ATOM 5839 C CA . VAL B 1 248 ? -10.719 -36.75 -32.031 1 61.97 248 VAL B CA 1
ATOM 5840 C C . VAL B 1 248 ? -10 -35.875 -33.062 1 61.97 248 VAL B C 1
ATOM 5842 O O . VAL B 1 248 ? -10.539 -34.844 -33.531 1 61.97 248 VAL B O 1
ATOM 5845 N N . VAL B 1 249 ? -8.766 -36.219 -33.375 1 65.19 249 VAL B N 1
ATOM 5846 C CA . VAL B 1 249 ? -7.961 -35.5 -34.375 1 65.19 249 VAL B CA 1
ATOM 5847 C C . VAL B 1 249 ? -7.613 -36.438 -35.531 1 65.19 249 VAL B C 1
ATOM 5849 O O . VAL B 1 249 ? -7.211 -37.562 -35.312 1 65.19 249 VAL B O 1
ATOM 5852 N N . THR B 1 250 ? -7.875 -36.031 -36.781 1 71.12 250 THR B N 1
ATOM 5853 C CA . THR B 1 250 ? -7.402 -36.75 -37.938 1 71.12 250 THR B CA 1
ATOM 5854 C C . THR B 1 250 ? -5.988 -36.312 -38.312 1 71.12 250 THR B C 1
ATOM 5856 O O . THR B 1 250 ? -5.742 -35.125 -38.594 1 71.12 250 THR B O 1
ATOM 5859 N N . SER B 1 251 ? -5.113 -37.219 -38.25 1 58.62 251 SER B N 1
ATOM 5860 C CA . SER B 1 251 ? -3.715 -36.938 -38.562 1 58.62 251 SER B CA 1
ATOM 5861 C C . SER B 1 251 ? -3.535 -36.625 -40.031 1 58.62 251 SER B C 1
ATOM 5863 O O . SER B 1 251 ? -4.426 -36.906 -40.844 1 58.62 251 SER B O 1
ATOM 5865 N N . ASP B 1 252 ? -2.41 -36 -40.375 1 76.31 252 ASP B N 1
ATOM 5866 C CA . ASP B 1 252 ? -2.09 -35.688 -41.75 1 76.31 252 ASP B CA 1
ATOM 5867 C C . ASP B 1 252 ? -2.012 -36.938 -42.594 1 76.31 252 ASP B C 1
ATOM 5869 O O . ASP B 1 252 ? -2.207 -36.906 -43.812 1 76.31 252 ASP B O 1
ATOM 5873 N N . SER B 1 253 ? -1.726 -38.062 -41.969 1 71.81 253 SER B N 1
ATOM 5874 C CA . SER B 1 253 ? -1.641 -39.344 -42.688 1 71.81 253 SER B CA 1
ATOM 5875 C C . SER B 1 253 ? -3.008 -40 -42.781 1 71.81 253 SER B C 1
ATOM 5877 O O . SER B 1 253 ? -3.133 -41.094 -43.344 1 71.81 253 SER B O 1
ATOM 5879 N N . GLY B 1 254 ? -4.023 -39.344 -42.188 1 67.5 254 GLY B N 1
ATOM 5880 C CA . GLY B 1 254 ? -5.391 -39.812 -42.344 1 67.5 254 GLY B CA 1
ATOM 5881 C C . GLY B 1 254 ? -5.832 -40.688 -41.156 1 67.5 254 GLY B C 1
ATOM 5882 O O . GLY B 1 254 ? -6.973 -41.156 -41.125 1 67.5 254 GLY B O 1
ATOM 5883 N N . ASN B 1 255 ? -4.988 -40.906 -40.25 1 65.75 255 ASN B N 1
ATOM 5884 C CA . ASN B 1 255 ? -5.328 -41.719 -39.094 1 65.75 255 ASN B CA 1
ATOM 5885 C C . ASN B 1 255 ? -5.996 -40.906 -38 1 65.75 255 ASN B C 1
ATOM 5887 O O . ASN B 1 255 ? -5.746 -39.688 -37.906 1 65.75 255 ASN B O 1
ATOM 5891 N N . VAL B 1 256 ? -6.887 -41.562 -37.219 1 62.78 256 VAL B N 1
ATOM 5892 C CA . VAL B 1 256 ? -7.559 -40.906 -36.094 1 62.78 256 VAL B CA 1
ATOM 5893 C C . VAL B 1 256 ? -6.707 -41.031 -34.844 1 62.78 256 VAL B C 1
ATOM 5895 O O . VAL B 1 256 ? -6.227 -42.125 -34.5 1 62.78 256 VAL B O 1
ATOM 5898 N N . VAL B 1 257 ? -6.438 -39.938 -34.25 1 54.59 257 VAL B N 1
ATOM 5899 C CA . VAL B 1 257 ? -5.699 -39.875 -32.969 1 54.59 257 VAL B CA 1
ATOM 5900 C C . VAL B 1 257 ? -6.578 -39.281 -31.891 1 54.59 257 VAL B C 1
ATOM 5902 O O . VAL B 1 257 ? -7.172 -38.219 -32.094 1 54.59 257 VAL B O 1
ATOM 5905 N N . LEU B 1 258 ? -6.688 -40.062 -30.766 1 60.5 258 LEU B N 1
ATOM 5906 C CA . LEU B 1 258 ? -7.426 -39.531 -29.625 1 60.5 258 LEU B CA 1
ATOM 5907 C C . LEU B 1 258 ? -6.504 -38.75 -28.703 1 60.5 258 LEU B C 1
ATOM 5909 O O . LEU B 1 258 ? -5.43 -39.219 -28.328 1 60.5 258 LEU B O 1
ATOM 5913 N N . VAL B 1 259 ? -6.887 -37.531 -28.375 1 51.44 259 VAL B N 1
ATOM 5914 C CA . VAL B 1 259 ? -6.129 -36.688 -27.453 1 51.44 259 VAL B CA 1
ATOM 5915 C C . VAL B 1 259 ? -6.918 -36.5 -26.156 1 51.44 259 VAL B C 1
ATOM 5917 O O . VAL B 1 259 ? -8.07 -36.062 -26.188 1 51.44 259 VAL B O 1
ATOM 5920 N N . VAL B 1 260 ? -6.293 -36.875 -24.984 1 60.16 260 VAL B N 1
ATOM 5921 C CA . VAL B 1 260 ? -6.988 -36.781 -23.703 1 60.16 260 VAL B CA 1
ATOM 5922 C C . VAL B 1 260 ? -6.102 -36.031 -22.703 1 60.16 260 VAL B C 1
ATOM 5924 O O . VAL B 1 260 ? -4.875 -36.125 -22.766 1 60.16 260 VAL B O 1
ATOM 5927 N N . GLN B 1 261 ? -6.762 -35.188 -21.875 1 53.66 261 GLN B N 1
ATOM 5928 C CA . GLN B 1 261 ? -6.16 -34.562 -20.688 1 53.66 261 GLN B CA 1
ATOM 5929 C C . GLN B 1 261 ? -7.117 -34.625 -19.5 1 53.66 261 GLN B C 1
ATOM 5931 O O . GLN B 1 261 ? -8.336 -34.469 -19.672 1 53.66 261 GLN B O 1
ATOM 5936 N N . GLY B 1 262 ? -6.629 -34.938 -18.281 1 50.12 262 GLY B N 1
ATOM 5937 C CA . GLY B 1 262 ? -7.434 -35.031 -17.078 1 50.12 262 GLY B CA 1
ATOM 5938 C C . GLY B 1 262 ? -7.43 -33.75 -16.266 1 50.12 262 GLY B C 1
ATOM 5939 O O . GLY B 1 262 ? -7.43 -33.781 -15.031 1 50.12 262 GLY B O 1
ATOM 5940 N N . TYR B 1 263 ? -7.438 -32.656 -16.922 1 51.97 263 TYR B N 1
ATOM 5941 C CA . TYR B 1 263 ? -7.355 -31.391 -16.203 1 51.97 263 TYR B CA 1
ATOM 5942 C C . TYR B 1 263 ? -6.148 -31.359 -15.281 1 51.97 263 TYR B C 1
ATOM 5944 O O . TYR B 1 263 ? -5.012 -31.562 -15.727 1 51.97 263 TYR B O 1
ATOM 5952 N N . ALA B 1 264 ? -6.344 -31.062 -14.062 1 47.53 264 ALA B N 1
ATOM 5953 C CA . ALA B 1 264 ? -5.227 -30.953 -13.125 1 47.53 264 ALA B CA 1
ATOM 5954 C C . ALA B 1 264 ? -5.648 -31.359 -11.719 1 47.53 264 ALA B C 1
ATOM 5956 O O . ALA B 1 264 ? -6.832 -31.594 -11.461 1 47.53 264 ALA B O 1
ATOM 5957 N N . TYR B 1 265 ? -4.652 -31.625 -10.891 1 44.34 265 TYR B N 1
ATOM 5958 C CA . TYR B 1 265 ? -4.742 -31.766 -9.438 1 44.34 265 TYR B CA 1
ATOM 5959 C C . TYR B 1 265 ? -5.387 -33.094 -9.047 1 44.34 265 TYR B C 1
ATOM 5961 O O . TYR B 1 265 ? -5.914 -33.219 -7.941 1 44.34 265 TYR B O 1
ATOM 5969 N N . GLY B 1 266 ? -5.332 -34.031 -9.977 1 43.53 266 GLY B N 1
ATOM 5970 C CA . GLY B 1 266 ? -5.824 -35.344 -9.68 1 43.53 266 GLY B CA 1
ATOM 5971 C C . GLY B 1 266 ? -7.328 -35.406 -9.469 1 43.53 266 GLY B C 1
ATOM 5972 O O . GLY B 1 266 ? -7.848 -36.375 -8.891 1 43.53 266 GLY B O 1
ATOM 5973 N N . LYS B 1 267 ? -7.969 -34.281 -9.805 1 44.84 267 LYS B N 1
ATOM 5974 C CA . LYS B 1 267 ? -9.406 -34.156 -9.602 1 44.84 267 LYS B CA 1
ATOM 5975 C C . LYS B 1 267 ? -10.164 -35.125 -10.5 1 44.84 267 LYS B C 1
ATOM 5977 O O . LYS B 1 267 ? -11.227 -35.625 -10.125 1 44.84 267 LYS B O 1
ATOM 5982 N N . TYR B 1 268 ? -9.711 -35.312 -11.656 1 41.69 268 TYR B N 1
ATOM 5983 C CA . TYR B 1 268 ? -10.406 -36.156 -12.633 1 41.69 268 TYR B CA 1
ATOM 5984 C C . TYR B 1 268 ? -9.539 -37.312 -13.094 1 41.69 268 TYR B C 1
ATOM 5986 O O . TYR B 1 268 ? -8.367 -37.125 -13.422 1 41.69 268 TYR B O 1
ATOM 5994 N N . LEU B 1 269 ? -9.938 -38.406 -12.547 1 43.25 269 LEU B N 1
ATOM 5995 C CA . LEU B 1 269 ? -9.406 -39.562 -13.258 1 43.25 269 LEU B CA 1
ATOM 5996 C C . LEU B 1 269 ? -10.242 -39.875 -14.5 1 43.25 269 LEU B C 1
ATOM 5998 O O . LEU B 1 269 ? -11.477 -39.906 -14.43 1 43.25 269 LEU B O 1
ATOM 6002 N N . GLY B 1 270 ? -9.992 -39.406 -15.648 1 40.47 270 GLY B N 1
ATOM 6003 C CA . GLY B 1 270 ? -10.891 -39.75 -16.75 1 40.47 270 GLY B CA 1
ATOM 6004 C C . GLY B 1 270 ? -11.852 -40.875 -16.422 1 40.47 270 GLY B C 1
ATOM 6005 O O . GLY B 1 270 ? -12.867 -41.031 -17.094 1 40.47 270 GLY B O 1
ATOM 6006 N N . GLU B 1 271 ? -11.891 -41.844 -15.695 1 38.56 271 GLU B N 1
ATOM 6007 C CA . GLU B 1 271 ? -13.086 -42.656 -15.477 1 38.56 271 GLU B CA 1
ATOM 6008 C C . GLU B 1 271 ? -13.875 -42.156 -14.273 1 38.56 271 GLU B C 1
ATOM 6010 O O . GLU B 1 271 ? -13.406 -41.312 -13.531 1 38.56 271 GLU B O 1
ATOM 6015 N N . LEU B 1 272 ? -14.516 -43.188 -13.164 1 33.47 272 LEU B N 1
ATOM 6016 C CA . LEU B 1 272 ? -15.617 -43.406 -12.234 1 33.47 272 LEU B CA 1
ATOM 6017 C C . LEU B 1 272 ? -15.32 -42.75 -10.875 1 33.47 272 LEU B C 1
ATOM 6019 O O . LEU B 1 272 ? -14.203 -42.875 -10.367 1 33.47 272 LEU B O 1
ATOM 6023 N N . HIS B 1 273 ? -16.031 -41.625 -10.383 1 35.22 273 HIS B N 1
ATOM 6024 C CA . HIS B 1 273 ? -15.945 -41 -9.07 1 35.22 273 HIS B CA 1
ATOM 6025 C C . HIS B 1 273 ? -16.266 -42 -7.965 1 35.22 273 HIS B C 1
ATOM 6027 O O . HIS B 1 273 ? -17.328 -42.625 -7.953 1 35.22 273 HIS B O 1
ATOM 6033 N N . VAL B 1 274 ? -15.398 -42.719 -7.348 1 34.88 274 VAL B N 1
ATOM 6034 C CA . VAL B 1 274 ? -15.664 -43.656 -6.258 1 34.88 274 VAL B CA 1
ATOM 6035 C C . VAL B 1 274 ? -15.406 -42.969 -4.918 1 34.88 274 VAL B C 1
ATOM 6037 O O . VAL B 1 274 ? -14.445 -42.219 -4.773 1 34.88 274 VAL B O 1
ATOM 6040 N N . THR B 1 275 ? -16.484 -42.812 -3.965 1 41.72 275 THR B N 1
ATOM 6041 C CA . THR B 1 275 ? -16.531 -42.188 -2.635 1 41.72 275 THR B CA 1
ATOM 6042 C C . THR B 1 275 ? -15.688 -43 -1.648 1 41.72 275 THR B C 1
ATOM 6044 O O . THR B 1 275 ? -15.656 -42.688 -0.455 1 41.72 275 THR B O 1
ATOM 6047 N N . PHE B 1 276 ? -15.102 -44.188 -1.925 1 44.31 276 PHE B N 1
ATOM 6048 C CA . PHE B 1 276 ? -14.438 -44.906 -0.849 1 44.31 276 PHE B CA 1
ATOM 6049 C C . PHE B 1 276 ? -12.938 -44.625 -0.851 1 44.31 276 PHE B C 1
ATOM 6051 O O . PHE B 1 276 ? -12.305 -44.656 -1.905 1 44.31 276 PHE B O 1
ATOM 6058 N N . ASP B 1 277 ? -12.375 -44.281 0.349 1 57.22 277 ASP B N 1
ATOM 6059 C CA . ASP B 1 277 ? -10.938 -44.031 0.485 1 57.22 277 ASP B CA 1
ATOM 6060 C C . ASP B 1 277 ? -10.211 -45.344 0.825 1 57.22 277 ASP B C 1
ATOM 6062 O O . ASP B 1 277 ? -10.688 -46.125 1.636 1 57.22 277 ASP B O 1
ATOM 6066 N N . ASP B 1 278 ? -9.188 -45.688 0.148 1 62.91 278 ASP B N 1
ATOM 6067 C CA . ASP B 1 278 ? -8.297 -46.812 0.399 1 62.91 278 ASP B CA 1
ATOM 6068 C C . ASP B 1 278 ? -7.629 -46.688 1.767 1 62.91 278 ASP B C 1
ATOM 6070 O O . ASP B 1 278 ? -6.852 -45.75 2.004 1 62.91 278 ASP B O 1
ATOM 6074 N N . PRO B 1 279 ? -8.039 -47.531 2.668 1 69.38 279 PRO B N 1
ATOM 6075 C CA . PRO B 1 279 ? -7.523 -47.438 4.035 1 69.38 279 PRO B CA 1
ATOM 6076 C C . PRO B 1 279 ? -6 -47.469 4.098 1 69.38 279 PRO B C 1
ATOM 6078 O O . PRO B 1 279 ? -5.395 -46.812 4.965 1 69.38 279 PRO B O 1
ATOM 6081 N N . GLU B 1 280 ? -5.379 -48.25 3.289 1 74.56 280 GLU B N 1
ATOM 6082 C CA . GLU B 1 280 ? -3.92 -48.312 3.285 1 74.56 280 GLU B CA 1
ATOM 6083 C C . GLU B 1 280 ? -3.318 -46.969 2.936 1 74.56 280 GLU B C 1
ATOM 6085 O O . GLU B 1 280 ? -2.344 -46.531 3.557 1 74.56 280 GLU B O 1
ATOM 6090 N N . THR B 1 281 ? -3.871 -46.438 1.922 1 76.31 281 THR B N 1
ATOM 6091 C CA . THR B 1 281 ? -3.393 -45.094 1.535 1 76.31 281 THR B CA 1
ATOM 6092 C C . THR B 1 281 ? -3.58 -44.094 2.674 1 76.31 281 THR B C 1
ATOM 6094 O O . THR B 1 281 ? -2.701 -43.281 2.936 1 76.31 281 THR B O 1
ATOM 6097 N N . LEU B 1 282 ? -4.695 -44.188 3.316 1 72.31 282 LEU B N 1
ATOM 6098 C CA . LEU B 1 282 ? -4.965 -43.281 4.43 1 72.31 282 LEU B CA 1
ATOM 6099 C C . LEU B 1 282 ? -3.947 -43.469 5.547 1 72.31 282 LEU B C 1
ATOM 6101 O O . LEU B 1 282 ? -3.541 -42.5 6.195 1 72.31 282 LEU B O 1
ATOM 6105 N N . SER B 1 283 ? -3.607 -44.688 5.746 1 75.62 283 SER B N 1
ATOM 6106 C CA . SER B 1 283 ? -2.584 -44.969 6.746 1 75.62 283 SER B CA 1
ATOM 6107 C C . SER B 1 283 ? -1.243 -44.375 6.352 1 75.62 283 SER B C 1
ATOM 6109 O O . SER B 1 283 ? -0.499 -43.875 7.207 1 75.62 283 SER B O 1
ATOM 6111 N N . MET B 1 284 ? -0.899 -44.469 5.133 1 77.38 284 MET B N 1
ATOM 6112 C CA . MET B 1 284 ? 0.323 -43.844 4.641 1 77.38 284 MET B CA 1
ATOM 6113 C C . MET B 1 284 ? 0.289 -42.344 4.863 1 77.38 284 MET B C 1
ATOM 6115 O O . MET B 1 284 ? 1.274 -41.75 5.312 1 77.38 284 MET B O 1
ATOM 6119 N N . ILE B 1 285 ? -0.85 -41.75 4.535 1 74.56 285 ILE B N 1
ATOM 6120 C CA . ILE B 1 285 ? -1.023 -40.312 4.715 1 74.56 285 ILE B CA 1
ATOM 6121 C C . ILE B 1 285 ? -0.866 -39.969 6.188 1 74.56 285 ILE B C 1
ATOM 6123 O O . ILE B 1 285 ? -0.199 -38.969 6.527 1 74.56 285 ILE B O 1
ATOM 6127 N N . ALA B 1 286 ? -1.403 -40.688 7.031 1 73.94 286 ALA B N 1
ATOM 6128 C CA . ALA B 1 286 ? -1.399 -40.438 8.469 1 73.94 286 ALA B CA 1
ATOM 6129 C C . ALA B 1 286 ? 0.024 -40.406 9.016 1 73.94 286 ALA B C 1
ATOM 6131 O O . ALA B 1 286 ? 0.311 -39.719 9.984 1 73.94 286 ALA B O 1
ATOM 6132 N N . ARG B 1 287 ? 0.878 -41.188 8.438 1 75.88 287 ARG B N 1
ATOM 6133 C CA . ARG B 1 287 ? 2.271 -41.25 8.867 1 75.88 287 ARG B CA 1
ATOM 6134 C C . ARG B 1 287 ? 2.967 -39.906 8.648 1 75.88 287 ARG B C 1
ATOM 6136 O O . ARG B 1 287 ? 3.809 -39.5 9.445 1 75.88 287 ARG B O 1
ATOM 6143 N N . TYR B 1 288 ? 2.605 -39.25 7.625 1 73.94 288 TYR B N 1
ATOM 6144 C CA . TYR B 1 288 ? 3.279 -38 7.254 1 73.94 288 TYR B CA 1
ATOM 6145 C C . TYR B 1 288 ? 2.508 -36.812 7.762 1 73.94 288 TYR B C 1
ATOM 6147 O O . TYR B 1 288 ? 3.062 -35.719 7.875 1 73.94 288 TYR B O 1
ATOM 6155 N N . GLN B 1 289 ? 1.282 -36.938 8.07 1 75.5 289 GLN B N 1
ATOM 6156 C CA . GLN B 1 289 ? 0.307 -35.875 8.281 1 75.5 289 GLN B CA 1
ATOM 6157 C C . GLN B 1 289 ? 0.708 -35 9.445 1 75.5 289 GLN B C 1
ATOM 6159 O O . GLN B 1 289 ? 0.588 -33.75 9.359 1 75.5 289 GLN B O 1
ATOM 6164 N N . PRO B 1 290 ? 1.241 -35.5 10.539 1 73.31 290 PRO B N 1
ATOM 6165 C CA . PRO B 1 290 ? 1.534 -34.625 11.672 1 73.31 290 PRO B CA 1
ATOM 6166 C C . PRO B 1 290 ? 2.551 -33.531 11.328 1 73.31 290 PRO B C 1
ATOM 6168 O O . PRO B 1 290 ? 2.393 -32.375 11.742 1 73.31 290 PRO B O 1
ATOM 6171 N N . ASP B 1 291 ? 3.541 -33.812 10.625 1 71.25 291 ASP B N 1
ATOM 6172 C CA . ASP B 1 291 ? 4.574 -32.875 10.258 1 71.25 291 ASP B CA 1
ATOM 6173 C C . ASP B 1 291 ? 4.023 -31.797 9.312 1 71.25 291 ASP B C 1
ATOM 6175 O O . ASP B 1 291 ? 4.406 -30.625 9.391 1 71.25 291 ASP B O 1
ATOM 6179 N N . ILE B 1 292 ? 3.107 -32.156 8.523 1 77.62 292 ILE B N 1
ATOM 6180 C CA . ILE B 1 292 ? 2.551 -31.281 7.504 1 77.62 292 ILE B CA 1
ATOM 6181 C C . ILE B 1 292 ? 1.46 -30.406 8.117 1 77.62 292 ILE B C 1
ATOM 6183 O O . ILE B 1 292 ? 1.358 -29.219 7.801 1 77.62 292 ILE B O 1
ATOM 6187 N N . GLU B 1 293 ? 0.753 -31.031 8.992 1 77.62 293 GLU B N 1
ATOM 6188 C CA . GLU B 1 293 ? -0.412 -30.344 9.539 1 77.62 293 GLU B CA 1
ATOM 6189 C C . GLU B 1 293 ? -0.004 -29.078 10.297 1 77.62 293 GLU B C 1
ATOM 6191 O O . GLU B 1 293 ? -0.666 -28.047 10.195 1 77.62 293 GLU B O 1
ATOM 6196 N N . LYS B 1 294 ? 1.007 -29.125 11.062 1 77.69 294 LYS B N 1
ATOM 6197 C CA . LYS B 1 294 ? 1.48 -27.969 11.812 1 77.69 294 LYS B CA 1
ATOM 6198 C C . LYS B 1 294 ? 1.891 -26.828 10.875 1 77.69 294 LYS B C 1
ATOM 6200 O O . LYS B 1 294 ? 1.591 -25.672 11.133 1 77.69 294 LYS B O 1
ATOM 6205 N N . GLN B 1 295 ? 2.482 -27.172 9.891 1 79.5 295 GLN B N 1
ATOM 6206 C CA . GLN B 1 295 ? 2.938 -26.172 8.938 1 79.5 295 GLN B CA 1
ATOM 6207 C C . GLN B 1 295 ? 1.775 -25.625 8.109 1 79.5 295 GLN B C 1
ATOM 6209 O O . GLN B 1 295 ? 1.698 -24.422 7.848 1 79.5 295 GLN B O 1
ATOM 6214 N N . LYS B 1 296 ? 0.873 -26.5 7.773 1 81.69 296 LYS B N 1
ATOM 6215 C CA . LYS B 1 296 ? -0.249 -26.188 6.891 1 81.69 296 LYS B CA 1
ATOM 6216 C C . LYS B 1 296 ? -1.198 -25.188 7.535 1 81.69 296 LYS B C 1
ATOM 6218 O O . LYS B 1 296 ? -1.688 -24.266 6.863 1 81.69 296 LYS B O 1
ATOM 6223 N N . THR B 1 297 ? -1.406 -25.281 8.805 1 83 297 THR B N 1
ATOM 6224 C CA . THR B 1 297 ? -2.482 -24.547 9.453 1 83 297 THR B CA 1
ATOM 6225 C C . THR B 1 297 ? -1.948 -23.266 10.094 1 83 297 THR B C 1
ATOM 6227 O O . THR B 1 297 ? -2.715 -22.469 10.656 1 83 297 THR B O 1
ATOM 6230 N N . LYS B 1 298 ? -0.704 -23.125 9.945 1 88.56 298 LYS B N 1
ATOM 6231 C CA . LYS B 1 298 ? -0.137 -21.891 10.484 1 88.56 298 LYS B CA 1
ATOM 6232 C C . LYS B 1 298 ? -0.745 -20.672 9.812 1 88.56 298 LYS B C 1
ATOM 6234 O O . LYS B 1 298 ? -0.728 -20.547 8.586 1 88.56 298 LYS B O 1
ATOM 6239 N N . VAL B 1 299 ? -1.365 -19.75 10.594 1 93.5 299 VAL B N 1
ATOM 6240 C CA . VAL B 1 299 ? -1.942 -18.516 10.086 1 93.5 299 VAL B CA 1
ATOM 6241 C C . VAL B 1 299 ? -0.84 -17.484 9.867 1 93.5 299 VAL B C 1
ATOM 6243 O O . VAL B 1 299 ? -0.1 -17.156 10.797 1 93.5 299 VAL B O 1
ATOM 6246 N N . VAL B 1 300 ? -0.745 -17 8.688 1 94.38 300 VAL B N 1
ATOM 6247 C CA . VAL B 1 300 ? 0.328 -16.062 8.367 1 94.38 300 VAL B CA 1
ATOM 6248 C C . VAL B 1 300 ? -0.232 -14.641 8.289 1 94.38 300 VAL B C 1
ATOM 6250 O O . VAL B 1 300 ? 0.526 -13.672 8.242 1 94.38 300 VAL B O 1
ATOM 6253 N N . GLY B 1 301 ? -1.504 -14.438 8.211 1 96.06 301 GLY B N 1
ATOM 6254 C CA . GLY B 1 301 ? -2.166 -13.148 8.164 1 96.06 301 GLY B CA 1
ATOM 6255 C C . GLY B 1 301 ? -3.662 -13.25 7.934 1 96.06 301 GLY B C 1
ATOM 6256 O O . GLY B 1 301 ? -4.254 -14.312 8.125 1 96.06 301 GLY B O 1
ATOM 6257 N N . GLN B 1 302 ? -4.242 -12.094 7.598 1 95.12 302 GLN B N 1
ATOM 6258 C CA . GLN B 1 302 ? -5.684 -12.031 7.363 1 95.12 302 GLN B CA 1
ATOM 6259 C C . GLN B 1 302 ? -6.008 -11.102 6.191 1 95.12 302 GLN B C 1
ATOM 6261 O O . GLN B 1 302 ? -5.223 -10.211 5.863 1 95.12 302 GLN B O 1
ATOM 6266 N N . THR B 1 303 ? -7.051 -11.43 5.547 1 94.62 303 THR B N 1
ATOM 6267 C CA . THR B 1 303 ? -7.59 -10.531 4.531 1 94.62 303 THR B CA 1
ATOM 6268 C C . THR B 1 303 ? -9.008 -10.102 4.891 1 94.62 303 THR B C 1
ATOM 6270 O O . THR B 1 303 ? -9.781 -10.898 5.43 1 94.62 303 THR B O 1
ATOM 6273 N N . TYR B 1 304 ? -9.328 -8.836 4.609 1 93.38 304 TYR B N 1
ATOM 6274 C CA . TYR B 1 304 ? -10.664 -8.305 4.844 1 93.38 304 TYR B CA 1
ATOM 6275 C C . TYR B 1 304 ? -11.461 -8.234 3.545 1 93.38 304 TYR B C 1
ATOM 6277 O O . TYR B 1 304 ? -12.586 -7.73 3.523 1 93.38 304 TYR B O 1
ATOM 6285 N N . VAL B 1 305 ? -10.859 -8.719 2.484 1 93.44 305 VAL B N 1
ATOM 6286 C CA . VAL B 1 305 ? -11.516 -8.742 1.182 1 93.44 305 VAL B CA 1
ATOM 6287 C C . VAL B 1 305 ? -11.281 -10.102 0.516 1 93.44 305 VAL B C 1
ATOM 6289 O O . VAL B 1 305 ? -10.414 -10.867 0.939 1 93.44 305 VAL B O 1
ATOM 6292 N N . ASP B 1 306 ? -12.086 -10.336 -0.514 1 93.06 306 ASP B N 1
ATOM 6293 C CA . ASP B 1 306 ? -11.789 -11.492 -1.352 1 93.06 306 ASP B CA 1
ATOM 6294 C C . ASP B 1 306 ? -10.672 -11.18 -2.346 1 93.06 306 ASP B C 1
ATOM 6296 O O . ASP B 1 306 ? -10.727 -10.164 -3.043 1 93.06 306 ASP B O 1
ATOM 6300 N N . LEU B 1 307 ? -9.695 -11.953 -2.295 1 95.44 307 LEU B N 1
ATOM 6301 C CA . LEU B 1 307 ? -8.648 -11.906 -3.305 1 95.44 307 LEU B CA 1
ATOM 6302 C C . LEU B 1 307 ? -8.844 -13.008 -4.344 1 95.44 307 LEU B C 1
ATOM 6304 O O . LEU B 1 307 ? -8.516 -14.172 -4.098 1 95.44 307 LEU B O 1
ATOM 6308 N N . LEU B 1 308 ? -9.266 -12.633 -5.52 1 93.12 308 LEU B N 1
ATOM 6309 C CA . LEU B 1 308 ? -9.82 -13.602 -6.461 1 93.12 308 LEU B CA 1
ATOM 6310 C C . LEU B 1 308 ? -8.812 -13.938 -7.555 1 93.12 308 LEU B C 1
ATOM 6312 O O . LEU B 1 308 ? -8.172 -13.039 -8.109 1 93.12 308 LEU B O 1
ATOM 6316 N N . ALA B 1 309 ? -8.703 -15.203 -7.781 1 89.69 309 ALA B N 1
ATOM 6317 C CA . ALA B 1 309 ? -7.859 -15.719 -8.852 1 89.69 309 ALA B CA 1
ATOM 6318 C C . ALA B 1 309 ? -8.703 -16.344 -9.961 1 89.69 309 ALA B C 1
ATOM 6320 O O . ALA B 1 309 ? -8.344 -17.375 -10.516 1 89.69 309 ALA B O 1
ATOM 6321 N N . ASP B 1 310 ? -9.758 -15.742 -10.273 1 85.25 310 ASP B N 1
ATOM 6322 C CA . ASP B 1 310 ? -10.586 -16.266 -11.359 1 85.25 310 ASP B CA 1
ATOM 6323 C C . ASP B 1 310 ? -9.766 -16.453 -12.633 1 85.25 310 ASP B C 1
ATOM 6325 O O . ASP B 1 310 ? -9.102 -15.516 -13.094 1 85.25 310 ASP B O 1
ATOM 6329 N N . ARG B 1 311 ? -9.844 -17.594 -13.18 1 81.94 311 ARG B N 1
ATOM 6330 C CA . ARG B 1 311 ? -8.977 -17.969 -14.297 1 81.94 311 ARG B CA 1
ATOM 6331 C C . ARG B 1 311 ? -9.18 -17.047 -15.484 1 81.94 311 ARG B C 1
ATOM 6333 O O . ARG B 1 311 ? -8.219 -16.547 -16.062 1 81.94 311 ARG B O 1
ATOM 6340 N N . VAL B 1 312 ? -10.398 -16.859 -15.867 1 86.69 312 VAL B N 1
ATOM 6341 C CA . VAL B 1 312 ? -10.664 -16.031 -17.047 1 86.69 312 VAL B CA 1
ATOM 6342 C C . VAL B 1 312 ? -10.391 -14.562 -16.719 1 86.69 312 VAL B C 1
ATOM 6344 O O . VAL B 1 312 ? -9.719 -13.867 -17.484 1 86.69 312 VAL B O 1
ATOM 6347 N N . GLU B 1 313 ? -10.781 -14.086 -15.586 1 91.81 313 GLU B N 1
ATOM 6348 C CA . GLU B 1 313 ? -10.633 -12.68 -15.234 1 91.81 313 GLU B CA 1
ATOM 6349 C C . GLU B 1 313 ? -9.156 -12.297 -15.125 1 91.81 313 GLU B C 1
ATOM 6351 O O . GLU B 1 313 ? -8.711 -11.328 -15.742 1 91.81 313 GLU B O 1
ATOM 6356 N N . CYS B 1 314 ? -8.414 -13.031 -14.406 1 94.56 314 CYS B N 1
ATOM 6357 C CA . CYS B 1 314 ? -7.012 -12.695 -14.203 1 94.56 314 CYS B CA 1
ATOM 6358 C C . CYS B 1 314 ? -6.223 -12.836 -15.5 1 94.56 314 CYS B C 1
ATOM 6360 O O . CYS B 1 314 ? -5.156 -12.234 -15.648 1 94.56 314 CYS B O 1
ATOM 6362 N N . ARG B 1 315 ? -6.762 -13.625 -16.422 1 93.81 315 ARG B N 1
ATOM 6363 C CA . ARG B 1 315 ? -6.035 -13.875 -17.672 1 93.81 315 ARG B CA 1
ATOM 6364 C C . ARG B 1 315 ? -6.477 -12.914 -18.766 1 93.81 315 ARG B C 1
ATOM 6366 O O . ARG B 1 315 ? -5.969 -12.969 -19.891 1 93.81 315 ARG B O 1
ATOM 6373 N N . THR B 1 316 ? -7.426 -12.039 -18.469 1 94.62 316 THR B N 1
ATOM 6374 C CA . THR B 1 316 ? -7.895 -11.133 -19.516 1 94.62 316 THR B CA 1
ATOM 6375 C C . THR B 1 316 ? -7.883 -9.688 -19.016 1 94.62 316 THR B C 1
ATOM 6377 O O . THR B 1 316 ? -7.883 -8.75 -19.812 1 94.62 316 THR B O 1
ATOM 6380 N N . THR B 1 317 ? -7.977 -9.508 -17.75 1 95.94 317 THR B N 1
ATOM 6381 C CA . THR B 1 317 ? -8.023 -8.172 -17.156 1 95.94 317 THR B CA 1
ATOM 6382 C C . THR B 1 317 ? -7.25 -8.141 -15.836 1 95.94 317 THR B C 1
ATOM 6384 O O . THR B 1 317 ? -6.594 -9.117 -15.477 1 95.94 317 THR B O 1
ATOM 6387 N N . GLU B 1 318 ? -7.266 -6.914 -15.211 1 97.5 318 GLU B N 1
ATOM 6388 C CA . GLU B 1 318 ? -6.684 -6.777 -13.883 1 97.5 318 GLU B CA 1
ATOM 6389 C C . GLU B 1 318 ? -7.465 -7.586 -12.852 1 97.5 318 GLU B C 1
ATOM 6391 O O . GLU B 1 318 ? -8.695 -7.605 -12.867 1 97.5 318 GLU B O 1
ATOM 6396 N N . CYS B 1 319 ? -6.793 -8.305 -12.039 1 97.31 319 CYS B N 1
ATOM 6397 C CA . CYS B 1 319 ? -7.418 -8.945 -10.883 1 97.31 319 CYS B CA 1
ATOM 6398 C C . CYS B 1 319 ? -6.68 -8.586 -9.602 1 97.31 319 CYS B C 1
ATOM 6400 O O . CYS B 1 319 ? -5.484 -8.297 -9.625 1 97.31 319 CYS B O 1
ATOM 6402 N N . ASN B 1 320 ? -7.359 -8.562 -8.477 1 97.69 320 ASN B N 1
ATOM 6403 C CA . ASN B 1 320 ? -6.785 -7.992 -7.266 1 97.69 320 ASN B CA 1
ATOM 6404 C C . ASN B 1 320 ? -5.766 -8.93 -6.625 1 97.69 320 ASN B C 1
ATOM 6406 O O . ASN B 1 320 ? -4.812 -8.484 -5.992 1 97.69 320 ASN B O 1
ATOM 6410 N N . LEU B 1 321 ? -5.969 -10.25 -6.781 1 97.81 321 LEU B N 1
ATOM 6411 C CA . LEU B 1 321 ? -4.91 -11.148 -6.332 1 97.81 321 LEU B CA 1
ATOM 6412 C C . LEU B 1 321 ? -3.621 -10.898 -7.109 1 97.81 321 LEU B C 1
ATOM 6414 O O . LEU B 1 321 ? -2.529 -10.945 -6.543 1 97.81 321 LEU B O 1
ATOM 6418 N N . GLY B 1 322 ? -3.777 -10.734 -8.375 1 98.31 322 GLY B N 1
ATOM 6419 C CA . GLY B 1 322 ? -2.621 -10.359 -9.172 1 98.31 322 GLY B CA 1
ATOM 6420 C C . GLY B 1 322 ? -1.929 -9.109 -8.672 1 98.31 322 GLY B C 1
ATOM 6421 O O . GLY B 1 322 ? -0.698 -9.047 -8.633 1 98.31 322 GLY B O 1
ATOM 6422 N N . ASN B 1 323 ? -2.73 -8.086 -8.297 1 98.44 323 ASN B N 1
ATOM 6423 C CA . ASN B 1 323 ? -2.172 -6.871 -7.715 1 98.44 323 ASN B CA 1
ATOM 6424 C C . ASN B 1 323 ? -1.374 -7.176 -6.449 1 98.44 323 ASN B C 1
ATOM 6426 O O . ASN B 1 323 ? -0.268 -6.664 -6.27 1 98.44 323 ASN B O 1
ATOM 6430 N N . LEU B 1 324 ? -1.916 -7.945 -5.605 1 98.44 324 LEU B N 1
ATOM 6431 C CA . LEU B 1 324 ? -1.261 -8.289 -4.348 1 98.44 324 LEU B CA 1
ATOM 6432 C C . LEU B 1 324 ? 0.079 -8.969 -4.598 1 98.44 324 LEU B C 1
ATOM 6434 O O . LEU B 1 324 ? 1.09 -8.602 -3.994 1 98.44 324 LEU B O 1
ATOM 6438 N N . VAL B 1 325 ? 0.057 -9.953 -5.453 1 98.12 325 VAL B N 1
ATOM 6439 C CA . VAL B 1 325 ? 1.261 -10.734 -5.723 1 98.12 325 VAL B CA 1
ATOM 6440 C C . VAL B 1 325 ? 2.314 -9.844 -6.383 1 98.12 325 VAL B C 1
ATOM 6442 O O . VAL B 1 325 ? 3.486 -9.875 -6 1 98.12 325 VAL B O 1
ATOM 6445 N N . ALA B 1 326 ? 1.905 -9.117 -7.387 1 98.25 326 ALA B N 1
ATOM 6446 C CA . ALA B 1 326 ? 2.842 -8.219 -8.055 1 98.25 326 ALA B CA 1
ATOM 6447 C C . ALA B 1 326 ? 3.441 -7.215 -7.074 1 98.25 326 ALA B C 1
ATOM 6449 O O . ALA B 1 326 ? 4.637 -6.914 -7.133 1 98.25 326 ALA B O 1
ATOM 6450 N N . ASP B 1 327 ? 2.615 -6.699 -6.203 1 97.69 327 ASP B N 1
ATOM 6451 C CA . ASP B 1 327 ? 3.104 -5.777 -5.18 1 97.69 327 ASP B CA 1
ATOM 6452 C C . ASP B 1 327 ? 4.121 -6.457 -4.27 1 97.69 327 ASP B C 1
ATOM 6454 O O . ASP B 1 327 ? 5.137 -5.859 -3.908 1 97.69 327 ASP B O 1
ATOM 6458 N N . ALA B 1 328 ? 3.787 -7.625 -3.809 1 97.38 328 ALA B N 1
ATOM 6459 C CA . ALA B 1 328 ? 4.695 -8.375 -2.943 1 97.38 328 ALA B CA 1
ATOM 6460 C C . ALA B 1 328 ? 6.055 -8.562 -3.605 1 97.38 328 ALA B C 1
ATOM 6462 O O . ALA B 1 328 ? 7.094 -8.383 -2.967 1 97.38 328 ALA B O 1
ATOM 6463 N N . MET B 1 329 ? 6.008 -8.914 -4.875 1 96 329 MET B N 1
ATOM 6464 C CA . MET B 1 329 ? 7.246 -9.109 -5.625 1 96 329 MET B CA 1
ATOM 6465 C C . MET B 1 329 ? 8.047 -7.812 -5.691 1 96 329 MET B C 1
ATOM 6467 O O . MET B 1 329 ? 9.258 -7.812 -5.434 1 96 329 MET B O 1
ATOM 6471 N N . LEU B 1 330 ? 7.371 -6.777 -6.047 1 95.62 330 LEU B N 1
ATOM 6472 C CA . LEU B 1 330 ? 8.047 -5.492 -6.16 1 95.62 330 LEU B CA 1
ATOM 6473 C C . LEU B 1 330 ? 8.641 -5.07 -4.82 1 95.62 330 LEU B C 1
ATOM 6475 O O . LEU B 1 330 ? 9.805 -4.668 -4.75 1 95.62 330 LEU B O 1
ATOM 6479 N N . ARG B 1 331 ? 7.902 -5.16 -3.77 1 94.06 331 ARG B N 1
ATOM 6480 C CA . ARG B 1 331 ? 8.328 -4.699 -2.453 1 94.06 331 ARG B CA 1
ATOM 6481 C C . ARG B 1 331 ? 9.516 -5.512 -1.943 1 94.06 331 ARG B C 1
ATOM 6483 O O . ARG B 1 331 ? 10.383 -4.98 -1.253 1 94.06 331 ARG B O 1
ATOM 6490 N N . SER B 1 332 ? 9.547 -6.746 -2.26 1 91.94 332 SER B N 1
ATOM 6491 C CA . SER B 1 332 ? 10.633 -7.609 -1.807 1 91.94 332 SER B CA 1
ATOM 6492 C C . SER B 1 332 ? 11.977 -7.16 -2.375 1 91.94 332 SER B C 1
ATOM 6494 O O . SER B 1 332 ? 13.031 -7.594 -1.907 1 91.94 332 SER B O 1
ATOM 6496 N N . ASN B 1 333 ? 11.906 -6.305 -3.297 1 87.75 333 ASN B N 1
ATOM 6497 C CA . ASN B 1 333 ? 13.141 -5.914 -3.969 1 87.75 333 ASN B CA 1
ATOM 6498 C C . ASN B 1 333 ? 13.453 -4.434 -3.75 1 87.75 333 ASN B C 1
ATOM 6500 O O . ASN B 1 333 ? 14.25 -3.852 -4.48 1 87.75 333 ASN B O 1
ATOM 6504 N N . LEU B 1 334 ? 12.812 -3.867 -2.842 1 88.06 334 LEU B N 1
ATOM 6505 C CA . LEU B 1 334 ? 13.125 -2.488 -2.48 1 88.06 334 LEU B CA 1
ATOM 6506 C C . LEU B 1 334 ? 14.547 -2.375 -1.935 1 88.06 334 LEU B C 1
ATOM 6508 O O . LEU B 1 334 ? 14.969 -3.203 -1.126 1 88.06 334 LEU B O 1
ATOM 6512 N N . HIS B 1 335 ? 15.219 -1.534 -2.436 1 81.56 335 HIS B N 1
ATOM 6513 C CA . HIS B 1 335 ? 16.594 -1.278 -2.025 1 81.56 335 HIS B CA 1
ATOM 6514 C C . HIS B 1 335 ? 17.016 0.141 -2.387 1 81.56 335 HIS B C 1
ATOM 6516 O O . HIS B 1 335 ? 17.062 0.501 -3.566 1 81.56 335 HIS B O 1
ATOM 6522 N N . HIS B 1 336 ? 17.281 0.799 -1.382 1 75.75 336 HIS B N 1
ATOM 6523 C CA . HIS B 1 336 ? 17.734 2.158 -1.657 1 75.75 336 HIS B CA 1
ATOM 6524 C C . HIS B 1 336 ? 19.25 2.199 -1.894 1 75.75 336 HIS B C 1
ATOM 6526 O O . HIS B 1 336 ? 20.016 1.721 -1.063 1 75.75 336 HIS B O 1
ATOM 6532 N N . LYS B 1 337 ? 19.625 2.723 -3.002 1 75.25 337 LYS B N 1
ATOM 6533 C CA . LYS B 1 337 ? 21.016 2.934 -3.34 1 75.25 337 LYS B CA 1
ATOM 6534 C C . LYS B 1 337 ? 21.203 4.184 -4.195 1 75.25 337 LYS B C 1
ATOM 6536 O O . LYS B 1 337 ? 20.672 4.262 -5.309 1 75.25 337 LYS B O 1
ATOM 6541 N N . GLY B 1 338 ? 21.891 5.133 -3.65 1 75.31 338 GLY B N 1
ATOM 6542 C CA . GLY B 1 338 ? 22.078 6.379 -4.379 1 75.31 338 GLY B CA 1
ATOM 6543 C C . GLY B 1 338 ? 20.781 7.137 -4.602 1 75.31 338 GLY B C 1
ATOM 6544 O O . GLY B 1 338 ? 20.078 7.461 -3.648 1 75.31 338 GLY B O 1
ATOM 6545 N N . ASN B 1 339 ? 20.484 7.238 -5.945 1 76.25 339 ASN B N 1
ATOM 6546 C CA . ASN B 1 339 ? 19.297 8.008 -6.312 1 76.25 339 ASN B CA 1
ATOM 6547 C C . ASN B 1 339 ? 18.125 7.105 -6.641 1 76.25 339 ASN B C 1
ATOM 6549 O O . ASN B 1 339 ? 17.109 7.562 -7.176 1 76.25 339 ASN B O 1
ATOM 6553 N N . THR B 1 340 ? 18.281 5.867 -6.344 1 85.56 340 THR B N 1
ATOM 6554 C CA . THR B 1 340 ? 17.203 4.922 -6.637 1 85.56 340 THR B CA 1
ATOM 6555 C C . THR B 1 340 ? 16.594 4.387 -5.348 1 85.56 340 THR B C 1
ATOM 6557 O O . THR B 1 340 ? 17.297 4.098 -4.383 1 85.56 340 THR B O 1
ATOM 6560 N N . TRP B 1 341 ? 15.32 4.41 -5.375 1 84.19 341 TRP B N 1
ATOM 6561 C CA . TRP B 1 341 ? 14.633 3.986 -4.16 1 84.19 341 TRP B CA 1
ATOM 6562 C C . TRP B 1 341 ? 14.344 2.488 -4.191 1 84.19 341 TRP B C 1
ATOM 6564 O O . TRP B 1 341 ? 13.875 1.919 -3.205 1 84.19 341 TRP B O 1
ATOM 6574 N N . SER B 1 342 ? 14.641 1.873 -5.32 1 85.94 342 SER B N 1
ATOM 6575 C CA . SER B 1 342 ? 14.422 0.441 -5.496 1 85.94 342 SER B CA 1
ATOM 6576 C C . SER B 1 342 ? 15.383 -0.142 -6.527 1 85.94 342 SER B C 1
ATOM 6578 O O . SER B 1 342 ? 15.93 0.589 -7.355 1 85.94 342 SER B O 1
ATOM 6580 N N . ARG B 1 343 ? 15.711 -1.441 -6.453 1 80.12 343 ARG B N 1
ATOM 6581 C CA . ARG B 1 343 ? 16.469 -2.127 -7.496 1 80.12 343 ARG B CA 1
ATOM 6582 C C . ARG B 1 343 ? 15.688 -2.146 -8.812 1 80.12 343 ARG B C 1
ATOM 6584 O O . ARG B 1 343 ? 16.281 -2.119 -9.891 1 80.12 343 ARG B O 1
ATOM 6591 N N . GLY B 1 344 ? 14.422 -2.221 -8.695 1 84.94 344 GLY B N 1
ATOM 6592 C CA . GLY B 1 344 ? 13.438 -2.178 -9.766 1 84.94 344 GLY B CA 1
ATOM 6593 C C . GLY B 1 344 ? 12.078 -1.703 -9.305 1 84.94 344 GLY B C 1
ATOM 6594 O O . GLY B 1 344 ? 11.656 -2.008 -8.188 1 84.94 344 GLY B O 1
ATOM 6595 N N . SER B 1 345 ? 11.5 -0.935 -10.211 1 86.81 3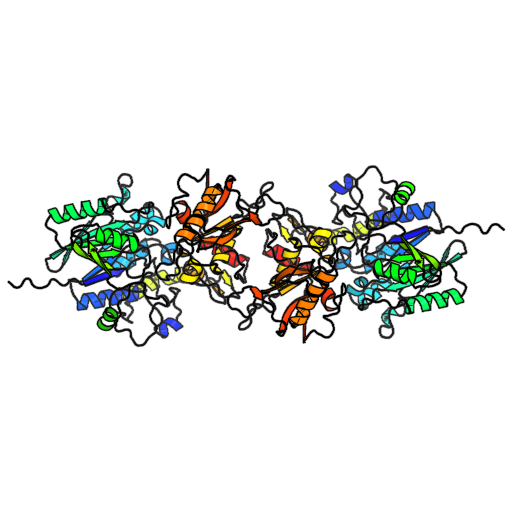45 SER B N 1
ATOM 6596 C CA . SER B 1 345 ? 10.219 -0.378 -9.781 1 86.81 345 SER B CA 1
ATOM 6597 C C . SER B 1 345 ? 9.062 -0.951 -10.602 1 86.81 345 SER B C 1
ATOM 6599 O O . SER B 1 345 ? 7.992 -0.349 -10.68 1 86.81 345 SER B O 1
ATOM 6601 N N . MET B 1 346 ? 9.367 -2.064 -11.25 1 96.31 346 MET B N 1
ATOM 6602 C CA . MET B 1 346 ? 8.359 -2.77 -12.031 1 96.31 346 MET B CA 1
ATOM 6603 C C . MET B 1 346 ? 8.383 -4.266 -11.727 1 96.31 346 MET B C 1
ATOM 6605 O O . MET B 1 346 ? 9.453 -4.859 -11.609 1 96.31 346 MET B O 1
ATOM 6609 N N . SER B 1 347 ? 7.227 -4.832 -11.625 1 97.88 347 SER B N 1
ATOM 6610 C CA . SER B 1 347 ? 7.129 -6.285 -11.523 1 97.88 347 SER B CA 1
ATOM 6611 C C . SER B 1 347 ? 5.961 -6.816 -12.352 1 97.88 347 SER B C 1
ATOM 6613 O O . SER B 1 347 ? 4.965 -6.117 -12.547 1 97.88 347 SER B O 1
ATOM 6615 N N . VAL B 1 348 ? 6.148 -7.953 -12.883 1 98.31 348 VAL B N 1
ATOM 6616 C CA . VAL B 1 348 ? 5.086 -8.625 -13.625 1 98.31 348 VAL B CA 1
ATOM 6617 C C . VAL B 1 348 ? 5.004 -10.094 -13.195 1 98.31 348 VAL B C 1
ATOM 6619 O O . VAL B 1 348 ? 6.023 -10.711 -12.875 1 98.31 348 VAL B O 1
ATOM 6622 N N . VAL B 1 349 ? 3.814 -10.586 -13.164 1 97.75 349 VAL B N 1
ATOM 6623 C CA . VAL B 1 349 ? 3.564 -12 -12.883 1 97.75 349 VAL B CA 1
ATOM 6624 C C . VAL B 1 349 ? 2.5 -12.539 -13.836 1 97.75 349 VAL B C 1
ATOM 6626 O O . VAL B 1 349 ? 1.533 -11.836 -14.156 1 97.75 349 VAL B O 1
ATOM 6629 N N . ASN B 1 350 ? 2.74 -13.703 -14.383 1 96.25 350 ASN B N 1
ATOM 6630 C CA . ASN B 1 350 ? 1.773 -14.289 -15.305 1 96.25 350 ASN B CA 1
ATOM 6631 C C . ASN B 1 350 ? 0.547 -14.82 -14.57 1 96.25 350 ASN B C 1
ATOM 6633 O O . ASN B 1 350 ? 0.674 -15.461 -13.523 1 96.25 350 ASN B O 1
ATOM 6637 N N . ALA B 1 351 ? -0.572 -14.625 -15.148 1 95.56 351 ALA B N 1
ATOM 6638 C CA . ALA B 1 351 ? -1.843 -14.984 -14.523 1 95.56 351 ALA B CA 1
ATOM 6639 C C . ALA B 1 351 ? -1.938 -16.484 -14.289 1 95.56 351 ALA B C 1
ATOM 6641 O O . ALA B 1 351 ? -2.574 -16.938 -13.328 1 95.56 351 ALA B O 1
ATOM 6642 N N . GLY B 1 352 ? -1.261 -17.266 -15.062 1 89.56 352 GLY B N 1
ATOM 6643 C CA . GLY B 1 352 ? -1.293 -18.719 -14.938 1 89.56 352 GLY B CA 1
ATOM 6644 C C . GLY B 1 352 ? -0.643 -19.219 -13.656 1 89.56 352 GLY B C 1
ATOM 6645 O O . GLY B 1 352 ? -0.856 -20.359 -13.258 1 89.56 352 GLY B O 1
ATOM 6646 N N . SER B 1 353 ? 0.106 -18.328 -13.039 1 89.62 353 SER B N 1
ATOM 6647 C CA . SER B 1 353 ? 0.77 -18.703 -11.805 1 89.62 353 SER B CA 1
ATOM 6648 C C . SER B 1 353 ? -0.166 -18.578 -10.609 1 89.62 353 SER B C 1
ATOM 6650 O O . SER B 1 353 ? 0.125 -19.078 -9.523 1 89.62 353 SER B O 1
ATOM 6652 N N . LEU B 1 354 ? -1.242 -17.922 -10.758 1 92.06 354 LEU B N 1
ATOM 6653 C CA . LEU B 1 354 ? -2.238 -17.734 -9.703 1 92.06 354 LEU B CA 1
ATOM 6654 C C . LEU B 1 354 ? -3.307 -18.812 -9.773 1 92.06 354 LEU B C 1
ATOM 6656 O O . LEU B 1 354 ? -4.133 -18.828 -10.688 1 92.06 354 LEU B O 1
ATOM 6660 N N . ARG B 1 355 ? -3.326 -19.656 -8.734 1 82 355 ARG B N 1
ATOM 6661 C CA . ARG B 1 355 ? -4.074 -20.891 -8.953 1 82 355 ARG B CA 1
ATOM 6662 C C . ARG B 1 355 ? -5.246 -21 -7.98 1 82 355 ARG B C 1
ATOM 6664 O O . ARG B 1 355 ? -6.164 -21.797 -8.188 1 82 355 ARG B O 1
ATOM 6671 N N . ALA B 1 356 ? -5.219 -20.219 -6.953 1 83.38 356 ALA B N 1
ATOM 6672 C CA . ALA B 1 356 ? -6.305 -20.266 -5.977 1 83.38 356 ALA B CA 1
ATOM 6673 C C . ALA B 1 356 ? -6.598 -18.875 -5.41 1 83.38 356 ALA B C 1
ATOM 6675 O O . ALA B 1 356 ? -5.688 -18.062 -5.25 1 83.38 356 ALA B O 1
ATOM 6676 N N . SER B 1 357 ? -7.859 -18.656 -5.105 1 91 357 SER B N 1
ATOM 6677 C CA . SER B 1 357 ? -8.273 -17.406 -4.465 1 91 357 SER B CA 1
ATOM 6678 C C . SER B 1 357 ? -8.07 -17.469 -2.953 1 91 357 SER B C 1
ATOM 6680 O O . SER B 1 357 ? -7.914 -18.562 -2.389 1 91 357 SER B O 1
ATOM 6682 N N . LEU B 1 358 ? -7.961 -16.344 -2.338 1 91.56 358 LEU B N 1
ATOM 6683 C CA . LEU B 1 358 ? -7.984 -16.188 -0.889 1 91.56 358 LEU B CA 1
ATOM 6684 C C . LEU B 1 358 ? -9.266 -15.484 -0.443 1 91.56 358 LEU B C 1
ATOM 6686 O O . LEU B 1 358 ? -9.492 -14.32 -0.781 1 91.56 358 LEU B O 1
ATOM 6690 N N . LYS B 1 359 ? -10.047 -16.203 0.294 1 87.81 359 LYS B N 1
ATOM 6691 C CA . LYS B 1 359 ? -11.312 -15.633 0.752 1 87.81 359 LYS B CA 1
ATOM 6692 C C . LYS B 1 359 ? -11.133 -14.875 2.066 1 87.81 359 LYS B C 1
ATOM 6694 O O . LYS B 1 359 ? -10.148 -15.078 2.775 1 87.81 359 LYS B O 1
ATOM 6699 N N . LEU B 1 360 ? -12.148 -14.125 2.328 1 89.88 360 LEU B N 1
ATOM 6700 C CA . LEU B 1 360 ? -12.188 -13.336 3.553 1 89.88 360 LEU B CA 1
ATOM 6701 C C . LEU B 1 360 ? -11.82 -14.188 4.762 1 89.88 360 LEU B C 1
ATOM 6703 O O . LEU B 1 360 ? -12.281 -15.328 4.887 1 89.88 360 LEU B O 1
ATOM 6707 N N . GLY B 1 361 ? -10.914 -13.562 5.684 1 90.81 361 GLY B N 1
ATOM 6708 C CA . GLY B 1 361 ? -10.57 -14.25 6.914 1 90.81 361 GLY B CA 1
ATOM 6709 C C . GLY B 1 361 ? -9.086 -14.578 7.027 1 90.81 361 GLY B C 1
ATOM 6710 O O . GLY B 1 361 ? -8.25 -13.875 6.457 1 90.81 361 GLY B O 1
ATOM 6711 N N . ASP B 1 362 ? -8.805 -15.625 7.793 1 92.38 362 ASP B N 1
ATOM 6712 C CA . ASP B 1 362 ? -7.426 -16.016 8.055 1 92.38 362 ASP B CA 1
ATOM 6713 C C . ASP B 1 362 ? -6.777 -16.625 6.809 1 92.38 362 ASP B C 1
ATOM 6715 O O . ASP B 1 362 ? -7.418 -17.375 6.07 1 92.38 362 ASP B O 1
ATOM 6719 N N . ILE B 1 363 ? -5.555 -16.266 6.59 1 93.88 363 ILE B N 1
ATOM 6720 C CA . ILE B 1 363 ? -4.75 -16.844 5.516 1 93.88 363 ILE B CA 1
ATOM 6721 C C . ILE B 1 363 ? -3.709 -17.797 6.102 1 93.88 363 ILE B C 1
ATOM 6723 O O . ILE B 1 363 ? -2.869 -17.375 6.906 1 93.88 363 ILE B O 1
ATOM 6727 N N . THR B 1 364 ? -3.729 -18.984 5.723 1 89.38 364 THR B N 1
ATOM 6728 C CA . THR B 1 364 ? -2.793 -19.984 6.234 1 89.38 364 THR B CA 1
ATOM 6729 C C . THR B 1 364 ? -1.643 -20.203 5.254 1 89.38 364 THR B C 1
ATOM 6731 O O . THR B 1 364 ? -1.704 -19.75 4.109 1 89.38 364 THR B O 1
ATOM 6734 N N . THR B 1 365 ? -0.594 -20.859 5.75 1 87.69 365 THR B N 1
ATOM 6735 C CA . THR B 1 365 ? 0.522 -21.234 4.891 1 87.69 365 THR B CA 1
ATOM 6736 C C . THR B 1 365 ? 0.036 -22.062 3.705 1 87.69 365 THR B C 1
ATOM 6738 O O . THR B 1 365 ? 0.462 -21.844 2.568 1 87.69 365 THR B O 1
ATOM 6741 N N . GLU B 1 366 ? -0.839 -22.953 3.951 1 83.81 366 GLU B N 1
ATOM 6742 C CA . GLU B 1 366 ? -1.382 -23.797 2.898 1 83.81 366 GLU B CA 1
ATOM 6743 C C . GLU B 1 366 ? -2.119 -22.969 1.847 1 83.81 366 GLU B C 1
ATOM 6745 O O . GLU B 1 366 ? -2.027 -23.266 0.651 1 83.81 366 GLU B O 1
ATOM 6750 N N . ALA B 1 367 ? -2.857 -22.031 2.273 1 86.56 367 ALA B N 1
ATOM 6751 C CA . ALA B 1 367 ? -3.598 -21.188 1.347 1 86.56 367 ALA B CA 1
ATOM 6752 C C . ALA B 1 367 ? -2.648 -20.422 0.432 1 86.56 367 ALA B C 1
ATOM 6754 O O . ALA B 1 367 ? -2.91 -20.281 -0.765 1 86.56 367 ALA B O 1
ATOM 6755 N N . VAL B 1 368 ? -1.56 -19.953 0.989 1 91.56 368 VAL B N 1
ATOM 6756 C CA . VAL B 1 368 ? -0.584 -19.203 0.198 1 91.56 368 VAL B CA 1
ATOM 6757 C C . VAL B 1 368 ? 0.051 -20.125 -0.839 1 91.56 368 VAL B C 1
ATOM 6759 O O . VAL B 1 368 ? 0.221 -19.75 -1.999 1 91.56 368 VAL B O 1
ATOM 6762 N N . LEU B 1 369 ? 0.371 -21.297 -0.439 1 84.88 369 LEU B N 1
ATOM 6763 C CA . LEU B 1 369 ? 0.985 -22.25 -1.354 1 84.88 369 LEU B CA 1
ATOM 6764 C C . LEU B 1 369 ? 0.009 -22.656 -2.455 1 84.88 369 LEU B C 1
ATOM 6766 O O . LEU B 1 369 ? 0.419 -22.922 -3.588 1 84.88 369 LEU B O 1
ATOM 6770 N N . ALA B 1 370 ? -1.229 -22.641 -2.113 1 82.12 370 ALA B N 1
ATOM 6771 C CA . ALA B 1 370 ? -2.242 -22.953 -3.119 1 82.12 370 ALA B CA 1
ATOM 6772 C C . ALA B 1 370 ? -2.334 -21.844 -4.168 1 82.12 370 ALA B C 1
ATOM 6774 O O . ALA B 1 370 ? -2.625 -22.109 -5.336 1 82.12 370 ALA B O 1
ATOM 6775 N N . VAL B 1 371 ? -2.133 -20.656 -3.73 1 90.88 371 VAL B N 1
ATOM 6776 C CA . VAL B 1 371 ? -2.146 -19.531 -4.656 1 90.88 371 VAL B CA 1
ATOM 6777 C C . VAL B 1 371 ? -1 -19.656 -5.652 1 90.88 371 VAL B C 1
ATOM 6779 O O . VAL B 1 371 ? -1.196 -19.5 -6.859 1 90.88 371 VAL B O 1
ATOM 6782 N N . GLN B 1 372 ? 0.163 -19.891 -5.129 1 90.25 372 GLN B N 1
ATOM 6783 C CA . GLN B 1 372 ? 1.356 -20.047 -5.957 1 90.25 372 GLN B CA 1
ATOM 6784 C C . GLN B 1 372 ? 2.041 -21.375 -5.691 1 90.25 372 GLN B C 1
ATOM 6786 O O . GLN B 1 372 ? 3.129 -21.422 -5.113 1 90.25 372 GLN B O 1
ATOM 6791 N N . PRO B 1 373 ? 1.522 -22.359 -6.266 1 79.69 373 PRO B N 1
ATOM 6792 C CA . PRO B 1 373 ? 1.982 -23.703 -5.926 1 79.69 373 PRO B CA 1
ATOM 6793 C C . PRO B 1 373 ? 3.309 -24.062 -6.598 1 79.69 373 PRO B C 1
ATOM 6795 O O . PRO B 1 373 ? 3.971 -25.016 -6.188 1 79.69 373 PRO B O 1
ATOM 6798 N N . PHE B 1 374 ? 3.736 -23.312 -7.566 1 73.81 374 PHE B N 1
ATOM 6799 C CA . PHE B 1 374 ? 4.898 -23.688 -8.359 1 73.81 374 PHE B CA 1
ATOM 6800 C C . PHE B 1 374 ? 6.184 -23.188 -7.719 1 73.81 374 PHE B C 1
ATOM 6802 O O . PHE B 1 374 ? 7.273 -23.672 -8.023 1 73.81 374 PHE B O 1
ATOM 6809 N N . ARG B 1 375 ? 6.07 -22.203 -6.812 1 73.94 375 ARG B N 1
ATOM 6810 C CA . ARG B 1 375 ? 7.207 -21.641 -6.082 1 73.94 375 ARG B CA 1
ATOM 6811 C C . ARG B 1 375 ? 8.344 -21.297 -7.031 1 73.94 375 ARG B C 1
ATOM 6813 O O . ARG B 1 375 ? 9.484 -21.734 -6.84 1 73.94 375 ARG B O 1
ATOM 6820 N N . ASN B 1 376 ? 8.07 -20.469 -7.988 1 80.81 376 ASN B N 1
ATOM 6821 C CA . ASN B 1 376 ? 9.078 -19.969 -8.922 1 80.81 376 ASN B CA 1
ATOM 6822 C C . ASN B 1 376 ? 10.047 -19.016 -8.242 1 80.81 376 ASN B C 1
ATOM 6824 O O . ASN B 1 376 ? 9.672 -18.297 -7.316 1 80.81 376 ASN B O 1
ATOM 6828 N N . HIS B 1 377 ? 11.242 -19.125 -8.742 1 82.12 377 HIS B N 1
ATOM 6829 C CA . HIS B 1 377 ? 12.219 -18.156 -8.258 1 82.12 377 HIS B CA 1
ATOM 6830 C C . HIS B 1 377 ? 11.938 -16.766 -8.812 1 82.12 377 HIS B C 1
ATOM 6832 O O . HIS B 1 377 ? 11.547 -16.625 -9.969 1 82.12 377 HIS B O 1
ATOM 6838 N N . LEU B 1 378 ? 12.133 -15.82 -7.984 1 90.38 378 LEU B N 1
ATOM 6839 C CA . LEU B 1 378 ? 12.031 -14.43 -8.406 1 90.38 378 LEU B CA 1
ATOM 6840 C C . LEU B 1 378 ? 13.367 -13.922 -8.93 1 90.38 378 LEU B C 1
ATOM 6842 O O . LEU B 1 378 ? 14.422 -14.203 -8.344 1 90.38 378 LEU B O 1
ATOM 6846 N N . GLU B 1 379 ? 13.273 -13.25 -10.047 1 89.12 379 GLU B N 1
ATOM 6847 C CA . GLU B 1 379 ? 14.453 -12.711 -10.719 1 89.12 379 GLU B CA 1
ATOM 6848 C C . GLU B 1 379 ? 14.305 -11.211 -10.969 1 89.12 379 GLU B C 1
ATOM 6850 O O . GLU B 1 379 ? 13.195 -10.711 -11.141 1 89.12 379 GLU B O 1
ATOM 6855 N N . VAL B 1 380 ? 15.438 -10.531 -10.906 1 91.31 380 VAL B N 1
ATOM 6856 C CA . VAL B 1 380 ? 15.516 -9.148 -11.367 1 91.31 380 VAL B CA 1
ATOM 6857 C C . VAL B 1 380 ? 16.359 -9.07 -12.641 1 91.31 380 VAL B C 1
ATOM 6859 O O . VAL B 1 380 ? 17.531 -9.445 -12.633 1 91.31 380 VAL B O 1
ATOM 6862 N N . ILE B 1 381 ? 15.742 -8.57 -13.688 1 93 381 ILE B N 1
ATOM 6863 C CA . ILE B 1 381 ? 16.453 -8.531 -14.953 1 93 381 ILE B CA 1
ATOM 6864 C C . ILE B 1 381 ? 16.5 -7.102 -15.484 1 93 381 ILE B C 1
ATOM 6866 O O . ILE B 1 381 ? 15.625 -6.297 -15.188 1 93 381 ILE B O 1
ATOM 6870 N N . ALA B 1 382 ? 17.594 -6.828 -16.219 1 93.56 382 ALA B N 1
ATOM 6871 C CA . ALA B 1 382 ? 17.719 -5.562 -16.938 1 93.56 382 ALA B CA 1
ATOM 6872 C C . ALA B 1 382 ? 17.453 -5.75 -18.422 1 93.56 382 ALA B C 1
ATOM 6874 O O . ALA B 1 382 ? 18.125 -6.535 -19.094 1 93.56 382 ALA B O 1
ATOM 6875 N N . VAL B 1 383 ? 16.469 -5.062 -18.906 1 96 383 VAL B N 1
ATOM 6876 C CA . VAL B 1 383 ? 16.078 -5.188 -20.312 1 96 383 VAL B CA 1
ATOM 6877 C C . VAL B 1 383 ? 15.703 -3.818 -20.859 1 96 383 VAL B C 1
ATOM 6879 O O . VAL B 1 383 ? 15.453 -2.879 -20.109 1 96 383 VAL B O 1
ATOM 6882 N N . SER B 1 384 ? 15.695 -3.723 -22.125 1 96.5 384 SER B N 1
ATOM 6883 C CA . SER B 1 384 ? 15.328 -2.463 -22.766 1 96.5 384 SER B CA 1
ATOM 6884 C C . SER B 1 384 ? 13.812 -2.254 -22.75 1 96.5 384 SER B C 1
ATOM 6886 O O . SER B 1 384 ? 13.055 -3.211 -22.594 1 96.5 384 SER B O 1
ATOM 6888 N N . GLY B 1 385 ? 13.461 -0.962 -22.906 1 97.62 385 GLY B N 1
ATOM 6889 C CA . GLY B 1 385 ? 12.047 -0.653 -23.047 1 97.62 385 GLY B CA 1
ATOM 6890 C C . GLY B 1 385 ? 11.391 -1.37 -24.203 1 97.62 385 GLY B C 1
ATOM 6891 O O . GLY B 1 385 ? 10.211 -1.733 -24.141 1 97.62 385 GLY B O 1
ATOM 6892 N N . GLN B 1 386 ? 12.148 -1.609 -25.188 1 97.06 386 GLN B N 1
ATOM 6893 C CA . GLN B 1 386 ? 11.633 -2.32 -26.359 1 97.06 386 GLN B CA 1
ATOM 6894 C C . GLN B 1 386 ? 11.203 -3.738 -26 1 97.06 386 GLN B C 1
ATOM 6896 O O . GLN B 1 386 ? 10.18 -4.227 -26.469 1 97.06 386 GLN B O 1
ATOM 6901 N N . VAL B 1 387 ? 11.984 -4.383 -25.25 1 96.69 387 VAL B N 1
ATOM 6902 C CA . VAL B 1 387 ? 11.68 -5.742 -24.812 1 96.69 387 VAL B CA 1
ATOM 6903 C C . VAL B 1 387 ? 10.422 -5.746 -23.953 1 96.69 387 VAL B C 1
ATOM 6905 O O . VAL B 1 387 ? 9.555 -6.617 -24.109 1 96.69 387 VAL B O 1
ATOM 6908 N N . ILE B 1 388 ? 10.281 -4.766 -23.078 1 97.88 388 ILE B N 1
ATOM 6909 C CA . ILE B 1 388 ? 9.125 -4.66 -22.203 1 97.88 388 ILE B CA 1
ATOM 6910 C C . ILE B 1 388 ? 7.863 -4.406 -23.031 1 97.88 388 ILE B C 1
ATOM 6912 O O . ILE B 1 388 ? 6.836 -5.055 -22.828 1 97.88 388 ILE B O 1
ATOM 6916 N N . LEU B 1 389 ? 7.984 -3.48 -23.953 1 98.06 389 LEU B N 1
ATOM 6917 C CA . LEU B 1 389 ? 6.852 -3.217 -24.828 1 98.06 389 LEU B CA 1
ATOM 6918 C C . LEU B 1 389 ? 6.461 -4.473 -25.609 1 98.06 389 LEU B C 1
ATOM 6920 O O . LEU B 1 389 ? 5.273 -4.781 -25.734 1 98.06 389 LEU B O 1
ATOM 6924 N N . GLY B 1 390 ? 7.426 -5.168 -26.141 1 97.5 390 GLY B N 1
ATOM 6925 C CA . GLY B 1 390 ? 7.172 -6.406 -26.859 1 97.5 390 GLY B CA 1
ATOM 6926 C C . GLY B 1 390 ? 6.453 -7.445 -26.016 1 97.5 390 GLY B C 1
ATOM 6927 O O . GLY B 1 390 ? 5.594 -8.172 -26.516 1 97.5 390 GLY B O 1
ATOM 6928 N N . MET B 1 391 ? 6.809 -7.543 -24.781 1 97.62 391 MET B N 1
ATOM 6929 C CA . MET B 1 391 ? 6.18 -8.469 -23.844 1 97.62 391 MET B CA 1
ATOM 6930 C C . MET B 1 391 ? 4.688 -8.188 -23.719 1 97.62 391 MET B C 1
ATOM 6932 O O . MET B 1 391 ? 3.871 -9.102 -23.766 1 97.62 391 MET B O 1
ATOM 6936 N N . PHE B 1 392 ? 4.316 -6.938 -23.578 1 98.44 392 PHE B N 1
ATOM 6937 C CA . PHE B 1 392 ? 2.914 -6.574 -23.422 1 98.44 392 PHE B CA 1
ATOM 6938 C C . PHE B 1 392 ? 2.172 -6.723 -24.75 1 98.44 392 PHE B C 1
ATOM 6940 O O . PHE B 1 392 ? 0.995 -7.09 -24.766 1 98.44 392 PHE B O 1
ATOM 6947 N N . GLU B 1 393 ? 2.846 -6.418 -25.844 1 98.25 393 GLU B N 1
ATOM 6948 C CA . GLU B 1 393 ? 2.223 -6.645 -27.141 1 98.25 393 GLU B CA 1
ATOM 6949 C C . GLU B 1 393 ? 1.954 -8.125 -27.375 1 98.25 393 GLU B C 1
ATOM 6951 O O . GLU B 1 393 ? 0.948 -8.492 -27.984 1 98.25 393 GLU B O 1
ATOM 6956 N N . TYR B 1 394 ? 2.865 -8.906 -26.922 1 97 394 TYR B N 1
ATOM 6957 C CA . TYR B 1 394 ? 2.666 -10.352 -27.016 1 97 394 TYR B CA 1
ATOM 6958 C C . TYR B 1 394 ? 1.435 -10.781 -26.234 1 97 394 TYR B C 1
ATOM 6960 O O . TYR B 1 394 ? 0.642 -11.602 -26.703 1 97 394 TYR B O 1
ATOM 6968 N N . CYS B 1 395 ? 1.291 -10.273 -25.062 1 96.88 395 CYS B N 1
ATOM 6969 C CA . CYS B 1 395 ? 0.091 -10.539 -24.266 1 96.88 395 CYS B CA 1
ATOM 6970 C C . CYS B 1 395 ? -1.164 -10.148 -25.047 1 96.88 395 CYS B C 1
ATOM 6972 O O . CYS B 1 395 ? -2.141 -10.906 -25.062 1 96.88 395 CYS B O 1
ATOM 6974 N N . ALA B 1 396 ? -1.104 -9.016 -25.625 1 97.19 396 ALA B N 1
ATOM 6975 C CA . ALA B 1 396 ? -2.246 -8.531 -26.406 1 97.19 396 ALA B CA 1
ATOM 6976 C C . ALA B 1 396 ? -2.533 -9.445 -27.594 1 97.19 396 ALA B C 1
ATOM 6978 O O . ALA B 1 396 ? -3.695 -9.68 -27.938 1 97.19 396 ALA B O 1
ATOM 6979 N N . GLU B 1 397 ? -1.521 -9.922 -28.172 1 96.31 397 GLU B N 1
ATOM 6980 C CA . GLU B 1 397 ? -1.652 -10.828 -29.312 1 96.31 397 GLU B CA 1
ATOM 6981 C C . GLU B 1 397 ? -2.371 -12.109 -28.922 1 96.31 397 GLU B C 1
ATOM 6983 O O . GLU B 1 397 ? -3.189 -12.633 -29.688 1 96.31 397 GLU B O 1
ATOM 6988 N N . ARG B 1 398 ? -2.033 -12.562 -27.75 1 92.81 398 ARG B N 1
ATOM 6989 C CA . ARG B 1 398 ? -2.537 -13.859 -27.312 1 92.81 398 ARG B CA 1
ATOM 6990 C C . ARG B 1 398 ? -3.865 -13.711 -26.578 1 92.81 398 ARG B C 1
ATOM 6992 O O . ARG B 1 398 ? -4.508 -14.711 -26.25 1 92.81 398 ARG B O 1
ATOM 6999 N N . TRP B 1 399 ? -4.309 -12.484 -26.406 1 94.12 399 TRP B N 1
ATOM 7000 C CA . TRP B 1 399 ? -5.496 -12.188 -25.609 1 94.12 399 TRP B CA 1
ATOM 7001 C C . TRP B 1 399 ? -6.754 -12.703 -26.297 1 94.12 399 TRP B C 1
ATOM 7003 O O . TRP B 1 399 ? -6.922 -12.531 -27.5 1 94.12 399 TRP B O 1
ATOM 7013 N N . THR B 1 400 ? -7.598 -13.43 -25.547 1 90.06 400 THR B N 1
ATOM 7014 C CA . THR B 1 400 ? -8.883 -13.898 -26.047 1 90.06 400 THR B CA 1
ATOM 7015 C C . THR B 1 400 ? -9.93 -13.93 -24.938 1 90.06 400 THR B C 1
ATOM 7017 O O . THR B 1 400 ? -9.586 -14.078 -23.766 1 90.06 400 THR B O 1
ATOM 7020 N N . GLN B 1 401 ? -11.117 -13.773 -25.297 1 82.31 401 GLN B N 1
ATOM 7021 C CA . GLN B 1 401 ? -12.203 -13.82 -24.328 1 82.31 401 GLN B CA 1
ATOM 7022 C C . GLN B 1 401 ? -12.781 -15.234 -24.219 1 82.31 401 GLN B C 1
ATOM 7024 O O . GLN B 1 401 ? -13.68 -15.477 -23.406 1 82.31 401 GLN B O 1
ATOM 7029 N N . VAL B 1 402 ? -12.273 -16.094 -25.062 1 77.56 402 VAL B N 1
ATOM 7030 C CA . VAL B 1 402 ? -12.711 -17.484 -24.969 1 77.56 402 VAL B CA 1
ATOM 7031 C C . VAL B 1 402 ? -12.148 -18.109 -23.688 1 77.56 402 VAL B C 1
ATOM 7033 O O . VAL B 1 402 ? -10.93 -18.266 -23.547 1 77.56 402 VAL B O 1
ATOM 7036 N N . PRO B 1 403 ? -12.977 -18.438 -22.844 1 76.56 403 PRO B N 1
ATOM 7037 C CA . PRO B 1 403 ? -12.523 -18.875 -21.516 1 76.56 403 PRO B CA 1
ATOM 7038 C C . PRO B 1 403 ? -11.539 -20.047 -21.594 1 76.56 403 PRO B C 1
ATOM 7040 O O . PRO B 1 403 ? -10.531 -20.047 -20.891 1 76.56 403 PRO B O 1
ATOM 7043 N N . SER B 1 404 ? -11.766 -20.984 -22.391 1 65.25 404 SER B N 1
ATOM 7044 C CA . SER B 1 404 ? -10.922 -22.172 -22.484 1 65.25 404 SER B CA 1
ATOM 7045 C C . SER B 1 404 ? -9.539 -21.844 -23.031 1 65.25 404 SER B C 1
ATOM 7047 O O . SER B 1 404 ? -8.57 -22.562 -22.766 1 65.25 404 SER B O 1
ATOM 7049 N N . ASP B 1 405 ? -9.5 -20.734 -23.703 1 73.25 405 ASP B N 1
ATOM 7050 C CA . ASP B 1 405 ? -8.258 -20.391 -24.375 1 73.25 405 ASP B CA 1
ATOM 7051 C C . ASP B 1 405 ? -7.609 -19.156 -23.75 1 73.25 405 ASP B C 1
ATOM 7053 O O . ASP B 1 405 ? -6.676 -18.578 -24.312 1 73.25 405 ASP B O 1
ATOM 7057 N N . ALA B 1 406 ? -8.156 -18.812 -22.625 1 85.06 406 ALA B N 1
ATOM 7058 C CA . ALA B 1 406 ? -7.59 -17.625 -21.969 1 85.06 406 ALA B CA 1
ATOM 7059 C C . ALA B 1 406 ? -6.09 -17.797 -21.734 1 85.06 406 ALA B C 1
ATOM 7061 O O . ALA B 1 406 ? -5.641 -18.859 -21.297 1 85.06 406 ALA B O 1
ATOM 7062 N N . PHE B 1 407 ? -5.355 -16.828 -22.078 1 88.38 407 PHE B N 1
ATOM 7063 C CA . PHE B 1 407 ? -3.9 -16.891 -22.125 1 88.38 407 PHE B CA 1
ATOM 7064 C C . PHE B 1 407 ? -3.312 -16.891 -20.734 1 88.38 407 PHE B C 1
ATOM 7066 O O . PHE B 1 407 ? -3.355 -15.859 -20.031 1 88.38 407 PHE B O 1
ATOM 7073 N N . ALA B 1 408 ? -2.703 -17.938 -20.312 1 88.44 408 ALA B N 1
ATOM 7074 C CA . ALA B 1 408 ? -2.113 -18.078 -18.984 1 88.44 408 ALA B CA 1
ATOM 7075 C C . ALA B 1 408 ? -0.955 -17.109 -18.781 1 88.44 408 ALA B C 1
ATOM 7077 O O . ALA B 1 408 ? -0.623 -16.75 -17.656 1 88.44 408 ALA B O 1
ATOM 7078 N N . GLY B 1 409 ? -0.413 -16.688 -19.875 1 94.19 409 GLY B N 1
ATOM 7079 C CA . GLY B 1 409 ? 0.738 -15.805 -19.797 1 94.19 409 GLY B CA 1
ATOM 7080 C C . GLY B 1 409 ? 0.358 -14.344 -19.641 1 94.19 409 GLY B C 1
ATOM 7081 O O . GLY B 1 409 ? 1.229 -13.477 -19.547 1 94.19 409 GLY B O 1
ATOM 7082 N N . PHE B 1 410 ? -0.961 -14 -19.578 1 96.94 410 PHE B N 1
ATOM 7083 C CA . PHE B 1 410 ? -1.368 -12.617 -19.375 1 96.94 410 PHE B CA 1
ATOM 7084 C C . PHE B 1 410 ? -0.761 -12.062 -18.094 1 96.94 410 PHE B C 1
ATOM 7086 O O . PHE B 1 410 ? -0.707 -12.758 -17.078 1 96.94 410 PHE B O 1
ATOM 7093 N N . LEU B 1 411 ? -0.341 -10.828 -18.172 1 98.44 411 LEU B N 1
ATOM 7094 C CA . LEU B 1 411 ? 0.505 -10.328 -17.094 1 98.44 411 LEU B CA 1
ATOM 7095 C C . LEU B 1 411 ? -0.294 -9.438 -16.141 1 98.44 411 LEU B C 1
ATOM 7097 O O . LEU B 1 411 ? -1.036 -8.562 -16.578 1 98.44 411 LEU B O 1
ATOM 7101 N N . GLN B 1 412 ? -0.192 -9.719 -14.867 1 98.5 412 GLN B N 1
ATOM 7102 C CA . GLN B 1 412 ? -0.539 -8.805 -13.789 1 98.5 412 GLN B CA 1
ATOM 7103 C C . GLN B 1 412 ? 0.667 -7.969 -13.359 1 98.5 412 GLN B C 1
ATOM 7105 O O . GLN B 1 412 ? 1.806 -8.438 -13.43 1 98.5 412 GLN B O 1
ATOM 7110 N N . VAL B 1 413 ? 0.423 -6.684 -12.859 1 98.69 413 VAL B N 1
ATOM 7111 C CA . VAL B 1 413 ? 1.562 -5.773 -12.852 1 98.69 413 VAL B CA 1
ATOM 7112 C C . VAL B 1 413 ? 1.582 -4.977 -11.555 1 98.69 413 VAL B C 1
ATOM 7114 O O . VAL B 1 413 ? 0.544 -4.801 -10.906 1 98.69 413 VAL B O 1
ATOM 7117 N N . ALA B 1 414 ? 2.684 -4.543 -11.141 1 98.31 414 ALA B N 1
ATOM 7118 C CA . ALA B 1 414 ? 2.936 -3.488 -10.156 1 98.31 414 ALA B CA 1
ATOM 7119 C C . ALA B 1 414 ? 3.982 -2.502 -10.664 1 98.31 414 ALA B C 1
ATOM 7121 O O . ALA B 1 414 ? 4.953 -2.9 -11.32 1 98.31 414 ALA B O 1
ATOM 7122 N N . GLY B 1 415 ? 3.771 -1.191 -10.414 1 97.25 415 GLY B N 1
ATOM 7123 C CA . GLY B 1 415 ? 4.664 -0.163 -10.922 1 97.25 415 GLY B CA 1
ATOM 7124 C C . GLY B 1 415 ? 4.477 0.106 -12.406 1 97.25 415 GLY B C 1
ATOM 7125 O O . GLY B 1 415 ? 5.359 0.666 -13.055 1 97.25 415 GLY B O 1
ATOM 7126 N N . ILE B 1 416 ? 3.461 -0.413 -12.969 1 98.25 416 ILE B N 1
ATOM 7127 C CA . ILE B 1 416 ? 3.145 -0.307 -14.383 1 98.25 416 ILE B CA 1
ATOM 7128 C C . ILE B 1 416 ? 1.661 0.005 -14.562 1 98.25 416 ILE B C 1
ATOM 7130 O O . ILE B 1 416 ? 0.825 -0.467 -13.789 1 98.25 416 ILE B O 1
ATOM 7134 N N . GLN B 1 417 ? 1.349 0.796 -15.438 1 98 417 GLN B N 1
ATOM 7135 C CA . GLN B 1 417 ? -0.012 0.963 -15.938 1 98 417 GLN B CA 1
ATOM 7136 C C . GLN B 1 417 ? -0.068 0.772 -17.453 1 98 417 GLN B C 1
ATOM 7138 O O . GLN B 1 417 ? 0.614 1.478 -18.203 1 98 417 GLN B O 1
ATOM 7143 N N . VAL B 1 418 ? -0.875 -0.119 -17.859 1 98.56 418 VAL B N 1
ATOM 7144 C CA . VAL B 1 418 ? -0.933 -0.427 -19.281 1 98.56 418 VAL B CA 1
ATOM 7145 C C . VAL B 1 418 ? -2.373 -0.312 -19.781 1 98.56 418 VAL B C 1
ATOM 7147 O O . VAL B 1 418 ? -3.309 -0.71 -19.094 1 98.56 418 VAL B O 1
ATOM 7150 N N . THR B 1 419 ? -2.553 0.238 -20.875 1 98.06 419 THR B N 1
ATOM 7151 C CA . THR B 1 419 ? -3.836 0.326 -21.562 1 98.06 419 THR B CA 1
ATOM 7152 C C . THR B 1 419 ? -3.768 -0.353 -22.922 1 98.06 419 THR B C 1
ATOM 7154 O O . THR B 1 419 ? -2.898 -0.034 -23.734 1 98.06 419 THR B O 1
ATOM 7157 N N . TYR B 1 420 ? -4.695 -1.271 -23.125 1 98.06 420 TYR B N 1
ATOM 7158 C CA . TYR B 1 420 ? -4.785 -1.996 -24.391 1 98.06 420 TYR B CA 1
ATOM 7159 C C . TYR B 1 420 ? -5.98 -1.527 -25.203 1 98.06 420 TYR B C 1
ATOM 7161 O O . TYR B 1 420 ? -7.023 -1.178 -24.641 1 98.06 420 TYR B O 1
ATOM 7169 N N . ASP B 1 421 ? -5.832 -1.506 -26.469 1 97.69 421 ASP B N 1
ATOM 7170 C CA . ASP B 1 421 ? -6.93 -1.451 -27.422 1 97.69 421 ASP B CA 1
ATOM 7171 C C . ASP B 1 421 ? -6.895 -2.65 -28.359 1 97.69 421 ASP B C 1
ATOM 7173 O O . ASP B 1 421 ? -6.188 -2.637 -29.375 1 97.69 421 ASP B O 1
ATOM 7177 N N . MET B 1 422 ? -7.762 -3.607 -28.016 1 94.88 422 MET B N 1
ATOM 7178 C CA . MET B 1 422 ? -7.707 -4.906 -28.688 1 94.88 422 MET B CA 1
ATOM 7179 C C . MET B 1 422 ? -8.242 -4.812 -30.109 1 94.88 422 MET B C 1
ATOM 7181 O O . MET B 1 422 ? -8.125 -5.762 -30.891 1 94.88 422 MET B O 1
ATOM 7185 N N . ARG B 1 423 ? -8.844 -3.703 -30.609 1 93.56 423 ARG B N 1
ATOM 7186 C CA . ARG B 1 423 ? -9.359 -3.49 -31.969 1 93.56 423 ARG B CA 1
ATOM 7187 C C . ARG B 1 423 ? -8.227 -3.133 -32.938 1 93.56 423 ARG B C 1
ATOM 7189 O O . ARG B 1 423 ? -8.398 -3.211 -34.156 1 93.56 423 ARG B O 1
ATOM 7196 N N . ARG B 1 424 ? -7.086 -2.756 -32.312 1 96.88 424 ARG B N 1
ATOM 7197 C CA . ARG B 1 424 ? -5.945 -2.383 -33.125 1 96.88 424 ARG B CA 1
ATOM 7198 C C . ARG B 1 424 ? -5.219 -3.619 -33.656 1 96.88 424 ARG B C 1
ATOM 7200 O O . ARG B 1 424 ? -5.414 -4.723 -33.156 1 96.88 424 ARG B O 1
ATOM 7207 N N . PRO B 1 425 ? -4.41 -3.416 -34.719 1 96.88 425 PRO B N 1
ATOM 7208 C CA . PRO B 1 425 ? -3.68 -4.566 -35.281 1 96.88 425 PRO B CA 1
ATOM 7209 C C . PRO B 1 425 ? -2.664 -5.137 -34.281 1 96.88 425 PRO B C 1
ATOM 7211 O O . PRO B 1 425 ? -2.139 -4.406 -33.438 1 96.88 425 PRO B O 1
ATOM 7214 N N . ILE B 1 426 ? -2.457 -6.449 -34.438 1 95.88 426 ILE B N 1
ATOM 7215 C CA . ILE B 1 426 ? -1.451 -7.125 -33.625 1 95.88 426 ILE B CA 1
ATOM 7216 C C . ILE B 1 426 ? -0.118 -6.391 -33.75 1 95.88 426 ILE B C 1
ATOM 7218 O O . ILE B 1 426 ? 0.291 -5.996 -34.844 1 95.88 426 ILE B O 1
ATOM 7222 N N . GLY B 1 427 ? 0.416 -6.094 -32.656 1 95.56 427 GLY B N 1
ATOM 7223 C CA . GLY B 1 427 ? 1.68 -5.375 -32.625 1 95.56 427 GLY B CA 1
ATOM 7224 C C . GLY B 1 427 ? 1.519 -3.904 -32.281 1 95.56 427 GLY B C 1
ATOM 7225 O O . GLY B 1 427 ? 2.506 -3.203 -32.031 1 95.56 427 GLY B O 1
ATOM 7226 N N . SER B 1 428 ? 0.315 -3.436 -32.219 1 97.25 428 SER B N 1
ATOM 7227 C CA . SER B 1 428 ? 0.048 -2.033 -31.906 1 97.25 428 SER B CA 1
ATOM 7228 C C . SER B 1 428 ? -1.141 -1.885 -30.969 1 97.25 428 SER B C 1
ATOM 7230 O O . SER B 1 428 ? -1.915 -0.933 -31.078 1 97.25 428 SER B O 1
ATOM 7232 N N . ARG B 1 429 ? -1.288 -2.83 -30.141 1 98.12 429 ARG B N 1
ATOM 7233 C CA . ARG B 1 429 ? -2.48 -2.852 -29.297 1 98.12 429 ARG B CA 1
ATOM 7234 C C . ARG B 1 429 ? -2.213 -2.189 -27.953 1 98.12 429 ARG B C 1
ATOM 7236 O O . ARG B 1 429 ? -3.148 -1.86 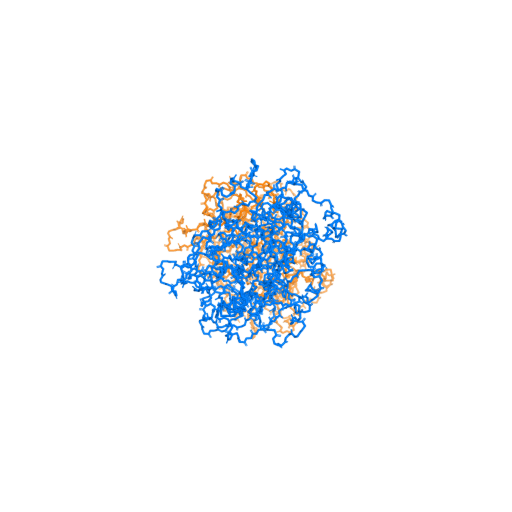-27.219 1 98.12 429 ARG B O 1
ATOM 7243 N N . VAL B 1 430 ? -0.971 -2.062 -27.578 1 98.38 430 VAL B N 1
ATOM 7244 C CA . VAL B 1 430 ? -0.628 -1.287 -26.391 1 98.38 430 VAL B CA 1
ATOM 7245 C C . VAL B 1 430 ? -0.691 0.204 -26.703 1 98.38 430 VAL B C 1
ATOM 7247 O O . VAL B 1 430 ? 0.199 0.742 -27.375 1 98.38 430 VAL B O 1
ATOM 7250 N N . VAL B 1 431 ? -1.656 0.882 -26.141 1 97.94 431 VAL B N 1
ATOM 7251 C CA . VAL B 1 431 ? -1.846 2.273 -26.547 1 97.94 431 VAL B CA 1
ATOM 7252 C C . VAL B 1 431 ? -1.163 3.195 -25.531 1 97.94 431 VAL B C 1
ATOM 7254 O O . VAL B 1 431 ? -0.844 4.344 -25.844 1 97.94 431 VAL B O 1
ATOM 7257 N N . GLU B 1 432 ? -1.031 2.754 -24.328 1 97.75 432 GLU B N 1
ATOM 7258 C CA . GLU B 1 432 ? -0.302 3.482 -23.297 1 97.75 432 GLU B CA 1
ATOM 7259 C C . GLU B 1 432 ? 0.394 2.525 -22.328 1 97.75 432 GLU B C 1
ATOM 7261 O O . GLU B 1 432 ? -0.186 1.517 -21.922 1 97.75 432 GLU B O 1
ATOM 7266 N N . LEU B 1 433 ? 1.618 2.811 -22.109 1 98.25 433 LEU B N 1
ATOM 7267 C CA . LEU B 1 433 ? 2.42 2.041 -21.156 1 98.25 433 LEU B CA 1
ATOM 7268 C C . LEU B 1 433 ? 3.23 2.967 -20.25 1 98.25 433 LEU B C 1
ATOM 7270 O O . LEU B 1 433 ? 4.215 3.564 -20.703 1 98.25 433 LEU B O 1
ATOM 7274 N N . LEU B 1 434 ? 2.775 3.102 -19.031 1 98.12 434 LEU B N 1
ATOM 7275 C CA . LEU B 1 434 ? 3.436 3.938 -18.031 1 98.12 434 LEU B CA 1
ATOM 7276 C C . LEU B 1 434 ? 4.168 3.082 -17 1 98.12 434 LEU B C 1
ATOM 7278 O O . LEU B 1 434 ? 3.684 2.018 -16.609 1 98.12 434 LEU B O 1
ATOM 7282 N N . VAL B 1 435 ? 5.297 3.566 -16.625 1 97.62 435 VAL B N 1
ATOM 7283 C CA . VAL B 1 435 ? 6.102 2.834 -15.664 1 97.62 435 VAL B CA 1
ATOM 7284 C C . VAL B 1 435 ? 6.574 3.781 -14.562 1 97.62 435 VAL B C 1
ATOM 7286 O O . VAL B 1 435 ? 6.785 4.973 -14.805 1 97.62 435 VAL B O 1
ATOM 72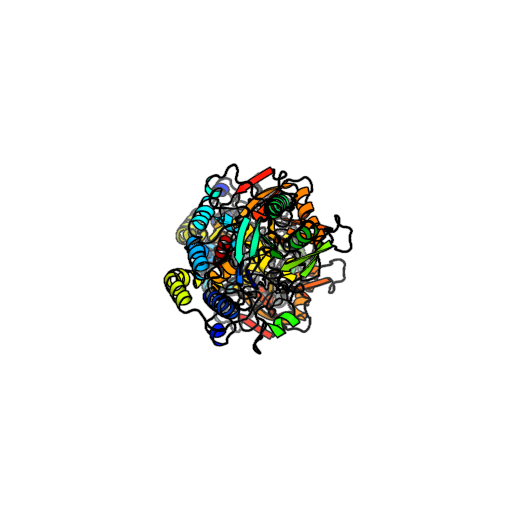89 N N . THR B 1 436 ? 6.75 3.248 -13.367 1 95.94 436 THR B N 1
ATOM 7290 C CA . THR B 1 436 ? 7.168 4.051 -12.227 1 95.94 436 THR B CA 1
ATOM 7291 C C . THR B 1 436 ? 8.641 4.438 -12.344 1 95.94 436 THR B C 1
ATOM 7293 O O . THR B 1 436 ? 9.484 3.594 -12.641 1 95.94 436 THR B O 1
ATOM 7296 N N . CYS B 1 437 ? 8.945 5.645 -12.102 1 93.38 437 CYS B N 1
ATOM 7297 C CA . CYS B 1 437 ? 10.312 6.141 -12.148 1 93.38 437 CYS B CA 1
ATOM 7298 C C . CYS B 1 437 ? 11.102 5.68 -10.922 1 93.38 437 CYS B C 1
ATOM 7300 O O . CYS B 1 437 ? 10.781 6.066 -9.797 1 93.38 437 CYS B O 1
ATOM 7302 N N . THR B 1 438 ? 12.078 4.914 -11.18 1 89.56 438 THR B N 1
ATOM 7303 C CA . THR B 1 438 ? 12.891 4.375 -10.102 1 89.56 438 THR B CA 1
ATOM 7304 C C . THR B 1 438 ? 13.914 5.402 -9.617 1 89.56 438 THR B C 1
ATOM 7306 O O . THR B 1 438 ? 14.297 5.406 -8.445 1 89.56 438 THR B O 1
ATOM 7309 N N . GLU B 1 439 ? 14.328 6.281 -10.469 1 89 439 GLU B N 1
ATOM 7310 C CA . GLU B 1 439 ? 15.398 7.23 -10.172 1 89 439 GLU B CA 1
ATOM 7311 C C . GLU B 1 439 ? 14.836 8.57 -9.703 1 89 439 GLU B C 1
ATOM 7313 O O . GLU B 1 439 ? 15.586 9.531 -9.531 1 89 439 GLU B O 1
ATOM 7318 N N . CYS B 1 440 ? 13.594 8.602 -9.539 1 90.5 440 CYS B N 1
ATOM 7319 C CA . CYS B 1 440 ? 12.953 9.836 -9.102 1 90.5 440 CYS B CA 1
ATOM 7320 C C . CYS B 1 440 ? 12.828 9.883 -7.586 1 90.5 440 CYS B C 1
ATOM 7322 O O . CYS B 1 440 ? 12.5 8.883 -6.953 1 90.5 440 CYS B O 1
ATOM 7324 N N . SER B 1 441 ? 13.047 10.984 -7.004 1 89.94 441 SER B N 1
ATOM 7325 C CA . SER B 1 441 ? 12.93 11.133 -5.559 1 89.94 441 SER B CA 1
ATOM 7326 C C . SER B 1 441 ? 11.492 10.93 -5.098 1 89.94 441 SER B C 1
ATOM 7328 O O . SER B 1 441 ? 11.25 10.5 -3.969 1 89.94 441 SER B O 1
ATOM 7330 N N . VAL B 1 442 ? 10.594 11.32 -5.93 1 92.62 442 VAL B N 1
ATOM 7331 C CA . VAL B 1 442 ? 9.18 11.031 -5.73 1 92.62 442 VAL B CA 1
ATOM 7332 C C . VAL B 1 442 ? 8.672 10.117 -6.844 1 92.62 442 VAL B C 1
ATOM 7334 O O . VAL B 1 442 ? 8.531 10.547 -7.992 1 92.62 442 VAL B O 1
ATOM 7337 N N . PRO B 1 443 ? 8.438 8.906 -6.488 1 93.5 443 PRO B N 1
ATOM 7338 C CA . PRO B 1 443 ? 7.965 7.977 -7.52 1 93.5 443 PRO B CA 1
ATOM 7339 C C . PRO B 1 443 ? 6.691 8.461 -8.211 1 93.5 443 PRO B C 1
ATOM 7341 O O . PRO B 1 443 ? 5.801 9.008 -7.562 1 93.5 443 PRO B O 1
ATOM 7344 N N . HIS B 1 444 ? 6.664 8.414 -9.469 1 95 444 HIS B N 1
ATOM 7345 C CA . HIS B 1 444 ? 5.508 8.711 -10.305 1 95 444 HIS B CA 1
ATOM 7346 C C . HIS B 1 444 ? 5.539 7.898 -11.594 1 95 444 HIS B C 1
ATOM 7348 O O . HIS B 1 444 ? 6.578 7.332 -11.953 1 95 444 HIS B O 1
A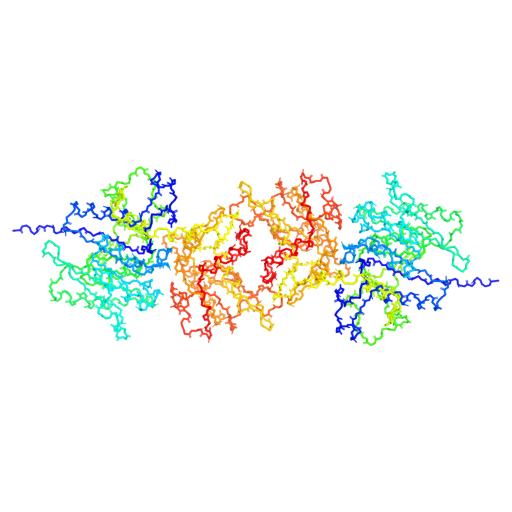TOM 7354 N N . LEU B 1 445 ? 4.426 7.797 -12.234 1 95.62 445 LEU B N 1
ATOM 7355 C CA . LEU B 1 445 ? 4.34 7.086 -13.5 1 95.62 445 LEU B CA 1
ATOM 7356 C C . LEU B 1 445 ? 4.805 7.969 -14.656 1 95.62 445 LEU B C 1
ATOM 7358 O O . LEU B 1 445 ? 4.496 9.164 -14.688 1 95.62 445 LEU B O 1
ATOM 7362 N N . GLU B 1 446 ? 5.555 7.449 -15.508 1 96.44 446 GLU B N 1
ATOM 7363 C CA . GLU B 1 446 ? 5.984 8.109 -16.734 1 96.44 446 GLU B CA 1
ATOM 7364 C C . GLU B 1 446 ? 5.926 7.156 -17.922 1 96.44 446 GLU B C 1
ATOM 7366 O O . GLU B 1 446 ? 5.961 5.934 -17.75 1 96.44 446 GLU B O 1
ATOM 7371 N N . PRO B 1 447 ? 5.824 7.695 -19.125 1 97.44 447 PRO B N 1
ATOM 7372 C CA . PRO B 1 447 ? 5.797 6.824 -20.297 1 97.44 447 PRO B CA 1
ATOM 7373 C C . PRO B 1 447 ? 7.07 5.996 -20.453 1 97.44 447 PRO B C 1
ATOM 7375 O O . PRO B 1 447 ? 8.172 6.496 -20.203 1 97.44 447 PRO B O 1
ATOM 7378 N N . LEU B 1 448 ? 6.898 4.801 -20.828 1 97.81 448 LEU B N 1
ATOM 7379 C CA . LEU B 1 448 ? 8.031 3.916 -21.062 1 97.81 448 LEU B CA 1
ATOM 7380 C C . LEU B 1 448 ? 8.867 4.406 -22.234 1 97.81 448 LEU B C 1
ATOM 7382 O O . LEU B 1 448 ? 8.328 4.711 -23.312 1 97.81 448 LEU B O 1
ATOM 7386 N N . ALA B 1 449 ? 10.164 4.57 -22.016 1 97.06 449 ALA B N 1
ATOM 7387 C CA . ALA B 1 449 ? 11.094 4.898 -23.094 1 97.06 449 ALA B CA 1
ATOM 7388 C C . ALA B 1 449 ? 11.648 3.631 -23.75 1 97.06 449 ALA B C 1
ATOM 7390 O O . ALA B 1 449 ? 12.266 2.801 -23.078 1 97.06 449 ALA B O 1
ATOM 7391 N N . ILE B 1 450 ? 11.609 3.523 -25.031 1 96.25 450 ILE B N 1
ATOM 7392 C CA . ILE B 1 450 ? 11.883 2.285 -25.75 1 96.25 450 ILE B CA 1
ATOM 7393 C C . ILE B 1 450 ? 13.375 1.97 -25.688 1 96.25 450 ILE B C 1
ATOM 7395 O O . ILE B 1 450 ? 13.773 0.801 -25.688 1 96.25 450 ILE B O 1
ATOM 7399 N N . ASN B 1 451 ? 14.234 2.961 -25.578 1 95.62 451 ASN B N 1
ATOM 7400 C CA . ASN B 1 451 ? 15.672 2.742 -25.656 1 95.62 451 ASN B CA 1
ATOM 7401 C C . ASN B 1 451 ? 16.328 2.762 -24.281 1 95.62 451 ASN B C 1
ATOM 7403 O O . ASN B 1 451 ? 17.531 2.525 -24.156 1 95.62 451 ASN B O 1
ATOM 7407 N N . ARG B 1 452 ? 15.578 2.98 -23.297 1 95.38 452 ARG B N 1
ATOM 7408 C CA . ARG B 1 452 ? 16.094 2.977 -21.938 1 95.38 452 ARG B CA 1
ATOM 7409 C C . ARG B 1 452 ? 16.141 1.56 -21.375 1 95.38 452 ARG B C 1
ATOM 7411 O O . ARG B 1 452 ? 15.344 0.705 -21.766 1 95.38 452 ARG B O 1
ATOM 7418 N N . ILE B 1 453 ? 17.125 1.338 -20.547 1 94.88 453 ILE B N 1
ATOM 7419 C CA . ILE B 1 453 ? 17.219 0.058 -19.844 1 94.88 453 ILE B CA 1
ATOM 7420 C C . ILE B 1 453 ? 16.453 0.123 -18.531 1 94.88 453 ILE B C 1
ATOM 7422 O O . ILE B 1 453 ? 16.609 1.069 -17.75 1 94.88 453 ILE B O 1
ATOM 7426 N N . TYR B 1 454 ? 15.586 -0.839 -18.344 1 95.81 454 TYR B N 1
ATOM 7427 C CA . TYR B 1 454 ? 14.781 -0.914 -17.141 1 95.81 454 TYR B CA 1
ATOM 7428 C C . TYR B 1 454 ? 15.078 -2.191 -16.359 1 95.81 454 TYR B C 1
ATOM 7430 O O . TYR B 1 454 ? 15.461 -3.207 -16.953 1 95.81 454 TYR B O 1
ATOM 7438 N N . LYS B 1 455 ? 14.938 -2.113 -15.086 1 93.94 455 LYS B N 1
ATOM 7439 C CA . LYS B 1 455 ? 14.969 -3.303 -14.242 1 93.94 455 LYS B CA 1
ATOM 7440 C C . LYS B 1 455 ? 13.562 -3.84 -13.992 1 93.94 455 LYS B C 1
ATOM 7442 O O . LYS B 1 455 ? 12.672 -3.094 -13.578 1 93.94 455 LYS B O 1
ATOM 7447 N N . LEU B 1 456 ? 13.383 -5.086 -14.281 1 96.12 456 LEU B N 1
ATOM 7448 C CA . LEU B 1 456 ? 12.102 -5.77 -14.172 1 96.12 456 LEU B CA 1
ATOM 7449 C C . LEU B 1 456 ? 12.188 -6.953 -13.219 1 96.12 456 LEU B C 1
ATOM 7451 O O . LEU B 1 456 ? 13.078 -7.793 -13.344 1 96.12 456 LEU B O 1
ATOM 7455 N N . VAL B 1 457 ? 11.289 -6.973 -12.234 1 95.75 457 VAL B N 1
ATOM 7456 C CA . VAL B 1 457 ? 11.172 -8.102 -11.32 1 95.75 457 VAL B CA 1
ATOM 7457 C C . VAL B 1 457 ? 10.141 -9.094 -11.859 1 95.75 457 VAL B C 1
ATOM 7459 O O . VAL B 1 457 ? 8.992 -8.734 -12.109 1 95.75 457 VAL B O 1
ATOM 7462 N N . THR B 1 458 ? 10.562 -10.258 -12.055 1 95.88 458 THR B N 1
ATOM 7463 C CA . THR B 1 458 ? 9.664 -11.297 -12.539 1 95.88 458 THR B CA 1
ATOM 7464 C C . THR B 1 458 ? 10.18 -12.68 -12.148 1 95.88 458 THR B C 1
ATOM 7466 O O . THR B 1 458 ? 10.961 -12.812 -11.211 1 95.88 458 THR B O 1
ATOM 7469 N N . ASN B 1 459 ? 9.609 -13.734 -12.719 1 92.19 459 ASN B N 1
ATOM 7470 C CA . ASN B 1 459 ? 10 -15.078 -12.297 1 92.19 459 ASN B CA 1
ATOM 7471 C C . ASN B 1 459 ? 10.789 -15.805 -13.383 1 92.19 459 ASN B C 1
ATOM 7473 O O . ASN B 1 459 ? 10.82 -15.359 -14.531 1 92.19 459 ASN B O 1
ATOM 7477 N N . THR B 1 460 ? 11.461 -16.859 -12.945 1 83.94 460 THR B N 1
ATOM 7478 C CA . THR B 1 460 ? 12.344 -17.609 -13.82 1 83.94 460 THR B CA 1
ATOM 7479 C C . THR B 1 460 ? 11.57 -18.219 -14.984 1 83.94 460 THR B C 1
ATOM 7481 O O . THR B 1 460 ? 12.086 -18.328 -16.094 1 83.94 460 THR B O 1
ATOM 7484 N N . TYR B 1 461 ? 10.391 -18.594 -14.852 1 83.06 461 TYR B N 1
ATOM 7485 C CA . TYR B 1 461 ? 9.562 -19.203 -15.883 1 83.06 461 TYR B CA 1
ATOM 7486 C C . TYR B 1 461 ? 9.391 -18.266 -17.078 1 83.06 461 TYR B C 1
ATOM 7488 O O . TYR B 1 461 ? 9.617 -18.656 -18.219 1 83.06 461 TYR B O 1
ATOM 7496 N N . ILE B 1 462 ? 9.078 -16.984 -16.812 1 89.38 462 ILE B N 1
ATOM 7497 C CA . ILE B 1 462 ? 8.836 -15.984 -17.844 1 89.38 462 ILE B CA 1
ATOM 7498 C C . ILE B 1 462 ? 10.133 -15.68 -18.578 1 89.38 462 ILE B C 1
ATOM 7500 O O . ILE B 1 462 ? 10.18 -15.664 -19.812 1 89.38 462 ILE B O 1
ATOM 7504 N N . ILE B 1 463 ? 11.211 -15.484 -17.859 1 87.62 463 ILE B N 1
ATOM 7505 C CA . ILE B 1 463 ? 12.43 -14.984 -18.484 1 87.62 463 ILE B CA 1
ATOM 7506 C C . ILE B 1 463 ? 13.102 -16.109 -19.281 1 87.62 463 ILE B C 1
ATOM 7508 O O . ILE B 1 463 ? 13.969 -15.852 -20.109 1 87.62 463 ILE B O 1
ATOM 7512 N N . SER B 1 464 ? 12.711 -17.328 -18.922 1 77.88 464 SER B N 1
ATOM 7513 C CA . SER B 1 464 ? 13.25 -18.469 -19.656 1 77.88 464 SER B CA 1
ATOM 7514 C C . SER B 1 464 ? 12.406 -18.797 -20.875 1 77.88 464 SER B C 1
ATOM 7516 O O . SER B 1 464 ? 12.648 -19.797 -21.547 1 77.88 464 SER B O 1
ATOM 7518 N N . GLY B 1 465 ? 11.438 -18 -21.094 1 80.94 465 GLY B N 1
ATOM 7519 C CA . GLY B 1 465 ? 10.617 -18.172 -22.281 1 80.94 465 GLY B CA 1
ATOM 7520 C C . GLY B 1 465 ? 9.297 -18.875 -22 1 80.94 465 GLY B C 1
ATOM 7521 O O . GLY B 1 465 ? 8.578 -19.234 -22.938 1 80.94 465 GLY B O 1
ATOM 7522 N N . GLY B 1 466 ? 9.031 -19.109 -20.766 1 79.88 466 GLY B N 1
ATOM 7523 C CA . GLY B 1 466 ? 7.766 -19.719 -20.406 1 79.88 466 GLY B CA 1
ATOM 7524 C C . GLY B 1 466 ? 6.562 -19 -20.984 1 79.88 466 GLY B C 1
ATOM 7525 O O . GLY B 1 466 ? 6.566 -17.766 -21.094 1 79.88 466 GLY B O 1
ATOM 7526 N N . ASP B 1 467 ? 5.473 -19.688 -21.344 1 82.12 467 ASP B N 1
ATOM 7527 C CA . ASP B 1 467 ? 4.242 -19.172 -21.953 1 82.12 467 ASP B CA 1
ATOM 7528 C C . ASP B 1 467 ? 4.508 -18.594 -23.328 1 82.12 467 ASP B C 1
ATOM 7530 O O . ASP B 1 467 ? 3.676 -17.859 -23.875 1 82.12 467 ASP B O 1
ATOM 7534 N N . GLY B 1 468 ? 5.723 -18.734 -23.797 1 82.75 468 GLY B N 1
ATOM 7535 C CA . GLY B 1 468 ? 6.039 -18.25 -25.125 1 82.75 468 GLY B CA 1
ATOM 7536 C C . GLY B 1 468 ? 6.73 -16.906 -25.125 1 82.75 468 GLY B C 1
ATOM 7537 O O . GLY B 1 468 ? 6.898 -16.281 -26.188 1 82.75 468 GLY B O 1
ATOM 7538 N N . PHE B 1 469 ? 7.156 -16.453 -24.016 1 90.31 469 PHE B N 1
ATOM 7539 C CA . PHE B 1 469 ? 7.875 -15.188 -23.938 1 90.31 469 PHE B CA 1
ATOM 7540 C C . PHE B 1 469 ? 9.281 -15.328 -24.5 1 90.31 469 PHE B C 1
ATOM 7542 O O . PHE B 1 469 ? 10.266 -15.242 -23.766 1 90.31 469 PHE B O 1
ATOM 7549 N N . SER B 1 470 ? 9.391 -15.344 -25.75 1 87.88 470 SER B N 1
ATOM 7550 C CA . SER B 1 470 ? 10.641 -15.648 -26.438 1 87.88 470 SER B CA 1
ATOM 7551 C C . SER B 1 470 ? 11.539 -14.414 -26.531 1 87.88 470 SER B C 1
ATOM 7553 O O . SER B 1 470 ? 12.695 -14.516 -26.953 1 87.88 470 SER B O 1
ATOM 7555 N N . MET B 1 471 ? 11.102 -13.266 -26.141 1 90.31 471 MET B N 1
ATOM 7556 C CA . MET B 1 471 ? 11.852 -12.023 -26.328 1 90.31 471 MET B CA 1
ATOM 7557 C C . MET B 1 471 ? 12.922 -11.867 -25.25 1 90.31 471 MET B C 1
ATOM 7559 O O . MET B 1 471 ? 13.812 -11.023 -25.375 1 90.31 471 MET B O 1
ATOM 7563 N N . PHE B 1 472 ? 12.883 -12.648 -24.219 1 88.62 472 PHE B N 1
ATOM 7564 C CA . PHE B 1 472 ? 13.797 -12.438 -23.109 1 88.62 472 PHE B CA 1
ATOM 7565 C C . PHE B 1 472 ? 15.117 -13.156 -23.344 1 88.62 472 PHE B C 1
ATOM 7567 O O . PHE B 1 472 ? 16.188 -12.562 -23.203 1 88.62 472 PHE B O 1
ATOM 7574 N N . PRO B 1 473 ? 15.07 -14.406 -23.688 1 76.75 473 PRO B N 1
ATOM 7575 C CA . PRO B 1 473 ? 16.359 -15.062 -23.922 1 76.75 473 PRO B CA 1
ATOM 7576 C C . PRO B 1 473 ? 17.25 -14.297 -24.906 1 76.75 473 PRO B C 1
ATOM 7578 O O . PRO B 1 473 ? 16.797 -13.961 -26 1 76.75 473 PRO B O 1
ATOM 7581 N N . GLY B 1 474 ? 18.469 -13.969 -24.453 1 82.19 474 GLY B N 1
ATOM 7582 C CA . GLY B 1 474 ? 19.438 -13.289 -25.297 1 82.19 474 GLY B CA 1
ATOM 7583 C C . GLY B 1 474 ? 19.312 -11.781 -25.25 1 82.19 474 GLY B C 1
ATOM 7584 O O . GLY B 1 474 ? 20.141 -11.062 -25.828 1 82.19 474 GLY B O 1
ATOM 7585 N N . ARG B 1 475 ? 18.344 -11.289 -24.609 1 89.12 475 ARG B N 1
ATOM 7586 C CA . ARG B 1 475 ? 18.141 -9.844 -24.609 1 89.12 475 ARG B CA 1
ATOM 7587 C C . ARG B 1 475 ? 18.172 -9.281 -23.203 1 89.12 475 ARG B C 1
ATOM 7589 O O . ARG B 1 475 ? 17.734 -8.148 -22.969 1 89.12 475 ARG B O 1
ATOM 7596 N N . ILE B 1 476 ? 18.594 -10.125 -22.297 1 89.19 476 ILE B N 1
ATOM 7597 C CA . ILE B 1 476 ? 18.75 -9.688 -20.906 1 89.19 476 ILE B CA 1
ATOM 7598 C C . ILE B 1 476 ? 20.172 -9.164 -20.703 1 89.19 476 ILE B C 1
ATOM 7600 O O . ILE B 1 476 ? 21.156 -9.891 -20.906 1 89.19 476 ILE B O 1
ATOM 7604 N N . PHE B 1 477 ? 20.328 -7.906 -20.328 1 87.38 477 PHE B N 1
ATOM 7605 C CA . PHE B 1 477 ? 21.625 -7.27 -20.141 1 87.38 477 PHE B CA 1
ATOM 7606 C C . PHE B 1 477 ? 22.25 -7.715 -18.828 1 87.38 477 PHE B C 1
ATOM 7608 O O . PHE B 1 477 ? 23.469 -7.922 -18.75 1 87.38 477 PHE B O 1
ATOM 7615 N N . HIS B 1 478 ? 21.453 -7.672 -17.828 1 83.12 478 HIS B N 1
ATOM 7616 C CA . HIS B 1 478 ? 21.875 -8.086 -16.5 1 83.12 478 HIS B CA 1
ATOM 7617 C C . HIS B 1 478 ? 20.812 -8.938 -15.82 1 83.12 478 HIS B C 1
ATOM 7619 O O . HIS B 1 478 ? 19.609 -8.656 -15.938 1 83.12 478 HIS B O 1
ATOM 7625 N N . TRP B 1 479 ? 21.234 -10 -15.219 1 83.31 479 TRP B N 1
ATOM 7626 C CA . TRP B 1 479 ? 20.359 -10.945 -14.547 1 83.31 479 TRP B CA 1
ATOM 7627 C C . TRP B 1 479 ? 20.812 -11.188 -13.109 1 83.31 479 TRP B C 1
ATOM 7629 O O . TRP B 1 479 ? 21.938 -11.633 -12.883 1 83.31 479 TRP B O 1
ATOM 7639 N N . THR B 1 480 ? 19.938 -10.797 -12.156 1 80.69 480 THR B N 1
ATOM 7640 C CA . THR B 1 480 ? 20.234 -11.031 -10.75 1 80.69 480 THR B CA 1
ATOM 7641 C C . THR B 1 480 ? 19.219 -12.008 -10.148 1 80.69 480 THR B C 1
ATOM 7643 O O . THR B 1 480 ? 18.016 -11.742 -10.133 1 80.69 480 THR B O 1
ATOM 7646 N N . ALA B 1 481 ? 19.75 -13.117 -9.664 1 80 481 ALA B N 1
ATOM 7647 C CA . ALA B 1 481 ? 18.922 -14.055 -8.922 1 80 481 ALA B CA 1
ATOM 7648 C C . ALA B 1 481 ? 18.719 -13.594 -7.48 1 80 481 ALA B C 1
ATOM 7650 O O . ALA B 1 481 ? 19.688 -13.297 -6.777 1 80 481 ALA B O 1
ATOM 7651 N N . THR B 1 482 ? 17.469 -13.453 -7.07 1 80.19 482 THR B N 1
ATOM 7652 C CA . THR B 1 482 ? 17.203 -12.984 -5.715 1 80.19 482 THR B CA 1
ATOM 7653 C C . THR B 1 482 ? 17.344 -14.125 -4.711 1 80.19 482 THR B C 1
ATOM 7655 O O . THR B 1 482 ? 17.516 -13.891 -3.516 1 80.19 482 THR B O 1
ATOM 7658 N N . GLY B 1 483 ? 17.125 -15.336 -5.188 1 73.75 483 GLY B N 1
ATOM 7659 C CA . GLY B 1 483 ? 17.203 -16.5 -4.324 1 73.75 483 GLY B CA 1
ATOM 7660 C C . GLY B 1 483 ? 15.93 -16.75 -3.541 1 73.75 483 GLY B C 1
ATOM 7661 O O . GLY B 1 483 ? 15.867 -17.656 -2.711 1 73.75 483 GLY B O 1
ATOM 7662 N N . THR B 1 484 ? 14.977 -15.969 -3.799 1 83.56 484 THR B N 1
ATOM 7663 C CA . THR B 1 484 ? 13.727 -16.094 -3.064 1 83.56 484 THR B CA 1
ATOM 7664 C C . THR B 1 484 ? 12.633 -16.672 -3.957 1 83.56 484 THR B C 1
ATOM 7666 O O . THR B 1 484 ? 12.688 -16.531 -5.18 1 83.56 484 THR B O 1
ATOM 7669 N N . MET B 1 485 ? 11.727 -17.344 -3.311 1 85.5 485 MET B N 1
ATOM 7670 C CA . MET B 1 485 ? 10.609 -17.938 -4.035 1 85.5 485 MET B CA 1
ATOM 7671 C C . MET B 1 485 ? 9.359 -17.062 -3.92 1 85.5 485 MET B C 1
ATOM 7673 O O . MET B 1 485 ? 9.156 -16.391 -2.902 1 85.5 485 MET B O 1
ATOM 7677 N N . ASP B 1 486 ? 8.562 -17.125 -4.961 1 91.12 486 ASP B N 1
ATOM 7678 C CA . ASP B 1 486 ? 7.41 -16.25 -5.043 1 91.12 486 ASP B CA 1
ATOM 7679 C C . ASP B 1 486 ? 6.441 -16.5 -3.889 1 91.12 486 ASP B C 1
ATOM 7681 O O . ASP B 1 486 ? 5.949 -15.555 -3.266 1 91.12 486 ASP B O 1
ATOM 7685 N N . ALA B 1 487 ? 6.211 -17.766 -3.539 1 89.5 487 ALA B N 1
ATOM 7686 C CA . ALA B 1 487 ? 5.281 -18.062 -2.459 1 89.5 487 ALA B CA 1
ATOM 7687 C C . ALA B 1 487 ? 5.797 -17.547 -1.121 1 89.5 487 ALA B C 1
ATOM 7689 O O . ALA B 1 487 ? 5.02 -17.078 -0.284 1 89.5 487 ALA B O 1
ATOM 7690 N N . ASP B 1 488 ? 7.09 -17.688 -0.918 1 90 488 ASP B N 1
ATOM 7691 C CA . ASP B 1 488 ? 7.684 -17.172 0.315 1 90 488 ASP B CA 1
ATOM 7692 C C . ASP B 1 488 ? 7.539 -15.664 0.419 1 90 488 ASP B C 1
ATOM 7694 O O . ASP B 1 488 ? 7.262 -15.133 1.498 1 90 488 ASP B O 1
ATOM 7698 N N . ILE B 1 489 ? 7.738 -15.047 -0.679 1 94.56 489 ILE B N 1
ATOM 7699 C CA . ILE B 1 489 ? 7.621 -13.594 -0.73 1 94.56 489 ILE B CA 1
ATOM 7700 C C . ILE B 1 489 ? 6.184 -13.18 -0.434 1 94.56 489 ILE B C 1
ATOM 7702 O O . ILE B 1 489 ? 5.945 -12.219 0.298 1 94.56 489 ILE B O 1
ATOM 7706 N N . LEU B 1 490 ? 5.266 -13.836 -1.028 1 96 490 LEU B N 1
ATOM 7707 C CA . LEU B 1 490 ? 3.861 -13.531 -0.777 1 96 490 LEU B CA 1
ATOM 7708 C C . LEU B 1 490 ? 3.52 -13.719 0.696 1 96 490 LEU B C 1
ATOM 7710 O O . LEU B 1 490 ? 2.812 -12.898 1.284 1 96 490 LEU B O 1
ATOM 7714 N N . MET B 1 491 ? 4.023 -14.82 1.282 1 93.94 491 MET B N 1
ATOM 7715 C CA . MET B 1 491 ? 3.781 -15.094 2.695 1 93.94 491 MET B CA 1
ATOM 7716 C C . MET B 1 491 ? 4.309 -13.961 3.57 1 93.94 491 MET B C 1
ATOM 7718 O O . MET B 1 491 ? 3.613 -13.492 4.473 1 93.94 491 MET B O 1
ATOM 7722 N N . GLU B 1 492 ? 5.465 -13.594 3.338 1 94.56 492 GLU B N 1
ATOM 7723 C CA . GLU B 1 492 ? 6.07 -12.508 4.098 1 94.56 492 GLU B CA 1
ATOM 7724 C C . GLU B 1 492 ? 5.273 -11.211 3.939 1 94.56 492 GLU B C 1
ATOM 7726 O O . GLU B 1 492 ? 5.086 -10.469 4.906 1 94.56 492 GLU B O 1
ATOM 7731 N N . HIS B 1 493 ? 4.887 -10.945 2.721 1 96.94 493 HIS B N 1
ATOM 7732 C CA . HIS B 1 493 ? 4.109 -9.742 2.445 1 96.94 493 HIS B CA 1
ATOM 7733 C C . HIS B 1 493 ? 2.795 -9.75 3.221 1 96.94 493 HIS B C 1
ATOM 7735 O O . HIS B 1 493 ? 2.428 -8.742 3.834 1 96.94 493 HIS B O 1
ATOM 7741 N N . ILE B 1 494 ? 2.123 -10.82 3.178 1 96.81 494 ILE B N 1
ATOM 7742 C CA . ILE B 1 494 ? 0.853 -10.961 3.881 1 96.81 494 ILE B CA 1
ATOM 7743 C C . ILE B 1 494 ? 1.073 -10.781 5.383 1 96.81 494 ILE B C 1
ATOM 7745 O O . ILE B 1 494 ? 0.301 -10.094 6.051 1 96.81 494 ILE B O 1
ATOM 7749 N N . GLN B 1 495 ? 2.09 -11.391 5.91 1 95 495 GLN B N 1
ATOM 7750 C CA . GLN B 1 495 ? 2.393 -11.281 7.336 1 95 495 GLN B CA 1
ATOM 7751 C C . GLN B 1 495 ? 2.639 -9.836 7.734 1 95 495 GLN B C 1
ATOM 7753 O O . GLN B 1 495 ? 2.152 -9.375 8.773 1 95 495 GLN B O 1
ATOM 7758 N N . ARG B 1 496 ? 3.279 -9.172 6.961 1 92.62 496 ARG B N 1
ATOM 7759 C CA . ARG B 1 496 ? 3.717 -7.816 7.285 1 92.62 496 ARG B CA 1
ATOM 7760 C C . ARG B 1 496 ? 2.584 -6.812 7.082 1 92.62 496 ARG B C 1
ATOM 7762 O O . ARG B 1 496 ? 2.494 -5.816 7.805 1 92.62 496 ARG B O 1
ATOM 7769 N N . PHE B 1 497 ? 1.668 -7.078 6.172 1 93.62 497 PHE B N 1
ATOM 7770 C CA . PHE B 1 497 ? 0.743 -6.031 5.766 1 93.62 497 PHE B CA 1
ATOM 7771 C C . PHE B 1 497 ? -0.695 -6.422 6.082 1 93.62 497 PHE B C 1
ATOM 7773 O O . PHE B 1 497 ? -1.638 -5.793 5.598 1 93.62 497 PHE B O 1
ATOM 7780 N N . SER B 1 498 ? -0.869 -7.41 6.832 1 93.94 498 SER B N 1
ATOM 7781 C CA . SER B 1 498 ? -2.188 -7.801 7.316 1 93.94 498 SER B CA 1
ATOM 7782 C C . SER B 1 498 ? -2.852 -6.668 8.094 1 93.94 498 SER B C 1
ATOM 7784 O O . SER B 1 498 ? -2.184 -5.941 8.836 1 93.94 498 SER B O 1
ATOM 7786 N N . PRO B 1 499 ? -4.117 -6.477 7.996 1 94.62 499 PRO B N 1
ATOM 7787 C CA . PRO B 1 499 ? -4.996 -7.195 7.07 1 94.62 499 PRO B CA 1
ATOM 7788 C C . PRO B 1 499 ? -4.867 -6.695 5.633 1 94.62 499 PRO B C 1
ATOM 7790 O O . PRO B 1 499 ? -4.648 -5.504 5.406 1 94.62 499 PRO B O 1
ATOM 7793 N N . ILE B 1 500 ? -5.008 -7.613 4.758 1 96.12 500 ILE B N 1
ATOM 7794 C CA . ILE B 1 500 ? -4.922 -7.293 3.338 1 96.12 500 ILE B CA 1
ATOM 7795 C C . ILE B 1 500 ? -6.262 -6.75 2.85 1 96.12 500 ILE B C 1
ATOM 7797 O O . ILE B 1 500 ? -7.32 -7.277 3.201 1 96.12 500 ILE B O 1
ATOM 7801 N N . THR B 1 501 ? -6.223 -5.66 2.098 1 94.19 501 THR B N 1
ATOM 7802 C CA . THR B 1 501 ? -7.43 -5.055 1.541 1 94.19 501 THR B CA 1
ATOM 7803 C C . THR B 1 501 ? -7.223 -4.691 0.074 1 94.19 501 THR B C 1
ATOM 7805 O O . THR B 1 501 ? -7.855 -3.764 -0.436 1 94.19 501 THR B O 1
ATOM 7808 N N . THR B 1 502 ? -6.32 -5.328 -0.593 1 95.38 502 THR B N 1
ATOM 7809 C CA . THR B 1 502 ? -5.953 -5.031 -1.973 1 95.38 502 THR B CA 1
ATOM 7810 C C . THR B 1 502 ? -7.168 -5.117 -2.889 1 95.38 502 THR B C 1
ATOM 7812 O O . THR B 1 502 ? -7.941 -6.074 -2.812 1 95.38 502 THR B O 1
ATOM 7815 N N . GLY B 1 503 ? -7.402 -4.113 -3.654 1 95.5 503 GLY B N 1
ATOM 7816 C CA . GLY B 1 503 ? -8.469 -4.07 -4.645 1 95.5 503 GLY B CA 1
ATOM 7817 C C . GLY B 1 503 ? -7.961 -3.811 -6.051 1 95.5 503 GLY B C 1
ATOM 7818 O O . GLY B 1 503 ? -6.785 -4.039 -6.348 1 95.5 503 GLY B O 1
ATOM 7819 N N . LEU B 1 504 ? -8.945 -3.52 -6.926 1 96.06 504 LEU B N 1
ATOM 7820 C CA . LEU B 1 504 ? -8.602 -3.107 -8.281 1 96.06 504 LEU B CA 1
ATOM 7821 C C . LEU B 1 504 ? -8.164 -1.647 -8.312 1 96.06 504 LEU B C 1
ATOM 7823 O O . LEU B 1 504 ? -8.734 -0.809 -7.605 1 96.06 504 LEU B O 1
ATOM 7827 N N . GLU B 1 505 ? -7.129 -1.356 -9.055 1 94.31 505 GLU B N 1
ATOM 7828 C CA . GLU B 1 505 ? -6.555 -0.015 -9.039 1 94.31 505 GLU B CA 1
ATOM 7829 C C . GLU B 1 505 ? -6.438 0.556 -10.445 1 94.31 505 GLU B C 1
ATOM 7831 O O . GLU B 1 505 ? -5.836 1.614 -10.648 1 94.31 505 GLU B O 1
ATOM 7836 N N . GLY B 1 506 ? -6.887 -0.171 -11.43 1 94.19 506 GLY B N 1
ATOM 7837 C CA . GLY B 1 506 ? -6.848 0.315 -12.797 1 94.19 506 GLY B CA 1
ATOM 7838 C C . GLY B 1 506 ? -5.465 0.247 -13.422 1 94.19 506 GLY B C 1
ATOM 7839 O O . GLY B 1 506 ? -5.082 1.122 -14.195 1 94.19 506 GLY B O 1
ATOM 7840 N N . ARG B 1 507 ? -4.691 -0.711 -13.031 1 97 507 ARG B N 1
ATOM 7841 C CA . ARG B 1 507 ? -3.334 -0.867 -13.539 1 97 507 ARG B CA 1
ATOM 7842 C C . ARG B 1 507 ? -3.344 -1.365 -14.984 1 97 507 ARG B C 1
ATOM 7844 O O . ARG B 1 507 ? -2.389 -1.14 -15.734 1 97 507 ARG B O 1
ATOM 7851 N N . ILE B 1 508 ? -4.449 -2.117 -15.32 1 97.62 508 ILE B N 1
ATOM 7852 C CA . ILE B 1 508 ? -4.574 -2.701 -16.656 1 97.62 508 ILE B CA 1
ATOM 7853 C C . ILE B 1 508 ? -5.898 -2.271 -17.281 1 97.62 508 ILE B C 1
ATOM 7855 O O . ILE B 1 508 ? -6.961 -2.42 -16.672 1 97.62 508 ILE B O 1
#

InterPro domains:
  IPR004843 Calcineurin-like, phosphoesterase domain [PF00149] (8-214)
  IPR006146 5'-Nucleotidase, conserved site [PS00785] (8-20)
  IPR006179 5'-Nucleotidase/apyrase [PR01607] (6-24)
  IPR006179 5'-Nucleotidase/apyrase [PR01607] (180-197)
  IPR006179 5'-Nucleotidase/apyrase [PR01607] (257-277)
  IPR006179 5'-Nucleotidase/apyrase [PR01607] (362-385)
  IPR006179 5'-Nucleotidase/apyrase [PR01607] (447-466)
  IPR006179 5'-Nucleotidase/apyrase [PTHR11575] (3-508)
  IPR008334 5'-Nucleotidase, C-terminal [PF02872] (299-472)
  IPR029052 Metallo-dependent phosphatase-like [G3DSA:3.60.21.10] (4-297)
  IPR029052 Metallo-dependent phosphatase-like [SSF56300] (6-284)
  IPR036907 5'-Nucleotidase, C-terminal domain superfamily [G3DSA:3.90.780.10] (298-508)
  IPR036907 5'-Nucleotidase, C-terminal domain superfamily [SSF55816] (298-508)

Secondary structure (DSSP, 8-state):
--------EEEEE---TT--S-B-TTSSBPPHHHHHTT--B--HHHHHHHHHHHHHHHGGGEEEEE-S--SSSSHHHHHHTHHHHHHHHHHHT-SEEE--GGGGTTHHHHHHHHHHH-SS-EE-SS---TT-HHHHTTEESEEEEEETTEEEEEEEEE--SSS---SHHHHHHHHHHHHTT---EEEEEES-HHHHHHHHHH-SS--EEE--SS--BB--HHHHHHH----SS--S-SSPP-BPSSEEEE-TTS-EEEEE-B-STT---SS-------HHHHHHHHHHHHHHHHHHT-EEEEESS-B---HHHHHHS--HHHHHHHHHHHHTT---BTTBS-S-S-EEEEGGG----B-SEEEEHHHHHHHSTT-PEEEEEEEEHHHHHHHHHHHHHH--S-GGG--TTPEEEESEEEEE-TTSPTT--EEEEEEE-SSSSS--EEEPPTTSEEEEEEEHHHHTTGGG-TTSTT--SEEEEEEEEHHHHHHHHHHHHPSB--------/--------EEEEE---TT--S-B-TTSSBPPHHHHHTT--B--HHHHHHHHHHHHHHHGGGEEEEE-S--SSSSHHHHHHTHHHHHHHHHHHT-SEEE--GGGGTTHHHHHHHHHTT-SS-EE-SS---TT-HHHHTTEESEEEEEETTEEEEEEEEE--SSS---SHHHHHHHHHHHHTT---EEEEEES-HHHHHHHHHH-SS--EEE--SS--BB--HHHHHHH----SS--S-SSPP-BPSSEEEE-TTS-EEEEE-B-STT---SS-------HHHHHHHHHHHHHHHHHHT-EEEEESS-B---HHHHHHS--HHHHHHHHHHHHTT---BTTBS-S-S-EEEEGGG----B-SEEEEHHHHHHHSTT-PEEEEEEEEHHHHHHHHHHHHHH----GGG--TTPEEEESEEEEE-TTSPTT--EEEEEEE-SSSSS--EEEPPTTSEEEEEEEHHHHTTGGG-TTSTT--SEEEEEEEEHHHHHHHHHHHHPSB--------

Solvent-accessible surface area (backbone atoms only — not comparable to full-atom values): 50579 Å² total; per-residue (Å²): 128,81,79,70,82,85,72,75,45,79,39,42,36,8,30,29,20,36,40,51,60,43,15,26,51,67,67,38,80,43,46,70,67,38,47,75,70,68,51,46,38,32,12,49,23,28,48,31,31,33,47,52,51,47,36,68,73,57,37,76,34,52,45,34,37,31,6,17,24,53,40,41,35,34,66,56,23,73,73,56,34,46,55,53,52,20,52,52,45,51,69,52,53,52,60,34,31,16,44,22,71,47,47,46,70,62,36,70,66,37,35,39,56,23,48,72,57,36,87,41,56,35,17,34,35,61,65,84,46,82,88,36,65,79,44,50,81,50,45,32,40,54,51,75,45,74,40,89,86,38,57,37,34,40,37,12,28,44,47,49,77,54,86,70,68,85,51,55,47,46,39,52,53,44,50,55,43,41,74,69,66,45,84,41,28,35,36,27,17,13,60,17,63,69,50,47,51,52,42,41,29,68,45,69,84,49,46,34,37,38,29,13,73,58,47,48,36,44,43,28,71,69,53,33,64,72,49,26,66,70,59,97,62,79,68,68,46,85,64,72,65,57,42,51,46,62,35,81,39,68,14,79,88,67,45,68,16,38,41,43,44,25,18,42,43,41,56,35,50,74,61,56,80,53,94,52,63,30,63,68,48,48,53,57,49,57,70,53,40,66,72,46,48,61,54,35,64,37,69,47,34,34,26,43,25,37,28,48,33,50,68,50,50,30,17,68,46,67,32,26,34,38,36,48,47,13,40,25,58,32,59,73,40,56,39,67,56,92,63,22,36,28,69,28,41,26,16,45,41,43,29,59,56,44,58,33,57,45,60,64,38,76,35,27,45,45,55,46,30,40,20,27,27,75,50,45,43,35,31,39,34,28,31,38,27,49,54,55,51,48,52,53,26,49,37,56,60,53,53,44,87,50,61,76,58,34,27,42,54,17,70,27,47,23,45,42,33,42,39,75,39,87,86,42,58,82,79,57,23,64,74,41,51,30,31,36,40,37,68,39,54,53,30,33,71,37,73,64,50,55,85,41,76,40,39,40,33,32,38,50,54,45,52,60,17,42,85,64,37,63,69,36,62,92,49,58,79,41,78,43,79,69,83,42,35,48,34,59,41,41,48,51,41,40,46,59,49,46,63,36,68,58,32,53,80,74,42,81,127,80,78,70,80,85,74,74,46,76,40,41,37,10,31,29,21,37,41,51,60,44,14,26,51,67,68,39,81,43,46,69,68,37,45,75,71,65,49,45,37,30,13,49,23,29,48,30,31,32,47,52,51,49,34,68,72,58,37,75,32,51,44,36,38,31,7,17,25,53,40,39,35,34,66,58,22,73,74,56,33,48,56,54,52,22,52,50,45,50,69,52,52,53,60,34,30,15,43,23,72,47,46,44,70,64,35,69,67,39,35,40,56,24,50,74,57,36,86,42,54,35,18,34,34,62,63,84,45,83,89,36,64,79,44,50,83,50,44,33,41,54,50,75,44,74,41,90,86,38,58,37,35,41,36,11,29,44,48,50,75,53,85,70,70,83,50,54,47,48,39,52,53,44,49,54,44,41,75,70,67,46,84,42,28,34,37,25,16,13,58,16,61,70,49,48,52,52,43,41,29,67,46,68,85,49,46,34,37,38,30,12,74,60,48,48,37,43,42,28,70,68,52,33,64,72,52,26,66,69,59,97,63,79,68,66,47,86,65,73,64,56,43,50,46,63,36,82,40,68,13,79,87,68,47,67,17,38,42,42,43,24,17,41,45,41,57,35,49,73,64,55,82,52,94,53,64,31,65,67,47,46,51,56,46,56,73,54,40,67,73,46,49,62,54,37,65,36,70,47,34,35,26,43,26,38,28,48,35,50,68,49,51,30,18,67,46,68,32,26,34,38,35,47,48,13,41,25,58,32,58,74,40,56,39,67,55,92,64,20,34,27,69,30,42,26,16,45,39,42,29,59,55,46,59,31,58,46,58,64,37,74,35,28,45,44,55,45,29,40,20,28,28,75,50,44,43,35,29,39,34,30,30,37,27,48,53,54,52,49,53,54,26,49,38,57,60,52,53,44,86,50,62,75,59,34,27,43,55,17,71,25,47,23,45,40,36,42,39,75,39,87,89,41,57,82,80,58,20,65,75,42,50,28,31,36,40,37,69,38,54,56,30,32,70,38,73,65,49,53,84,41,78,42,40,40,33,31,39,50,54,46,52,59,16,41,84,64,38,63,71,34,62,93,50,60,78,42,79,44,79,68,85,40,36,48,34,60,40,42,48,52,40,40,46,58,50,48,65,37,67,60,34,54,80,73,43,80

Radius of gyration: 37.84 Å; Cα contacts (8 Å, |Δi|>4): 2455; chains: 2; bounding box: 55×139×78 Å

Nearest PDB structures (foldseek):
  6hxw-assembly1_A  TM=8.597E-01  e=3.050E-59  Homo sapiens
  7qgo-assembly1_A  TM=8.513E-01  e=2.901E-57  Homo sapiens
  7jv9-assembly2_B  TM=8.483E-01  e=1.469E-56  Homo sapiens
  4h1y-assembly1_P  TM=5.947E-01  e=6.059E-59  Homo sapiens
  7qga-assembly1_A  TM=5.890E-01  e=3.456E-59  Homo sapiens

Sequence (1016 aa):
MTSAEFRLTILHTNDVHSRIEQTDKHSVPCSEDLSAAGNCFGGAARMRTMVKTLRARYGDQTLLLDAGGQFQGTLWFYTFGGLVTAEFMNHIGYDAMAIGHHEFFKGIAGLEHFARNVTFPLLSSNMNLTNTPELRDVIKKSTIRIVNGQRIALVGYTTTAISYISGVAVQAEVDRLTQQGVNKIIAVGHAGFLMDVNLARRLRNVDVIVGGHSNTFLYNETFLTRTVRLTTGSLPSSEEAEGVYPTVVTSDSGNVVLVVQGYAYGKYLGELHVTFDDPETLSMIARYQPDIEKQKTKVVGQTYVDLLADRVECRTTECNLGNLVADAMLRSNLHHKGNTWSRGSMSVVNAGSLRASLKLGDITTEAVLAVQPFRNHLEVIAVSGQVILGMFEYCAERWTQVPSDAFAGFLQVAGIQVTYDMRRPIGSRVVELLVTCTECSVPHLEPLAINRIYKLVTNTYIISGGDGFSMFPGRIFHWTATGTMDADILMEHIQRFSPITTGLEGRIMTSAEFRLTILHTNDVHSRIEQTDKHSVPCSEDLSAAGNCFGGAARMRTMVKTLRARYGDQTLLLDAGGQFQGTLWFYTFGGLVTAEFMNHIGYDAMAIGHHEFFKGIAGLEHFARNVTFPLLSSNMNLTNTPELRDVIKKSTIRIVNGQRIALVGYTTTAISYISGVAVQAEVDRLTQQGVNKIIAVGHAGFLMDVNLARRLRNVDVIVGGHSNTFLYNETFLTRTVRLTTGSLPSSEEAEGVYPTVVTSDSGNVVLVVQGYAYGKYLGELHVTFDDPETLSMIARYQPDIEKQKTKVVGQTYVDLLADRVECRTTECNLGNLVADAMLRSNLHHKGNTWSRGSMSVVNAGSLRASLKLGDITTEAVLAVQPFRNHLEVIAVSGQVILGMFEYCAERWTQVPSDAFAGFLQVAGIQVTYDMRRPIGSRVVELLVTCTECSVPHLEPLAINRIYKLVTNTYIISGGDGFSMFPGRIFHWTATGTMDADILMEHIQRFSPITTGLEGRI

Foldseek 3Di:
DPPPPQDAAEWEAEQQAQLQAWAAQLLFHDDPVCLVVVRTFFHLQQLLVVLVVVCVVVPLRYAYEYLENQHWQFVQCVVPNLLLSQVSCQSSPHAEYEYEPLCCVVHPVRNLVNLVRHPHAYAAQQDDCVPPPSCVVRYYQWDWDQGPNATEIEGEHYADLALDPVCVSVQVVVVVVVVVPHQHYEYRHERDQVNQLVNQQEHPSYAEYEYYPNLAAADAPVLCVVFEPPDPDDDSHPDDHLHHVFDWHQHPVRHTYTYDHQRHNRRDRPGYRDSDTNVVSVVSCVVCVVVRVVQFAAFLFFAQAKQDLPQLDVLAHAGQVLVLLQVLLQVVFQDDDDLFRGPAQKEKEFSLQQRGMDHGTTDGLSNLCNRGRSQFFKKKFKFFLQLVLVLQLVSLVQDDSSRSSRQRRRIRMGQKAWDFQSPDDRPCGTPFIWGWDRSHPDTDTDGGDRGDIGIYMYGPCLLSQHSNSPSNVPRTPDMDGPVGTSSVSSSVSNNVDPPDHGGDDNRD/DPPPPQDAAEWEAEQQAQLQAWAAQLLFHDDPVCLVVVRTFFHLQQLLVVLVVVCVVVPLRYAYEYLENQHWQFVQCVVPNLLLSQVSCQSSPHAEYEYEPLCCVVHPVRNLVNLVRHPHAYAAQQDDCVPPPSCVVRYYQWDWDQGPNATEIEGEHYADLALDPVCVSVQVVVVVVVVVPHQHYEYRHERDQVNQLVNQQEHPSYAEYEYHPLLAAADAPVQCVVFEPPDPDDDSHPDDHLYHVFDWHQHPVRHTYTYDHQRHNRRDRVGYRDSDGNVVSVVSCVVCVVVRVVQFAAFLFFAQAKQDLPQLDVLAHAGQVLVLLQVLLQVVFQDDDDLFRGPAQKEKEFSLQQRGMDHGTTDGLSNLCNRGRSQFFKKKFKFFLQLVLVLQLVSLVQDDSSRSSRQRRRIRMGQKAWDFQSPDDRPCGTPFIWGWDRSHPDTDTDGGDRGDIGIYMYGPCLLSQHSNSPSNVPRTPDMDGPVGTSSVSSSVSNNVDPPHHGGDDNRD

pLDDT: mean 81.35, std 16.69, range [24.91, 98.69]

=== Feature glossary ===
The features interleaved in this record are:

— What the protein is —

Sequence gives the chain of amino acids in standard one-letter code (A=alanine, C=cysteine, …, Y=tyrosine), read N→C. It is the only feature that is directly encoded by the gene; all structural features are derived from the folded form of this sequence.

Database cross-references. InterPro integrates a dozen domain/family signature databases into unified entries with residue-range hits. GO terms attach function/process/location labels with evidence codes. CATH codes position the fold in a four-level structural taxonomy. Organism is the NCBI-taxonomy species name.

— Where its atoms are —

Atomic coordinates in PDBx/mmCIF format — the same representation the Protein Data Bank distributes. Each line of the _atom_site loop places one backbone atom in Cartesian space (units: ångströms, origin: arbitrary).

The six renders are orthographic views along the three Cartesian axes in both directions. Representation (cartoon, sticks, or surface) and color scheme (sequence-rainbow or by-chain) vary across proteins so the training set covers all the common visualization conventions.

— Local backbone conformation —

Eight-state secondary structure (DSSP): H is the canonical α-helix, G the tighter 3₁₀-helix, I the wider π-helix; E/B are β-structure, T and S are turns and bends, and '-' is everything else. DSSP derives these from the pattern of main-chain N–H···O=C hydrogen bonds, not from the sequence.

P-SEA three-state annotation labels each residue as helix, strand, or coil based purely on the geometry of the Cα trace. It serves as a fallback when the full backbone (and thus DSSP) is unavailable.

The φ/ψ torsion pair specifies the backbone conformation at each residue. φ rotates about the N–Cα bond, ψ about the Cα–C bond. Steric clashes forbid most of the (φ, ψ) plane — the allowed regions (α-helix basin, β-sheet basin, left-handed helix) are the Ramachandran-allowed regions.

— Global shape and packing —

The geometric summary reports three shape descriptors. Rg (radius of gyration) measures how spread out the Cα atoms are about their centre of mass; compact globular proteins have small Rg, elongated or unfolded ones large. Cα contacts (<8 Å, |i−j|>4) count long-range residue pairs in spatial proximity — high for tightly packed folds, near zero for rods or random coil. The bounding-box extents give the protein's footprint along x, y, z in Å.

Solvent-accessible surface area (SASA) is the area in Å² traced out by the centre of a 1.4 Å probe sphere (a water molecule) rolled over the protein's van der Waals surface (Shrake–Rupley / Lee–Richards construction). Buried residues have near-zero SASA; fully exposed residues can exceed 200 Å². The total SASA scales roughly with the number of surface residues.

The contact map is a binary N×N matrix image: pixel (i, j) is dark where Cα_i and Cα_j are within 8 Å and |i−j|>4. Because the |i−j|>4 filter removes local helical contacts, off-diagonal stripes parallel to the main diagonal indicate parallel β-sheets; stripes perpendicular to it indicate antiparallel β-sheets. The Ramachandran plot scatters every residue's (φ, ψ) pair against the sterically allowed regions. The PAE heatmap renders the predicted-aligned-error matrix.

— Structural neighborhood —

3Di is Foldseek's structural alphabet. Each residue is assigned one of twenty discrete states based on how its Cα sits relative to its spatial (not sequential) neighbors. Aligning 3Di strings finds structural homologs roughly as well as full 3D superposition, but orders of magnitude faster.

Nearest PDB neighbors are the top structural matches found by Foldseek when searching this structure against the entire Protein Data Bank. Each hit reports a TM-score (0 to 1; >0.5 almost always implies the same fold) and an E-value. These are *structural* homologs — they may share no detectable sequence similarity.

— Confidence and disorder —

For AlphaFold models, the B-factor field carries pLDDT — the model's own estimate of local accuracy on a 0–100 scale. Regions with pLDDT<50 should be treated as essentially unmodeled; they often correspond to intrinsically disordered segments.

Crystallographic B-factors measure how much each atom's electron density is smeared out, in Å². They rise in mobile loops and surface residues and fall in the buried interior. In AlphaFold models this column is repurposed to hold pLDDT instead.

Predicted aligned error is AlphaFold's pairwise confidence. Unlike pLDDT (per-residue), PAE is per-residue-pair and captures whether two parts of the structure are correctly placed relative to each other. Units are ångströms of expected positional error.